Protein 8XHP (pdb70)

InterPro domains:
  IPR005123 Oxoglutarate/iron-dependent dioxygenase domain [PS51471] (146-248)
  IPR027443 Isopenicillin N synthase-like superfamily [G3DSA:2.60.120.330] (49-273)
  IPR044861 Isopenicillin N synthase-like, Fe(2+) 2OG dioxygenase domain [PF03171] (150-248)

Secondary structure (DSSP, 8-state):
-PPPEEEE-SSSEEESSTTHHHHHHHHTEEEEEPPTT---HHHHHHHHHTTS-TTSS-GGGGGGS-GGGSSSSEEE-TTBSEEEEEE-HHHHHHHS-HHHHHHHHHHHHHHHHHHHHHHHHTT--GGGHHHHTTTGGGT-SEEEEEEEEE-TTS-SBSEEEEE-SSSEEEEEE-SS-EEEEETTEEEE----TTEEEEEE-HHHHHHHTTSSSPPPPPEEEEPPPPP--GGG--EEEEEEEE--SSSEEEEEPTTS-EEEEEEHHHHHHHH-/-PPPEEEE-SSSEEE-STTHHHHHHHHTEEEEEPPTT---HHHHHHHHHTTS-TTSS-GGGGGGS-GGGSTTTEEE-TTBSEEEEEE-HHHHHHHS-HHHHHHHHHHHHHHHHHHHHHHHHTT--GGGHHHHTTTGGGT-SEEEEEEEEE-TTS-SBSEEEEE-SSSEEEEEE-SS-EEEE-SSSEEE----TTEEEEEE-HHHHHHHTTSSSPPPPPEEEEPPPPP--GGG--EEEEEEEE--SSSEEEEE-SSSS-EEEEEHHHHHHTT-/-PPPEEEE-SSSEEESSTTHHHHHHHHTEEEEEPPTT---HHHHHHHHHTTS-TTSS-GGGGGGS-GGGSSS-EEE-SSBSEEEEEE-HHHHHHHS-HHHHHHHHHHHHHHHHHHHHHHHHTT--GGGHHHHHTTGGGT-SEEEEEEEEE-TTS-SBSEEEEE-SSSEEEEEE-SS-EEEEETTEEEE----TTEEEEEE-HHHHHHHTTSSSPPPPPEEEEPPPPP--GGG--EEEEEEEE--SSSEEEEEPTTSSEEEEEEHHHHHHHH-

Sequence (816 aa):
LRLQKARATEEGLAFETPGGLTRALRDGCFLLAVPPGFDTTPGVTLCREFFRPVEQGGESTRAYRGFRDLDGVYFDREHFQTEHVLIDGPGRERHFPPELRRMAEHMHELARHVLRTVLTELGVARELWSEVTGGAVDGRGTEWFAANHYRSERDRLGCAPHKDTGFVTVLYIEEGGLEAATGGSWTPVDPVPGCFVVNFGGAFELLTSGLDRPVRALLHRVRQCAPRPESADRFSFAAFVNPPPTGDLYRVGADGTATVARSTEDFLRDFNLRLQKARATEEGLAFETPGGLTRALRDGCFLLAVPPGFDTTPGVTLCREFFRPVEQGGESTRAYRGFRDLDGVYFDREHFQTEHVLIDGPGRERHFPPELRRMAEHMHELARHVLRTVLTELGVARELWSEVTGGAVDGRGTEWFAANHYRSERDRRLGCAPHKDTGFVTVLYIEEGGLEAATGGSWTPVDPVPGCFVVNFGGAFELLTSGLDRPVRALLHRVRQCAPRPESADRFSFAAFVNPPPTGDLYRVGADGTATVARSTEDFLRDFNLRLQKARATEEGLAFETPGGLTRALRDGCFLLAVPPGFDTTPGVTLCREFFRPVEQGGESTRAYRGFRDLDGVYFDREHFQTEHVLIDGPGRERHFPPELRRMAEHMHELARHVLRTVLTELGVARELWSEVTGGAVDGRGTEWFAANHYRSERDRLGCAPHKDTGFVTVLYIEEGGLEAATGGSWTPVDPVPGCFVVNFGGAFELLTSGLDRPVRALLHRVRQCAPRPESADRFSFAAFVNPPPTGDLYRVGADGTATVARSTEDFLRDFN

Nearest PDB structures (foldseek):
  7v3e-assembly2_B  TM=8.634E-01  e=4.653E-27  Streptomyces ossamyceticus
  7v3n-assembly1_A  TM=8.737E-01  e=3.070E-26  Streptomyces ossamyceticus
  7v3o-assembly1_A  TM=8.719E-01  e=6.374E-26  Streptomyces ossamyceticus
  8hiv-assembly1_A  TM=8.933E-01  e=8.733E-25  Streptomyces ossamyceticus
  5c3p-assembly1_A  TM=7.057E-01  e=4.016E-12  Neurospora crassa

Radius of gyration: 29.22 Å; Cα contacts (8 Å, |Δi|>4): 1912; chains: 3; bounding box: 80×78×54 Å

Foldseek 3Di:
DAFWEWEQDPQATHTPDDCPVLVCLVQQKHKYFDDPPQDCVLLLLLLLADDAALVPDDPVCSLSYDVVVDPPFWADDPFAQKTKGKAWLVRCVVRPDPVNNVNLVVQLVVQLRNVVRVCVVLPADPVCSCQQQVNLNVVPATKMKMKIFGRLVDPHFHWDWAFAAFAKKWKDWDAWFKWWDDPNDTHTDGDDPRITMMGTGDSQQQQAVAEPRGGDGTGMGGGRDHDDDRSPTTMMMMIGRHGHQFDWHFHAHHNNDRDDTDTPVVSVVVRD/DAFWEWEADPQATHTPDDCPPLVCLLQQKHKYFDDPPQDCVLLVLLLLAADAALVPDDPVSSLSYDNVVVPPFWDDDDFAQKTKGKAWLVRCVVRPDPVNNVNLVVQLVVFLRNVVRVCVVLQADPVCSCVQQVNLNVVPATKMKMKIFGRLVDPHFHWDWAFAAFAKKWKDWDAWFKWWCDPNDTHTDGDDPRITMMGGGDSQQQQAVAGPRGRDGTTMGGGRDHDDPSSPTTMMMMIGRHGHPADWHWHAHHPRGDTHTDGVVVSVPVRD/DAFWEWEADPLATHTPDDCPVLVCQVVQKHKYFDDPPQDCVLLLLLLLAADACLVPDDPVSSLSYDNVVDPPFWDDDPLAQKTKGKAWLVRCVVRPDPVNNVNLVVQLVVQLRNVVRVCVVLQADPVCSCQQQVNLNVVPATKMKMKIFGRLVHPHFHWDWAFAAFAKKWKDWDAWFKWWDDDHDTHTDGDDPRITMMGTGDSQQQQAVAGPRGGDGTTMGGGRDHDDDSSPTTMMMMIGRHGHQADWHFRAHNVRYRDDTHGSVVSVVVRD

B-factor: mean 31.09, std 12.4, range [11.32, 86.66]

Structure (mmCIF, N/CA/C/O backbone):
data_8XHP
#
_entry.id   8XHP
#
_cell.length_a   128.966
_cell.length_b   74.233
_cell.length_c   98.046
_cell.angle_alpha   90.000
_cell.angle_beta   104.134
_cell.angle_gamma   90.000
#
_symmetry.space_group_name_H-M   'C 1 2 1'
#
loop_
_entity.id
_entity.type
_entity.pdbx_description
1 polymer 'Fe/2OG dependent dioxygenase'
2 non-polymer 'FE (II) ION'
3 non-polymer '2-OXOGLUTARIC ACID'
4 non-polymer GLYCEROL
5 water water
#
loop_
_atom_site.group_PDB
_atom_site.id
_atom_site.type_symbol
_atom_site.label_atom_id
_atom_site.label_alt_id
_atom_site.label_comp_id
_atom_site.label_asym_id
_atom_site.label_entity_id
_atom_site.label_seq_id
_atom_site.pdbx_PDB_ins_code
_atom_site.Cartn_x
_atom_site.Cartn_y
_atom_site.Cartn_z
_atom_site.occupancy
_atom_site.B_iso_or_equiv
_atom_site.auth_seq_id
_atom_site.auth_comp_id
_atom_site.auth_asym_id
_atom_site.auth_atom_id
_atom_site.pdbx_PDB_model_num
ATOM 1 N N . LEU A 1 6 ? -14.48108 23.12143 10.43807 1.000 57.50783 6 LEU A N 1
ATOM 2 C CA . LEU A 1 6 ? -14.85219 22.74630 11.79854 1.000 56.81208 6 LEU A CA 1
ATOM 3 C C . LEU A 1 6 ? -14.30900 21.37414 12.18699 1.000 49.16990 6 LEU A C 1
ATOM 4 O O . LEU A 1 6 ? -13.56546 21.24577 13.15967 1.000 55.77878 6 LEU A O 1
ATOM 9 N N . ARG A 1 7 ? -14.67899 20.35256 11.42069 1.000 49.79968 7 ARG A N 1
ATOM 10 C CA . ARG A 1 7 ? -14.47491 18.97581 11.84172 1.000 42.07397 7 ARG A CA 1
ATOM 11 C C . ARG A 1 7 ? -13.11719 18.44528 11.38873 1.000 36.88322 7 ARG A C 1
ATOM 12 O O . ARG A 1 7 ? -12.52213 18.91502 10.41476 1.000 30.33102 7 ARG A O 1
ATOM 20 N N . LEU A 1 8 ? -12.64210 17.43500 12.10968 1.000 31.03403 8 LEU A N 1
ATOM 21 C CA . LEU A 1 8 ? -11.29896 16.90746 11.93524 1.000 24.94336 8 LEU A CA 1
ATOM 22 C C . LEU A 1 8 ? -11.26944 15.78561 10.90788 1.000 24.41668 8 LEU A C 1
ATOM 23 O O . LEU A 1 8 ? -12.26145 15.08287 10.68695 1.000 25.87906 8 LEU A O 1
ATOM 28 N N . GLN A 1 9 ? -10.10547 15.61810 10.28666 1.000 21.33167 9 GLN A N 1
ATOM 29 C CA . GLN A 1 9 ? -9.85679 14.43127 9.48553 1.000 20.31635 9 GLN A CA 1
ATOM 30 C C . GLN A 1 9 ? -9.83006 13.19978 10.38617 1.000 22.13989 9 GLN A C 1
ATOM 31 O O . GLN A 1 9 ? -9.48454 13.27720 11.56725 1.000 21.64281 9 GLN A O 1
ATOM 37 N N . LYS A 1 10 ? -10.21019 12.05592 9.82469 1.000 20.96561 10 LYS A N 1
ATOM 38 C CA . LYS A 1 10 ? -10.20825 10.81058 10.57475 1.000 21.02320 10 LYS A CA 1
ATOM 39 C C . LYS A 1 10 ? -9.43436 9.74708 9.80615 1.000 20.73943 10 LYS A C 1
ATOM 40 O O . LYS A 1 10 ? -9.64590 9.56244 8.59905 1.000 19.75214 10 LYS A O 1
ATOM 46 N N . ALA A 1 11 ? -8.56563 9.02748 10.51509 1.000 23.71143 11 ALA A N 1
ATOM 47 C CA . ALA A 1 11 ? -7.75661 7.97173 9.92910 1.000 20.90363 11 ALA A CA 1
ATOM 48 C C . ALA A 1 11 ? -7.78917 6.74310 10.82442 1.000 27.46501 11 ALA A C 1
ATOM 49 O O . ALA A 1 11 ? -8.16764 6.80784 11.99689 1.000 23.16197 11 ALA A O 1
ATOM 51 N N . ARG A 1 12 ? -7.39539 5.61284 10.24285 1.000 24.49469 12 ARG A N 1
ATOM 52 C CA . ARG A 1 12 ? -7.11503 4.39324 10.98439 1.000 24.37028 12 ARG A CA 1
ATOM 53 C C . ARG A 1 12 ? -5.68758 3.95897 10.68613 1.000 24.27654 12 ARG A C 1
ATOM 54 O O . ARG A 1 12 ? -5.19310 4.13490 9.56637 1.000 26.06836 12 ARG A O 1
ATOM 62 N N . ALA A 1 13 ? -5.01869 3.42431 11.70144 1.000 20.96927 13 ALA A N 1
ATOM 63 C CA . ALA A 1 13 ? -3.63625 2.99241 11.56060 1.000 23.81879 13 ALA A CA 1
ATOM 64 C C . ALA A 1 13 ? -3.60592 1.64918 10.84811 1.000 33.24177 13 ALA A C 1
ATOM 65 O O . ALA A 1 13 ? -4.25541 0.69208 11.28544 1.000 32.53501 13 ALA A O 1
ATOM 67 N N . THR A 1 14 ? -2.87297 1.58727 9.74573 1.000 28.41048 14 THR A N 1
ATOM 68 C CA . THR A 1 14 ? -2.64268 0.35109 9.01922 1.000 33.66655 14 THR A CA 1
ATOM 69 C C . THR A 1 14 ? -1.18524 -0.05486 9.16942 1.000 35.11457 14 THR A C 1
ATOM 70 O O . THR A 1 14 ? -0.33951 0.72776 9.60441 1.000 31.47323 14 THR A O 1
ATOM 74 N N . GLU A 1 15 ? -0.89537 -1.30252 8.80007 1.000 38.96366 15 GLU A N 1
ATOM 75 C CA . GLU A 1 15 ? 0.48859 -1.76449 8.81342 1.000 40.58926 15 GLU A CA 1
ATOM 76 C C . GLU A 1 15 ? 1.38418 -0.87022 7.96267 1.000 36.63657 15 GLU A C 1
ATOM 77 O O . GLU A 1 15 ? 2.56575 -0.69534 8.27630 1.000 42.26417 15 GLU A O 1
ATOM 83 N N . GLU A 1 16 ? 0.83350 -0.27194 6.90783 1.000 35.56063 16 GLU A N 1
ATOM 84 C CA . GLU A 1 16 ? 1.60440 0.54765 5.98301 1.000 38.70531 16 GLU A CA 1
ATOM 85 C C . GLU A 1 16 ? 1.61722 2.03065 6.35023 1.000 41.44801 16 GLU A C 1
ATOM 86 O O . GLU A 1 16 ? 2.50646 2.76077 5.89511 1.000 37.10982 16 GLU A O 1
ATOM 92 N N . GLY A 1 17 ? 0.67172 2.49472 7.16378 1.000 28.67909 17 GLY A N 1
ATOM 93 C CA . GLY A 1 17 ? 0.63322 3.89967 7.52534 1.000 28.89678 17 GLY A CA 1
ATOM 94 C C . GLY A 1 17 ? -0.69998 4.33715 8.09752 1.000 26.74007 17 GLY A C 1
ATOM 95 O O . GLY A 1 17 ? -1.14683 3.80632 9.11705 1.000 24.84916 17 GLY A O 1
ATOM 96 N N . LEU A 1 18 ? -1.34418 5.30789 7.45573 1.000 26.01153 18 LEU A N 1
ATOM 97 C CA . LEU A 1 18 ? -2.62770 5.83003 7.91273 1.000 21.57630 18 LEU A CA 1
ATOM 98 C C . LEU A 1 18 ? -3.59776 5.84920 6.74597 1.000 26.69096 18 LEU A C 1
ATOM 99 O O . LEU A 1 18 ? -3.30956 6.45188 5.70616 1.000 27.18514 18 LEU A O 1
ATOM 104 N N . ALA A 1 19 ? -4.74196 5.19996 6.92055 1.000 27.92407 19 ALA A N 1
ATOM 105 C CA . ALA A 1 19 ? -5.81706 5.22230 5.93716 1.000 30.36732 19 ALA A CA 1
ATOM 106 C C . ALA A 1 19 ? -6.83726 6.24693 6.40484 1.000 24.95755 19 ALA A C 1
ATOM 107 O O . ALA A 1 19 ? -7.51122 6.04033 7.41807 1.000 23.20590 19 ALA A O 1
ATOM 109 N N . PHE A 1 20 ? -6.94247 7.35110 5.67466 1.000 26.76929 20 PHE A N 1
ATOM 110 C CA . PHE A 1 20 ? -7.86630 8.41665 6.02490 1.000 23.50020 20 PHE A CA 1
ATOM 111 C C . PHE A 1 20 ? -9.22797 8.14202 5.40081 1.000 28.03188 20 PHE A C 1
ATOM 112 O O . PHE A 1 20 ? -9.32426 7.83524 4.20807 1.000 25.24086 20 PHE A O 1
ATOM 120 N N . GLU A 1 21 ? -10.27170 8.22912 6.21844 1.000 26.74530 21 GLU A N 1
ATOM 121 C CA . GLU A 1 21 ? -11.64173 8.01752 5.77313 1.000 27.45727 21 GLU A CA 1
ATOM 122 C C . GLU A 1 21 ? -12.33054 9.31436 5.37719 1.000 29.19109 21 GLU A C 1
ATOM 123 O O . GLU A 1 21 ? -13.49638 9.28623 4.97072 1.000 28.92493 21 GLU A O 1
ATOM 129 N N . THR A 1 22 ? -11.63482 10.44194 5.48173 1.000 25.70848 22 THR A N 1
ATOM 130 C CA . THR A 1 22 ? -12.15565 11.76022 5.19345 1.000 24.76313 22 THR A CA 1
ATOM 131 C C . THR A 1 22 ? -11.36944 12.38944 4.04535 1.000 25.45270 22 THR A C 1
ATOM 132 O O . THR A 1 22 ? -10.19702 12.05459 3.83278 1.000 23.48903 22 THR A O 1
ATOM 136 N N . PRO A 1 23 ? -11.99273 13.28995 3.27858 1.000 27.72197 23 PRO A N 1
ATOM 137 C CA . PRO A 1 23 ? -11.37704 13.71763 2.00992 1.000 28.58616 23 PRO A CA 1
ATOM 138 C C . PRO A 1 23 ? -10.11671 14.54853 2.17418 1.000 25.95026 23 PRO A C 1
ATOM 139 O O . PRO A 1 23 ? -9.23593 14.48052 1.30822 1.000 26.75756 23 PRO A O 1
ATOM 143 N N . GLY A 1 24 ? -10.00209 15.34405 3.23904 1.000 22.49985 24 GLY A N 1
ATOM 144 C CA . GLY A 1 24 ? -8.82453 16.17976 3.39418 1.000 20.00190 24 GLY A CA 1
ATOM 145 C C . GLY A 1 24 ? -7.53874 15.39997 3.56852 1.000 21.91557 24 GLY A C 1
ATOM 146 O O . GLY A 1 24 ? -6.45882 15.92351 3.26638 1.000 20.03202 24 GLY A O 1
ATOM 147 N N . GLY A 1 25 ? -7.62798 14.16122 4.04900 1.000 21.10066 25 GLY A N 1
ATOM 148 C CA . GLY A 1 25 ? -6.49145 13.28534 4.22007 1.000 22.54753 25 GLY A CA 1
ATOM 149 C C . GLY A 1 25 ? -5.41865 13.88990 5.11423 1.000 21.50677 25 GLY A C 1
ATOM 150 O O . GLY A 1 25 ? -5.65013 14.82008 5.89489 1.000 18.92749 25 GLY A O 1
ATOM 151 N N . LEU A 1 26 ? -4.21268 13.33509 4.97929 1.000 21.97102 26 LEU A N 1
ATOM 152 C CA . LEU A 1 26 ? -3.09337 13.80081 5.79290 1.000 22.68998 26 LEU A CA 1
ATOM 153 C C . LEU A 1 26 ? -2.74632 15.25140 5.49504 1.000 21.93024 26 LEU A C 1
ATOM 154 O O . LEU A 1 26 ? -2.32573 15.98619 6.39609 1.000 19.94744 26 LEU A O 1
ATOM 159 N N . THR A 1 27 ? -2.91347 15.68643 4.24380 1.000 20.38882 27 THR A N 1
ATOM 160 C CA . THR A 1 27 ? -2.59188 17.06820 3.90203 1.000 20.30070 27 THR A CA 1
ATOM 161 C C . THR A 1 27 ? -3.37641 18.04491 4.76831 1.000 21.59733 27 THR A C 1
ATOM 162 O O . THR A 1 27 ? -2.81349 19.00005 5.31841 1.000 21.48617 27 THR A O 1
ATOM 166 N N . ARG A 1 28 ? -4.68126 17.81313 4.91818 1.000 18.21346 28 ARG A N 1
ATOM 167 C CA . ARG A 1 28 ? -5.47872 18.71221 5.74510 1.000 18.01788 28 ARG A CA 1
ATOM 168 C C . ARG A 1 28 ? -5.11970 18.57035 7.21986 1.000 20.30418 28 ARG A C 1
ATOM 169 O O . ARG A 1 28 ? -5.11978 19.56075 7.96207 1.000 20.63767 28 ARG A O 1
ATOM 177 N N . ALA A 1 29 ? -4.79248 17.35110 7.65750 1.000 19.87879 29 ALA A N 1
ATOM 178 C CA . ALA A 1 29 ? -4.46827 17.12731 9.06552 1.000 19.66311 29 ALA A CA 1
ATOM 179 C C . ALA A 1 29 ? -3.17981 17.83911 9.46452 1.000 22.28407 29 ALA A C 1
ATOM 180 O O . ALA A 1 29 ? -3.05899 18.33568 10.59157 1.000 20.56459 29 ALA A O 1
ATOM 182 N N . LEU A 1 30 ? -2.20659 17.90136 8.55554 1.000 19.29538 30 LEU A N 1
ATOM 183 C CA . LEU A 1 30 ? -0.96782 18.61865 8.84353 1.000 21.33474 30 LEU A CA 1
ATOM 184 C C . LEU A 1 30 ? -1.21730 20.11680 8.97929 1.000 23.00622 30 LEU A C 1
ATOM 185 O O . LEU A 1 30 ? -0.58743 20.78792 9.80658 1.000 21.58273 30 LEU A O 1
ATOM 190 N N . ARG A 1 31 ? -2.12159 20.65866 8.16306 1.000 21.08481 31 ARG A N 1
ATOM 191 C CA . ARG A 1 31 ? -2.49872 22.05873 8.30246 1.000 22.97405 31 ARG A CA 1
ATOM 192 C C . ARG A 1 31 ? -3.29713 22.29138 9.58020 1.000 28.50526 31 ARG A C 1
ATOM 193 O O . ARG A 1 31 ? -3.08545 23.29268 10.27683 1.000 24.60517 31 ARG A O 1
ATOM 201 N N . ASP A 1 32 ? -4.22687 21.38144 9.89449 1.000 20.09804 32 ASP A N 1
ATOM 202 C CA . ASP A 1 32 ? -5.03053 21.49684 11.10793 1.000 21.61724 32 ASP A CA 1
ATOM 203 C C . ASP A 1 32 ? -4.19867 21.34409 12.37112 1.000 25.92963 32 ASP A C 1
ATOM 204 O O . ASP A 1 32 ? -4.62082 21.81324 13.43456 1.000 26.25605 32 ASP A O 1
ATOM 209 N N . GLY A 1 33 ? -3.04382 20.68527 12.28486 1.000 19.77380 33 GLY A N 1
ATOM 210 C CA . GLY A 1 33 ? -2.28329 20.35323 13.47050 1.000 22.00541 33 GLY A CA 1
ATOM 211 C C . GLY A 1 33 ? -2.84533 19.20883 14.28354 1.000 22.36862 33 GLY A C 1
ATOM 212 O O . GLY A 1 33 ? -2.33187 18.92930 15.37088 1.000 17.63376 33 GLY A O 1
ATOM 213 N N . CYS A 1 34 ? -3.88359 18.53292 13.79515 1.000 23.10425 34 CYS A N 1
ATOM 214 C CA . CYS A 1 34 ? -4.49627 17.45654 14.56200 1.000 22.45708 34 CYS A CA 1
ATOM 215 C C . CYS A 1 34 ? -5.41067 16.64924 13.65237 1.000 20.16315 34 CYS A C 1
ATOM 216 O O . CYS A 1 34 ? -5.77111 17.09029 12.55623 1.000 20.87542 34 CYS A O 1
ATOM 219 N N . PHE A 1 35 ? -5.75777 15.44798 14.11348 1.000 20.14877 35 PHE A N 1
ATOM 220 C CA . PHE A 1 35 ? -6.75341 14.61426 13.44747 1.000 19.18997 35 PHE A CA 1
ATOM 221 C C . PHE A 1 35 ? -7.23870 13.55752 14.43002 1.000 18.57930 35 PHE A C 1
ATOM 222 O O . PHE A 1 35 ? -6.71479 13.42180 15.53869 1.000 20.39163 35 PHE A O 1
ATOM 230 N N . LEU A 1 36 ? -8.26113 12.81734 14.00625 1.000 20.05910 36 LEU A N 1
ATOM 231 C CA . LEU A 1 36 ? -8.85656 11.73685 14.78313 1.000 18.00708 36 LEU A CA 1
ATOM 232 C C . LEU A 1 36 ? -8.27453 10.40613 14.33128 1.000 17.01496 36 LEU A C 1
ATOM 233 O O . LEU A 1 36 ? -8.17259 10.15009 13.12887 1.000 16.29113 36 LEU A O 1
ATOM 238 N N . LEU A 1 37 ? -7.91305 9.55262 15.28983 1.000 16.42600 37 LEU A N 1
ATOM 239 C CA . LEU A 1 37 ? -7.31376 8.25612 14.98387 1.000 18.67782 37 LEU A CA 1
ATOM 240 C C . LEU A 1 37 ? -8.12118 7.16350 15.66280 1.000 21.25231 37 LEU A C 1
ATOM 241 O O . LEU A 1 37 ? -8.27176 7.17805 16.88600 1.000 18.37699 37 LEU A O 1
ATOM 246 N N . ALA A 1 38 ? -8.61328 6.20677 14.87591 1.000 18.45078 38 ALA A N 1
ATOM 247 C CA . ALA A 1 38 ? -9.37807 5.09930 15.43387 1.000 20.05010 38 ALA A CA 1
ATOM 248 C C . ALA A 1 38 ? -8.58389 4.37109 16.51213 1.000 18.35077 38 ALA A C 1
ATOM 249 O O . ALA A 1 38 ? -7.39735 4.06732 16.34083 1.000 17.86407 38 ALA A O 1
ATOM 251 N N . VAL A 1 39 ? -9.24310 4.09731 17.62818 1.000 19.47743 39 VAL A N 1
ATOM 252 C CA . VAL A 1 39 ? -8.62190 3.24684 18.64782 1.000 20.91714 39 VAL A CA 1
ATOM 253 C C . VAL A 1 39 ? -8.46967 1.83620 18.08682 1.000 22.74109 39 VAL A C 1
ATOM 254 O O . VAL A 1 39 ? -9.46255 1.24999 17.62276 1.000 20.35222 39 VAL A O 1
ATOM 258 N N . PRO A 1 40 ? -7.27020 1.24989 18.10508 1.000 19.65526 40 PRO A N 1
ATOM 259 C CA . PRO A 1 40 ? -7.06908 -0.01607 17.40631 1.000 22.32813 40 PRO A CA 1
ATOM 260 C C . PRO A 1 40 ? -7.83953 -1.14291 18.07187 1.000 21.40354 40 PRO A C 1
ATOM 261 O O . PRO A 1 40 ? -8.06451 -1.12448 19.29444 1.000 22.17615 40 PRO A O 1
ATOM 265 N N . PRO A 1 41 ? -8.24885 -2.15432 17.30853 1.000 25.29619 41 PRO A N 1
ATOM 266 C CA . PRO A 1 41 ? -8.97384 -3.28371 17.90484 1.000 23.84637 41 PRO A CA 1
ATOM 267 C C . PRO A 1 41 ? -8.17790 -3.91695 19.03703 1.000 24.57078 41 PRO A C 1
ATOM 268 O O . PRO A 1 41 ? -6.96736 -4.12342 18.93206 1.000 21.84241 41 PRO A O 1
ATOM 272 N N . GLY A 1 42 ? -8.87121 -4.21046 20.13549 1.000 24.83791 42 GLY A N 1
ATOM 273 C CA . GLY A 1 42 ? -8.26038 -4.85175 21.28052 1.000 24.89303 42 GLY A CA 1
ATOM 274 C C . GLY A 1 42 ? -7.58713 -3.91879 22.25956 1.000 26.36335 42 GLY A C 1
ATOM 275 O O . GLY A 1 42 ? -7.15727 -4.37484 23.32737 1.000 32.30898 42 GLY A O 1
ATOM 276 N N . PHE A 1 43 ? -7.46998 -2.63692 21.92951 1.000 24.16747 43 PHE A N 1
ATOM 277 C CA . PHE A 1 43 ? -6.86802 -1.67479 22.84000 1.000 22.25554 43 PHE A CA 1
ATOM 278 C C . PHE A 1 43 ? -7.76504 -1.48245 24.05499 1.000 22.33216 43 PHE A C 1
ATOM 279 O O . PHE A 1 43 ? -8.98227 -1.3329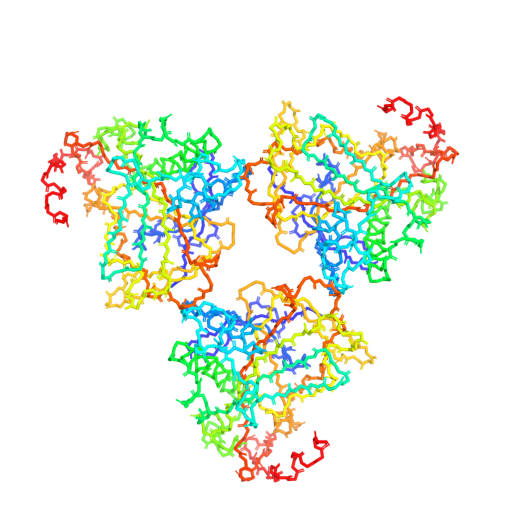5 23.92497 1.000 24.84609 43 PHE A O 1
ATOM 287 N N . ASP A 1 44 ? -7.15905 -1.48264 25.24597 1.000 22.56584 44 ASP A N 1
ATOM 288 C CA . ASP A 1 44 ? -7.89063 -1.36558 26.50489 1.000 23.31666 44 ASP A CA 1
ATOM 289 C C . ASP A 1 44 ? -7.61478 -0.00098 27.12745 1.000 25.63891 44 ASP A C 1
ATOM 290 O O . ASP A 1 44 ? -6.49884 0.26007 27.59034 1.000 25.37628 44 ASP A O 1
ATOM 295 N N . THR A 1 45 ? -8.63894 0.85463 27.16278 1.000 18.22514 45 THR A N 1
ATOM 296 C CA . THR A 1 45 ? -8.52088 2.16857 27.77903 1.000 21.17911 45 THR A CA 1
ATOM 297 C C . THR A 1 45 ? -8.75054 2.13736 29.28262 1.000 21.07075 45 THR A C 1
ATOM 298 O O . THR A 1 45 ? -8.52596 3.15667 29.94472 1.000 22.07374 45 THR A O 1
ATOM 302 N N . THR A 1 46 ? -9.20670 1.00981 29.82597 1.000 18.99232 46 THR A N 1
ATOM 303 C CA . THR A 1 46 ? -9.51234 0.92443 31.25432 1.000 23.26869 46 THR A CA 1
ATOM 304 C C . THR A 1 46 ? -8.37092 1.38720 32.15282 1.000 19.80657 46 THR A C 1
ATOM 305 O O . THR A 1 46 ? -8.63281 2.17131 33.07965 1.000 21.02019 46 THR A O 1
ATOM 309 N N . PRO A 1 47 ? -7.11325 0.95777 31.96351 1.000 21.26675 47 PRO A N 1
ATOM 310 C CA . PRO A 1 47 ? -6.06887 1.42045 32.89596 1.000 17.70180 47 PRO A CA 1
ATOM 311 C C . PRO A 1 47 ? -5.93089 2.93386 32.95153 1.000 16.55286 47 PRO A C 1
ATOM 312 O O . PRO A 1 47 ? -5.70269 3.49004 34.03180 1.000 15.96136 47 PRO A O 1
ATOM 316 N N . GLY A 1 48 ? -6.07676 3.62231 31.81824 1.000 17.33302 48 GLY A N 1
ATOM 317 C CA . GLY A 1 48 ? -5.96784 5.07224 31.83453 1.000 18.47616 48 GLY A CA 1
ATOM 318 C C . GLY A 1 48 ? -7.14183 5.74699 32.51428 1.000 17.96506 48 GLY A C 1
ATOM 319 O O . GLY A 1 48 ? -6.96730 6.72476 33.24711 1.000 15.17337 48 GLY A O 1
ATOM 320 N N . VAL A 1 49 ? -8.35460 5.25210 32.26487 1.000 15.60290 49 VAL A N 1
ATOM 321 C CA . VAL A 1 49 ? -9.52439 5.80355 32.94348 1.000 17.79555 49 VAL A CA 1
ATOM 322 C C . VAL A 1 49 ? -9.41987 5.57955 34.44795 1.000 18.69394 49 VAL A C 1
ATOM 323 O O . VAL A 1 49 ? -9.73323 6.47153 35.24785 1.000 20.30883 49 VAL A O 1
ATOM 327 N N . THR A 1 50 ? -8.97133 4.38972 34.85397 1.000 19.85488 50 THR A N 1
ATOM 328 C CA . THR A 1 50 ? -8.78857 4.10240 36.27653 1.000 20.40673 50 THR A CA 1
ATOM 329 C C . THR A 1 50 ? -7.74935 5.03277 36.89812 1.000 20.00172 50 THR A C 1
ATOM 330 O O . THR A 1 50 ? -7.97018 5.59888 37.97532 1.000 17.27443 50 THR A O 1
ATOM 334 N N . LEU A 1 51 ? -6.60865 5.21313 36.22420 1.000 17.65352 51 LEU A N 1
ATOM 335 C CA . LEU A 1 51 ? -5.57438 6.09971 36.75243 1.000 17.68079 51 LEU A CA 1
ATOM 336 C C . LEU A 1 51 ? -6.10107 7.52200 36.92722 1.000 18.33682 51 LEU A C 1
ATOM 337 O O . LEU A 1 51 ? -5.85826 8.16479 37.95996 1.000 15.85449 51 LEU A O 1
ATOM 342 N N . CYS A 1 52 ? -6.85581 8.01899 35.94101 1.000 17.41314 52 CYS A N 1
ATOM 343 C CA . CYS A 1 52 ? -7.35085 9.38808 36.00454 1.000 17.84640 52 CYS A CA 1
ATOM 344 C C . CYS A 1 52 ? -8.37152 9.58339 37.11942 1.000 19.86186 52 CYS A C 1
ATOM 345 O O . CYS A 1 52 ? -8.54172 10.70980 37.59564 1.000 21.10422 52 CYS A O 1
ATOM 348 N N . ARG A 1 53 ? -9.06642 8.52132 37.53945 1.000 18.79979 53 ARG A N 1
ATOM 349 C CA . ARG A 1 53 ? -9.99838 8.61581 38.65747 1.000 21.79509 53 ARG A CA 1
ATOM 350 C C . ARG A 1 53 ? -9.33160 8.42445 40.01714 1.000 22.96847 53 ARG A C 1
ATOM 351 O O . ARG A 1 53 ? -9.94431 8.75389 41.04225 1.000 25.38656 53 ARG A O 1
ATOM 359 N N . GLU A 1 54 ? -8.10245 7.91203 40.05242 1.000 22.11766 54 GLU A N 1
ATOM 360 C CA . GLU A 1 54 ? -7.47858 7.43567 41.28297 1.000 23.49741 54 GLU A CA 1
ATOM 361 C C . GLU A 1 54 ? -6.19568 8.15106 41.67414 1.000 22.21637 54 GLU A C 1
ATOM 362 O O . GLU A 1 54 ? -5.89342 8.21346 42.86918 1.000 20.20913 54 GLU A O 1
ATOM 368 N N . PHE A 1 55 ? -5.42609 8.67365 40.71401 1.000 20.03106 55 PHE A N 1
ATOM 369 C CA . PHE A 1 55 ? -4.02932 9.00598 40.99950 1.000 19.57272 55 PHE A CA 1
ATOM 370 C C . PHE A 1 55 ? -3.89639 10.06984 42.08377 1.000 21.77095 55 PHE A C 1
ATOM 371 O O . PHE A 1 55 ? -2.89512 10.08861 42.80776 1.000 21.98226 55 PHE A O 1
ATOM 379 N N . PHE A 1 56 ? -4.88764 10.94711 42.21707 1.000 20.41770 56 PHE A N 1
ATOM 380 C CA . PHE A 1 56 ? -4.82344 12.08031 43.13168 1.000 20.86626 56 PHE A CA 1
ATOM 381 C C . PHE A 1 56 ? -5.38350 11.76357 44.51072 1.000 26.25375 56 PHE A C 1
ATOM 382 O O . PHE A 1 56 ? -5.47124 12.66496 45.35452 1.000 24.15525 56 PHE A O 1
ATOM 390 N N . ARG A 1 57 ? -5.77463 10.52509 44.75732 1.000 23.27509 57 ARG A N 1
ATOM 391 C CA . ARG A 1 57 ? -6.30523 10.12977 46.04992 1.000 27.54929 57 ARG A CA 1
ATOM 392 C C . ARG A 1 57 ? -5.27568 9.32442 46.83168 1.000 26.88070 57 ARG A C 1
ATOM 393 O O . ARG A 1 57 ? -4.35903 8.73519 46.24942 1.000 30.72752 57 ARG A O 1
ATOM 401 N N . PRO A 1 58 ? -5.38295 9.28925 48.15819 1.000 34.20341 58 PRO A N 1
ATOM 402 C CA . PRO A 1 58 ? -4.41518 8.52659 48.95057 1.000 33.70866 58 PRO A CA 1
ATOM 403 C C . PRO A 1 58 ? -4.61081 7.02685 48.79093 1.000 30.43477 58 PRO A C 1
ATOM 404 O O . PRO A 1 58 ? -5.69805 6.53131 48.47978 1.000 32.21197 58 PRO A O 1
ATOM 408 N N . VAL A 1 59 ? -3.51473 6.30371 49.02531 1.000 30.12951 59 VAL A N 1
ATOM 409 C CA . VAL A 1 59 ? -3.49390 4.85746 48.83166 1.000 34.74418 59 VAL A CA 1
ATOM 410 C C . VAL A 1 59 ? -4.46182 4.15968 49.77761 1.000 40.32150 59 VAL A C 1
ATOM 411 O O . VAL A 1 59 ? -5.08899 3.15713 49.41074 1.000 42.26792 59 VAL A O 1
ATOM 415 N N . GLU A 1 60 ? -4.62052 4.68327 50.99521 1.000 39.39454 60 GLU A N 1
ATOM 416 C CA . GLU A 1 60 ? -5.52625 4.07020 51.95925 1.000 41.85186 60 GLU A CA 1
ATOM 417 C C . GLU A 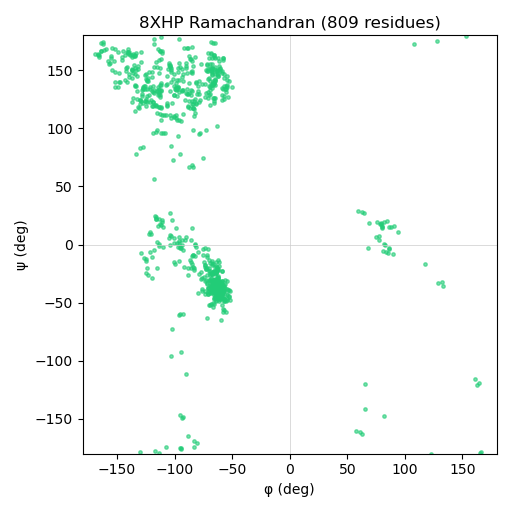1 60 ? -6.98912 4.26794 51.59012 1.000 47.02031 60 GLU A C 1
ATOM 418 O O . GLU A 1 60 ? -7.84421 3.51414 52.06704 1.000 45.31999 60 GLU A O 1
ATOM 424 N N . GLN A 1 61 ? -7.29113 5.24978 50.74668 1.000 42.29091 61 GLN A N 1
ATOM 425 C CA . GLN A 1 61 ? -8.65522 5.69691 50.48444 1.000 41.08253 61 GLN A CA 1
ATOM 426 C C . GLN A 1 61 ? -9.11866 5.14003 49.14077 1.000 43.37129 61 GLN A C 1
ATOM 427 O O . GLN A 1 61 ? -9.05965 5.80903 48.10891 1.000 45.14069 61 GLN A O 1
ATOM 433 N N . GLY A 1 62 ? -9.60915 3.91671 49.16731 1.000 41.68522 62 GLY A N 1
ATOM 434 C CA . GLY A 1 62 ? -10.05055 3.25023 47.95949 1.000 41.51323 62 GLY A CA 1
ATOM 435 C C . GLY A 1 62 ? -9.92735 1.75090 48.12326 1.000 41.74733 62 GLY A C 1
ATOM 436 O O . GLY A 1 62 ? -9.48833 1.24699 49.15378 1.000 40.88339 62 GLY A O 1
ATOM 437 N N . GLY A 1 63 ? -10.32572 1.04309 47.06948 1.000 37.36108 63 GLY A N 1
ATOM 438 C CA . GLY A 1 63 ? -10.28202 -0.40483 47.09743 1.000 33.25975 63 GLY A CA 1
ATOM 439 C C . GLY A 1 63 ? -8.87991 -0.95279 46.90820 1.000 36.85016 63 GLY A C 1
ATOM 440 O O . GLY A 1 63 ? -8.00699 -0.31994 46.31459 1.000 37.83317 63 GLY A O 1
ATOM 441 N N . GLU A 1 64 ? -8.67576 -2.16708 47.42435 1.000 34.68771 64 GLU A N 1
ATOM 442 C CA . GLU A 1 64 ? -7.37293 -2.81798 47.33168 1.000 36.96759 64 GLU A CA 1
ATOM 443 C C . GLU A 1 64 ? -7.00408 -3.16515 45.89180 1.000 40.42174 64 GLU A C 1
ATOM 444 O O . GLU A 1 64 ? -5.82060 -3.12918 45.53320 1.000 38.34320 64 GLU A O 1
ATOM 450 N N . SER A 1 65 ? -7.99115 -3.48587 45.05006 1.000 37.96695 65 SER A N 1
ATOM 451 C CA . SER A 1 65 ? -7.68542 -3.92764 43.69165 1.000 41.74309 65 SER A CA 1
ATOM 452 C C . SER A 1 65 ? -7.00133 -2.84513 42.86107 1.000 36.78120 65 SER A C 1
ATOM 453 O O . SER A 1 65 ? -6.30160 -3.16842 41.89326 1.000 35.48529 65 SER A O 1
ATOM 456 N N . THR A 1 66 ? -7.17581 -1.57265 43.21425 1.000 33.64613 66 THR A N 1
ATOM 457 C CA . THR A 1 66 ? -6.59707 -0.47642 42.44681 1.000 30.59633 66 THR A CA 1
ATOM 458 C C . THR A 1 66 ? -5.58146 0.31860 43.25931 1.000 28.49568 66 THR A C 1
ATOM 459 O O . THR A 1 66 ? -5.32776 1.48674 42.95682 1.000 21.51612 66 THR A O 1
ATOM 463 N N . ARG A 1 67 ? -4.99090 -0.30772 44.28086 1.000 28.45103 67 ARG A N 1
ATOM 464 C CA . ARG A 1 67 ? -4.02262 0.36598 45.14063 1.000 30.51746 67 ARG A CA 1
ATOM 465 C C . ARG A 1 67 ? -2.85575 0.94250 44.34625 1.000 26.93944 67 ARG A C 1
ATOM 466 O O . ARG A 1 67 ? -2.32038 1.99930 44.70455 1.000 24.42468 67 ARG A O 1
ATOM 474 N N . ALA A 1 68 ? -2.44662 0.26649 43.26957 1.000 23.77463 68 ALA A N 1
ATOM 475 C CA . ALA A 1 68 ? -1.31785 0.72163 42.46542 1.000 25.88791 68 ALA A CA 1
ATOM 476 C C . ALA A 1 68 ? -1.62523 1.98906 41.67624 1.000 22.56892 68 ALA A C 1
ATOM 477 O O . ALA A 1 68 ? -0.69175 2.61983 41.16934 1.000 23.79145 68 ALA A O 1
ATOM 479 N N . TYR A 1 69 ? -2.89417 2.38078 41.57568 1.000 19.58657 69 TYR A N 1
ATOM 480 C CA . TYR A 1 69 ? -3.30313 3.57385 40.84600 1.000 17.82251 69 TYR A CA 1
ATOM 481 C C . TYR A 1 69 ? -3.43776 4.80831 41.72751 1.000 22.56385 69 TYR A C 1
ATOM 482 O O . TYR A 1 69 ? -3.74376 5.88191 41.20686 1.000 19.90433 69 TYR A O 1
ATOM 491 N N . ARG A 1 70 ? -3.24107 4.69045 43.03740 1.000 20.64692 70 ARG A N 1
ATOM 492 C CA . ARG A 1 70 ? -3.42058 5.80922 43.95328 1.000 23.32246 70 ARG A CA 1
ATOM 493 C C . ARG A 1 70 ? -2.08820 6.23343 44.55678 1.000 21.95567 70 ARG A C 1
ATOM 494 O O . ARG A 1 70 ? -1.07759 5.53312 44.46153 1.000 24.75651 70 ARG A O 1
ATOM 502 N N . GLY A 1 71 ? -2.09803 7.41278 45.17450 1.000 26.02108 71 GLY A N 1
ATOM 503 C CA . GLY A 1 71 ? -0.94735 7.87109 45.92825 1.000 27.67781 71 GLY A CA 1
ATOM 504 C C . GLY A 1 71 ? 0.16700 8.50470 45.12657 1.000 31.75716 71 GLY A C 1
ATOM 505 O O . GLY A 1 71 ? 1.29215 8.60204 45.62442 1.000 26.64099 71 GLY A O 1
ATOM 506 N N . PHE A 1 72 ? -0.10205 8.95991 43.90203 1.000 21.72907 72 PHE A N 1
ATOM 507 C CA . PHE A 1 72 ? 0.96387 9.58465 43.13047 1.000 28.17198 72 PHE A CA 1
ATOM 508 C C . PHE A 1 72 ? 1.37613 10.93438 43.70354 1.000 26.09034 72 PHE A C 1
ATOM 509 O O . PHE A 1 72 ? 2.45753 11.42924 43.37185 1.000 26.10521 72 PHE A O 1
ATOM 517 N N . ARG A 1 73 ? 0.56143 11.52379 44.58035 1.000 24.21166 73 ARG A N 1
ATOM 518 C CA . ARG A 1 73 ? 0.98507 12.73146 45.27817 1.000 29.87709 73 ARG A CA 1
ATOM 519 C C . ARG A 1 73 ? 2.19971 12.48874 46.16549 1.000 32.66981 73 ARG A C 1
ATOM 520 O O . ARG A 1 73 ? 2.89500 13.44826 46.51556 1.000 34.82120 73 ARG A O 1
ATOM 528 N N . ASP A 1 74 ? 2.47280 11.23637 46.54113 1.000 31.14449 74 ASP A N 1
ATOM 529 C CA . ASP A 1 74 ? 3.59905 10.94396 47.42026 1.000 37.36509 74 ASP A CA 1
ATOM 530 C C . ASP A 1 74 ? 4.85564 10.51402 46.68034 1.000 40.00128 74 ASP A C 1
ATOM 531 O O . ASP A 1 74 ? 5.93113 10.49031 47.28912 1.000 40.41659 74 ASP A O 1
ATOM 536 N N . LEU A 1 75 ? 4.75231 10.16099 45.40267 1.000 37.78225 75 LEU A N 1
ATOM 537 C CA . LEU A 1 75 ? 5.95152 9.95053 44.61066 1.000 38.51060 75 LEU A CA 1
ATOM 538 C C . LEU A 1 75 ? 6.65684 11.28354 44.39537 1.000 42.50756 75 LEU A C 1
ATOM 539 O O . LEU A 1 75 ? 6.08608 12.35349 44.60933 1.000 46.61567 75 LEU A O 1
ATOM 544 N N . ASP A 1 76 ? 7.91267 11.21697 43.96960 1.000 43.05962 76 ASP A N 1
ATOM 545 C CA . ASP A 1 76 ? 8.73791 12.40904 43.82013 1.000 43.86383 76 ASP A CA 1
ATOM 546 C C . ASP A 1 76 ? 8.81963 12.80886 42.35075 1.000 36.30722 76 ASP A C 1
ATOM 547 O O . ASP A 1 76 ? 9.23820 12.00953 41.50638 1.000 39.21499 76 ASP A O 1
ATOM 552 N N . GLY A 1 77 ? 8.39509 14.03715 42.05326 1.000 31.39655 77 GLY A N 1
ATOM 553 C CA . GLY A 1 77 ? 8.59248 14.63603 40.74929 1.000 33.60548 77 GLY A CA 1
ATOM 554 C C . GLY A 1 77 ? 7.65352 14.20142 39.64629 1.000 34.66974 77 GLY A C 1
ATOM 555 O O . GLY A 1 77 ? 7.96693 14.42519 38.47232 1.000 29.14936 77 GLY A O 1
ATOM 556 N N . VAL A 1 78 ? 6.51005 13.59849 39.96928 1.000 28.84436 78 VAL A N 1
ATOM 557 C CA . VAL A 1 78 ? 5.57858 13.12985 38.94651 1.000 30.66937 78 VAL A CA 1
ATOM 558 C C . VAL A 1 78 ? 4.17017 13.68421 39.11040 1.000 28.78908 78 VAL A C 1
ATOM 559 O O . VAL A 1 78 ? 3.36850 13.57992 38.16660 1.000 24.07562 78 VAL A O 1
ATOM 563 N N . TYR A 1 79 ? 3.82714 14.26355 40.25462 1.000 22.83043 79 TYR A N 1
ATOM 564 C CA . TYR A 1 79 ? 2.51129 14.85141 40.45821 1.000 24.44363 79 TYR A CA 1
ATOM 565 C C . TYR A 1 79 ? 2.62539 16.36794 40.46402 1.000 26.10582 79 TYR A C 1
ATOM 566 O O . TYR A 1 79 ? 3.53476 16.92343 41.08690 1.000 27.39329 79 TYR A O 1
ATOM 575 N N . PHE A 1 80 ? 1.68018 17.03497 39.79867 1.000 24.49196 80 PHE A N 1
ATOM 576 C CA . PHE A 1 80 ? 1.69895 18.48862 39.67010 1.000 26.34033 80 PHE A CA 1
ATOM 577 C C . PHE A 1 80 ? 0.29919 19.04599 39.87803 1.000 28.25942 80 PHE A C 1
ATOM 578 O O . PHE A 1 80 ? -0.63551 18.66860 39.16563 1.000 25.50373 80 PHE A O 1
ATOM 586 N N . ASP A 1 81 ? 0.16507 19.94219 40.85590 1.000 27.29390 81 ASP A N 1
ATOM 587 C CA . ASP A 1 81 ? -1.06856 20.67772 41.11689 1.000 29.85185 81 ASP A CA 1
ATOM 588 C C . ASP A 1 81 ? -0.91041 22.07318 40.52058 1.000 40.03840 81 ASP A C 1
ATOM 589 O O . ASP A 1 81 ? -0.11888 22.88041 41.01839 1.000 38.69853 81 ASP A O 1
ATOM 594 N N . ARG A 1 82 ? -1.65824 22.35764 39.45688 1.000 33.80574 82 ARG A N 1
ATOM 595 C CA . ARG A 1 82 ? -1.60928 23.67363 38.83081 1.000 34.95681 82 ARG A CA 1
ATOM 596 C C . ARG A 1 82 ? -2.43740 24.65259 39.65672 1.000 36.52179 82 ARG A C 1
ATOM 597 O O . ARG A 1 82 ? -3.63438 24.43823 39.87373 1.000 37.73684 82 ARG A O 1
ATOM 605 N N . GLU A 1 83 ? -1.80052 25.72963 40.11437 1.000 41.00674 83 GLU A N 1
ATOM 606 C CA . GLU A 1 83 ? -2.43871 26.61449 41.08121 1.000 40.74356 83 GLU A CA 1
ATOM 607 C C . GLU A 1 83 ? -3.48849 27.52216 40.45144 1.000 39.57456 83 GLU A C 1
ATOM 608 O O . GLU A 1 83 ? -4.43731 27.92243 41.13294 1.000 43.34693 83 GLU A O 1
ATOM 614 N N . HIS A 1 84 ? -3.34598 27.87347 39.17493 1.000 33.42188 84 HIS A N 1
ATOM 615 C CA . HIS A 1 84 ? -4.25822 28.82351 38.55073 1.000 36.87190 84 HIS A CA 1
ATOM 616 C C . HIS A 1 84 ? -5.17942 28.16807 37.52505 1.000 35.67755 84 HIS A C 1
ATOM 617 O O . HIS A 1 84 ? -5.82153 28.86758 36.73552 1.000 30.95930 84 HIS A O 1
ATOM 624 N N . PHE A 1 85 ? -5.27259 26.84080 37.53298 1.000 30.54857 85 PHE A N 1
ATOM 625 C CA . PHE A 1 85 ? -6.10057 26.12085 36.57774 1.000 26.22320 85 PHE A CA 1
ATOM 626 C C . PHE A 1 85 ? -6.79028 24.96077 37.28451 1.000 28.19999 85 PHE A C 1
ATOM 627 O O . PHE A 1 85 ? -6.43556 24.59124 38.40603 1.000 28.58686 85 PHE A O 1
ATOM 635 N N . GLN A 1 86 ? -7.80586 24.40007 36.62267 1.000 23.33796 86 GLN A N 1
ATOM 636 C CA . GLN A 1 86 ? -8.53923 23.28029 37.20507 1.000 21.42822 86 GLN A CA 1
ATOM 637 C C . GLN A 1 86 ? -7.71538 21.99738 37.25266 1.000 23.49566 86 GLN A C 1
ATOM 638 O O . GLN A 1 86 ? -8.03527 21.09609 38.03671 1.000 21.24295 86 GLN A O 1
ATOM 644 N N . THR A 1 87 ? -6.66758 21.88809 36.44380 1.000 20.37346 87 THR A N 1
ATOM 645 C CA . THR A 1 87 ? -6.00192 20.60501 36.26427 1.000 21.49076 87 THR A CA 1
ATOM 646 C C . THR A 1 87 ? -5.01312 20.29428 37.38690 1.000 23.08584 87 THR A C 1
ATOM 647 O O . THR A 1 87 ? -4.30283 21.17268 37.88712 1.000 27.57477 87 THR A O 1
ATOM 651 N N . GLU A 1 88 ? -5.01108 19.03126 37.80415 1.000 20.88935 88 GLU A N 1
ATOM 652 C CA . GLU A 1 88 ? -3.89989 18.39267 38.49020 1.000 21.96080 88 GLU A CA 1
ATOM 653 C C . GLU A 1 88 ? -3.50739 17.18537 37.64988 1.000 24.91151 88 GLU A C 1
ATOM 654 O O . GLU A 1 88 ? -4.35303 16.60059 36.96562 1.000 23.31237 88 GLU A O 1
ATOM 660 N N . HIS A 1 89 ? -2.22861 16.81641 37.65529 1.000 21.39556 89 HIS A N 1
ATOM 661 C CA . HIS A 1 89 ? -1.88587 15.72511 36.75596 1.000 22.71687 89 HIS A CA 1
ATOM 662 C C . HIS A 1 89 ? -0.64785 14.96315 37.20663 1.000 24.46831 89 HIS A C 1
ATOM 663 O O . HIS A 1 89 ? 0.12191 15.41015 38.06169 1.000 27.40500 89 HIS A O 1
ATOM 670 N N . VAL A 1 90 ? -0.52106 13.76226 36.64775 1.000 19.16133 90 VAL A N 1
ATOM 671 C CA . VAL A 1 90 ? 0.70131 12.97061 36.67978 1.000 16.89998 90 VAL A CA 1
ATOM 672 C C . VAL A 1 90 ? 1.41358 13.17674 35.35266 1.000 21.34568 90 VAL A C 1
ATOM 673 O O . VAL A 1 90 ? 0.78389 13.10410 34.29076 1.000 18.76439 90 VAL A O 1
ATOM 677 N N . LEU A 1 91 ? 2.71739 13.43788 35.40869 1.000 16.81959 91 LEU A N 1
ATOM 678 C CA . LEU A 1 91 ? 3.55930 13.53283 34.22134 1.000 20.87712 91 LEU A CA 1
ATOM 679 C C . LEU A 1 91 ? 4.79543 12.68587 34.47157 1.000 22.39435 91 LEU A C 1
ATOM 680 O O . LEU A 1 91 ? 5.55118 12.95624 35.40819 1.000 23.50968 91 LEU A O 1
ATOM 685 N N . ILE A 1 92 ? 4.99990 11.66184 33.65101 1.000 19.43576 92 ILE A N 1
ATOM 686 C CA . ILE A 1 92 ? 5.93779 10.60393 34.01076 1.000 19.46455 92 ILE A CA 1
ATOM 687 C C . ILE A 1 92 ? 6.57714 10.05991 32.74191 1.000 22.80912 92 ILE A C 1
ATOM 688 O O . ILE A 1 92 ? 5.91477 9.91656 31.70812 1.000 18.93690 92 ILE A O 1
ATOM 693 N N . ASP A 1 93 ? 7.88359 9.78863 32.81614 1.000 21.36667 93 ASP A N 1
ATOM 694 C CA . ASP A 1 93 ? 8.62710 9.29804 31.66955 1.000 21.69687 93 ASP A CA 1
ATOM 695 C C . ASP A 1 93 ? 8.69826 7.77089 31.69036 1.000 20.96261 93 ASP A C 1
ATOM 696 O O . ASP A 1 93 ? 8.09861 7.10432 32.53521 1.000 20.28572 93 ASP A O 1
ATOM 701 N N . GLY A 1 94 ? 9.43745 7.20893 30.73572 1.000 17.58298 94 GLY A N 1
ATOM 702 C CA . GLY A 1 94 ? 9.54371 5.77769 30.58943 1.000 17.84506 94 GLY A CA 1
ATOM 703 C C . GLY A 1 94 ? 10.05657 5.07778 31.83256 1.000 23.91686 94 GLY A C 1
ATOM 704 O O . GLY A 1 94 ? 9.41349 4.16601 32.35955 1.000 21.42419 94 GLY A O 1
ATOM 705 N N . PRO A 1 95 ? 11.23854 5.47517 32.31605 1.000 25.51662 95 PRO A N 1
ATOM 706 C CA . PRO A 1 95 ? 11.75578 4.86046 33.55511 1.000 26.63279 95 PRO A CA 1
ATOM 707 C C . PRO A 1 95 ? 10.82746 5.01905 34.74912 1.000 27.31378 95 PRO A C 1
ATOM 708 O O . PRO A 1 95 ? 10.74575 4.11013 35.58442 1.000 29.70891 95 PRO A O 1
ATOM 712 N N . GLY A 1 96 ? 10.12806 6.15107 34.85940 1.000 25.51037 96 GLY A N 1
ATOM 713 C CA . GLY A 1 96 ? 9.15849 6.30307 35.93205 1.000 24.32155 96 GLY A CA 1
ATOM 714 C C . GLY A 1 96 ? 8.01952 5.30431 35.83662 1.000 23.91134 96 GLY A C 1
ATOM 715 O O . GLY A 1 96 ? 7.57295 4.75711 36.84913 1.000 21.04987 96 GLY A O 1
ATOM 716 N N . ARG A 1 97 ? 7.53454 5.04944 34.61753 1.000 20.56137 97 ARG A N 1
ATOM 717 C CA . ARG A 1 97 ? 6.46515 4.07130 34.44420 1.000 22.97356 97 ARG A CA 1
ATOM 718 C C . ARG A 1 97 ? 6.94389 2.66108 34.76518 1.000 24.73166 97 ARG A C 1
ATOM 719 O O . ARG A 1 97 ? 6.18105 1.85095 35.30148 1.000 24.83646 97 ARG A O 1
ATOM 727 N N . GLU A 1 98 ? 8.20167 2.34730 34.44328 1.000 25.11449 98 GLU A N 1
ATOM 728 C CA . GLU A 1 98 ? 8.74930 1.04338 34.80629 1.000 27.40219 98 GLU A CA 1
ATOM 729 C C . GLU A 1 98 ? 8.74292 0.84214 36.31747 1.000 26.60247 98 GLU A C 1
ATOM 730 O O . GLU A 1 98 ? 8.49531 -0.26854 36.80170 1.000 27.44711 98 GLU A O 1
ATOM 736 N N . ARG A 1 99 ? 8.99813 1.90576 37.07864 1.000 26.35422 99 ARG A N 1
ATOM 737 C CA . ARG A 1 99 ? 9.07826 1.80004 38.53051 1.000 26.46137 99 ARG A CA 1
ATOM 738 C C . ARG A 1 99 ? 7.73655 1.96737 39.22953 1.000 32.07980 99 ARG A C 1
ATOM 739 O O . ARG A 1 99 ? 7.56457 1.45760 40.34214 1.000 29.30136 99 ARG A O 1
ATOM 747 N N . HIS A 1 100 ? 6.78116 2.67597 38.62549 1.000 25.62203 100 HIS A N 1
ATOM 748 C CA . HIS A 1 100 ? 5.59725 3.10674 39.36172 1.000 25.11371 100 HIS A CA 1
ATOM 749 C C . HIS A 1 100 ? 4.26357 2.77525 38.70788 1.000 25.06459 100 HIS A C 1
ATOM 750 O O . HIS A 1 100 ? 3.22555 3.00547 39.33965 1.000 23.98270 100 HIS A O 1
ATOM 757 N N . PHE A 1 101 ? 4.24689 2.27369 37.47330 1.000 21.07683 101 PHE A N 1
ATOM 758 C CA . PHE A 1 101 ? 2.98840 1.86288 36.86243 1.000 21.83200 101 PHE A CA 1
ATOM 759 C C . PHE A 1 101 ? 2.80164 0.36025 36.99118 1.000 19.82730 101 PHE A C 1
ATOM 760 O O . PHE A 1 101 ? 3.75691 -0.40089 36.79992 1.000 23.65753 101 PHE A O 1
ATOM 768 N N . PRO A 1 102 ? 1.58509 -0.08517 37.29216 1.000 18.24867 102 PRO A N 1
ATOM 769 C CA . PRO A 1 102 ? 1.28460 -1.51949 37.25759 1.000 21.78919 102 PRO A CA 1
ATOM 770 C C . PRO A 1 102 ? 1.38750 -2.04580 35.83793 1.000 20.81658 102 PRO A C 1
ATOM 771 O O . PRO A 1 102 ? 1.32372 -1.26176 34.87686 1.000 23.52983 102 PRO A O 1
ATOM 775 N N . PRO A 1 103 ? 1.52954 -3.36497 35.66310 1.000 23.42365 103 PRO A N 1
ATOM 776 C CA . PRO A 1 103 ? 1.85190 -3.89297 34.32345 1.000 24.05129 103 PRO A CA 1
ATOM 777 C C . PRO A 1 103 ? 0.81965 -3.56518 33.25924 1.000 22.10349 103 PRO A C 1
ATOM 778 O O . PRO A 1 103 ? 1.19982 -3.22303 32.13190 1.000 24.50450 103 PRO A O 1
ATOM 782 N N . GLU A 1 104 ? -0.47679 -3.66047 33.57571 1.000 23.57796 104 GLU A N 1
ATOM 783 C CA . GLU A 1 104 ? -1.48974 -3.39900 32.55807 1.000 25.21526 104 GLU A CA 1
ATOM 784 C C . GLU A 1 104 ? -1.49439 -1.93310 32.13330 1.000 21.71417 104 GLU A C 1
ATOM 785 O O . GLU A 1 104 ? -1.77269 -1.62773 30.96697 1.000 24.04022 104 GLU A O 1
ATOM 791 N N . LEU A 1 105 ? -1.18002 -1.01942 33.05474 1.000 17.81851 105 LEU A N 1
ATOM 792 C CA . LEU A 1 105 ? -1.09542 0.39514 32.70539 1.000 22.30501 105 LEU A CA 1
ATOM 793 C C . LEU A 1 105 ? 0.16226 0.67450 31.89764 1.000 24.13574 105 LEU A C 1
ATOM 794 O O . LEU A 1 105 ? 0.12293 1.41370 30.90707 1.000 22.75427 105 LEU A O 1
ATOM 799 N N . ARG A 1 106 ? 1.28565 0.08360 32.30529 1.000 18.91663 106 ARG A N 1
ATOM 800 C CA . ARG A 1 106 ? 2.50355 0.16418 31.50835 1.000 22.76829 106 ARG A CA 1
ATOM 801 C C . ARG A 1 106 ? 2.23325 -0.27197 30.07351 1.000 23.97968 106 ARG A C 1
ATOM 802 O O . ARG A 1 106 ? 2.62688 0.40962 29.12130 1.000 22.29421 106 ARG A O 1
ATOM 810 N N . ARG A 1 107 ? 1.50517 -1.38380 29.90284 1.000 23.77107 107 ARG A N 1
ATOM 811 C CA . ARG A 1 107 ? 1.26318 -1.92131 28.56331 1.000 26.63959 107 ARG A CA 1
ATOM 812 C C . ARG A 1 107 ? 0.42967 -0.97170 27.71730 1.000 24.95152 107 ARG A C 1
ATOM 813 O O . ARG A 1 107 ? 0.70903 -0.77703 26.52497 1.000 25.69923 107 ARG A O 1
ATOM 821 N N . MET A 1 108 ? -0.59920 -0.37396 28.31161 1.000 20.92693 108 MET A N 1
ATOM 822 C CA . MET A 1 108 ? -1.42146 0.57674 27.57778 1.000 27.06023 108 MET A CA 1
ATOM 823 C C . MET A 1 108 ? -0.62861 1.82217 27.18445 1.000 21.01286 108 MET A C 1
ATOM 824 O O . MET A 1 108 ? -0.71111 2.27382 26.03630 1.000 19.22969 108 MET A O 1
ATOM 829 N N . ALA A 1 109 ? 0.17078 2.37848 28.10994 1.000 16.15430 109 ALA A N 1
ATOM 830 C CA . ALA A 1 109 ? 1.02408 3.51794 27.74353 1.000 22.85401 109 ALA A CA 1
ATOM 831 C C . ALA A 1 109 ? 1.98972 3.16101 26.62301 1.000 20.96872 109 ALA A C 1
ATOM 832 O O . ALA A 1 109 ? 2.15186 3.94059 25.67993 1.000 21.41608 109 ALA A O 1
ATOM 834 N N . GLU A 1 110 ? 2.58928 1.96117 26.67619 1.000 19.37325 110 GLU A N 1
ATOM 835 C CA . GLU A 1 110 ? 3.47988 1.50330 25.60689 1.000 24.61652 110 GLU A CA 1
ATOM 836 C C . GLU A 1 110 ? 2.74692 1.40448 24.26913 1.000 23.89745 110 GLU A C 1
ATOM 837 O O . GLU A 1 110 ? 3.29460 1.76804 23.21931 1.000 22.77978 110 GLU A O 1
ATOM 843 N N . HIS A 1 111 ? 1.50495 0.91651 24.29108 1.000 23.86672 111 HIS A N 1
ATOM 844 C CA . HIS A 1 111 ? 0.71698 0.82981 23.06671 1.000 21.48704 111 HIS A CA 1
ATOM 845 C C . HIS A 1 111 ? 0.42049 2.21652 22.49741 1.000 21.36010 111 HIS A C 1
ATOM 846 O O . HIS A 1 111 ? 0.41945 2.40330 21.27576 1.000 19.70865 111 HIS A O 1
ATOM 853 N N . MET A 1 112 ? 0.15699 3.20200 23.36434 1.000 18.26139 112 MET A N 1
ATOM 854 C CA . MET A 1 112 ? -0.09932 4.55860 22.88479 1.000 22.02057 112 MET A CA 1
ATOM 855 C C . MET A 1 112 ? 1.16117 5.19477 22.30295 1.000 20.79370 112 MET A C 1
ATOM 856 O O . MET A 1 112 ? 1.08922 5.89579 21.28353 1.000 20.08325 112 MET A O 1
ATOM 861 N N . HIS A 1 113 ? 2.32627 4.96799 22.92839 1.000 19.15223 113 HIS A N 1
ATOM 862 C CA . HIS A 1 113 ? 3.56826 5.47965 22.34970 1.000 20.51818 113 HIS A CA 1
ATOM 863 C C . HIS A 1 113 ? 3.88565 4.78171 21.03114 1.000 18.49840 113 HIS A C 1
ATOM 864 O O . HIS A 1 113 ? 4.38284 5.41591 20.09320 1.000 16.98065 113 HIS A O 1
ATOM 871 N N . GLU A 1 114 ? 3.61502 3.47419 20.94397 1.000 17.15072 114 GLU A N 1
ATOM 872 C CA . GLU A 1 114 ? 3.75211 2.77238 19.66927 1.000 22.42218 114 GLU A CA 1
ATOM 873 C C . GLU A 1 114 ? 2.92963 3.45000 18.58153 1.000 21.04122 114 GLU A C 1
ATOM 874 O O . GLU A 1 114 ? 3.42303 3.69549 17.47158 1.000 21.53233 114 GLU A O 1
ATOM 880 N N . LEU A 1 115 ? 1.65964 3.74716 18.87949 1.000 16.21591 115 LEU A N 1
ATOM 881 C CA . LEU A 1 115 ? 0.81021 4.42342 17.90106 1.000 20.67642 115 LEU A CA 1
ATOM 882 C C . LEU A 1 115 ? 1.37894 5.78255 17.52361 1.000 19.34697 115 LEU A C 1
ATOM 883 O O . LEU A 1 115 ? 1.38420 6.16052 16.34655 1.000 19.67355 115 LEU A O 1
ATOM 888 N N . ALA A 1 116 ? 1.86674 6.53003 18.51137 1.000 19.86925 116 ALA A N 1
ATOM 889 C CA . ALA A 1 116 ? 2.41943 7.84881 18.22982 1.000 16.74228 116 ALA A CA 1
ATOM 890 C C . ALA A 1 116 ? 3.67048 7.74614 17.36482 1.000 22.32617 116 ALA A C 1
ATOM 891 O O . ALA A 1 116 ? 3.86640 8.55254 16.44736 1.000 18.96438 116 ALA A O 1
ATOM 893 N N . ARG A 1 117 ? 4.52023 6.74629 17.62051 1.000 20.02865 117 ARG A N 1
ATOM 894 C CA . ARG A 1 117 ? 5.68061 6.55634 16.75296 1.000 21.29556 117 ARG A CA 1
ATOM 895 C C . ARG A 1 117 ? 5.26968 6.14100 15.34662 1.000 19.27501 117 ARG A C 1
ATOM 896 O O . ARG A 1 117 ? 5.91991 6.53450 14.37171 1.000 19.58655 117 ARG A O 1
ATOM 904 N N . HIS A 1 118 ? 4.19823 5.35353 15.22596 1.000 18.41670 118 HIS A N 1
ATOM 905 C CA . HIS A 1 118 ? 3.71085 4.95644 13.91058 1.000 21.40135 118 HIS A CA 1
ATOM 906 C C . HIS A 1 118 ? 3.20904 6.16538 13.12969 1.000 19.58464 118 HIS A C 1
ATOM 907 O O . HIS A 1 118 ? 3.42593 6.26893 11.91404 1.000 19.27002 118 HIS A O 1
ATOM 914 N N . VAL A 1 119 ? 2.53319 7.09085 13.81481 1.000 20.16923 119 VAL A N 1
ATOM 915 C CA . VAL A 1 119 ? 2.10951 8.33767 13.18151 1.000 21.45525 119 VAL A CA 1
ATOM 916 C C . VAL A 1 119 ? 3.32392 9.13796 12.73171 1.000 17.57928 119 VAL A C 1
ATOM 917 O O . VAL A 1 119 ? 3.37568 9.64521 11.60465 1.000 20.13980 119 VAL A O 1
ATOM 921 N N . LEU A 1 120 ? 4.32108 9.26214 13.61132 1.000 16.47769 120 LEU A N 1
ATOM 922 C CA . LEU A 1 120 ? 5.53539 9.99779 13.27120 1.000 18.85392 120 LEU A CA 1
ATOM 923 C C . LEU A 1 120 ? 6.20471 9.41551 12.02597 1.000 20.53987 120 LEU A C 1
ATOM 924 O O . LEU A 1 120 ? 6.56714 10.15256 11.09945 1.000 19.25850 120 LEU A O 1
ATOM 929 N N . ARG A 1 121 ? 6.34584 8.08822 11.96952 1.000 19.19180 121 ARG A N 1
ATOM 930 C CA . ARG A 1 121 ? 6.95178 7.46382 10.79503 1.000 21.88519 121 ARG A CA 1
ATOM 931 C C . ARG A 1 121 ? 6.10962 7.69136 9.54384 1.000 21.45144 121 ARG A C 1
ATOM 932 O O . ARG A 1 121 ? 6.65227 7.89248 8.44884 1.000 21.98430 121 ARG A O 1
ATOM 940 N N . THR A 1 122 ? 4.78218 7.64562 9.68389 1.000 18.85405 122 THR A N 1
ATOM 941 C CA . THR A 1 122 ? 3.89919 7.83221 8.53472 1.000 22.19469 122 THR A CA 1
ATOM 942 C C . THR A 1 122 ? 4.01514 9.24088 7.96814 1.000 20.95819 122 THR A C 1
ATOM 943 O O . THR A 1 122 ? 4.01091 9.42984 6.74596 1.000 20.60822 122 THR A O 1
ATOM 947 N N . VAL A 1 123 ? 4.11989 10.24234 8.84019 1.000 18.43441 123 VAL A N 1
ATOM 948 C CA . VAL A 1 123 ? 4.22471 11.61790 8.37247 1.000 15.02610 123 VAL A CA 1
ATOM 949 C C . VAL A 1 123 ? 5.58733 11.86628 7.73708 1.000 20.18835 123 VAL A C 1
ATOM 950 O O . VAL A 1 123 ? 5.68654 12.51101 6.68444 1.000 21.09264 123 VAL A O 1
ATOM 954 N N . LEU A 1 124 ? 6.65799 11.35565 8.35548 1.000 18.40409 124 LEU A N 1
ATOM 955 C CA . LEU A 1 124 ? 7.97865 11.46627 7.74237 1.000 23.21758 124 LEU A CA 1
ATOM 956 C C . LEU A 1 124 ? 7.99672 10.81487 6.36644 1.000 19.87882 124 LEU A C 1
ATOM 957 O O . LEU A 1 124 ? 8.58304 11.35844 5.42291 1.000 24.42837 124 LEU A O 1
ATOM 962 N N . THR A 1 125 ? 7.35086 9.65570 6.22925 1.000 22.71993 125 THR A N 1
ATOM 963 C CA . THR A 1 125 ? 7.27486 9.00768 4.92220 1.000 22.22550 125 THR A CA 1
ATOM 964 C C . THR A 1 125 ? 6.55904 9.90091 3.91733 1.000 26.20353 125 THR A C 1
ATOM 965 O O . THR A 1 125 ? 7.03530 10.10606 2.79513 1.000 23.71087 125 THR A O 1
ATOM 969 N N . GLU A 1 126 ? 5.41877 10.46347 4.31668 1.000 26.16800 126 GLU A N 1
ATOM 970 C CA . GLU A 1 126 ? 4.60396 11.22652 3.38034 1.000 26.38167 126 GLU A CA 1
ATOM 971 C C . GLU A 1 126 ? 5.25575 12.54359 2.98604 1.000 26.66848 126 GLU A C 1
ATOM 972 O O . GLU A 1 126 ? 5.04757 13.01821 1.86378 1.000 24.10452 126 GLU A O 1
ATOM 978 N N . LEU A 1 127 ? 6.04359 13.14259 3.87708 1.000 19.65981 127 LEU A N 1
ATOM 979 C CA . LEU A 1 127 ? 6.75079 14.37742 3.56935 1.000 21.16820 127 LEU A CA 1
ATOM 980 C C . LEU A 1 127 ? 8.04897 14.15222 2.80296 1.000 23.15809 127 LEU A C 1
ATOM 981 O O . LEU A 1 127 ? 8.73427 15.12831 2.48588 1.000 23.69761 127 LEU A O 1
ATOM 986 N N . GLY A 1 128 ? 8.40971 12.90698 2.50933 1.000 23.30590 128 GLY A N 1
ATOM 987 C CA . GLY A 1 128 ? 9.58843 12.65730 1.70336 1.000 24.71086 128 GLY A CA 1
ATOM 988 C C . GLY A 1 128 ? 10.90857 12.76023 2.42880 1.000 28.00142 128 GLY A C 1
ATOM 989 O O . GLY A 1 128 ? 11.94699 12.91124 1.77673 1.000 25.64298 128 GLY A O 1
ATOM 990 N N . VAL A 1 129 ? 10.90733 12.69892 3.76100 1.000 24.61769 129 VAL A N 1
ATOM 991 C CA . VAL A 1 129 ? 12.16075 12.66388 4.50151 1.000 22.28077 129 VAL A CA 1
ATOM 992 C C . VAL A 1 129 ? 12.83113 11.32021 4.26393 1.000 23.44079 129 VAL A C 1
ATOM 993 O O . VAL A 1 129 ? 12.20499 10.26379 4.42112 1.000 20.92512 129 VAL A O 1
ATOM 997 N N . ALA A 1 130 ? 14.10639 11.35645 3.87894 1.000 22.41707 130 ALA A N 1
ATOM 998 C CA . ALA A 1 130 ? 14.84048 10.13513 3.57636 1.000 24.92829 130 ALA A CA 1
ATOM 999 C C . ALA A 1 130 ? 14.79863 9.17580 4.75805 1.000 27.09531 130 ALA A C 1
ATOM 1000 O O . ALA A 1 130 ? 15.05641 9.56699 5.90017 1.000 21.31542 130 ALA A O 1
ATOM 1002 N N . ARG A 1 131 ? 14.46008 7.91519 4.47136 1.000 25.79017 131 ARG A N 1
ATOM 1003 C CA . ARG A 1 131 ? 14.33677 6.90162 5.51494 1.000 23.39367 131 ARG A CA 1
ATOM 1004 C C . ARG A 1 131 ? 15.59628 6.81099 6.37015 1.000 27.70567 131 ARG A C 1
ATOM 1005 O O . ARG A 1 131 ? 15.51934 6.63658 7.59289 1.000 23.64169 131 ARG A O 1
ATOM 1013 N N . GLU A 1 132 ? 16.76712 6.93214 5.74698 1.000 27.77485 132 GLU A N 1
ATOM 1014 C CA . GLU A 1 132 ? 18.01747 6.75370 6.47426 1.000 31.60080 132 GLU A CA 1
ATOM 1015 C C . GLU A 1 132 ? 18.35655 7.92673 7.38995 1.000 32.78645 132 GLU A C 1
ATOM 1016 O O . GLU A 1 132 ? 19.36083 7.84955 8.10780 1.000 25.13543 132 GLU A O 1
ATOM 1022 N N . LEU A 1 133 ? 17.55614 8.99343 7.40300 1.000 24.66799 133 LEU A N 1
ATOM 1023 C CA . LEU A 1 133 ? 17.80882 10.13960 8.26668 1.000 23.30789 133 LEU A CA 1
ATOM 1024 C C . LEU A 1 133 ? 16.75761 10.32992 9.35469 1.000 23.91393 133 LEU A C 1
ATOM 1025 O O . LEU A 1 133 ? 16.87473 11.27842 10.13798 1.000 21.78715 133 LEU A O 1
ATOM 1030 N N . TRP A 1 134 ? 15.73841 9.46451 9.42705 1.000 20.48698 134 TRP A N 1
ATOM 1031 C CA . TRP A 1 134 ? 14.69404 9.62520 10.43998 1.000 21.31925 134 TRP A CA 1
ATOM 1032 C C . TRP A 1 134 ? 15.27744 9.64918 11.84425 1.000 23.21931 134 TRP A C 1
ATOM 1033 O O . TRP A 1 134 ? 14.91051 10.49832 12.66403 1.000 24.40544 134 TRP A O 1
ATOM 1044 N N . SER A 1 135 ? 16.14863 8.68481 12.15674 1.000 23.25263 135 SER A N 1
ATOM 1045 C CA . SER A 1 135 ? 16.71936 8.60750 13.49999 1.000 24.67490 135 SER A CA 1
ATOM 1046 C C . SER A 1 135 ? 17.49171 9.87674 13.83785 1.000 25.64678 135 SER A C 1
ATOM 1047 O O . SER A 1 135 ? 17.32168 10.45460 14.91783 1.000 23.94636 135 SER A O 1
ATOM 1050 N N . GLU A 1 136 ? 18.34338 10.33020 12.91603 1.000 25.40538 136 GLU A N 1
ATOM 1051 C CA . GLU A 1 136 ? 19.12148 11.54390 13.14892 1.000 26.81755 136 GLU A CA 1
ATOM 1052 C C . GLU A 1 136 ? 18.21655 12.75855 13.33169 1.000 24.96249 136 GLU A C 1
ATOM 1053 O O . GLU A 1 136 ? 18.38113 13.53995 14.27831 1.000 23.32595 136 GLU A O 1
ATOM 1059 N N . VAL A 1 137 ? 17.25772 12.93387 12.42219 1.000 27.12500 137 VAL A N 1
ATOM 1060 C CA . VAL A 1 137 ? 16.41363 14.12712 12.41426 1.000 27.07350 137 VAL A CA 1
ATOM 1061 C C . VAL A 1 137 ? 15.58389 14.23445 13.68908 1.000 24.32857 137 VAL A C 1
ATOM 1062 O O . VAL A 1 137 ? 15.31977 15.34116 14.17870 1.000 26.70153 137 VAL A O 1
ATOM 1066 N N . THR A 1 138 ? 15.17910 13.10589 14.26057 1.000 21.05770 138 THR A N 1
ATOM 1067 C CA . THR A 1 138 ? 14.31046 13.10917 15.43151 1.000 21.95206 138 THR A CA 1
ATOM 1068 C C . THR A 1 138 ? 15.04779 12.78072 16.72238 1.000 22.18642 138 THR A C 1
ATOM 1069 O O . THR A 1 138 ? 14.40414 12.59589 17.76092 1.000 19.49565 138 THR A O 1
ATOM 1073 N N . GLY A 1 139 ? 16.37465 12.70207 16.68583 1.000 21.64546 139 GLY A N 1
ATOM 1074 C CA . GLY A 1 139 ? 17.11537 12.33123 17.87631 1.000 23.18766 139 GLY A CA 1
ATOM 1075 C C . GLY A 1 139 ? 16.79775 10.94178 18.37936 1.000 22.21107 139 GLY A C 1
ATOM 1076 O O . GLY A 1 139 ? 16.90978 10.68279 19.58237 1.000 25.93999 139 GLY A O 1
ATOM 1077 N N . GLY A 1 140 ? 16.40315 10.03424 17.48917 1.000 21.60936 140 GLY A N 1
ATOM 1078 C CA . GLY A 1 140 ? 16.02320 8.69768 17.89383 1.000 21.03935 140 GLY A CA 1
ATOM 1079 C C . GLY A 1 140 ? 14.60608 8.56301 18.41057 1.000 20.99376 140 GLY A C 1
ATOM 1080 O O . GLY A 1 140 ? 14.20254 7.45082 18.77972 1.000 22.38551 140 GLY A O 1
ATOM 1081 N N . ALA A 1 141 ? 13.83763 9.65522 18.44990 1.000 22.42460 141 ALA A N 1
ATOM 1082 C CA . ALA A 1 141 ? 12.46238 9.58037 18.93402 1.000 21.33586 141 ALA A CA 1
ATOM 1083 C C . ALA A 1 141 ? 11.60761 8.69321 18.04321 1.000 22.45133 141 ALA A C 1
ATOM 1084 O O . ALA A 1 141 ? 10.66760 8.04571 18.52082 1.000 23.27462 141 ALA A O 1
ATOM 1086 N N . VAL A 1 142 ? 11.92876 8.63887 16.75074 1.000 17.89035 142 VAL A N 1
ATOM 1087 C CA . VAL A 1 142 ? 11.19434 7.80583 15.81476 1.000 18.69156 142 VAL A CA 1
ATOM 1088 C C . VAL A 1 142 ? 11.33618 6.32205 16.15110 1.000 24.86112 142 VAL A C 1
ATOM 1089 O O . VAL A 1 142 ? 10.45002 5.52751 15.82072 1.000 22.69913 142 VAL A O 1
ATOM 1093 N N . ASP A 1 143 ? 12.41528 5.93466 16.83186 1.000 23.92746 143 ASP A N 1
ATOM 1094 C CA . ASP A 1 143 ? 12.68702 4.54844 17.18488 1.000 24.99822 143 ASP A CA 1
ATOM 1095 C C . ASP A 1 143 ? 12.33033 4.22458 18.63011 1.000 28.28521 143 ASP A C 1
ATOM 1096 O O . ASP A 1 143 ? 12.62344 3.11952 19.09573 1.000 30.80304 143 ASP A O 1
ATOM 1101 N N . GLY A 1 144 ? 11.71859 5.15738 19.35223 1.000 24.90001 144 GLY A N 1
ATOM 1102 C CA . GLY A 1 144 ? 11.37659 4.92048 20.73995 1.000 29.47422 144 GLY A CA 1
ATOM 1103 C C . GLY A 1 144 ? 12.45247 5.26033 21.74189 1.000 31.59317 144 GLY A C 1
ATOM 1104 O O . GLY A 1 144 ? 12.35639 4.83319 22.89965 1.000 29.94338 144 GLY A O 1
ATOM 1105 N N . ARG A 1 145 ? 13.47711 6.01650 21.34527 1.000 25.62763 145 ARG A N 1
ATOM 1106 C CA . ARG A 1 145 ? 14.54290 6.39570 22.26637 1.000 29.59398 145 ARG A CA 1
ATOM 1107 C C . ARG A 1 145 ? 14.59463 7.90046 22.49640 1.000 27.67194 145 ARG A C 1
ATOM 1108 O O . ARG A 1 145 ? 15.63069 8.42997 22.91382 1.000 27.69944 145 ARG A O 1
ATOM 1116 N N . GLY A 1 146 ? 13.49111 8.59789 22.24187 1.000 21.81760 146 GLY A N 1
ATOM 1117 C CA . GLY A 1 146 ? 13.30934 9.93785 22.75249 1.000 25.28451 146 GLY A CA 1
ATOM 1118 C C . GLY A 1 146 ? 12.79200 9.87515 24.17731 1.000 23.98862 146 GLY A C 1
ATOM 1119 O O . GLY A 1 146 ? 12.77528 8.82445 24.81837 1.000 24.92803 146 GLY A O 1
ATOM 1120 N N . THR A 1 147 ? 12.37324 11.03025 24.68496 1.000 22.12555 147 THR A N 1
ATOM 1121 C CA . THR A 1 147 ? 11.67290 11.06007 25.96151 1.000 21.42164 147 THR A CA 1
ATOM 1122 C C . THR A 1 147 ? 10.20005 10.78323 25.69232 1.000 23.34235 147 THR A C 1
ATOM 1123 O O . THR A 1 147 ? 9.56207 11.49920 24.91259 1.000 19.87702 147 THR A O 1
ATOM 1127 N N . GLU A 1 148 ? 9.66845 9.73255 26.29863 1.000 19.28798 148 GLU A N 1
ATOM 1128 C CA . GLU A 1 148 ? 8.29225 9.31480 26.04334 1.000 18.39769 148 GLU A CA 1
ATOM 1129 C C . GLU A 1 148 ? 7.47470 9.60542 27.29714 1.000 17.89061 148 GLU A C 1
ATOM 1130 O O . GLU A 1 148 ? 7.45761 8.81043 28.24022 1.000 19.58727 148 GLU A O 1
ATOM 1136 N N . TRP A 1 149 ? 6.81609 10.76155 27.30004 1.000 19.07132 149 TRP A N 1
ATOM 1137 C CA . TRP A 1 149 ? 6.02746 11.20819 28.43636 1.000 19.29436 149 TRP A CA 1
ATOM 1138 C C . TRP A 1 149 ? 4.62766 10.61608 28.38823 1.000 18.51698 149 TRP A C 1
ATOM 1139 O O . TRP A 1 149 ? 4.04767 10.41714 27.31757 1.000 16.53740 149 TRP A O 1
ATOM 1150 N N . PHE A 1 150 ? 4.07238 10.37028 29.56760 1.000 17.00899 150 PHE A N 1
ATOM 1151 C CA . PHE A 1 150 ? 2.67091 10.00914 29.71035 1.000 15.99536 150 PHE A CA 1
ATOM 1152 C C . PHE A 1 150 ? 2.04826 10.95013 30.72847 1.000 19.88717 150 PHE A C 1
ATOM 1153 O O . PHE A 1 150 ? 2.65055 11.23263 31.76887 1.000 19.34521 150 PHE A O 1
ATOM 1161 N N . ALA A 1 151 ? 0.85496 11.45620 30.41961 1.000 17.80886 151 ALA A N 1
ATOM 1162 C CA . ALA A 1 151 ? 0.17862 12.39932 31.29934 1.000 17.60184 151 ALA A CA 1
ATOM 1163 C C . ALA A 1 151 ? -1.21931 11.89675 31.60553 1.000 17.82175 151 ALA A C 1
ATOM 1164 O O . ALA A 1 151 ? -1.92155 11.41806 30.71289 1.000 15.36815 151 ALA A O 1
ATOM 1166 N N . ALA A 1 152 ? -1.61183 11.99775 32.87260 1.000 14.80294 152 ALA A N 1
ATOM 1167 C CA . ALA A 1 152 ? -2.98920 11.76230 33.30253 1.000 17.38650 152 ALA A CA 1
ATOM 1168 C C . ALA A 1 152 ? -3.50072 13.05381 33.91469 1.000 22.52130 152 ALA A C 1
ATOM 1169 O O . ALA A 1 152 ? -2.90641 13.56038 34.86996 1.000 21.64487 152 ALA A O 1
ATOM 1171 N N . ASN A 1 153 ? -4.59418 13.58272 33.37140 1.000 19.98294 153 ASN A N 1
ATOM 1172 C CA . ASN A 1 153 ? -5.11624 14.88262 33.76185 1.000 19.32273 153 ASN A CA 1
ATOM 1173 C C . ASN A 1 153 ? -6.46494 14.71273 34.45086 1.000 20.43360 153 ASN A C 1
ATOM 1174 O O . ASN A 1 153 ? -7.33509 13.99011 33.95517 1.000 21.10688 153 ASN A O 1
ATOM 1179 N N . HIS A 1 154 ? -6.62716 15.35981 35.60037 1.000 18.97993 154 HIS A N 1
ATOM 1180 C CA . HIS A 1 154 ? -7.91009 15.42928 36.29052 1.000 18.13677 154 HIS A CA 1
ATOM 1181 C C . HIS A 1 154 ? -8.31600 16.88827 36.39563 1.000 20.84250 154 HIS A C 1
ATOM 1182 O O . HIS A 1 154 ? -7.60859 17.68842 37.01822 1.000 20.37658 154 HIS A O 1
ATOM 1189 N N . TYR A 1 155 ? -9.45365 17.22835 35.79855 1.000 20.07379 155 TYR A N 1
ATOM 1190 C CA . TYR A 1 155 ? -9.96228 18.59466 35.81223 1.000 19.43910 155 TYR A CA 1
ATOM 1191 C C . TYR A 1 155 ? -10.89988 18.74566 36.99997 1.000 18.49215 155 TYR A C 1
ATOM 1192 O O . TYR A 1 155 ? -11.97050 18.13074 37.04095 1.000 19.67345 155 TYR A O 1
ATOM 1201 N N . ARG A 1 156 ? -10.48600 19.54305 37.97774 1.000 21.61866 156 ARG A N 1
ATOM 1202 C CA . ARG A 1 156 ? -11.27070 19.73968 39.19182 1.000 24.56952 156 ARG A CA 1
ATOM 1203 C C . ARG A 1 156 ? -12.30921 20.82055 38.91296 1.000 22.11432 156 ARG A C 1
ATOM 1204 O O . ARG A 1 156 ? -12.01184 22.01874 38.95577 1.000 20.53932 156 ARG A O 1
ATOM 1212 N N . SER A 1 157 ? -13.53943 20.39604 38.61223 1.000 21.27011 157 SER A N 1
ATOM 1213 C CA . SER A 1 157 ? -14.57669 21.34264 38.21640 1.000 25.32729 157 SER A CA 1
ATOM 1214 C C . SER A 1 157 ? -15.00734 22.26102 39.35424 1.000 27.65092 157 SER A C 1
ATOM 1215 O O . SER A 1 157 ? -15.65887 23.27709 39.09151 1.000 23.74128 157 SER A O 1
ATOM 1218 N N . GLU A 1 158 ? -14.65385 21.94396 40.60085 1.000 24.00117 158 GLU A N 1
ATOM 1219 C CA . GLU A 1 158 ? -14.98892 22.83832 41.70189 1.000 26.32991 158 GLU A CA 1
ATOM 1220 C C . GLU A 1 158 ? -14.12518 24.09357 41.70821 1.000 28.19439 158 GLU A C 1
ATOM 1221 O O . GLU A 1 158 ? -14.49338 25.07935 42.35782 1.000 26.67706 158 GLU A O 1
ATOM 1227 N N . ARG A 1 159 ? -12.99370 24.08396 41.00168 1.000 23.15755 159 ARG A N 1
ATOM 1228 C CA . ARG A 1 159 ? -12.14891 25.26643 40.88830 1.000 27.56476 159 ARG A CA 1
ATOM 1229 C C . ARG A 1 159 ? -12.71540 26.21584 39.83730 1.000 29.92627 159 ARG A C 1
ATOM 1230 O O . ARG A 1 159 ? -12.99595 25.80853 38.70669 1.000 25.40020 159 ARG A O 1
ATOM 1238 N N . ASP A 1 160 ? -12.86823 27.48856 40.20404 1.000 27.84359 160 ASP A N 1
ATOM 1239 C CA . ASP A 1 160 ? -13.40575 28.49371 39.28257 1.000 31.76195 160 ASP A CA 1
ATOM 1240 C C . ASP A 1 160 ? -12.26663 29.10328 38.45869 1.000 30.69612 160 ASP A C 1
ATOM 1241 O O . ASP A 1 160 ? -11.92271 30.28178 38.56664 1.000 30.54458 160 ASP A O 1
ATOM 1246 N N . ARG A 1 161 ? -11.67991 28.25878 37.60673 1.000 27.19431 161 ARG A N 1
ATOM 1247 C CA . ARG A 1 161 ? -10.50633 28.61713 36.81752 1.000 24.26697 161 ARG A CA 1
ATOM 1248 C C . ARG A 1 161 ? -10.63916 28.02630 35.41924 1.000 25.50139 161 ARG A C 1
ATOM 1249 O O . ARG A 1 161 ? -11.49711 27.18013 35.16152 1.000 21.56045 161 ARG A O 1
ATOM 1257 N N . LEU A 1 162 ? -9.76404 28.46364 34.51446 1.000 24.03789 162 LEU A N 1
ATOM 1258 C CA . LEU A 1 162 ? -9.67924 27.82568 33.20624 1.000 25.13557 162 LEU A CA 1
ATOM 1259 C C . LEU A 1 162 ? -9.23144 26.37631 33.37310 1.000 21.19301 162 LEU A C 1
ATOM 1260 O O . LEU A 1 162 ? -8.53916 26.02304 34.33089 1.000 23.24235 162 LEU A O 1
ATOM 1265 N N . GLY A 1 163 ? -9.66574 25.51887 32.44908 1.000 23.82853 163 GLY A N 1
ATOM 1266 C CA . GLY A 1 163 ? -9.33878 24.10708 32.56830 1.000 21.11361 163 GLY A CA 1
ATOM 1267 C C . GLY A 1 163 ? -7.85101 23.84693 32.42813 1.000 26.55096 163 GLY A C 1
ATOM 1268 O O . GLY A 1 163 ? -7.23843 23.18586 33.26898 1.000 22.78985 163 GLY A O 1
ATOM 1269 N N . CYS A 1 164 ? -7.25089 24.37797 31.37151 1.000 24.08128 164 CYS A N 1
ATOM 1270 C CA . CYS A 1 164 ? -5.85647 24.12241 31.05756 1.000 27.63588 164 CYS A CA 1
ATOM 1271 C C . CYS A 1 164 ? -5.32034 25.32760 30.30635 1.000 26.71183 164 CYS A C 1
ATOM 1272 O O . CYS A 1 164 ? -5.98937 25.85075 29.41184 1.000 27.33315 164 CYS A O 1
ATOM 1275 N N . ALA A 1 165 ? -4.11870 25.76395 30.67747 1.000 33.87452 165 ALA A N 1
ATOM 1276 C CA . ALA A 1 165 ? -3.50198 26.90277 30.01879 1.000 30.32628 165 ALA A CA 1
ATOM 1277 C C . ALA A 1 165 ? -3.34436 26.63595 28.52234 1.000 26.25980 165 ALA A C 1
ATOM 1278 O O . ALA A 1 165 ? -3.14383 25.49103 28.10537 1.000 27.81280 165 ALA A O 1
ATOM 1280 N N . PRO A 1 166 ? -3.43371 27.67527 27.69300 1.000 27.09911 166 PRO A N 1
ATOM 1281 C CA . PRO A 1 166 ? -3.11864 27.50741 26.26929 1.000 28.39739 166 PRO A CA 1
ATOM 1282 C C . PRO A 1 166 ? -1.64662 27.18257 26.08304 1.000 29.40074 166 PRO A C 1
ATOM 1283 O O . PRO A 1 166 ? -0.77894 27.76019 26.74212 1.000 27.44989 166 PRO A O 1
ATOM 1287 N N . HIS A 1 167 ? -1.36656 26.25582 25.17136 1.000 21.10832 167 HIS A N 1
ATOM 1288 C CA . HIS A 1 167 ? 0.00892 25.82650 24.96239 1.000 25.22663 167 HIS A CA 1
ATOM 1289 C C . HIS A 1 167 ? 0.10480 25.04931 23.66261 1.000 22.05574 167 HIS A C 1
ATOM 1290 O O . HIS A 1 167 ? -0.89847 24.57493 23.11962 1.000 21.52647 167 HIS A O 1
ATOM 1297 N N . LYS A 1 168 ? 1.33528 24.91035 23.18729 1.000 22.87028 168 LYS A N 1
ATOM 1298 C CA . LYS A 1 168 ? 1.69004 23.88804 22.21807 1.000 22.72143 168 LYS A CA 1
ATOM 1299 C C . LYS A 1 168 ? 2.42837 22.77940 22.95204 1.000 20.43361 168 LYS A C 1
ATOM 1300 O O . LYS A 1 168 ? 3.23551 23.05145 23.84649 1.000 20.39502 168 LYS A O 1
ATOM 1306 N N . ASP A 1 169 ? 2.13696 21.53000 22.59584 1.000 22.68355 169 ASP A N 1
ATOM 1307 C CA . ASP A 1 169 ? 2.97683 20.43937 23.06983 1.000 21.22234 169 ASP A CA 1
ATOM 1308 C C . ASP A 1 169 ? 4.37883 20.61861 22.50243 1.000 20.86536 169 ASP A C 1
ATOM 1309 O O . ASP A 1 169 ? 4.56052 21.17793 21.41849 1.000 20.99914 169 ASP A O 1
ATOM 1314 N N . THR A 1 170 ? 5.38045 20.16194 23.25167 1.000 19.43302 170 THR A N 1
ATOM 1315 C CA . THR A 1 170 ? 6.76266 20.46058 22.88625 1.000 23.67567 170 THR A CA 1
ATOM 1316 C C . THR A 1 170 ? 7.37823 19.45263 21.92378 1.000 23.46728 170 THR A C 1
ATOM 1317 O O . THR A 1 170 ? 8.36266 19.79123 21.25275 1.000 21.08188 170 THR A O 1
ATOM 1321 N N . GLY A 1 171 ? 6.82440 18.24504 21.82518 1.000 18.85897 171 GLY A N 1
ATOM 1322 C CA . GLY A 1 171 ? 7.45442 17.14176 21.11644 1.000 19.57752 171 GLY A CA 1
ATOM 1323 C C . GLY A 1 171 ? 7.02688 16.99366 19.67210 1.000 17.73030 171 GLY A C 1
ATOM 1324 O O . GLY A 1 171 ? 6.71100 17.96972 18.98698 1.000 19.11634 171 GLY A O 1
ATOM 1325 N N . PHE A 1 172 ? 7.03002 15.74710 19.19644 1.000 16.32234 172 PHE A N 1
ATOM 1326 C CA . PHE A 1 172 ? 6.64635 15.44078 17.81881 1.000 17.41125 172 PHE A CA 1
ATOM 1327 C C . PHE A 1 172 ? 5.16454 15.08826 17.68913 1.000 12.79539 172 PHE A C 1
ATOM 1328 O O . PHE A 1 172 ? 4.43061 15.74862 16.94745 1.000 16.12692 172 PHE A O 1
ATOM 1336 N N . VAL A 1 173 ? 4.71761 14.03794 18.38071 1.000 14.61917 173 VAL A N 1
ATOM 1337 C CA . VAL A 1 173 ? 3.36091 13.52222 18.23380 1.000 14.45922 173 VAL A CA 1
ATOM 1338 C C . VAL A 1 173 ? 2.76480 13.25183 19.60692 1.000 16.74992 173 VAL A C 1
ATOM 1339 O O . VAL A 1 173 ? 3.42134 12.67043 20.47972 1.000 13.68274 173 VAL A O 1
ATOM 1343 N N . THR A 1 174 ? 1.50599 13.65178 19.78259 1.000 13.85812 174 THR A N 1
ATOM 1344 C CA . THR A 1 174 ? 0.73749 13.37292 20.98810 1.000 16.49392 174 THR A CA 1
ATOM 1345 C C . THR A 1 174 ? -0.47207 12.52687 20.62552 1.000 15.06576 174 THR A C 1
ATOM 1346 O O . THR A 1 174 ? -1.18253 12.84444 19.66959 1.000 15.94516 174 THR A O 1
ATOM 1350 N N . VAL A 1 175 ? -0.71279 11.46119 21.38444 1.000 14.50754 175 VAL A N 1
ATOM 1351 C CA . VAL A 1 175 ? -1.92363 10.65666 21.23830 1.000 16.59417 175 VAL A CA 1
ATOM 1352 C C . VAL A 1 175 ? -2.73907 10.83620 22.50958 1.000 17.20186 175 VAL A C 1
ATOM 1353 O O . VAL A 1 175 ? -2.28455 10.47430 23.60181 1.000 17.06849 175 VAL A O 1
ATOM 1357 N N . LEU A 1 176 ? -3.94647 11.37739 22.36383 1.000 16.71125 176 LEU A N 1
ATOM 1358 C CA . LEU A 1 176 ? -4.74442 11.85017 23.48541 1.000 15.02839 176 LEU A CA 1
ATOM 1359 C C . LEU A 1 176 ? -6.08273 11.12894 23.52541 1.000 17.11147 176 LEU A C 1
ATOM 1360 O O . LEU A 1 176 ? -6.74743 10.97052 22.49498 1.000 17.53490 176 LEU A O 1
ATOM 1365 N N . TYR A 1 177 ? -6.47579 10.70600 24.72257 1.000 16.51685 177 TYR A N 1
ATOM 1366 C CA . TYR A 1 177 ? -7.78468 10.11131 24.95636 1.000 16.43422 177 TYR A CA 1
ATOM 1367 C C . TYR A 1 177 ? -8.65100 11.10819 25.71372 1.000 16.19881 177 TYR A C 1
ATOM 1368 O O . TYR A 1 177 ? -8.28217 11.55565 26.80923 1.000 15.73876 177 TYR A O 1
ATOM 1377 N N . ILE A 1 178 ? -9.79508 11.46212 25.12483 1.000 17.08883 178 ILE A N 1
ATOM 1378 C CA . ILE A 1 178 ? -10.78007 12.32399 25.76474 1.000 19.70557 178 ILE A CA 1
ATOM 1379 C C . ILE A 1 178 ? -12.15955 11.71553 25.56527 1.000 20.57672 178 ILE A C 1
ATOM 1380 O O . ILE A 1 178 ? -12.41042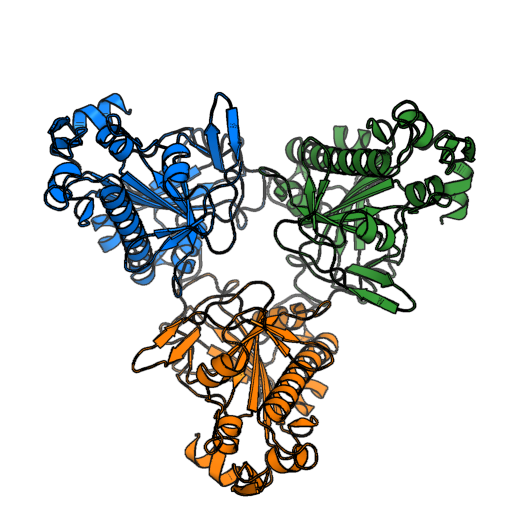 11.00798 24.58454 1.000 21.28974 178 ILE A O 1
ATOM 1385 N N . GLU A 1 179 ? -13.05899 12.00306 26.50812 1.000 19.23605 179 GLU A N 1
ATOM 1386 C CA . GLU A 1 179 ? -14.44825 11.56983 26.43727 1.000 20.92954 179 GLU A CA 1
ATOM 1387 C C . GLU A 1 179 ? -15.43929 12.72115 26.47608 1.000 23.01145 179 GLU A C 1
ATOM 1388 O O . GLU A 1 179 ? -16.63890 12.48905 26.28675 1.000 24.54948 179 GLU A O 1
ATOM 1394 N N . GLU A 1 180 ? -14.97542 13.94439 26.70511 1.000 20.82737 180 GLU A N 1
ATOM 1395 C CA . GLU A 1 180 ? -15.82651 15.08502 26.98671 1.000 23.26638 180 GLU A CA 1
ATOM 1396 C C . GLU A 1 180 ? -15.34121 16.27195 26.16844 1.000 27.56327 180 GLU A C 1
ATOM 1397 O O . GLU A 1 180 ? -14.17041 16.33544 25.77618 1.000 22.54337 180 GLU A O 1
ATOM 1403 N N . GLY A 1 181 ? -16.25618 17.19906 25.89162 1.000 24.10628 181 GLY A N 1
ATOM 1404 C CA . GLY A 1 181 ? -15.88209 18.44363 25.25066 1.000 24.44647 181 GLY A CA 1
ATOM 1405 C C . GLY A 1 181 ? -15.05270 19.32406 26.16861 1.000 24.27440 181 GLY A C 1
ATOM 1406 O O . GLY A 1 181 ? -14.84324 19.02943 27.34588 1.000 22.40537 181 GLY A O 1
ATOM 1407 N N . GLY A 1 182 ? -14.56172 20.43090 25.60745 1.000 20.92971 182 GLY A N 1
ATOM 1408 C CA . GLY A 1 182 ? -13.76225 21.37120 26.37159 1.000 24.30324 182 GLY A CA 1
ATOM 1409 C C . GLY A 1 182 ? -12.43700 21.73651 25.72795 1.000 19.97647 182 GLY A C 1
ATOM 1410 O O . GLY A 1 182 ? -11.95550 22.86130 25.88289 1.000 17.36417 182 GLY A O 1
ATOM 1411 N N . LEU A 1 183 ? -11.82760 20.79049 25.02032 1.000 18.98596 183 LEU A N 1
ATOM 1412 C CA . LEU A 1 183 ? -10.61793 21.08727 24.26544 1.000 18.80646 183 LEU A CA 1
ATOM 1413 C C . LEU A 1 183 ? -10.93560 22.04069 23.12050 1.000 21.47655 183 LEU A C 1
ATOM 1414 O O . LEU A 1 183 ? -11.95332 21.89896 22.43455 1.000 20.79876 183 LEU A O 1
ATOM 1419 N N . GLU A 1 184 ? -10.06365 23.02826 22.92772 1.000 17.82143 184 GLU A N 1
ATOM 1420 C CA . GLU A 1 184 ? -10.23884 24.01959 21.87559 1.000 21.00329 184 GLU A CA 1
ATOM 1421 C C . GLU A 1 184 ? -8.89988 24.26059 21.19898 1.000 19.10254 184 GLU A C 1
ATOM 1422 O O . GLU A 1 184 ? -7.84547 24.14871 21.82529 1.000 20.11442 184 GLU A O 1
ATOM 1428 N N . ALA A 1 185 ? -8.95175 24.60844 19.91689 1.000 22.14867 185 ALA A N 1
ATOM 1429 C CA . ALA A 1 185 ? -7.75586 24.85529 19.12809 1.000 26.72061 185 ALA A CA 1
ATOM 1430 C C . ALA A 1 185 ? -7.81283 26.25349 18.52781 1.000 28.85534 185 ALA A C 1
ATOM 1431 O O . ALA A 1 185 ? -8.87412 26.71001 18.09489 1.000 27.36686 185 ALA A O 1
ATOM 1433 N N . ALA A 1 186 ? -6.66911 26.93306 18.50954 1.000 27.25458 186 ALA A N 1
ATOM 1434 C CA . ALA A 1 186 ? -6.58712 28.26883 17.92961 1.000 32.95454 186 ALA A CA 1
ATOM 1435 C C . ALA A 1 186 ? -6.41676 28.14366 16.42012 1.000 35.32323 186 ALA A C 1
ATOM 1436 O O . ALA A 1 186 ? -5.37177 27.69209 15.94166 1.000 40.09151 186 ALA A O 1
ATOM 1438 N N . THR A 1 187 ? -7.44956 28.52376 15.66932 1.000 44.03167 187 THR A N 1
ATOM 1439 C CA . THR A 1 187 ? -7.38569 28.61591 14.21544 1.000 48.79999 187 THR A CA 1
ATOM 1440 C C . THR A 1 187 ? -7.89317 29.99001 13.80969 1.000 54.61500 187 THR A C 1
ATOM 1441 O O . THR A 1 187 ? -8.97060 30.41127 14.24509 1.000 52.22546 187 THR A O 1
ATOM 1445 N N . GLY A 1 188 ? -7.12052 30.68384 12.97809 1.000 52.66523 188 GLY A N 1
ATOM 1446 C CA . GLY A 1 188 ? -7.37279 32.10119 12.79819 1.000 55.79618 188 GLY A CA 1
ATOM 1447 C C . GLY A 1 188 ? -7.09758 32.82764 14.10106 1.000 58.91579 188 GLY A C 1
ATOM 1448 O O . GLY A 1 188 ? -6.15991 32.49777 14.83671 1.000 59.64406 188 GLY A O 1
ATOM 1449 N N . GLY A 1 189 ? -7.93357 33.81626 14.40699 1.000 54.63863 189 GLY A N 1
ATOM 1450 C CA . GLY A 1 189 ? -7.81311 34.53347 15.66114 1.000 53.95379 189 GLY A CA 1
ATOM 1451 C C . GLY A 1 189 ? -8.86188 34.11737 16.67101 1.000 53.47912 189 GLY A C 1
ATOM 1452 O O . GLY A 1 189 ? -9.23267 34.89732 17.55292 1.000 52.93678 189 GLY A O 1
ATOM 1453 N N . SER A 1 190 ? -9.34680 32.88400 16.55329 1.000 45.39507 190 SER A N 1
ATOM 1454 C CA . SER A 1 190 ? -10.42989 32.40008 17.39386 1.000 46.09430 190 SER A CA 1
ATOM 1455 C C . SER A 1 190 ? -10.12696 30.98352 17.86071 1.000 40.42561 190 SER A C 1
ATOM 1456 O O . SER A 1 190 ? -9.29102 30.28071 17.28707 1.000 41.15852 190 SER A O 1
ATOM 1459 N N . TRP A 1 191 ? -10.82081 30.57388 18.92004 1.000 34.55769 191 TRP A N 1
ATOM 1460 C CA . TRP A 1 191 ? -10.74050 29.20875 19.41909 1.000 32.68156 191 TRP A CA 1
ATOM 1461 C C . TRP A 1 191 ? -11.86241 28.37783 18.80805 1.000 34.35242 191 TRP A C 1
ATOM 1462 O O . TRP A 1 191 ? -13.02297 28.80186 18.79448 1.000 36.70495 191 TRP A O 1
ATOM 1473 N N . THR A 1 192 ? -11.51038 27.19911 18.29916 1.000 28.03598 192 THR A N 1
ATOM 1474 C CA . THR A 1 192 ? -12.44894 26.26147 17.70708 1.000 27.09980 192 THR A CA 1
ATOM 1475 C C . THR A 1 192 ? -12.51232 24.99274 18.54708 1.000 28.37876 192 THR A C 1
ATOM 1476 O O . THR A 1 192 ? -11.47008 24.49996 18.99053 1.000 23.60593 192 THR A O 1
ATOM 1480 N N . PRO A 1 193 ? -13.70723 24.46110 18.81222 1.000 23.20246 193 PRO A N 1
ATOM 1481 C CA . PRO A 1 193 ? -13.80619 23.28123 19.68121 1.000 23.09128 193 PRO A CA 1
ATOM 1482 C C . PRO A 1 193 ? -13.24691 22.03785 19.01023 1.000 23.21379 193 PRO A C 1
ATOM 1483 O O . PRO A 1 193 ? -13.39804 21.83923 17.80355 1.000 24.73436 193 PRO A O 1
ATOM 1487 N N . VAL A 1 194 ? -12.59084 21.20004 19.81036 1.000 18.96404 194 VAL A N 1
ATOM 1488 C CA . VAL A 1 194 ? -12.14725 19.87312 19.39429 1.000 20.06946 194 VAL A CA 1
ATOM 1489 C C . VAL A 1 194 ? -12.92379 18.88590 20.25752 1.000 27.13233 194 VAL A C 1
ATOM 1490 O O . VAL A 1 194 ? -12.57247 18.64750 21.41983 1.000 23.31863 194 VAL A O 1
ATOM 1494 N N . ASP A 1 195 ? -13.98869 18.33394 19.71036 1.000 21.47494 195 ASP A N 1
ATOM 1495 C CA . ASP A 1 195 ? -14.87944 17.49393 20.49604 1.000 26.23760 195 ASP A CA 1
ATOM 1496 C C . ASP A 1 195 ? -14.51915 16.02081 20.34281 1.000 28.22393 195 ASP A C 1
ATOM 1497 O O . ASP A 1 195 ? -13.97717 15.61229 19.31255 1.000 26.47877 195 ASP A O 1
ATOM 1502 N N . PRO A 1 196 ? -14.81720 15.20027 21.35013 1.000 27.83764 196 PRO A N 1
ATOM 1503 C CA . PRO A 1 196 ? -14.50077 13.77234 21.25115 1.000 30.68509 196 PRO A CA 1
ATOM 1504 C C . PRO A 1 196 ? -15.42514 13.05411 20.27936 1.000 27.34444 196 PRO A C 1
ATOM 1505 O O . PRO A 1 196 ? -16.58566 13.42671 20.09229 1.000 27.96633 196 PRO A O 1
ATOM 1509 N N . VAL A 1 197 ? -14.89538 11.99994 19.66866 1.000 23.01183 197 VAL A N 1
ATOM 1510 C CA . VAL A 1 197 ? -15.63878 11.15079 18.74686 1.000 26.10371 197 VAL A CA 1
ATOM 1511 C C . VAL A 1 197 ? -15.52981 9.71741 19.24392 1.000 23.36359 197 VAL A C 1
ATOM 1512 O O . VAL A 1 197 ? -14.41668 9.22516 19.43698 1.000 22.53603 197 VAL A O 1
ATOM 1516 N N . PRO A 1 198 ? -16.64278 9.01380 19.45980 1.000 25.65671 198 PRO A N 1
ATOM 1517 C CA . PRO A 1 198 ? -16.56801 7.64626 19.98941 1.000 27.24353 198 PRO A CA 1
ATOM 1518 C C . PRO A 1 198 ? -15.66519 6.75238 19.14896 1.000 25.53324 198 PRO A C 1
ATOM 1519 O O . PRO A 1 198 ? -15.71197 6.76698 17.91645 1.000 22.04261 198 PRO A O 1
ATOM 1523 N N . GLY A 1 199 ? -14.82399 5.98011 19.83367 1.000 24.77400 199 GLY A N 1
ATOM 1524 C CA . GLY A 1 199 ? -13.93100 5.04662 19.17380 1.000 24.22876 199 GLY A CA 1
ATOM 1525 C C . GLY A 1 199 ? -12.66544 5.64344 18.59702 1.000 21.22916 199 GLY A C 1
ATOM 1526 O O . GLY A 1 199 ? -11.99739 4.97005 17.80318 1.000 20.26260 199 GLY A O 1
ATOM 1527 N N . CYS A 1 200 ? -12.31305 6.87686 18.97440 1.000 21.86640 200 CYS A N 1
ATOM 1528 C CA . CYS A 1 200 ? -11.17025 7.59275 18.42331 1.000 21.27139 200 CYS A CA 1
ATOM 1529 C C . CYS A 1 200 ? -10.32510 8.22036 19.52262 1.000 17.64607 200 CYS A C 1
ATOM 1530 O O . CYS A 1 200 ? -10.84779 8.69286 20.53546 1.000 18.01836 200 CYS A O 1
ATOM 1533 N N . PHE A 1 201 ? -9.01275 8.23862 19.28645 1.000 15.83993 201 PHE A N 1
ATOM 1534 C CA . PHE A 1 201 ? -8.08379 9.16208 19.92086 1.000 14.46268 201 PHE A CA 1
ATOM 1535 C C . PHE A 1 201 ? -8.05596 10.48078 19.15359 1.000 16.18889 201 PHE A C 1
ATOM 1536 O O . PHE A 1 201 ? -8.36388 10.53559 17.96064 1.000 19.12645 201 PHE A O 1
ATOM 1544 N N . VAL A 1 202 ? -7.63874 11.54279 19.84105 1.000 16.31810 202 VAL A N 1
ATOM 1545 C CA . VAL A 1 202 ? -7.19977 12.77532 19.19551 1.000 16.04145 202 VAL A CA 1
ATOM 1546 C C . VAL A 1 202 ? -5.68234 12.73295 19.09110 1.000 15.79340 202 VAL A C 1
ATOM 1547 O O . VAL A 1 202 ? -4.99520 12.43071 20.07242 1.000 15.70501 202 VAL A O 1
ATOM 1551 N N . VAL A 1 203 ? -5.15879 13.02829 17.90527 1.000 12.23058 203 VAL A N 1
ATOM 1552 C CA . VAL A 1 203 ? -3.72031 13.10365 17.66985 1.000 11.32117 203 VAL A CA 1
ATOM 1553 C C . VAL A 1 203 ? -3.38197 14.54393 17.32099 1.000 18.06901 203 VAL A C 1
ATOM 1554 O O . VAL A 1 203 ? -4.05089 15.15111 16.47976 1.000 21.01028 203 VAL A O 1
ATOM 1558 N N . ASN A 1 204 ? -2.34945 15.09221 17.95186 1.000 18.89082 204 ASN A N 1
ATOM 1559 C CA . ASN A 1 204 ? -1.86399 16.40279 17.55266 1.000 18.14117 204 ASN A CA 1
ATOM 1560 C C . ASN A 1 204 ? -0.34306 16.38658 17.45786 1.000 18.28336 204 ASN A C 1
ATOM 1561 O O . ASN A 1 204 ? 0.33445 15.49075 17.97211 1.000 18.13628 204 ASN A O 1
ATOM 1566 N N . PHE A 1 205 ? 0.18323 17.37926 16.76005 1.000 15.81564 205 PHE A N 1
ATOM 1567 C CA . PHE A 1 205 ? 1.61533 17.51825 16.55493 1.000 17.64973 205 PHE A CA 1
ATOM 1568 C C . PHE A 1 205 ? 2.14791 18.63502 17.44152 1.000 18.81536 205 PHE A C 1
ATOM 1569 O O . PHE A 1 205 ? 1.41777 19.56300 17.79668 1.000 18.47696 205 PHE A O 1
ATOM 1577 N N . GLY A 1 206 ? 3.43512 18.55073 17.78415 1.000 18.06575 206 GLY A N 1
ATOM 1578 C CA . GLY A 1 206 ? 4.04636 19.46848 18.71917 1.000 20.05460 206 GLY A CA 1
ATOM 1579 C C . GLY A 1 206 ? 5.15424 20.30852 18.09982 1.000 23.34773 206 GLY A C 1
ATOM 1580 O O . GLY A 1 206 ? 5.45561 20.21469 16.90642 1.000 18.17081 206 GLY A O 1
ATOM 1581 N N . GLY A 1 207 ? 5.77122 21.13008 18.95991 1.000 20.44707 207 GLY A N 1
ATOM 1582 C CA . GLY A 1 207 ? 6.69908 22.14625 18.48406 1.000 22.79153 207 GLY A CA 1
ATOM 1583 C C . GLY A 1 207 ? 7.91596 21.59097 17.76926 1.000 22.00421 207 GLY A C 1
ATOM 1584 O O . GLY A 1 207 ? 8.43322 22.21853 16.83891 1.000 19.53317 207 GLY A O 1
ATOM 1585 N N . ALA A 1 208 ? 8.39417 20.41510 18.18725 1.000 20.37785 208 ALA A N 1
ATOM 1586 C CA . ALA A 1 208 ? 9.57366 19.83871 17.54904 1.000 20.33509 208 ALA A CA 1
ATOM 1587 C C . ALA A 1 208 ? 9.28534 19.40544 16.11447 1.000 19.67458 208 ALA A C 1
ATOM 1588 O O . ALA A 1 208 ? 10.16005 19.51568 15.25165 1.000 20.49878 208 ALA A O 1
ATOM 1590 N N . PHE A 1 209 ? 8.07244 18.91284 15.83977 1.000 17.96792 209 PHE A N 1
ATOM 1591 C CA . PHE A 1 209 ? 7.70755 18.56193 14.46806 1.000 18.10494 209 PHE A CA 1
ATOM 1592 C C . PHE A 1 209 ? 7.53405 19.81326 13.61549 1.000 20.03020 209 PHE A C 1
ATOM 1593 O O . PHE A 1 209 ? 7.89118 19.82658 12.42965 1.000 20.72842 209 PHE A O 1
ATOM 1601 N N . GLU A 1 210 ? 6.97787 20.87150 14.20389 1.000 19.27897 210 GLU A N 1
ATOM 1602 C CA . GLU A 1 210 ? 6.83682 22.13925 13.49612 1.000 21.00345 210 GLU A CA 1
ATOM 1603 C C . GLU A 1 210 ? 8.19858 22.72937 13.14817 1.000 23.38982 210 GLU A C 1
ATOM 1604 O O . GLU A 1 210 ? 8.41372 23.20312 12.02638 1.000 22.01801 210 GLU A O 1
ATOM 1610 N N . LEU A 1 211 ? 9.12737 22.70960 14.10367 1.000 19.75896 211 LEU A N 1
ATOM 1611 C CA . LEU A 1 211 ? 10.48100 23.20026 13.85559 1.000 26.64787 211 LEU A CA 1
ATOM 1612 C C . LEU A 1 211 ? 11.16511 22.41044 12.74657 1.000 25.05294 211 LEU A C 1
ATOM 1613 O O . LEU A 1 211 ? 11.84689 22.98372 11.88910 1.000 31.12773 211 LEU A O 1
ATOM 1618 N N . LEU A 1 212 ? 10.98531 21.09058 12.75395 1.000 23.34084 212 LEU A N 1
ATOM 1619 C CA . LEU A 1 212 ? 11.63838 20.19925 11.80171 1.000 28.15247 212 LEU A CA 1
ATOM 1620 C C . LEU A 1 212 ? 11.20847 20.46837 10.36390 1.000 28.75755 212 LEU A C 1
ATOM 1621 O O . LEU A 1 212 ? 11.99237 20.25466 9.43148 1.000 26.17161 212 LEU A O 1
ATOM 1626 N N . THR A 1 213 ? 9.97440 20.92264 10.15868 1.000 22.17373 213 THR A N 1
ATOM 1627 C CA . THR A 1 213 ? 9.34008 20.85141 8.84812 1.000 23.14900 213 THR A CA 1
ATOM 1628 C C . THR A 1 213 ? 8.90732 22.20289 8.29158 1.000 19.99994 213 THR A C 1
ATOM 1629 O O . THR A 1 213 ? 8.19235 22.23559 7.28448 1.000 23.38866 213 THR A O 1
ATOM 1633 N N . SER A 1 214 ? 9.31837 23.31507 8.90229 1.000 19.48156 214 SER A N 1
ATOM 1634 C CA . SER A 1 214 ? 8.78397 24.61423 8.50352 1.000 24.38219 214 SER A CA 1
ATOM 1635 C C . SER A 1 214 ? 9.13897 24.98644 7.06565 1.000 26.50600 214 SER A C 1
ATOM 1636 O O . SER A 1 214 ? 8.42310 25.78615 6.45265 1.000 29.48521 214 SER A O 1
ATOM 1639 N N . GLY A 1 215 ? 10.20301 24.41724 6.50661 1.000 27.28470 215 GLY A N 1
ATOM 1640 C CA . GLY A 1 215 ? 10.58487 24.70718 5.14035 1.000 29.10952 215 GLY A CA 1
ATOM 1641 C C . GLY A 1 215 ? 10.04887 23.76238 4.08579 1.000 30.65295 215 GLY A C 1
ATOM 1642 O O . GLY A 1 215 ? 10.38041 23.91244 2.90601 1.000 31.00436 215 GLY A O 1
ATOM 1643 N N . LEU A 1 216 ? 9.21729 22.79633 4.46025 1.000 29.73494 216 LEU A N 1
ATOM 1644 C CA . LEU A 1 216 ? 8.73946 21.80143 3.51283 1.000 29.32916 216 LEU A CA 1
ATOM 1645 C C . LEU A 1 216 ? 7.46220 22.27619 2.82292 1.000 25.42246 216 LEU A C 1
ATOM 1646 O O . LEU A 1 216 ? 6.84134 23.26669 3.21377 1.000 22.15620 216 LEU A O 1
ATOM 1651 N N . ASP A 1 217 ? 7.07361 21.54489 1.77299 1.000 25.30369 217 ASP A N 1
ATOM 1652 C CA . ASP A 1 217 ? 5.87313 21.89701 1.02116 1.000 27.45386 217 ASP A CA 1
ATOM 1653 C C . ASP A 1 217 ? 4.62409 21.83993 1.88902 1.000 24.57492 217 ASP A C 1
ATOM 1654 O O . ASP A 1 217 ? 3.68998 22.62407 1.68505 1.000 26.01933 217 ASP A O 1
ATOM 1659 N N . ARG A 1 218 ? 4.57997 20.91678 2.84652 1.000 22.58538 218 ARG A N 1
ATOM 1660 C CA . ARG A 1 218 ? 3.46460 20.78945 3.78326 1.000 21.03036 218 ARG A CA 1
ATOM 1661 C C . ARG A 1 218 ? 4.04600 20.79987 5.18922 1.000 19.70612 218 ARG A C 1
ATOM 1662 O O . ARG A 1 218 ? 4.28341 19.74002 5.78467 1.000 21.99521 218 ARG A O 1
ATOM 1670 N N . PRO A 1 219 ? 4.29875 21.98171 5.74616 1.000 19.99966 219 PRO A N 1
ATOM 1671 C CA . PRO A 1 219 ? 4.82286 22.05085 7.11435 1.000 20.14636 219 PRO A CA 1
ATOM 1672 C C . PRO A 1 219 ? 3.84204 21.45455 8.11034 1.000 22.99442 219 PRO A C 1
ATOM 1673 O O . PRO A 1 219 ? 2.62143 21.53994 7.94886 1.000 24.12732 219 PRO A O 1
ATOM 1677 N N . VAL A 1 220 ? 4.38953 20.83988 9.15171 1.000 23.48816 220 VAL A N 1
ATOM 1678 C CA . VAL A 1 220 ? 3.56586 20.32157 10.23714 1.000 23.52766 220 VAL A CA 1
ATOM 1679 C C . VAL A 1 220 ? 3.29714 21.45939 11.21390 1.000 21.65759 220 VAL A C 1
ATOM 1680 O O . VAL A 1 220 ? 4.23215 22.08769 11.71896 1.000 25.88656 220 VAL A O 1
ATOM 1684 N N . ARG A 1 221 ? 2.02215 21.74103 11.47637 1.000 22.32508 221 ARG A N 1
ATOM 1685 C CA . ARG A 1 221 ? 1.67838 22.77401 12.44432 1.000 22.59944 221 ARG A CA 1
ATOM 1686 C C . ARG A 1 221 ? 1.56594 22.16578 13.83214 1.000 20.21383 221 ARG A C 1
ATOM 1687 O O . ARG A 1 221 ? 0.93699 21.11962 14.00648 1.000 19.96401 221 ARG A O 1
ATOM 1695 N N . ALA A 1 222 ? 2.17415 22.82473 14.81197 1.000 20.40354 222 ALA A N 1
ATOM 1696 C CA . ALA A 1 222 ? 2.00016 22.44826 16.20693 1.000 20.65565 222 ALA A CA 1
ATOM 1697 C C . ALA A 1 222 ? 0.72485 23.09279 16.73503 1.000 22.19721 222 ALA A C 1
ATOM 1698 O O . ALA A 1 222 ? 0.60269 24.32287 16.73764 1.000 23.09727 222 ALA A O 1
ATOM 1700 N N . LEU A 1 223 ? -0.20521 22.26542 17.20397 1.000 19.44901 223 LEU A N 1
ATOM 1701 C CA . LEU A 1 223 ? -1.52418 22.73805 17.61180 1.000 21.11914 223 LEU A CA 1
ATOM 1702 C C . LEU A 1 223 ? -1.43169 23.58138 18.87728 1.000 21.04799 223 LEU A C 1
ATOM 1703 O O . LEU A 1 223 ? -0.99867 23.09278 19.92522 1.000 19.97755 223 LEU A O 1
ATOM 1708 N N . LEU A 1 224 ? -1.85331 24.83973 18.78136 1.000 22.89824 224 LEU A N 1
ATOM 1709 C CA . LEU A 1 224 ? -2.04393 25.68300 19.95381 1.000 20.78014 224 LEU A CA 1
ATOM 1710 C C . LEU A 1 224 ? -3.42608 25.39787 20.53179 1.000 19.26209 224 LEU A C 1
ATOM 1711 O O . LEU A 1 224 ? -4.43820 25.61118 19.85913 1.000 19.07121 224 LEU A O 1
ATOM 1716 N N . HIS A 1 225 ? -3.47744 24.89307 21.75994 1.000 17.80200 225 HIS A N 1
ATOM 1717 C CA . HIS A 1 225 ? -4.74237 24.42374 22.29827 1.000 23.01932 225 HIS A CA 1
ATOM 1718 C C . HIS A 1 225 ? -4.84955 24.74425 23.78227 1.000 21.43717 225 HIS A C 1
ATOM 1719 O O . HIS A 1 225 ? -3.86142 25.03677 24.45802 1.000 20.75823 225 HIS A O 1
ATOM 1726 N N . ARG A 1 226 ? -6.08358 24.67853 24.27415 1.000 19.70586 226 ARG A N 1
ATOM 1727 C CA . ARG A 1 226 ? -6.41282 24.95598 25.66473 1.000 23.07441 226 ARG A CA 1
ATOM 1728 C C . ARG A 1 226 ? -7.65424 24.14559 26.00558 1.000 21.72107 226 ARG A C 1
ATOM 1729 O O . ARG A 1 226 ? -8.31454 23.60282 25.12119 1.000 20.59972 226 ARG A O 1
ATOM 1737 N N . VAL A 1 227 ? -7.97623 24.06406 27.29660 1.000 19.30751 227 VAL A N 1
ATOM 1738 C CA . VAL A 1 227 ? -9.21345 23.42935 27.74946 1.000 19.82165 227 VAL A CA 1
ATOM 1739 C C . VAL A 1 227 ? -10.02625 24.46924 28.50907 1.000 21.53343 227 VAL A C 1
ATOM 1740 O O . VAL A 1 227 ? -9.53675 25.06435 29.47762 1.000 21.04422 227 VAL A O 1
ATOM 1744 N N . ARG A 1 228 ? -11.26259 24.68815 28.07311 1.000 20.67000 228 ARG A N 1
ATOM 1745 C CA . ARG A 1 228 ? -12.08103 25.70695 28.70758 1.000 23.04034 228 ARG A CA 1
ATOM 1746 C C . ARG A 1 228 ? -12.50214 25.25250 30.10200 1.000 21.04381 228 ARG A C 1
ATOM 1747 O O . ARG A 1 228 ? -12.38605 24.08103 30.46911 1.000 19.97722 228 ARG A O 1
ATOM 1755 N N . GLN A 1 229 ? -12.97283 26.21100 30.89886 1.000 24.25183 229 GLN A N 1
ATOM 1756 C CA . GLN A 1 229 ? -13.39832 25.90263 32.25734 1.000 22.68034 229 GLN A CA 1
ATOM 1757 C C . GLN A 1 229 ? -14.51323 24.86823 32.23882 1.000 24.46097 229 GLN A C 1
ATOM 1758 O O . GLN A 1 229 ? -15.54340 25.06132 31.58398 1.000 24.12914 229 GLN A O 1
ATOM 1764 N N . CYS A 1 230 ? -14.29470 23.76314 32.94449 1.000 20.49456 230 CYS A N 1
ATOM 1765 C CA . CYS A 1 230 ? -15.31118 22.72826 33.04470 1.000 20.49348 230 CYS A CA 1
ATOM 1766 C C . CYS A 1 230 ? -16.43872 23.18963 33.95706 1.000 20.93715 230 CYS A C 1
ATOM 1767 O O . CYS A 1 230 ? -16.20105 23.78564 35.01290 1.000 20.70794 230 CYS A O 1
ATOM 1770 N N . ALA A 1 231 ? -17.66960 22.90750 33.54382 1.000 23.81137 231 ALA A N 1
ATOM 1771 C CA . ALA A 1 231 ? -18.82886 23.22400 34.36373 1.000 24.48708 231 ALA A CA 1
ATOM 1772 C C . ALA A 1 231 ? -18.84707 22.35021 35.62079 1.000 23.57287 231 ALA A C 1
ATOM 1773 O O . ALA A 1 231 ? -18.44623 21.18274 35.58013 1.000 20.58141 231 ALA A O 1
ATOM 1775 N N . PRO A 1 232 ? -19.33000 22.88239 36.74671 1.000 25.91614 232 PRO A N 1
ATOM 1776 C CA . PRO A 1 232 ? -19.25363 22.12376 38.00364 1.000 27.97551 232 PRO A CA 1
ATOM 1777 C C . PRO A 1 232 ? -20.13528 20.88951 37.94495 1.000 26.58176 232 PRO A C 1
ATOM 1778 O O . PRO A 1 232 ? -21.24290 20.92643 37.40927 1.000 27.23929 232 PRO A O 1
ATOM 1782 N N . ARG A 1 233 ? -19.63310 19.79069 38.50095 1.000 24.67696 233 ARG A N 1
ATOM 1783 C CA . ARG A 1 233 ? -20.36698 18.53097 38.52365 1.000 25.20934 233 ARG A CA 1
ATOM 1784 C C . ARG A 1 233 ? -19.70890 17.61947 39.55574 1.000 26.38070 233 ARG A C 1
ATOM 1785 O O . ARG A 1 233 ? -18.61286 17.94098 40.02987 1.000 28.04840 233 ARG A O 1
ATOM 1793 N N . PRO A 1 234 ? -20.33992 16.51288 39.96131 1.000 29.77877 234 PRO A N 1
ATOM 1794 C CA . PRO A 1 234 ? -19.72389 15.64566 40.97703 1.000 30.57287 234 PRO A CA 1
ATOM 1795 C C . PRO A 1 234 ? -18.34218 15.15849 40.55986 1.000 33.43559 234 PRO A C 1
ATOM 1796 O O . PRO A 1 234 ? -18.07123 14.92152 39.37965 1.000 27.28583 234 PRO A O 1
ATOM 1800 N N . GLU A 1 235 ? -17.46681 14.99750 41.56003 1.000 28.10147 235 GLU A N 1
ATOM 1801 C CA . GLU A 1 235 ? -16.06596 14.68597 41.28416 1.000 30.04116 235 GLU A CA 1
ATOM 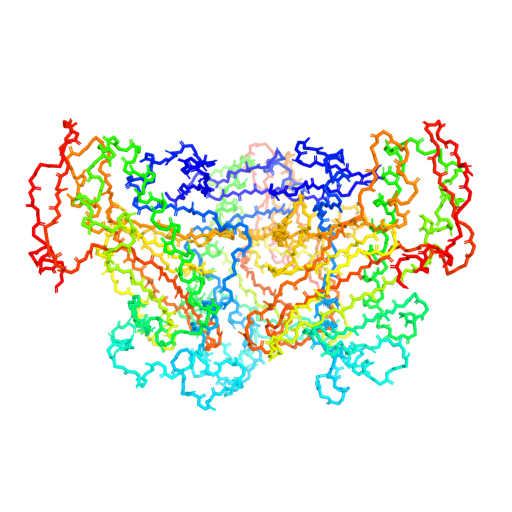1802 C C . GLU A 1 235 ? -15.92228 13.40399 40.47650 1.000 30.84039 235 GLU A C 1
ATOM 1803 O O . GLU A 1 235 ? -15.08778 13.32889 39.56776 1.000 28.86022 235 GLU A O 1
ATOM 1809 N N . SER A 1 236 ? -16.72850 12.38504 40.78299 1.000 28.27331 236 SER A N 1
ATOM 1810 C CA . SER A 1 236 ? -16.63740 11.13629 40.03477 1.000 32.81910 236 SER A CA 1
ATOM 1811 C C . SER A 1 236 ? -16.96510 11.31575 38.55943 1.000 28.83137 236 SER A C 1
ATOM 1812 O O . SER A 1 236 ? -16.68185 10.41134 37.76514 1.000 34.49952 236 SER A O 1
ATOM 1815 N N . ALA A 1 237 ? -17.54781 12.45293 38.17582 1.000 29.02635 237 ALA A N 1
ATOM 1816 C CA . ALA A 1 237 ? -17.85791 12.75434 36.78471 1.000 29.88974 237 ALA A CA 1
ATOM 1817 C C . ALA A 1 237 ? -17.01027 13.90065 36.23829 1.000 27.27143 237 ALA A C 1
ATOM 1818 O O . ALA A 1 237 ? -17.35445 14.48160 35.20288 1.000 24.31570 237 ALA A O 1
ATOM 1820 N N . ASP A 1 238 ? -15.91071 14.23507 36.91303 1.000 22.16580 238 ASP A N 1
ATOM 1821 C CA . ASP A 1 238 ? -15.00876 15.26776 36.41947 1.000 24.79744 238 ASP A CA 1
ATOM 1822 C C . ASP A 1 238 ? -14.44056 14.88474 35.05846 1.000 22.10106 238 ASP A C 1
ATOM 1823 O O . ASP A 1 238 ? -14.27666 13.70447 34.73472 1.000 20.40082 238 ASP A O 1
ATOM 1828 N N . ARG A 1 239 ? -14.13544 15.90421 34.25937 1.000 20.60606 239 ARG A N 1
ATOM 1829 C CA . ARG A 1 239 ? -13.44916 15.68316 32.99617 1.000 21.22411 239 ARG A CA 1
ATOM 1830 C C . ARG A 1 239 ? -12.03758 15.17149 33.25810 1.000 21.74521 239 ARG A C 1
ATOM 1831 O O . ARG A 1 239 ? -11.35415 15.62778 34.17864 1.000 16.36478 239 ARG A O 1
ATOM 1839 N N . PHE A 1 240 ? -11.61384 14.18938 32.46720 1.000 15.66323 240 PHE A N 1
ATOM 1840 C CA . PHE A 1 240 ? -10.25868 13.66691 32.54265 1.000 16.70110 240 PHE A CA 1
ATOM 1841 C C . PHE A 1 240 ? -9.69917 13.54226 31.13408 1.000 17.34164 240 PHE A C 1
ATOM 1842 O O . PHE A 1 240 ? -10.43516 13.60799 30.14837 1.000 15.74370 240 PHE A O 1
ATOM 1850 N N . SER A 1 241 ? -8.38044 13.37340 31.05009 1.000 17.68252 241 SER A N 1
ATOM 1851 C CA . SER A 1 241 ? -7.74779 12.98188 29.79923 1.000 15.20857 241 SER A CA 1
ATOM 1852 C C . SER A 1 241 ? -6.41793 12.32367 30.13024 1.000 17.10400 241 SER A C 1
ATOM 1853 O O . SER A 1 241 ? -5.84057 12.56338 31.19673 1.000 18.38069 241 SER A O 1
ATOM 1856 N N . PHE A 1 242 ? -5.94665 11.46909 29.22390 1.000 14.04968 242 PHE A N 1
ATOM 1857 C CA . PHE A 1 242 ? -4.59207 10.95016 29.34891 1.000 14.07713 242 PHE A CA 1
ATOM 1858 C C . PHE A 1 242 ? -3.96980 10.87204 27.96396 1.000 18.54104 242 PHE A C 1
ATOM 1859 O O . PHE A 1 242 ? -4.67034 10.75890 26.95472 1.000 17.38158 242 PHE A O 1
ATOM 1867 N N . ALA A 1 243 ? -2.64431 10.97115 27.91846 1.000 16.70282 243 ALA A N 1
ATOM 1868 C CA . ALA A 1 243 ? -1.98534 11.17321 26.63930 1.000 16.19161 243 ALA A CA 1
ATOM 1869 C C . ALA A 1 243 ? -0.56517 10.64425 26.70638 1.000 17.86874 243 ALA A C 1
ATOM 1870 O O . ALA A 1 243 ? 0.06411 10.63987 27.76736 1.000 14.23984 243 ALA A O 1
ATOM 1872 N N . ALA A 1 244 ? -0.07807 10.19226 25.55628 1.000 15.26760 244 ALA A N 1
ATOM 1873 C CA . ALA A 1 244 ? 1.30749 9.78929 25.37391 1.000 18.26855 244 ALA A CA 1
ATOM 1874 C C . ALA A 1 244 ? 1.96809 10.75405 24.40100 1.000 17.47553 244 ALA A C 1
ATOM 1875 O O . ALA A 1 244 ? 1.41443 11.03210 23.33180 1.000 16.94450 244 ALA A O 1
ATOM 1877 N N . PHE A 1 245 ? 3.14388 11.25803 24.77344 1.000 17.06835 245 PHE A N 1
ATOM 1878 C CA . PHE A 1 245 ? 3.89749 12.22111 23.97937 1.000 19.58499 245 PHE A CA 1
ATOM 1879 C C . PHE A 1 245 ? 5.23106 11.60302 23.57863 1.000 17.51357 245 PHE A C 1
ATOM 1880 O O . PHE A 1 245 ? 5.95225 11.08252 24.43640 1.000 18.34919 245 PHE A O 1
ATOM 1888 N N . VAL A 1 246 ? 5.56168 11.67923 22.29191 1.000 17.36811 246 VAL A N 1
ATOM 1889 C CA . VAL A 1 246 ? 6.87195 11.28787 21.78007 1.000 18.07550 246 VAL A CA 1
ATOM 1890 C C . VAL A 1 246 ? 7.67226 12.56851 21.57147 1.000 19.91523 246 VAL A C 1
ATOM 1891 O O . VAL A 1 246 ? 7.37165 13.36343 20.67306 1.000 17.56016 246 VAL A O 1
ATOM 1895 N N . ASN A 1 247 ? 8.67945 12.78040 22.41342 1.000 18.12046 247 ASN A N 1
ATOM 1896 C CA . ASN A 1 247 ? 9.51345 13.97090 22.39965 1.000 20.55192 247 ASN A CA 1
ATOM 1897 C C . ASN A 1 247 ? 10.93793 13.62619 21.99780 1.000 17.52517 247 ASN A C 1
ATOM 1898 O O . ASN A 1 247 ? 11.36637 12.47382 22.11930 1.000 19.47600 247 ASN A O 1
ATOM 1903 N N . PRO A 1 248 ? 11.70545 14.60291 21.52151 1.000 20.64860 248 PRO A N 1
ATOM 1904 C CA . PRO A 1 248 ? 13.14808 14.40061 21.36756 1.000 22.32792 248 PRO A CA 1
ATOM 1905 C C . PRO A 1 248 ? 13.78206 14.03200 22.69672 1.000 26.60122 248 PRO A C 1
ATOM 1906 O O . PRO A 1 248 ? 13.19933 14.27898 23.76358 1.000 26.37826 248 PRO A O 1
ATOM 1910 N N . PRO A 1 249 ? 14.97023 13.43563 22.67742 1.000 25.18492 249 PRO A N 1
ATOM 1911 C CA . PRO A 1 249 ? 15.67775 13.13844 23.92609 1.000 27.03345 249 PRO A CA 1
ATOM 1912 C C . PRO A 1 249 ? 16.07132 14.41860 24.63879 1.000 28.27060 249 PRO A C 1
ATOM 1913 O O . PRO A 1 249 ? 16.08144 15.49659 24.02731 1.000 29.55961 249 PRO A O 1
ATOM 1917 N N . PRO A 1 250 ? 16.40513 14.34465 25.93096 1.000 33.52864 250 PRO A N 1
ATOM 1918 C CA . PRO A 1 250 ? 16.67313 15.58105 26.68456 1.000 33.97341 250 PRO A CA 1
ATOM 1919 C C . PRO A 1 250 ? 17.85960 16.37643 26.16780 1.000 40.22582 250 PRO A C 1
ATOM 1920 O O . PRO A 1 250 ? 17.89155 17.59948 26.34985 1.000 45.80753 250 PRO A O 1
ATOM 1924 N N . THR A 1 251 ? 18.83682 15.73641 25.52943 1.000 39.68537 251 THR A N 1
ATOM 1925 C CA . THR A 1 251 ? 19.99923 16.46481 25.04492 1.000 43.26440 251 THR A CA 1
ATOM 1926 C C . THR A 1 251 ? 20.36511 16.00401 23.64188 1.000 41.57121 251 THR A C 1
ATOM 1927 O O . THR A 1 251 ? 19.94518 14.94133 23.17446 1.000 34.90611 251 THR A O 1
ATOM 1931 N N . GLY A 1 252 ? 21.16715 16.82341 22.98232 1.000 36.44493 252 GLY A N 1
ATOM 1932 C CA . GLY A 1 252 ? 21.58830 16.58160 21.61980 1.000 38.88575 252 GLY A CA 1
ATOM 1933 C C . GLY A 1 252 ? 20.92616 17.54140 20.64691 1.000 39.12299 252 GLY A C 1
ATOM 1934 O O . GLY A 1 252 ? 20.04052 18.32577 20.99100 1.000 40.32194 252 GLY A O 1
ATOM 1935 N N . ASP A 1 253 ? 21.39010 17.46680 19.40602 1.000 29.66867 253 ASP A N 1
ATOM 1936 C CA . ASP A 1 253 ? 20.82613 18.26459 18.33316 1.000 31.54774 253 ASP A CA 1
ATOM 1937 C C . ASP A 1 253 ? 19.75929 17.46757 17.60033 1.000 30.47775 253 ASP A C 1
ATOM 1938 O O . ASP A 1 253 ? 19.87665 16.24953 17.43586 1.000 34.49782 253 ASP A O 1
ATOM 1943 N N . LEU A 1 254 ? 18.71677 18.16394 17.17839 1.000 25.39780 254 LEU A N 1
ATOM 1944 C CA . LEU A 1 254 ? 17.83844 17.70252 16.11790 1.000 35.09923 254 LEU A CA 1
ATOM 1945 C C . LEU A 1 254 ? 18.30264 18.34248 14.80972 1.000 34.54169 254 LEU A C 1
ATOM 1946 O O . LEU A 1 254 ? 19.23502 19.14931 14.78923 1.000 35.56237 254 LEU A O 1
ATOM 1951 N N . TYR A 1 255 ? 17.65533 17.98457 13.70082 1.000 35.26240 255 TYR A N 1
ATOM 1952 C CA . TYR A 1 255 ? 18.03429 18.54105 12.40615 1.000 34.06609 255 TYR A CA 1
ATOM 1953 C C . TYR A 1 255 ? 16.79774 18.94197 11.61708 1.000 35.69918 255 TYR A C 1
ATOM 1954 O O . TYR A 1 255 ? 15.89585 18.12449 11.41313 1.000 34.40453 255 TYR A O 1
ATOM 1963 N N . ARG A 1 256 ? 16.76597 20.19778 11.17458 1.000 36.60039 256 ARG A N 1
ATOM 1964 C CA . ARG A 1 256 ? 15.72437 20.66358 10.26984 1.000 34.51450 256 ARG A CA 1
ATOM 1965 C C . ARG A 1 256 ? 15.87490 19.98645 8.91070 1.000 37.99019 256 ARG A C 1
ATOM 1966 O O . ARG A 1 256 ? 16.98421 19.68134 8.46530 1.000 34.90429 256 ARG A O 1
ATOM 1974 N N . VAL A 1 257 ? 14.74634 19.73663 8.25035 1.000 29.96876 257 VAL A N 1
ATOM 1975 C CA . VAL A 1 257 ? 14.73929 19.02651 6.97547 1.000 33.52452 257 VAL A CA 1
ATOM 1976 C C . VAL A 1 257 ? 14.60781 20.03756 5.84669 1.000 32.57774 257 VAL A C 1
ATOM 1977 O O . VAL A 1 257 ? 13.71761 20.89630 5.86914 1.000 33.08279 257 VAL A O 1
ATOM 1981 N N . GLY A 1 258 ? 15.50627 19.94374 4.86546 1.000 37.09973 258 GLY A N 1
ATOM 1982 C CA . GLY A 1 258 ? 15.47635 20.83841 3.73150 1.000 42.85320 258 GLY A CA 1
ATOM 1983 C C . GLY A 1 258 ? 14.53378 20.36553 2.64432 1.000 42.47079 258 GLY A C 1
ATOM 1984 O O . GLY A 1 258 ? 14.03128 19.24276 2.65979 1.000 41.92419 258 GLY A O 1
ATOM 1985 N N . ALA A 1 259 ? 14.30474 21.25615 1.67539 1.000 49.74270 259 ALA A N 1
ATOM 1986 C CA . ALA A 1 259 ? 13.33842 20.99145 0.61361 1.000 51.11730 259 ALA A CA 1
ATOM 1987 C C . ALA A 1 259 ? 13.67148 19.74227 -0.19240 1.000 52.30584 259 ALA A C 1
ATOM 1988 O O . ALA A 1 259 ? 12.77178 19.15650 -0.80419 1.000 51.05044 259 ALA A O 1
ATOM 1990 N N . ASP A 1 260 ? 14.93368 19.31675 -0.20931 1.000 51.25819 260 ASP A N 1
ATOM 1991 C CA . ASP A 1 260 ? 15.34240 18.14368 -0.96854 1.000 50.82047 260 ASP A CA 1
ATOM 1992 C C . ASP A 1 260 ? 15.54186 16.91429 -0.08869 1.000 51.13271 260 ASP A C 1
ATOM 1993 O O . ASP A 1 260 ? 16.24275 15.97943 -0.49042 1.000 56.25713 260 ASP A O 1
ATOM 1998 N N . GLY A 1 261 ? 14.94409 16.89435 1.10113 1.000 52.10058 261 GLY A N 1
ATOM 1999 C CA . GLY A 1 261 ? 15.04431 15.75393 1.98541 1.000 53.53482 261 GLY A CA 1
ATOM 2000 C C . GLY A 1 261 ? 16.31090 15.67668 2.80611 1.000 52.55039 261 GLY A C 1
ATOM 2001 O O . GLY A 1 261 ? 16.41800 14.78805 3.66086 1.000 54.24678 261 GLY A O 1
ATOM 2002 N N . THR A 1 262 ? 17.27328 16.56644 2.57746 1.000 54.43154 262 THR A N 1
ATOM 2003 C CA . THR A 1 262 ? 18.49283 16.57569 3.37217 1.000 55.77393 262 THR A CA 1
ATOM 2004 C C . THR A 1 262 ? 18.20596 17.02014 4.80053 1.000 53.42745 262 THR A C 1
ATOM 2005 O O . THR A 1 262 ? 17.47395 17.98637 5.03372 1.000 48.78249 262 THR A O 1
ATOM 2009 N N . ALA A 1 263 ? 18.78735 16.30400 5.75966 1.000 51.91503 263 ALA A N 1
ATOM 2010 C CA . ALA A 1 263 ? 18.85922 16.78362 7.13683 1.000 47.43951 263 ALA A CA 1
ATOM 2011 C C . ALA A 1 263 ? 19.87913 17.91112 7.17368 1.000 48.96796 263 ALA A C 1
ATOM 2012 O O . ALA A 1 263 ? 21.08833 17.67128 7.20699 1.000 50.20308 263 ALA A O 1
ATOM 2014 N N . THR A 1 264 ? 19.39696 19.15148 7.14329 1.000 44.36413 264 THR A N 1
ATOM 2015 C CA . THR A 1 264 ? 20.28613 20.29117 6.96165 1.000 49.11345 264 THR A CA 1
ATOM 2016 C C . THR A 1 264 ? 20.78279 20.83425 8.29517 1.000 45.98858 264 THR A C 1
ATOM 2017 O O . THR A 1 264 ? 21.56087 20.17024 8.98765 1.000 48.54590 264 THR A O 1
ATOM 2021 N N . VAL A 1 265 ? 20.34470 22.03844 8.66415 1.000 43.42304 265 VAL A N 1
ATOM 2022 C CA . VAL A 1 265 ? 20.93333 22.71151 9.81320 1.000 44.60478 265 VAL A CA 1
ATOM 2023 C C . VAL A 1 265 ? 20.49197 22.02808 11.10350 1.000 42.09669 265 VAL A C 1
ATOM 2024 O O . VAL A 1 265 ? 19.39778 21.45161 11.19714 1.000 41.26582 265 VAL A O 1
ATOM 2028 N N . ALA A 1 266 ? 21.36388 22.07399 12.10281 1.000 39.36830 266 ALA A N 1
ATOM 2029 C CA . ALA A 1 266 ? 21.08998 21.48318 13.40203 1.000 39.26387 266 ALA A CA 1
ATOM 2030 C C . ALA A 1 266 ? 20.40703 22.49689 14.30706 1.000 46.17445 266 ALA A C 1
ATOM 2031 O O . ALA A 1 266 ? 20.65981 23.70229 14.22348 1.000 47.41472 266 ALA A O 1
ATOM 2033 N N . ARG A 1 267 ? 19.53359 21.99850 15.17906 1.000 39.17364 267 ARG A N 1
ATOM 2034 C CA . ARG A 1 267 ? 18.85701 22.84851 16.14753 1.000 47.49289 267 ARG A CA 1
ATOM 2035 C C . ARG A 1 267 ? 19.01588 22.26758 17.54357 1.000 45.41847 267 ARG A C 1
ATOM 2036 O O . ARG A 1 267 ? 18.72465 21.08724 17.77056 1.000 39.30325 267 ARG A O 1
ATOM 2044 N N . SER A 1 268 ? 19.47561 23.10707 18.46969 1.000 46.16878 268 SER A N 1
ATOM 2045 C CA . SER A 1 268 ? 19.76978 22.66699 19.82591 1.000 52.76311 268 SER A CA 1
ATOM 2046 C C . SER A 1 268 ? 18.48067 22.43091 20.60027 1.000 54.39816 268 SER A C 1
ATOM 2047 O O . SER A 1 268 ? 17.61494 23.30864 20.66926 1.000 57.64093 268 SER A O 1
ATOM 2050 N N . THR A 1 269 ? 18.36017 21.23861 21.18899 1.000 51.77935 269 THR A N 1
ATOM 2051 C CA . THR A 1 269 ? 17.15860 20.89839 21.94353 1.000 54.51111 269 THR A CA 1
ATOM 2052 C C . THR A 1 269 ? 16.98475 21.79881 23.16138 1.000 58.98767 269 THR A C 1
ATOM 2053 O O . THR A 1 269 ? 15.85251 22.13221 23.53057 1.000 59.57248 269 THR A O 1
ATOM 2057 N N . GLU A 1 270 ? 18.08622 22.21898 23.78600 1.000 60.04648 270 GLU A N 1
ATOM 2058 C CA . GLU A 1 270 ? 17.97981 23.07057 24.96569 1.000 60.69227 270 GLU A CA 1
ATOM 2059 C C . GLU A 1 270 ? 17.64280 24.50983 24.59695 1.000 64.06705 270 GLU A C 1
ATOM 2060 O O . GLU A 1 270 ? 16.87402 25.16806 25.30633 1.000 66.64689 270 GLU A O 1
ATOM 2066 N N . ASP A 1 271 ? 18.21561 25.02239 23.50479 1.000 63.42725 271 ASP A N 1
ATOM 2067 C CA . ASP A 1 271 ? 17.81340 26.34044 23.02590 1.000 62.92184 271 ASP A CA 1
ATOM 2068 C C . ASP A 1 271 ? 16.36882 26.33489 22.54207 1.000 63.37207 271 ASP A C 1
ATOM 2069 O O . ASP A 1 271 ? 15.67894 27.35652 22.63826 1.000 64.57884 271 ASP A O 1
ATOM 2074 N N . PHE A 1 272 ? 15.89455 25.19660 22.03076 1.000 59.79302 272 PHE A N 1
ATOM 2075 C CA . PHE A 1 272 ? 14.50152 25.09133 21.60868 1.000 60.96353 272 PHE A CA 1
ATOM 2076 C C . PHE A 1 272 ? 13.56220 25.12358 22.80796 1.000 59.68145 272 PHE A C 1
ATOM 2077 O O . PHE A 1 272 ? 12.61649 25.91983 22.84650 1.000 60.46162 272 PHE A O 1
ATOM 2085 N N . LEU A 1 273 ? 13.80883 24.26045 23.79853 1.000 61.07310 273 LEU A N 1
ATOM 2086 C CA . LEU A 1 273 ? 12.98911 24.25955 25.00710 1.000 63.67315 273 LEU A CA 1
ATOM 2087 C C . LEU A 1 273 ? 13.04415 25.60872 25.71232 1.000 67.46175 273 LEU A C 1
ATOM 2088 O O . LEU A 1 273 ? 12.04816 26.05508 26.29412 1.000 68.74583 273 LEU A O 1
ATOM 2093 N N . ARG A 1 274 ? 14.20207 26.26855 25.67474 1.000 66.12059 274 ARG A N 1
ATOM 2094 C CA . ARG A 1 274 ? 14.35530 27.60584 26.23320 1.000 70.07547 274 ARG A CA 1
ATOM 2095 C C . ARG A 1 274 ? 13.39925 28.57583 25.55241 1.000 70.26112 274 ARG A C 1
ATOM 2096 O O . ARG A 1 274 ? 12.48099 29.10516 26.18804 1.000 70.02513 274 ARG A O 1
ATOM 2104 N N . ASP A 1 275 ? 13.60386 28.79862 24.25024 1.000 70.63978 275 ASP A N 1
ATOM 2105 C CA . ASP A 1 275 ? 12.75783 29.71912 23.49845 1.000 71.99197 275 ASP A CA 1
ATOM 2106 C C . ASP A 1 275 ? 11.29971 29.28177 23.47552 1.000 72.31513 275 ASP A C 1
ATOM 2107 O O . ASP A 1 275 ? 10.42965 30.08474 23.12035 1.000 71.90109 275 ASP A O 1
ATOM 2112 N N . PHE A 1 276 ? 11.01281 28.02929 23.83511 1.000 71.06973 276 PHE A N 1
ATOM 2113 C CA . PHE A 1 276 ? 9.62778 27.61207 24.02437 1.000 70.45685 276 PHE A CA 1
ATOM 2114 C C . PHE A 1 276 ? 9.06079 28.22359 25.30015 1.000 73.87391 276 PHE A C 1
ATOM 2115 O O . PHE A 1 276 ? 8.12104 29.02697 25.25719 1.000 74.74275 276 PHE A O 1
ATOM 2123 N N . ASN A 1 277 ? 9.63500 27.86351 26.44595 1.000 73.84925 277 ASN A N 1
ATOM 2124 C CA . ASN A 1 277 ? 9.30609 28.49640 27.71922 1.000 75.57227 277 ASN A CA 1
ATOM 2125 C C . ASN A 1 277 ? 10.37876 28.19602 28.76251 1.000 75.80217 277 ASN A C 1
ATOM 2126 O O . ASN A 1 277 ? 10.77961 27.04558 28.94311 1.000 75.37391 277 ASN A O 1
ATOM 2131 N N . LEU B 1 6 ? -9.91217 -9.36142 12.35331 1.000 54.97905 6 LEU B N 1
ATOM 2132 C CA . LEU B 1 6 ? -11.03090 -9.05137 11.47041 1.000 55.48078 6 LEU B CA 1
ATOM 2133 C C . LEU B 1 6 ? -11.95059 -8.01063 12.10022 1.000 49.79160 6 LEU B C 1
ATOM 2134 O O . LEU B 1 6 ? -12.03741 -7.90766 13.32402 1.000 54.15082 6 LEU B O 1
ATOM 2139 N N . ARG B 1 7 ? -12.61991 -7.22366 11.26432 1.000 48.37558 7 ARG B N 1
ATOM 2140 C CA . ARG B 1 7 ? -13.77909 -6.46760 11.70639 1.000 45.75853 7 ARG B CA 1
ATOM 2141 C C . ARG B 1 7 ? -15.03220 -7.20964 11.26917 1.000 37.03603 7 ARG B C 1
ATOM 2142 O O . ARG B 1 7 ? -15.05646 -7.86384 10.22299 1.000 33.32240 7 ARG B O 1
ATOM 2150 N N . LEU B 1 8 ? -16.07202 -7.11000 12.08732 1.000 34.37741 8 LEU B N 1
ATOM 2151 C CA . LEU B 1 8 ? -17.23805 -7.96068 11.92058 1.000 26.52935 8 LEU B CA 1
ATOM 2152 C C . LEU B 1 8 ? -18.19940 -7.39682 10.88493 1.000 29.39346 8 LEU B C 1
ATOM 2153 O O . LEU B 1 8 ? -18.25296 -6.18722 10.63864 1.000 24.16624 8 LEU B O 1
ATOM 2158 N N . GLN B 1 9 ? -18.96026 -8.29883 10.27116 1.000 26.20734 9 GLN B N 1
ATOM 2159 C CA . GLN B 1 9 ? -20.11782 -7.88816 9.49640 1.000 23.07258 9 GLN B CA 1
ATOM 2160 C C . GLN B 1 9 ? -21.17729 -7.30744 10.42808 1.000 23.00322 9 GLN B C 1
ATOM 2161 O O . GLN B 1 9 ? -21.21961 -7.60561 11.62358 1.000 23.05205 9 GLN B O 1
ATOM 2167 N N . LYS B 1 10 ? -22.03362 -6.45733 9.87092 1.000 23.44221 10 LYS B N 1
ATOM 2168 C CA . LYS B 1 10 ? -23.09898 -5.84583 10.64620 1.000 23.94303 10 LYS B CA 1
ATOM 2169 C C . LYS B 1 10 ? -24.41102 -5.96499 9.88717 1.000 26.72111 10 LYS B C 1
ATOM 2170 O O . LYS B 1 10 ? -24.48030 -5.63956 8.69137 1.000 22.01353 10 LYS B O 1
ATOM 2176 N N . ALA B 1 11 ? -25.45352 -6.40941 10.58925 1.000 24.39277 11 ALA B N 1
ATOM 2177 C CA . ALA B 1 11 ? -26.78223 -6.52817 10.01525 1.000 23.71117 11 ALA B CA 1
ATOM 2178 C C . ALA B 1 11 ? -27.78860 -5.84204 10.92412 1.000 25.82498 11 ALA B C 1
ATOM 2179 O O . ALA B 1 11 ? -27.50125 -5.50864 12.07797 1.000 24.29404 11 ALA B O 1
ATOM 2181 N N . ARG B 1 12 ? -28.97772 -5.61919 10.37332 1.000 24.09663 12 ARG B N 1
ATOM 2182 C CA . ARG B 1 12 ? -30.15188 -5.26734 11.15317 1.000 25.68233 12 ARG B CA 1
ATOM 2183 C C . ARG B 1 12 ? -31.26732 -6.24658 10.81684 1.000 23.86812 12 ARG B C 1
ATOM 2184 O O . ARG B 1 12 ? -31.38124 -6.72443 9.68142 1.000 27.28956 12 ARG B O 1
ATOM 2192 N N . ALA B 1 13 ? -32.07880 -6.55817 11.82059 1.000 24.24141 13 ALA B N 1
ATOM 2193 C CA . ALA B 1 13 ? -33.15813 -7.51725 11.64360 1.000 27.83271 13 ALA B CA 1
ATOM 2194 C C . ALA B 1 13 ? -34.32960 -6.85056 10.93537 1.000 33.21933 13 ALA B C 1
ATOM 2195 O O . ALA B 1 13 ? -34.76943 -5.76613 11.32936 1.000 33.10576 13 ALA B O 1
ATOM 2197 N N . THR B 1 14 ? -34.81952 -7.49123 9.88181 1.000 30.37841 14 THR B N 1
ATOM 2198 C CA . THR B 1 14 ? -36.01607 -7.05111 9.18458 1.000 34.50065 14 THR B CA 1
ATOM 2199 C C . THR B 1 14 ? -37.07834 -8.13410 9.28911 1.000 36.11781 14 THR B C 1
ATOM 2200 O O . THR B 1 14 ? -36.82649 -9.23926 9.77504 1.000 30.60056 14 THR B O 1
ATOM 2204 N N . GLU B 1 15 ? -38.28422 -7.79834 8.82649 1.000 39.98560 15 GLU B N 1
ATOM 2205 C CA . GLU B 1 15 ? -39.35966 -8.78144 8.78801 1.000 39.69723 15 GLU B CA 1
ATOM 2206 C C . GLU B 1 15 ? -38.93956 -10.02702 8.01714 1.000 38.75114 15 GLU B C 1
ATOM 2207 O O . GLU B 1 15 ? -39.20556 -11.15512 8.44528 1.000 42.03103 15 GLU B O 1
ATOM 2213 N N . GLU B 1 16 ? -38.25632 -9.83914 6.88859 1.000 38.09877 16 GLU B N 1
ATOM 2214 C CA . GLU B 1 16 ? -37.89844 -10.94582 6.01208 1.000 39.94172 16 GLU B CA 1
ATOM 2215 C C . GLU B 1 16 ? -36.63053 -11.67115 6.44908 1.000 37.54925 16 GLU B C 1
ATOM 2216 O O . GLU B 1 16 ? -36.43176 -12.82750 6.06084 1.000 36.47951 16 GLU B O 1
ATOM 2222 N N . GLY B 1 17 ? -35.76774 -11.02865 7.23073 1.000 30.61817 17 GLY B N 1
ATOM 2223 C CA . GLY B 1 17 ? -34.54132 -11.67615 7.65801 1.000 30.22408 17 GLY B CA 1
ATOM 2224 C C . GLY B 1 17 ? -33.49484 -10.72987 8.20729 1.000 26.76136 17 GLY B C 1
ATOM 2225 O O . GLY B 1 17 ? -33.73138 -10.05030 9.20891 1.000 28.70132 17 GLY B O 1
ATOM 2226 N N . LEU B 1 18 ? -32.32941 -10.67823 7.56424 1.000 24.43339 18 LEU B N 1
ATOM 2227 C CA . LEU B 1 18 ? -31.22038 -9.84592 8.01927 1.000 23.80305 18 LEU B CA 1
ATOM 2228 C C . LEU B 1 18 ? -30.71369 -9.00544 6.86049 1.000 24.41844 18 LEU B C 1
ATOM 2229 O O . LEU B 1 18 ? -30.33706 -9.54763 5.81484 1.000 24.49673 18 LEU B O 1
ATOM 2234 N N . ALA B 1 19 ? -30.70910 -7.68592 7.04677 1.000 24.69081 19 ALA B N 1
ATOM 2235 C CA . ALA B 1 19 ? -30.17062 -6.74664 6.06763 1.000 29.79608 19 ALA B CA 1
ATOM 2236 C C . ALA B 1 19 ? -28.75411 -6.37472 6.48775 1.000 26.64367 19 ALA B C 1
ATOM 2237 O O . ALA B 1 19 ? -28.56012 -5.63258 7.45655 1.000 25.77818 19 ALA B O 1
ATOM 2239 N N . PHE B 1 20 ? -27.76747 -6.88716 5.75899 1.000 24.92140 20 PHE B N 1
ATOM 2240 C CA . PHE B 1 20 ? -26.36879 -6.63634 6.07040 1.000 27.51661 20 PHE B CA 1
ATOM 2241 C C . PHE B 1 20 ? -25.91274 -5.33132 5.42927 1.000 30.65122 20 PHE B C 1
ATOM 2242 O O . PHE B 1 20 ? -26.11655 -5.11232 4.23004 1.000 32.94331 20 PHE B O 1
ATOM 2250 N N . GLU B 1 21 ? -25.30810 -4.46677 6.24024 1.000 28.63832 21 GLU B N 1
ATOM 2251 C CA . GLU B 1 21 ? -24.80752 -3.16775 5.81122 1.000 30.84753 21 GLU B CA 1
ATOM 2252 C C . GLU B 1 21 ? -23.34692 -3.20881 5.39340 1.000 29.00229 21 GLU B C 1
ATOM 2253 O O . GLU B 1 21 ? -22.82152 -2.19222 4.93119 1.000 33.89521 21 GLU B O 1
ATOM 2259 N N . THR B 1 22 ? -22.68537 -4.34646 5.55666 1.000 24.71890 22 THR B N 1
ATOM 2260 C CA . THR B 1 22 ? -21.28413 -4.57714 5.25428 1.000 23.01758 22 THR B CA 1
ATOM 2261 C C . THR B 1 22 ? -21.14742 -5.55053 4.08394 1.000 26.52678 22 THR B C 1
ATOM 2262 O O . THR B 1 22 ? -22.01844 -6.40222 3.87858 1.000 24.71438 22 THR B O 1
ATOM 2266 N N . PRO B 1 23 ? -20.06178 -5.45681 3.30520 1.000 29.88476 23 PRO B N 1
ATOM 2267 C CA . PRO B 1 23 ? -20.00569 -6.20571 2.03622 1.000 28.00948 23 PRO B CA 1
ATOM 2268 C C . PRO B 1 23 ? -19.93916 -7.71455 2.19737 1.000 26.50009 23 PRO B C 1
ATOM 2269 O O . PRO B 1 23 ? -20.43566 -8.43224 1.32166 1.000 25.44134 23 PRO B O 1
ATOM 2273 N N . GLY B 1 24 ? -19.31934 -8.22519 3.26344 1.000 23.73472 24 GLY B N 1
ATOM 2274 C CA . GLY B 1 24 ? -19.18017 -9.66466 3.39534 1.000 21.65865 24 GLY B CA 1
ATOM 2275 C C . GLY B 1 24 ? -20.50603 -10.37895 3.55364 1.000 20.88221 24 GLY B C 1
ATOM 2276 O O . GLY B 1 24 ? -20.62125 -11.56214 3.21944 1.000 21.86579 24 GLY B O 1
ATOM 2277 N N . GLY B 1 25 ? -21.51879 -9.67907 4.06433 1.000 23.14771 25 GLY B N 1
ATOM 2278 C CA . GLY B 1 25 ? -22.84905 -10.21866 4.20273 1.000 22.51127 25 GLY B CA 1
ATOM 2279 C C . GLY B 1 25 ? -22.89675 -11.43971 5.10675 1.000 23.44761 25 GLY B C 1
ATOM 2280 O O . GLY B 1 25 ? -21.99190 -11.71253 5.90163 1.000 22.87545 25 GLY B O 1
ATOM 2281 N N . LEU B 1 26 ? -23.99428 -12.18771 4.96376 1.000 22.59773 26 LEU B N 1
ATOM 2282 C CA . LEU B 1 26 ? -24.18024 -13.38837 5.77207 1.000 25.72285 26 LEU B CA 1
ATOM 2283 C C . LEU B 1 26 ? -23.12296 -14.43945 5.47008 1.000 24.11480 26 LEU B C 1
ATOM 2284 O O . LEU B 1 26 ? -22.71185 -15.17915 6.37100 1.000 23.13172 26 LEU B O 1
ATOM 2289 N N . THR B 1 27 ? -22.66303 -14.52131 4.21811 1.000 23.18107 27 THR B N 1
ATOM 2290 C CA . THR B 1 27 ? -21.65358 -15.52126 3.87670 1.000 19.72038 27 THR B CA 1
ATOM 2291 C C . THR B 1 27 ? -20.39768 -15.35620 4.72490 1.000 23.17642 27 THR B C 1
ATOM 2292 O O . THR B 1 27 ? -19.85204 -16.34177 5.23806 1.000 23.73316 27 THR B O 1
ATOM 2296 N N . ARG B 1 28 ? -19.92864 -14.11747 4.89120 1.000 19.84318 28 ARG B N 1
ATOM 2297 C CA . ARG B 1 28 ? -18.73185 -13.87738 5.69436 1.000 20.97101 28 ARG B CA 1
ATOM 2298 C C . ARG B 1 28 ? -19.00205 -14.07187 7.18073 1.000 24.17644 28 ARG B C 1
ATOM 2299 O O . ARG B 1 28 ? -18.11441 -14.51263 7.92227 1.000 20.23416 28 ARG B O 1
ATOM 2307 N N . ALA B 1 29 ? -20.21447 -13.74887 7.63258 1.000 19.41541 29 ALA B N 1
ATOM 2308 C CA . ALA B 1 29 ? -20.54178 -13.91455 9.04570 1.000 21.73168 29 ALA B CA 1
ATOM 2309 C C . ALA B 1 29 ? -20.51100 -15.38308 9.44603 1.000 21.91728 29 ALA B C 1
ATOM 2310 O O . ALA B 1 29 ? -20.08100 -15.72371 10.55338 1.000 22.87967 29 ALA B O 1
ATOM 2312 N N . LEU B 1 30 ? -20.96465 -16.26748 8.55434 1.000 21.13718 30 LEU B N 1
ATOM 2313 C CA . LEU B 1 30 ? -20.94047 -17.69940 8.83715 1.000 22.91165 30 LEU B CA 1
ATOM 2314 C C . LEU B 1 30 ? -19.51052 -18.21729 8.93639 1.000 22.94535 30 LEU B C 1
ATOM 2315 O O . LEU B 1 30 ? -19.21340 -19.08884 9.76146 1.000 20.87638 30 LEU B O 1
ATOM 2320 N N . ARG B 1 31 ? -18.61757 -17.70032 8.09338 1.000 20.69842 31 ARG B N 1
ATOM 2321 C CA . ARG B 1 31 ? -17.20524 -18.05617 8.19230 1.000 25.32806 31 ARG B CA 1
ATOM 2322 C C . ARG B 1 31 ? -16.58446 -17.50419 9.47384 1.000 26.93263 31 ARG B C 1
ATOM 2323 O O . ARG B 1 31 ? -15.81205 -18.20168 10.14542 1.000 27.45980 31 ARG B O 1
ATOM 2331 N N . ASP B 1 32 ? -16.91781 -16.25595 9.83387 1.000 22.00842 32 ASP B N 1
ATOM 2332 C CA . ASP B 1 32 ? -16.39020 -15.64778 11.05344 1.000 22.53520 32 ASP B CA 1
ATOM 2333 C C . ASP B 1 32 ? -16.94213 -16.29510 12.31553 1.000 23.45089 32 ASP B C 1
ATOM 2334 O O . ASP B 1 32 ? -16.31851 -16.18556 13.37761 1.000 22.90593 32 ASP B O 1
ATOM 2339 N N . GLY B 1 33 ? -18.10073 -16.94422 12.23291 1.000 20.44125 33 GLY B N 1
ATOM 2340 C CA . GLY B 1 33 ? -18.76119 -17.45421 13.41381 1.000 20.84572 33 GLY B CA 1
ATOM 2341 C C . GLY B 1 33 ? -19.49320 -16.41345 14.23566 1.000 21.85400 33 GLY B C 1
ATOM 2342 O O . GLY B 1 33 ? -20.03032 -16.75433 15.29753 1.000 19.72405 33 GLY B O 1
ATOM 2343 N N . CYS B 1 34 ? -19.54624 -15.16219 13.78348 1.000 19.09987 34 CYS B N 1
ATOM 2344 C CA . CYS B 1 34 ? -20.19865 -14.11516 14.56111 1.000 22.51136 34 CYS B CA 1
ATOM 2345 C C . CYS B 1 34 ? -20.45624 -12.91071 13.66794 1.000 20.10345 34 CYS B C 1
ATOM 2346 O O . CYS B 1 34 ? -19.92374 -12.81075 12.55956 1.000 22.05613 34 CYS B O 1
ATOM 2349 N N . PHE B 1 35 ? -21.29251 -11.99635 14.16496 1.000 19.18276 35 PHE B N 1
ATOM 2350 C CA . PHE B 1 35 ? -21.51542 -10.71875 13.49624 1.000 19.62487 35 PHE B CA 1
ATOM 2351 C C . PHE B 1 35 ? -22.17818 -9.75236 14.47072 1.000 18.16156 35 PHE B C 1
ATOM 2352 O O . PHE B 1 35 ? -22.53530 -10.11186 15.59535 1.000 18.68866 35 PHE B O 1
ATOM 2360 N N . LEU B 1 36 ? -22.31719 -8.50759 14.02399 1.000 18.22548 36 LEU B N 1
ATOM 2361 C CA . LEU B 1 36 ? -22.95334 -7.45034 14.79751 1.000 19.91235 36 LEU B CA 1
ATOM 2362 C C . LEU B 1 36 ? -24.40028 -7.29936 14.35489 1.000 21.01337 36 LEU B C 1
ATOM 2363 O O . LEU B 1 36 ? -24.69163 -7.28351 13.15451 1.000 19.71273 36 LEU B O 1
ATOM 2368 N N . LEU B 1 37 ? -25.30277 -7.18784 15.32239 1.000 17.62654 37 LEU B N 1
ATOM 2369 C CA . LEU B 1 37 ? -26.72748 -7.06359 15.04592 1.000 21.74476 37 LEU B CA 1
ATOM 2370 C C . LEU B 1 37 ? -27.23644 -5.80347 15.72663 1.000 19.37117 37 LEU B C 1
ATOM 2371 O O . LEU B 1 37 ? -27.08098 -5.65136 16.94111 1.000 19.46462 37 LEU B O 1
ATOM 2376 N N . ALA B 1 38 ? -27.83346 -4.90392 14.94579 1.000 19.86641 38 ALA B N 1
ATOM 2377 C CA . ALA B 1 38 ? -28.35965 -3.66509 15.50580 1.000 22.17723 38 ALA B CA 1
ATOM 2378 C C . ALA B 1 38 ? -29.39249 -3.96126 16.58447 1.000 21.93832 38 ALA B C 1
ATOM 2379 O O . ALA B 1 38 ? -30.27252 -4.80952 16.40661 1.000 20.67500 38 ALA B O 1
ATOM 2381 N N . VAL B 1 39 ? -29.27538 -3.26556 17.70963 1.000 22.01362 39 VAL B N 1
ATOM 2382 C CA . VAL B 1 39 ? -30.31686 -3.37612 18.73355 1.000 19.62579 39 VAL B CA 1
ATOM 2383 C C . VAL B 1 39 ? -31.61516 -2.80874 18.17296 1.000 21.74933 39 VAL B C 1
ATOM 2384 O O . VAL B 1 39 ? -31.62981 -1.65500 17.70228 1.000 22.55691 39 VAL B O 1
ATOM 2388 N N . PRO B 1 40 ? -32.72391 -3.55386 18.19545 1.000 21.07054 40 PRO B N 1
ATOM 2389 C CA . PRO B 1 40 ? -33.92937 -3.08504 17.51129 1.000 23.70845 40 PRO B CA 1
ATOM 2390 C C . PRO B 1 40 ? -34.50828 -1.86251 18.19701 1.000 21.30634 40 PRO B C 1
ATOM 2391 O O . PRO B 1 40 ? -34.35157 -1.68264 19.41747 1.000 22.76133 40 PRO B O 1
ATOM 2395 N N . PRO B 1 41 ? -35.19781 -0.99734 17.45554 1.000 25.90787 41 PRO B N 1
ATOM 2396 C CA . PRO B 1 41 ? -35.82085 0.17999 18.07555 1.000 24.59955 41 PRO B CA 1
ATOM 2397 C C . PRO B 1 41 ? -36.73947 -0.21187 19.22726 1.000 26.16640 41 PRO B C 1
ATOM 2398 O O . PRO B 1 41 ? -37.49060 -1.18620 19.14522 1.000 24.51924 41 PRO B O 1
ATOM 2402 N N . GLY B 1 42 ? -36.65635 0.54535 20.32307 1.000 24.46226 42 GLY B N 1
ATOM 2403 C CA . GLY B 1 42 ? -37.50980 0.32386 21.47350 1.000 24.73868 42 GLY B CA 1
ATOM 2404 C C . GLY B 1 42 ? -37.04996 -0.74214 22.44219 1.000 31.91475 42 GLY B C 1
ATOM 2405 O O . GLY B 1 42 ? -37.68017 -0.90852 23.49673 1.000 34.12452 42 GLY B O 1
ATOM 2406 N N . PHE B 1 43 ? -35.98815 -1.47654 22.12644 1.000 24.05892 43 PHE B N 1
ATOM 2407 C CA . PHE B 1 43 ? -35.45451 -2.46091 23.05688 1.000 24.90320 43 PHE B CA 1
ATOM 2408 C C . PHE B 1 43 ? -34.84625 -1.75451 24.26286 1.000 25.08139 43 PHE B C 1
ATOM 2409 O O . PHE B 1 43 ? -34.14450 -0.74928 24.12484 1.000 29.39507 43 PHE B O 1
ATOM 2417 N N . ASP B 1 44 ? -35.11136 -2.28802 25.45311 1.000 21.51177 44 ASP B N 1
ATOM 2418 C CA . ASP B 1 44 ? -34.64349 -1.70021 26.70377 1.000 23.84255 44 ASP B CA 1
ATOM 2419 C C . ASP B 1 44 ? -33.61743 -2.63874 27.32659 1.000 26.26202 44 ASP B C 1
ATOM 2420 O O . ASP B 1 44 ? -33.96569 -3.73827 27.76668 1.000 25.67214 44 ASP B O 1
ATOM 2425 N N . THR B 1 45 ? -32.35636 -2.20187 27.36749 1.000 21.55684 45 THR B N 1
ATOM 2426 C CA . THR B 1 45 ? -31.28867 -2.99470 27.96673 1.000 25.03581 45 THR B CA 1
ATOM 2427 C C . THR B 1 45 ? -31.18431 -2.80659 29.47309 1.000 23.46449 45 THR B C 1
ATOM 2428 O O . THR B 1 45 ? -30.44055 -3.55204 30.12234 1.000 23.13588 45 THR B O 1
ATOM 2432 N N . THR B 1 46 ? -31.90175 -1.83664 30.03491 1.000 21.74990 46 THR B N 1
ATOM 2433 C CA . THR B 1 46 ? -31.76545 -1.52339 31.45521 1.000 24.79840 46 THR B CA 1
ATOM 2434 C C . THR B 1 46 ? -31.97376 -2.71616 32.38125 1.000 22.67616 46 THR B C 1
ATOM 2435 O O . THR B 1 46 ? -31.18870 -2.85578 33.33461 1.000 23.48733 46 THR B O 1
ATOM 2439 N N . PRO B 1 47 ? -32.97349 -3.58736 32.19553 1.000 23.64412 47 PRO B N 1
ATOM 2440 C CA . PRO B 1 47 ? -33.10146 -4.71487 33.13173 1.000 18.59311 47 PRO B CA 1
ATOM 2441 C C . PRO B 1 47 ? -31.88165 -5.62013 33.14628 1.000 21.57597 47 PRO B C 1
ATOM 2442 O O . PRO B 1 47 ? -31.53092 -6.15024 34.20681 1.000 20.20682 47 PRO B O 1
ATOM 2446 N N . GLY B 1 48 ? -31.21175 -5.79933 32.00510 1.000 22.25505 48 GLY B N 1
ATOM 2447 C CA . GLY B 1 48 ? -30.02681 -6.64411 31.98279 1.000 19.00314 48 GLY B CA 1
ATOM 2448 C C . GLY B 1 48 ? -28.82442 -5.98824 32.63277 1.000 20.67244 48 GLY B C 1
ATOM 2449 O O . GLY B 1 48 ? -28.04110 -6.64882 33.32447 1.000 17.85890 48 GLY B O 1
ATOM 2450 N N . VAL B 1 49 ? -28.64756 -4.68598 32.40505 1.000 17.92855 49 VAL B N 1
ATOM 2451 C CA . VAL B 1 49 ? -27.57851 -3.95672 33.08033 1.000 20.75035 49 VAL B CA 1
ATOM 2452 C C . VAL B 1 49 ? -27.81174 -3.95524 34.58534 1.000 22.02095 49 VAL B C 1
ATOM 2453 O O . VAL B 1 49 ? -26.88659 -4.19400 35.37004 1.000 20.07063 49 VAL B O 1
ATOM 2457 N N . THR B 1 50 ? -29.05512 -3.70634 35.01072 1.000 21.41941 50 THR B N 1
ATOM 2458 C CA . THR B 1 50 ? -29.36202 -3.71006 36.44070 1.000 22.69157 50 THR B CA 1
ATOM 2459 C C . THR B 1 50 ? -29.09947 -5.07914 37.05781 1.000 21.87974 50 THR B C 1
ATOM 2460 O O . THR B 1 50 ? -28.52960 -5.17906 38.15286 1.000 20.80996 50 THR B O 1
ATOM 2464 N N . LEU B 1 51 ? -29.50930 -6.14850 36.37016 1.000 19.07931 51 LEU B N 1
ATOM 2465 C CA . LEU B 1 51 ? -29.26153 -7.49433 36.87962 1.000 19.27095 51 LEU B CA 1
ATOM 2466 C C . LEU B 1 51 ? -27.76837 -7.74591 37.05134 1.000 22.14667 51 LEU B C 1
ATOM 2467 O O . LEU B 1 51 ? -27.32499 -8.25857 38.08731 1.000 21.64335 51 LEU B O 1
ATOM 2472 N N . CYS B 1 52 ? -26.97323 -7.36801 36.04889 1.000 19.15516 52 CYS B N 1
ATOM 2473 C CA . CYS B 1 52 ? -25.53535 -7.60444 36.10371 1.000 18.03553 52 CYS B CA 1
ATOM 2474 C C . CYS B 1 52 ? -24.84441 -6.79291 37.19151 1.000 20.46556 52 CYS B C 1
ATOM 2475 O O . CYS B 1 52 ? -23.75761 -7.18110 37.63127 1.000 26.45892 52 CYS B O 1
ATOM 2478 N N . ARG B 1 53 ? -25.43301 -5.67666 37.62204 1.000 21.37946 53 ARG B N 1
ATOM 2479 C CA . ARG B 1 53 ? -24.88548 -4.89707 38.72501 1.000 21.28503 53 ARG B CA 1
ATOM 2480 C C . ARG B 1 53 ? -25.36200 -5.36904 40.09608 1.000 24.22576 53 ARG B C 1
ATOM 2481 O O . ARG B 1 53 ? -24.77610 -4.96554 41.10570 1.000 25.36980 53 ARG B O 1
ATOM 2489 N N . GLU B 1 54 ? -26.39455 -6.20881 40.16296 1.000 23.50731 54 GLU B N 1
ATOM 2490 C CA . GLU B 1 54 ? -27.08158 -6.49047 41.42039 1.000 23.17731 54 GLU B CA 1
ATOM 2491 C C . GLU B 1 54 ? -27.13205 -7.95944 41.81975 1.000 28.62041 54 GLU B C 1
ATOM 2492 O O . GLU B 1 54 ? -27.24529 -8.24278 43.01575 1.000 27.90866 54 GLU B O 1
ATOM 2498 N N . PHE B 1 55 ? -27.06520 -8.89935 40.86984 1.000 25.10479 55 PHE B N 1
ATOM 2499 C CA . PHE B 1 55 ? -27.50826 -10.26272 41.16489 1.000 25.34294 55 PHE B CA 1
ATOM 2500 C C . PHE B 1 55 ? -26.67706 -10.92246 42.25625 1.000 29.33767 55 PHE B C 1
ATOM 2501 O O . PHE B 1 55 ? -27.18769 -11.78127 42.98375 1.000 26.63596 55 PHE B O 1
ATOM 2509 N N . PHE B 1 56 ? -25.40976 -10.53972 42.38466 1.000 26.60028 56 PHE B N 1
ATOM 2510 C CA . PHE B 1 56 ? -24.48427 -11.14746 43.32823 1.000 28.65822 56 PHE B CA 1
ATOM 2511 C C . PHE B 1 56 ? -24.49125 -10.45980 44.69105 1.000 32.67190 56 PHE B C 1
ATOM 2512 O O . PHE B 1 56 ? -23.66765 -10.79804 45.54700 1.000 34.98941 56 PHE B O 1
ATOM 2520 N N . ARG B 1 57 ? -25.38724 -9.51126 44.90821 1.000 32.94773 57 ARG B N 1
ATOM 2521 C CA . ARG B 1 57 ? -25.45449 -8.79092 46.17150 1.000 36.18157 57 ARG B CA 1
ATOM 2522 C C . ARG B 1 57 ? -26.61141 -9.30055 47.02512 1.000 36.07736 57 ARG B C 1
ATOM 2523 O O . ARG B 1 57 ? -27.61235 -9.79246 46.49735 1.000 31.14119 57 ARG B O 1
ATOM 2531 N N . PRO B 1 58 ? -26.51423 -9.20564 48.35026 1.000 41.32120 58 PRO B N 1
ATOM 2532 C CA . PRO B 1 58 ? -27.62569 -9.65319 49.19313 1.000 39.53190 58 PRO B CA 1
ATOM 2533 C C . PRO B 1 58 ? -28.84389 -8.76304 49.01531 1.000 41.05571 58 PRO B C 1
ATOM 2534 O O . PRO B 1 58 ? -28.73793 -7.57614 48.69421 1.000 39.66311 58 PRO B O 1
ATOM 2538 N N . VAL B 1 59 ? -30.01574 -9.36479 49.23098 1.000 37.85479 59 VAL B N 1
ATOM 2539 C CA . VAL B 1 59 ? -31.29098 -8.68013 49.02735 1.000 41.53588 59 VAL B CA 1
ATOM 2540 C C . VAL B 1 59 ? -31.36928 -7.38173 49.82047 1.000 46.34030 59 VAL B C 1
ATOM 2541 O O . VAL B 1 59 ? -31.99444 -6.40867 49.37692 1.000 43.70811 59 VAL B O 1
ATOM 2545 N N . GLU B 1 60 ? -30.71833 -7.32797 50.98372 1.000 44.61179 60 GLU B N 1
ATOM 2546 C CA . GLU B 1 60 ? -30.84513 -6.16634 51.85495 1.000 50.32948 60 GLU B CA 1
ATOM 2547 C C . GLU B 1 60 ? -29.90542 -5.02667 51.48135 1.000 52.29813 60 GLU B C 1
ATOM 2548 O O . GLU B 1 60 ? -30.15611 -3.88546 51.88276 1.000 51.17637 60 GLU B O 1
ATOM 2554 N N . GLN B 1 61 ? -28.83952 -5.29790 50.72568 1.000 49.19274 61 GLN B N 1
ATOM 2555 C CA . GLN B 1 61 ? -27.80709 -4.29625 50.45452 1.000 50.31430 61 GLN B CA 1
ATOM 2556 C C . GLN B 1 61 ? -28.09508 -3.61798 49.11747 1.000 47.79430 61 GLN B C 1
ATOM 2557 O O . GLN B 1 61 ? -27.47124 -3.89903 48.09397 1.000 50.87356 61 GLN B O 1
ATOM 2563 N N . GLY B 1 62 ? -29.04415 -2.69278 49.14040 1.000 48.06793 62 GLY B N 1
ATOM 2564 C CA . GLY B 1 62 ? -29.37702 -1.94761 47.94461 1.000 44.50436 62 GLY B CA 1
ATOM 2565 C C . GLY B 1 62 ? -30.70114 -1.23651 48.10752 1.000 46.18312 62 GLY B C 1
ATOM 2566 O O . GLY B 1 62 ? -31.35688 -1.31551 49.15073 1.000 43.45021 62 GLY B O 1
ATOM 2567 N N . GLY B 1 63 ? -31.08210 -0.53339 47.04393 1.000 44.98118 63 GLY B N 1
ATOM 2568 C CA . GLY B 1 63 ? -32.32960 0.20346 47.06148 1.000 42.93748 63 GLY B CA 1
ATOM 2569 C C . GLY B 1 63 ? -33.53696 -0.71347 47.00471 1.000 43.66047 63 GLY B C 1
ATOM 2570 O O . GLY B 1 63 ? -33.48272 -1.83270 46.49450 1.000 41.71995 63 GLY B O 1
ATOM 2571 N N . GLU B 1 64 ? -34.65336 -0.21658 47.53928 1.000 40.31104 64 GLU B N 1
ATOM 2572 C CA . GLU B 1 64 ? -35.87052 -1.01728 47.59158 1.000 40.28685 64 GLU B CA 1
ATOM 2573 C C . GLU B 1 64 ? -36.41515 -1.31516 46.19951 1.000 39.87054 64 GLU B C 1
ATOM 2574 O O . GLU B 1 64 ? -37.03522 -2.36402 45.98915 1.000 42.98951 64 GLU B O 1
ATOM 2580 N N . SER B 1 65 ? -36.19073 -0.41718 45.23887 1.000 38.31452 65 SER B N 1
ATOM 2581 C CA . SER B 1 65 ? -36.79295 -0.57657 43.92122 1.000 39.30027 65 SER B CA 1
ATOM 2582 C C . SER B 1 65 ? -36.13036 -1.67545 43.09908 1.000 32.90209 65 SER B C 1
ATOM 2583 O O . SER B 1 65 ? -36.74001 -2.16480 42.14320 1.000 37.37701 65 SER B O 1
ATOM 2586 N N . THR B 1 66 ? -34.90975 -2.07970 43.44734 1.000 35.94331 66 THR B N 1
ATOM 2587 C CA . THR B 1 66 ? -34.17768 -3.09946 42.70402 1.000 33.54441 66 THR B CA 1
ATOM 2588 C C . THR B 1 66 ? -34.02979 -4.40016 43.48953 1.000 31.46609 66 THR B C 1
ATOM 2589 O O . THR B 1 66 ? -33.17065 -5.22684 43.16230 1.000 28.47870 66 THR B O 1
ATOM 2593 N N . ARG B 1 67 ? -34.86638 -4.59908 44.51137 1.000 31.14617 67 ARG B N 1
ATOM 2594 C CA . ARG B 1 67 ? -34.74980 -5.76805 45.37764 1.000 35.61557 67 ARG B CA 1
ATOM 2595 C C . ARG B 1 67 ? -34.94540 -7.07588 44.61513 1.000 32.47579 67 ARG B C 1
ATOM 2596 O O . ARG B 1 67 ? -34.33944 -8.09435 44.96930 1.000 28.90307 67 ARG B O 1
ATOM 2604 N N . ALA B 1 68 ? -35.77192 -7.07390 43.56657 1.000 28.24522 68 ALA B N 1
ATOM 2605 C CA . ALA B 1 68 ? -35.99312 -8.29832 42.80238 1.000 31.92216 68 ALA B CA 1
ATOM 2606 C C . ALA B 1 68 ? -34.78714 -8.69154 41.96167 1.000 30.68656 68 ALA B C 1
ATOM 2607 O O . ALA B 1 68 ? -34.76343 -9.80724 41.42761 1.000 28.17725 68 ALA B O 1
ATOM 2609 N N . TYR B 1 69 ? -33.79446 -7.81136 41.84220 1.000 27.29471 69 TYR B N 1
ATOM 2610 C CA . TYR B 1 69 ? -32.58719 -8.05797 41.06608 1.000 23.98703 69 TYR B CA 1
ATOM 2611 C C . TYR B 1 69 ? -31.43427 -8.58901 41.90614 1.000 27.93357 69 TYR B C 1
ATOM 2612 O O . TYR B 1 69 ? -30.36617 -8.86904 41.35439 1.000 25.32153 69 TYR B O 1
ATOM 2621 N N . ARG B 1 70 ? -31.61773 -8.72999 43.21643 1.000 28.64843 70 ARG B N 1
ATOM 2622 C CA . ARG B 1 70 ? -30.56026 -9.15488 44.12249 1.000 30.45606 70 ARG B CA 1
ATOM 2623 C C . ARG B 1 70 ? -30.86895 -10.52772 44.70612 1.000 27.73536 70 ARG B C 1
ATOM 2624 O O . ARG B 1 70 ? -31.98362 -11.04369 44.60103 1.000 26.42312 70 ARG B O 1
ATOM 2632 N N . GLY B 1 71 ? -29.84721 -11.11958 45.32230 1.000 30.96938 71 GLY B N 1
ATOM 2633 C CA . GLY B 1 71 ? -30.02493 -12.33472 46.09087 1.000 34.67338 71 GLY B CA 1
ATOM 2634 C C . GLY B 1 71 ? -29.99814 -13.62365 45.30541 1.000 37.06768 71 GLY B C 1
ATOM 2635 O O . GLY B 1 71 ? -30.49170 -14.64271 45.79663 1.000 33.32213 71 GLY B O 1
ATOM 2636 N N . PHE B 1 72 ? -29.42521 -13.62515 44.10363 1.000 30.76001 72 PHE B N 1
ATOM 2637 C CA . PHE B 1 72 ? -29.42961 -14.83524 43.29445 1.000 31.64366 72 PHE B CA 1
ATOM 2638 C C . PHE B 1 72 ? -28.43935 -15.88736 43.78209 1.000 35.17794 72 PHE B C 1
ATOM 2639 O O . PHE B 1 72 ? -28.47602 -17.02167 43.29307 1.000 34.46096 72 PHE B O 1
ATOM 2647 N N . ARG B 1 73 ? -27.57368 -15.55221 44.74118 1.000 37.37279 73 ARG B N 1
ATOM 2648 C CA . ARG B 1 73 ? -26.71956 -16.56366 45.35155 1.000 40.27385 73 ARG B CA 1
ATOM 2649 C C . ARG B 1 73 ? -27.50394 -17.53526 46.22376 1.000 44.52323 73 ARG B C 1
ATOM 2650 O O . ARG B 1 73 ? -27.03207 -18.65188 46.46141 1.000 50.34676 73 ARG B O 1
ATOM 2658 N N . ASP B 1 74 ? -28.68017 -17.13780 46.70870 1.000 42.23391 74 ASP B N 1
ATOM 2659 C CA . ASP B 1 74 ? -29.50377 -18.00155 47.54343 1.000 49.04789 74 ASP B CA 1
ATOM 2660 C C . ASP B 1 74 ? -30.38235 -18.94468 46.73669 1.000 52.36580 74 ASP B C 1
ATOM 2661 O O . ASP B 1 74 ? -31.01377 -19.83218 47.32037 1.000 54.31309 74 ASP B O 1
ATOM 2666 N N . LEU B 1 75 ? -30.44495 -18.77037 45.42097 1.000 52.47753 75 LEU B N 1
ATOM 2667 C CA . LEU B 1 75 ? -31.13433 -19.70055 44.53279 1.000 50.99981 75 LEU B CA 1
ATOM 2668 C C . LEU B 1 75 ? -30.06467 -20.62411 43.96280 1.000 50.30497 75 LEU B C 1
ATOM 2669 O O . LEU B 1 75 ? -29.41606 -20.31146 42.96521 1.000 48.13946 75 LEU B O 1
ATOM 2674 N N . ASP B 1 76 ? -29.86163 -21.76404 44.61417 1.000 54.94715 76 ASP B N 1
ATOM 2675 C CA . ASP B 1 76 ? -28.88604 -22.71624 44.10892 1.000 54.04267 76 ASP B CA 1
ATOM 2676 C C . ASP B 1 76 ? -29.37548 -23.33142 42.80399 1.000 46.02518 76 ASP B C 1
ATOM 2677 O O . ASP B 1 76 ? -30.57850 -23.44062 42.55025 1.000 47.45216 76 ASP B O 1
ATOM 2682 N N . GLY B 1 77 ? -28.42265 -23.72104 41.96463 1.000 39.93703 77 GLY B N 1
ATOM 2683 C CA . GLY B 1 77 ? -28.72760 -24.19359 40.63685 1.000 43.35859 77 GLY B CA 1
ATOM 2684 C C . GLY B 1 77 ? -28.77157 -23.11835 39.57322 1.000 34.80689 77 GLY B C 1
ATOM 2685 O O . GLY B 1 77 ? -28.88418 -23.45221 38.38687 1.000 35.79001 77 GLY B O 1
ATOM 2686 N N . VAL B 1 78 ? -28.70158 -21.84336 39.95280 1.000 34.04000 78 VAL B N 1
ATOM 2687 C CA . VAL B 1 78 ? -28.66725 -20.75869 38.97999 1.000 36.80468 78 VAL B CA 1
ATOM 2688 C C . VAL B 1 78 ? -27.46895 -19.83572 39.15746 1.000 34.21363 78 VAL B C 1
ATOM 2689 O O . VAL B 1 78 ? -27.05772 -19.19061 38.17841 1.000 27.70127 78 VAL B O 1
ATOM 2693 N N . TYR B 1 79 ? -26.88668 -19.73999 40.34888 1.000 29.36291 79 TYR B N 1
ATOM 2694 C CA . TYR B 1 79 ? -25.69593 -18.93157 40.56120 1.000 32.14564 79 TYR B CA 1
ATOM 2695 C C . TYR B 1 79 ? -24.45645 -19.81019 40.49016 1.000 35.31765 79 TYR B C 1
ATOM 2696 O O . TYR B 1 79 ? -24.41656 -20.89566 41.07668 1.000 31.52737 79 TYR B O 1
ATOM 2705 N N . PHE B 1 80 ? -23.44180 -19.32710 39.78016 1.000 29.97913 80 PHE B N 1
ATOM 2706 C CA . PHE B 1 80 ? -22.19262 -20.05166 39.60325 1.000 28.84562 80 PHE B CA 1
ATOM 2707 C C . PHE B 1 80 ? -21.02794 -19.11355 39.87552 1.000 36.30169 80 PHE B C 1
ATOM 2708 O O . PHE B 1 80 ? -20.93662 -18.03962 39.27365 1.000 31.67663 80 PHE B O 1
ATOM 2716 N N . ASP B 1 81 ? -20.15491 -19.51656 40.79440 1.000 35.61302 81 ASP B N 1
ATOM 2717 C CA . ASP B 1 81 ? -18.94066 -18.78428 41.14041 1.000 37.90161 81 ASP B CA 1
ATOM 2718 C C . ASP B 1 81 ? -17.76551 -19.61494 40.64421 1.000 44.57023 81 ASP B C 1
ATOM 2719 O O . ASP B 1 81 ? -17.50360 -20.70342 41.16705 1.000 41.33998 81 ASP B O 1
ATOM 2724 N N . ARG B 1 82 ? -17.06485 -19.11174 39.63383 1.000 43.97699 82 ARG B N 1
ATOM 2725 C CA . ARG B 1 82 ? -15.97699 -19.85956 39.02102 1.000 46.85681 82 ARG B CA 1
ATOM 2726 C C . ARG B 1 82 ? -14.67818 -19.58345 39.76876 1.000 47.15242 82 ARG B C 1
ATOM 2727 O O . ARG B 1 82 ? -14.25926 -18.42815 39.90164 1.000 48.28375 82 ARG B O 1
ATOM 2735 N N . GLU B 1 83 ? -14.04996 -20.65607 40.25547 1.000 53.91568 83 GLU B N 1
ATOM 2736 C CA . GLU B 1 83 ? -12.89884 -20.52732 41.14401 1.000 59.11332 83 GLU B CA 1
ATOM 2737 C C . GLU B 1 83 ? -11.70583 -19.90129 40.43109 1.000 53.41090 83 GLU B C 1
ATOM 2738 O O . GLU B 1 83 ? -11.04297 -19.00770 40.97028 1.000 49.23441 83 GLU B O 1
ATOM 2744 N N . HIS B 1 84 ? -11.41023 -20.36413 39.21958 1.000 44.56594 84 HIS B N 1
ATOM 2745 C CA . HIS B 1 84 ? -10.17329 -20.01331 38.53668 1.000 51.10244 84 HIS B CA 1
ATOM 2746 C C . HIS B 1 84 ? -10.34530 -18.88941 37.52149 1.000 42.93655 84 HIS B C 1
ATOM 2747 O O . HIS B 1 84 ? -9.44866 -18.67014 36.70056 1.000 34.57252 84 HIS B O 1
ATOM 2754 N N . PHE B 1 85 ? -11.46398 -18.16827 37.55920 1.000 35.22553 85 PHE B N 1
ATOM 2755 C CA . PHE B 1 85 ? -11.72536 -17.10799 36.59694 1.000 31.88661 85 PHE B CA 1
ATOM 2756 C C . PHE B 1 85 ? -12.36595 -15.92492 37.30917 1.000 29.21087 85 PHE B C 1
ATOM 2757 O O . PHE B 1 85 ? -12.82270 -16.02972 38.44920 1.000 32.29999 85 PHE B O 1
ATOM 2765 N N . GLN B 1 86 ? -12.38438 -14.77905 36.62228 1.000 23.10612 86 GLN B N 1
ATOM 2766 C CA . GLN B 1 86 ? -12.97300 -13.57750 37.19941 1.000 23.51034 86 GLN B CA 1
ATOM 2767 C C . GLN B 1 86 ? -14.49298 -13.63994 37.25121 1.000 25.71929 86 GLN B C 1
ATOM 2768 O O . GLN B 1 86 ? -15.10426 -12.90969 38.03768 1.000 25.88004 86 GLN B O 1
ATOM 2774 N N . THR B 1 87 ? -15.11652 -14.48873 36.44232 1.000 25.32163 87 THR B N 1
ATOM 2775 C CA . THR B 1 87 ? -16.55208 -14.40753 36.21953 1.000 26.98099 87 THR B CA 1
ATOM 2776 C C . THR B 1 87 ? -17.33062 -15.15051 37.29948 1.000 30.44886 87 THR B C 1
ATOM 2777 O O . THR B 1 87 ? -16.99126 -16.28160 37.66575 1.000 33.30081 87 THR B O 1
ATOM 2781 N N . GLU B 1 88 ? -18.34368 -14.48018 37.83620 1.000 26.33234 88 GLU B N 1
ATOM 2782 C CA . GLU B 1 88 ? -19.47349 -15.10898 38.49847 1.000 30.24481 88 GLU B CA 1
ATOM 2783 C C . GLU B 1 88 ? -20.70245 -14.83497 37.64364 1.000 31.91305 88 GLU B C 1
ATOM 2784 O O . GLU B 1 88 ? -20.78399 -13.80001 36.97511 1.000 25.51193 88 GLU B O 1
ATOM 2790 N N . HIS B 1 89 ? -21.64977 -15.76907 37.62468 1.000 30.27714 89 HIS B N 1
ATOM 2791 C CA . HIS B 1 89 ? -22.78045 -15.55007 36.73699 1.000 29.11444 89 HIS B CA 1
ATOM 2792 C C . HIS B 1 89 ? -24.03738 -16.24452 37.23228 1.000 29.11559 89 HIS B C 1
ATOM 2793 O O . HIS B 1 89 ? -23.99618 -17.17493 38.04259 1.000 32.95340 89 HIS B O 1
ATOM 2800 N N . VAL B 1 90 ? -25.16497 -15.72933 36.75166 1.000 22.32747 90 VAL B N 1
ATOM 2801 C CA . VAL B 1 90 ? -26.45081 -16.40946 36.80762 1.000 19.82425 90 VAL B CA 1
ATOM 2802 C C . VAL B 1 90 ? -26.65446 -17.09299 35.46555 1.000 27.33077 90 VAL B C 1
ATOM 2803 O O . VAL B 1 90 ? -26.39936 -16.49274 34.41295 1.000 21.92553 90 VAL B O 1
ATOM 2807 N N . LEU B 1 91 ? -27.07434 -18.35528 35.50155 1.000 21.97443 91 LEU B N 1
ATOM 2808 C CA . LEU B 1 91 ? -27.45252 -19.10502 34.31018 1.000 24.25706 91 LEU B CA 1
ATOM 2809 C C . LEU B 1 91 ? -28.81103 -19.72304 34.58731 1.000 24.28371 91 LEU B C 1
ATOM 2810 O O . LEU B 1 91 ? -28.96151 -20.47904 35.55077 1.000 24.27533 91 LEU B O 1
ATOM 2815 N N . ILE B 1 92 ? -29.79961 -19.39303 33.76474 1.000 22.42357 92 ILE B N 1
ATOM 2816 C CA . ILE B 1 92 ? -31.18675 -19.66205 34.12322 1.000 19.68829 92 ILE B CA 1
ATOM 2817 C C . ILE B 1 92 ? -31.96672 -19.96211 32.85252 1.000 26.61916 92 ILE B C 1
ATOM 2818 O O . ILE B 1 92 ? -31.74781 -19.33701 31.81011 1.000 24.14798 92 ILE B O 1
ATOM 2823 N N . ASP B 1 93 ? -32.86052 -20.94366 32.93494 1.000 23.04212 93 ASP B N 1
ATOM 2824 C CA . ASP B 1 93 ? -33.65744 -21.35610 31.79376 1.000 24.58434 93 ASP B CA 1
ATOM 2825 C C . ASP B 1 93 ? -35.01534 -20.64943 31.83469 1.000 22.81380 93 ASP B C 1
ATOM 2826 O O . ASP B 1 93 ? -35.26325 -19.78385 32.67664 1.000 23.78181 93 ASP B O 1
ATOM 2831 N N . GLY B 1 94 ? -35.89809 -21.00723 30.90487 1.000 19.66793 94 GLY B N 1
ATOM 2832 C CA . GLY B 1 94 ? -37.19439 -20.38068 30.77504 1.000 25.06381 94 GLY B CA 1
ATOM 2833 C C . GLY B 1 94 ? -38.05178 -20.46070 32.02433 1.000 25.40740 94 GLY B C 1
ATOM 2834 O O . GLY B 1 94 ? -38.49085 -19.43995 32.56067 1.000 24.61982 94 GLY B O 1
ATOM 2835 N N . PRO B 1 95 ? -38.32708 -21.67913 32.50227 1.000 28.00473 95 PRO B N 1
ATOM 2836 C CA . PRO B 1 95 ? -39.11972 -21.80430 33.74126 1.000 25.43994 95 PRO B CA 1
ATOM 2837 C C . PRO B 1 95 ? -38.49711 -21.08047 34.92414 1.000 29.83911 95 PRO B C 1
ATOM 2838 O O . PRO B 1 95 ? -39.21911 -20.50348 35.74638 1.000 29.60369 95 PRO B O 1
ATOM 2842 N N . GLY B 1 96 ? -37.16718 -21.09262 35.02652 1.000 25.99129 96 GLY B N 1
ATOM 2843 C CA . GLY B 1 96 ? -36.50968 -20.36419 36.09789 1.000 26.09343 96 GLY B CA 1
ATOM 2844 C C . GLY B 1 96 ? -36.76139 -18.86992 36.03748 1.000 23.60331 96 GLY B C 1
ATOM 2845 O O . GLY B 1 96 ? -36.92151 -18.21669 37.07159 1.000 22.22821 96 GLY B O 1
ATOM 2846 N N . ARG B 1 97 ? -36.78566 -18.30252 34.82673 1.000 24.49987 97 ARG B N 1
ATOM 2847 C CA . ARG B 1 97 ? -37.07405 -16.87719 34.69430 1.000 21.70419 97 ARG B CA 1
ATOM 2848 C C . ARG B 1 97 ? -38.51843 -16.56745 35.07132 1.000 27.38141 97 ARG B C 1
ATOM 2849 O O . ARG B 1 97 ? -38.80274 -15.50766 35.64232 1.000 23.58191 97 ARG B O 1
ATOM 2857 N N . GLU B 1 98 ? -39.44282 -17.48099 34.75917 1.000 28.04580 98 GLU B N 1
ATOM 2858 C CA . GLU B 1 98 ? -40.84197 -17.27922 35.12108 1.000 30.14850 98 GLU B CA 1
ATOM 2859 C C . GLU B 1 98 ? -41.01921 -17.12722 36.62629 1.000 30.21636 98 GLU B C 1
ATOM 2860 O O . GLU B 1 98 ? -41.89486 -16.37973 37.07840 1.000 31.05105 98 GLU B O 1
ATOM 2866 N N . ARG B 1 99 ? -40.19704 -17.81177 37.41520 1.000 26.10298 99 ARG B N 1
ATOM 2867 C CA . ARG B 1 99 ? -40.35934 -17.81325 38.86071 1.000 30.56061 99 ARG B CA 1
ATOM 2868 C C . ARG B 1 99 ? -39.41658 -16.86689 39.59202 1.000 34.36875 99 ARG B C 1
ATOM 2869 O O . ARG B 1 99 ? -39.67691 -16.54840 40.75637 1.000 30.48211 99 ARG B O 1
ATOM 2877 N N . HIS B 1 100 ? -38.34119 -16.39956 38.94932 1.000 24.90115 100 HIS B N 1
ATOM 2878 C CA . HIS B 1 100 ? -37.34049 -15.59070 39.63679 1.000 25.61905 100 HIS B CA 1
ATOM 2879 C C . HIS B 1 100 ? -37.02284 -14.25825 38.97006 1.000 27.95746 100 HIS B C 1
ATOM 2880 O O . HIS B 1 100 ? -36.35337 -13.42807 39.59600 1.000 26.63145 100 HIS B O 1
ATOM 2887 N N . PHE B 1 101 ? -37.46590 -14.02464 37.73862 1.000 24.76591 101 PHE B N 1
ATOM 2888 C CA . PHE B 1 101 ? -37.20033 -12.73699 37.10186 1.000 27.63156 101 PHE B CA 1
ATOM 2889 C C . PHE B 1 101 ? -38.41538 -11.82125 37.20785 1.000 25.09835 101 PHE B C 1
ATOM 2890 O O . PHE B 1 101 ? -39.54446 -12.26165 36.97080 1.000 24.38469 101 PHE B O 1
ATOM 2898 N N . PRO B 1 102 ? -38.23153 -10.54775 37.55017 1.000 24.95832 102 PRO B N 1
ATOM 2899 C CA . PRO B 1 102 ? -39.34947 -9.59562 37.50163 1.000 22.75684 102 PRO B CA 1
ATOM 2900 C C . PRO B 1 102 ? -39.81952 -9.40847 36.07054 1.000 24.94300 102 PRO B C 1
ATOM 2901 O O . PRO B 1 102 ? -39.07548 -9.71705 35.12545 1.000 26.47803 102 PRO B O 1
ATOM 2905 N N . PRO B 1 103 ? -41.04431 -8.90677 35.86732 1.000 28.27849 103 PRO B N 1
ATOM 2906 C CA . PRO B 1 103 ? -41.63114 -8.94263 34.51487 1.000 27.75150 103 PRO B CA 1
ATOM 2907 C C . PRO B 1 103 ? -40.83766 -8.17972 33.47131 1.000 26.11601 103 PRO B C 1
ATOM 2908 O O . PRO B 1 103 ? -40.73838 -8.64013 32.32787 1.000 28.36106 103 PRO B O 1
ATOM 2912 N N . GLU B 1 104 ? -40.27632 -7.02093 33.82250 1.000 24.36859 104 GLU B N 1
ATOM 2913 C CA . GLU B 1 104 ? -39.54933 -6.23876 32.82788 1.000 26.66341 104 GLU B CA 1
ATOM 2914 C C . GLU B 1 104 ? -38.27121 -6.94408 32.38021 1.000 21.59939 104 GLU B C 1
ATOM 2915 O O . GLU B 1 104 ? -37.84576 -6.78152 31.23134 1.000 20.09870 104 GLU B O 1
ATOM 2921 N N . LEU B 1 105 ? -37.66104 -7.74259 33.25813 1.000 21.33008 105 LEU B N 1
ATOM 2922 C CA . LEU B 1 105 ? -36.47336 -8.50515 32.88724 1.000 25.05367 105 LEU B CA 1
ATOM 2923 C C . LEU B 1 105 ? -36.84975 -9.75335 32.10033 1.000 24.85791 105 LEU B C 1
ATOM 2924 O O . LEU B 1 105 ? -36.18549 -10.10014 31.11510 1.000 24.89167 105 LEU B O 1
ATOM 2929 N N . ARG B 1 106 ? -37.91248 -10.43618 32.53231 1.000 20.66953 106 ARG B N 1
ATOM 2930 C CA . ARG B 1 106 ? -38.48034 -11.53501 31.76079 1.000 26.29767 106 ARG B CA 1
ATOM 2931 C C . ARG B 1 106 ? -38.77735 -11.10209 30.32815 1.000 27.71285 106 ARG B C 1
ATOM 2932 O O . ARG B 1 106 ? -38.45863 -11.82017 29.37251 1.000 24.10715 106 ARG B O 1
ATOM 2940 N N . ARG B 1 107 ? -39.36243 -9.91168 30.15862 1.000 27.28684 107 ARG B N 1
ATOM 2941 C CA . ARG B 1 107 ? -39.68651 -9.42900 28.81786 1.000 28.72199 107 ARG B CA 1
ATOM 2942 C C . ARG B 1 107 ? -38.43091 -9.14902 27.99973 1.000 24.87284 107 ARG B C 1
ATOM 2943 O O . ARG B 1 107 ? -38.38004 -9.46403 26.80387 1.000 24.24001 107 ARG B O 1
ATOM 2951 N N . MET B 1 108 ? -37.41105 -8.55285 28.61804 1.000 20.30268 108 MET B N 1
ATOM 2952 C CA . MET B 1 108 ? -36.17474 -8.28229 27.89167 1.000 22.79283 108 MET B CA 1
ATOM 2953 C C . MET B 1 108 ? -35.53950 -9.57682 27.40143 1.000 22.59835 108 MET B C 1
ATOM 2954 O O . MET B 1 108 ? -35.10882 -9.67423 26.24557 1.000 22.07259 108 MET B O 1
ATOM 2959 N N . ALA B 1 109 ? -35.47686 -10.58752 28.27119 1.000 16.99599 109 ALA B N 1
ATOM 2960 C CA . ALA B 1 109 ? -34.87873 -11.86240 27.88652 1.000 23.12402 109 ALA B CA 1
ATOM 2961 C C . ALA B 1 109 ? -35.66359 -12.51654 26.75918 1.000 22.29451 109 ALA B C 1
ATOM 2962 O O . ALA B 1 109 ? -35.07790 -13.08216 25.82708 1.000 22.24372 109 ALA B O 1
ATOM 2964 N N . GLU B 1 110 ? -36.99255 -12.42406 26.81695 1.000 20.24445 110 GLU B N 1
ATOM 2965 C CA . GLU B 1 110 ? -37.82883 -12.98292 25.76196 1.000 28.31717 110 GLU B CA 1
ATOM 2966 C C . GLU B 1 110 ? -37.57182 -12.29421 24.42839 1.000 24.78892 110 GLU B C 1
ATOM 2967 O O . GLU B 1 110 ? -37.52751 -12.95393 23.38585 1.000 21.01740 110 GLU B O 1
ATOM 2973 N N . HIS B 1 111 ? -37.39044 -10.97021 24.44100 1.000 23.10720 111 HIS B N 1
ATOM 2974 C CA . HIS B 1 111 ? -37.08873 -10.25921 23.20158 1.000 25.35394 111 HIS B CA 1
ATOM 2975 C C . HIS B 1 111 ? -35.73999 -10.68717 22.63345 1.000 21.90036 111 HIS B C 1
ATOM 2976 O O . HIS B 1 111 ? -35.57423 -10.78282 21.41135 1.000 22.13441 111 HIS B O 1
ATOM 2983 N N . MET B 1 112 ? -34.76366 -10.94945 23.50399 1.000 18.12739 112 MET B N 1
ATOM 2984 C CA . MET B 1 112 ? -33.46150 -11.40676 23.02967 1.000 19.74310 112 MET B CA 1
ATOM 2985 C C . MET B 1 112 ? -33.54543 -12.80739 22.43296 1.000 19.83297 112 MET B C 1
ATOM 2986 O O . MET B 1 112 ? -32.89575 -13.09503 21.42106 1.000 20.46920 112 MET B O 1
ATOM 2991 N N . HIS B 1 113 ? -34.32677 -13.69938 23.04691 1.000 21.03435 113 HIS B N 1
ATOM 2992 C CA . HIS B 1 113 ? -34.49840 -15.02117 22.45301 1.000 19.43407 113 HIS B CA 1
ATOM 2993 C C . HIS B 1 113 ? -35.26633 -14.93511 21.14250 1.000 17.34270 113 HIS B C 1
ATOM 2994 O O . HIS B 1 113 ? -34.96836 -15.67564 20.20096 1.000 20.55460 113 HIS B O 1
ATOM 3001 N N . GLU B 1 114 ? -36.25817 -14.03842 21.06116 1.000 19.01313 114 GLU B N 1
ATOM 3002 C CA . GLU B 1 114 ? -36.96987 -13.83946 19.80047 1.000 23.16502 114 GLU B CA 1
ATOM 3003 C C . GLU B 1 114 ? -36.01354 -13.41940 18.69076 1.000 22.57804 114 GLU B C 1
ATOM 3004 O O . GLU B 1 114 ? -36.11655 -13.90181 17.55591 1.000 22.68926 114 GLU B O 1
ATOM 3010 N N . LEU B 1 115 ? -35.06772 -12.53006 19.00605 1.000 22.69919 115 LEU B N 1
ATOM 3011 C CA . LEU B 1 115 ? -34.06586 -12.12077 18.02608 1.000 21.92772 115 LEU B CA 1
ATOM 3012 C C . LEU B 1 115 ? -33.17844 -13.28692 17.62318 1.000 22.33230 115 LEU B C 1
ATOM 3013 O O . LEU B 1 115 ? -32.81509 -13.42751 16.44955 1.000 20.73496 115 LEU B O 1
ATOM 3018 N N . ALA B 1 116 ? -32.80868 -14.12656 18.58759 1.000 18.13316 116 ALA B N 1
ATOM 3019 C CA . ALA B 1 116 ? -31.94811 -15.26301 18.28578 1.000 17.42521 116 ALA B CA 1
ATOM 3020 C C . ALA B 1 116 ? -32.66348 -16.28721 17.41326 1.000 21.13349 116 ALA B C 1
ATOM 3021 O O . ALA B 1 116 ? -32.06509 -16.84556 16.48808 1.000 18.36167 116 ALA B O 1
ATOM 3023 N N . ARG B 1 117 ? -33.94033 -16.55744 17.69177 1.000 20.49685 117 ARG B N 1
ATOM 3024 C CA . ARG B 1 117 ? -34.68405 -17.46582 16.82778 1.000 20.33443 117 ARG B CA 1
ATOM 3025 C C . ARG B 1 117 ? -34.85037 -16.87891 15.43272 1.000 20.65424 117 ARG B C 1
ATOM 3026 O O . ARG B 1 117 ? -34.82724 -17.61266 14.43980 1.000 20.53409 117 ARG B O 1
ATOM 3034 N N . HIS B 1 118 ? -35.01561 -15.55549 15.34323 1.000 19.52590 118 HIS B N 1
ATOM 3035 C CA . HIS B 1 118 ? -35.10943 -14.89997 14.04295 1.000 22.27243 118 HIS B CA 1
ATOM 3036 C C . HIS B 1 118 ? -33.83040 -15.09727 13.23805 1.000 22.27408 118 HIS B C 1
ATOM 3037 O O . HIS B 1 118 ? -33.88014 -15.36751 12.03043 1.000 22.02972 118 HIS B O 1
ATOM 3044 N N . VAL B 1 119 ? -32.67539 -14.97873 13.89691 1.000 21.46310 119 VAL B N 1
ATOM 3045 C CA . VAL B 1 119 ? -31.39716 -15.22945 13.23276 1.000 20.70612 119 VAL B CA 1
ATOM 3046 C C . VAL B 1 119 ? -31.31660 -16.67851 12.77199 1.000 18.55769 119 VAL B C 1
ATOM 3047 O O . VAL B 1 119 ? -30.90372 -16.96845 11.64196 1.000 18.85449 119 VAL B O 1
ATOM 3051 N N . LEU B 1 120 ? -31.71050 -17.61118 13.64466 1.000 19.12444 120 LEU B N 1
ATOM 3052 C CA . LEU B 1 120 ? -31.69975 -19.02529 13.28373 1.000 19.89088 120 LEU B CA 1
ATOM 3053 C C . LEU B 1 120 ? -32.54695 -19.27289 12.04025 1.000 22.10431 120 LEU B C 1
ATOM 3054 O O . LEU B 1 120 ? -32.09436 -19.91221 11.08266 1.000 20.25472 120 LEU B O 1
ATOM 3059 N N . ARG B 1 121 ? -33.77047 -18.73452 12.02203 1.000 19.31016 121 ARG B N 1
ATOM 3060 C CA . ARG B 1 121 ? -34.63734 -18.90337 10.85807 1.000 24.34662 121 ARG B CA 1
ATOM 3061 C C . ARG B 1 121 ? -34.02442 -18.28569 9.60739 1.000 21.40225 121 ARG B C 1
ATOM 3062 O O . ARG B 1 121 ? -34.11665 -18.85912 8.51418 1.000 25.00321 121 ARG B O 1
ATOM 3070 N N . THR B 1 122 ? -33.41003 -17.10896 9.74502 1.000 20.97688 122 THR B N 1
ATOM 3071 C CA . THR B 1 122 ? -32.78819 -16.45583 8.59821 1.000 25.45783 122 THR B CA 1
ATOM 3072 C C . THR B 1 122 ? -31.64323 -17.29159 8.03930 1.000 21.75627 122 THR B C 1
ATOM 3073 O O . THR B 1 122 ? -31.50113 -17.42672 6.81929 1.000 18.81195 122 THR B O 1
ATOM 3077 N N . VAL B 1 123 ? -30.82094 -17.87197 8.91228 1.000 19.72639 123 VAL B N 1
ATOM 3078 C CA . VAL B 1 123 ? -29.68288 -18.64640 8.42522 1.000 18.68581 123 VAL B CA 1
ATOM 3079 C C . VAL B 1 123 ? -30.15544 -19.94275 7.77827 1.000 21.11483 123 VAL B C 1
ATOM 3080 O O . VAL B 1 123 ? -29.62841 -20.36082 6.73875 1.000 19.80760 123 VAL B O 1
ATOM 3084 N N . LEU B 1 124 ? -31.15994 -20.59592 8.37272 1.000 20.38947 124 LEU B N 1
ATOM 3085 C CA . LEU B 1 124 ? -31.72426 -21.79426 7.75653 1.000 21.73938 124 LEU B CA 1
ATOM 3086 C C . LEU B 1 124 ? -32.29546 -21.48740 6.37892 1.000 23.29011 124 LEU B C 1
ATOM 3087 O O . LEU B 1 124 ? -32.16687 -22.29476 5.45245 1.000 24.62236 124 LEU B O 1
ATOM 3092 N N . THR B 1 125 ? -32.93567 -20.32732 6.22489 1.000 23.54551 125 THR B N 1
ATOM 3093 C CA . THR B 1 125 ? -33.45984 -19.94595 4.91628 1.000 24.21452 125 THR B CA 1
ATOM 3094 C C . THR B 1 125 ? -32.33289 -19.76652 3.91035 1.000 26.35606 125 THR B C 1
ATOM 3095 O O . THR B 1 125 ? -32.38496 -20.29815 2.79472 1.000 27.14379 125 THR B O 1
ATOM 3099 N N . GLU B 1 126 ? -31.29820 -19.01975 4.29613 1.000 24.29838 126 GLU B N 1
ATOM 3100 C CA . GLU B 1 126 ? -30.21095 -18.71501 3.37478 1.000 28.19242 126 GLU B CA 1
ATOM 3101 C C . GLU B 1 126 ? -29.41773 -19.96126 3.00247 1.000 27.21039 126 GLU B C 1
ATOM 3102 O O . GLU B 1 126 ? -28.91110 -20.05713 1.87769 1.000 25.85556 126 GLU B O 1
ATOM 3108 N N . LEU B 1 127 ? -29.30852 -20.92874 3.91160 1.000 22.16368 127 LEU B N 1
ATOM 3109 C CA . LEU B 1 127 ? -28.56914 -22.14728 3.60903 1.000 21.55465 127 LEU B CA 1
ATOM 3110 C C . LEU B 1 127 ? -29.39318 -23.16628 2.83081 1.000 23.80527 127 LEU B C 1
ATOM 3111 O O . LEU B 1 127 ? -28.88291 -24.25060 2.53240 1.000 24.07851 127 LEU B O 1
ATOM 3116 N N . GLY B 1 128 ? -30.64416 -22.85636 2.50225 1.000 24.48412 128 GLY B N 1
ATOM 3117 C CA . GLY B 1 128 ? -31.45268 -23.75548 1.70404 1.000 25.66504 128 GLY B CA 1
ATOM 3118 C C . GLY B 1 128 ? -32.08269 -24.90625 2.45358 1.000 26.95211 128 GLY B C 1
ATOM 3119 O O . GLY B 1 128 ? -32.54648 -25.85697 1.81574 1.000 27.60769 128 GLY B O 1
ATOM 3120 N N . VAL B 1 129 ? -32.11394 -24.85427 3.78442 1.000 27.54116 129 VAL B N 1
ATOM 3121 C CA . VAL B 1 129 ? -32.73760 -25.91199 4.56828 1.000 27.77944 129 VAL B CA 1
ATOM 3122 C C . VAL B 1 129 ? -34.24545 -25.86550 4.36071 1.000 30.66935 129 VAL B C 1
ATOM 3123 O O . VAL B 1 129 ? -34.86981 -24.80142 4.47062 1.000 24.13003 129 VAL B O 1
ATOM 3127 N N . ALA B 1 130 ? -34.83243 -27.02055 4.04213 1.000 27.81780 130 ALA B N 1
ATOM 3128 C CA . ALA B 1 130 ? -36.25055 -27.08840 3.71282 1.000 32.21939 130 ALA B CA 1
ATOM 3129 C C . ALA B 1 130 ? -37.09306 -26.57031 4.86849 1.000 28.51445 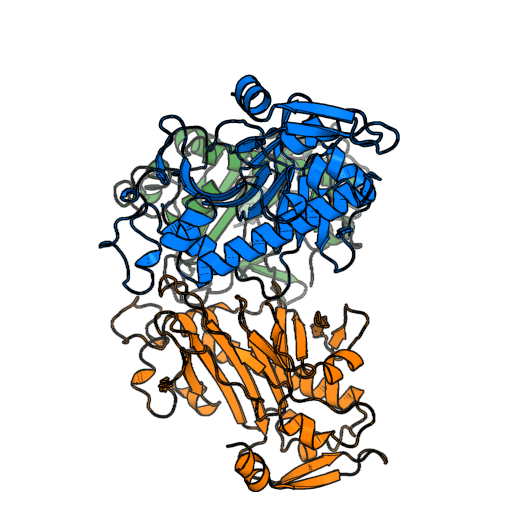130 ALA B C 1
ATOM 3130 O O . ALA B 1 130 ? -36.92486 -26.99725 6.01482 1.000 25.38092 130 ALA B O 1
ATOM 3132 N N . ARG B 1 131 ? -37.99347 -25.63238 4.55500 1.000 25.06082 131 ARG B N 1
ATOM 3133 C CA . ARG B 1 131 ? -38.80985 -24.99032 5.58108 1.000 27.53780 131 ARG B CA 1
ATOM 3134 C C . ARG B 1 131 ? -39.52764 -26.01343 6.45043 1.000 27.43739 131 ARG B C 1
ATOM 3135 O O . ARG B 1 131 ? -39.63004 -25.84381 7.67169 1.000 24.34477 131 ARG B O 1
ATOM 3143 N N . GLU B 1 132 ? -40.01039 -27.09337 5.84101 1.000 28.72681 132 GLU B N 1
ATOM 3144 C CA . GLU B 1 132 ? -40.79316 -28.09531 6.55051 1.000 28.91174 132 GLU B CA 1
ATOM 3145 C C . GLU B 1 132 ? -39.94975 -28.99249 7.44908 1.000 31.31255 132 GLU B C 1
ATOM 3146 O O . GLU B 1 132 ? -40.51709 -29.83063 8.15628 1.000 28.70086 132 GLU B O 1
ATOM 3152 N N . LEU B 1 133 ? -38.62561 -28.84374 7.45373 1.000 26.75243 133 LEU B N 1
ATOM 3153 C CA . LEU B 1 133 ? -37.76480 -29.63763 8.32009 1.000 28.72514 133 LEU B CA 1
ATOM 3154 C C . LEU B 1 133 ? -37.02632 -28.81243 9.37134 1.000 28.19108 133 LEU B C 1
ATOM 3155 O O . LEU B 1 133 ? -36.25245 -29.38570 10.14707 1.000 25.85224 133 LEU B O 1
ATOM 3160 N N . TRP B 1 134 ? -37.25028 -27.49497 9.43107 1.000 23.98390 134 TRP B N 1
ATOM 3161 C CA . TRP B 1 134 ? -36.59116 -26.65710 10.43530 1.000 26.29749 134 TRP B CA 1
ATOM 3162 C C . TRP B 1 134 ? -36.82993 -27.17258 11.85146 1.000 27.37724 134 TRP B C 1
ATOM 3163 O O . TRP B 1 134 ? -35.89800 -27.26068 12.65929 1.000 24.47386 134 TRP B O 1
ATOM 3174 N N . SER B 1 135 ? -38.08775 -27.48360 12.18307 1.000 20.69023 135 SER B N 1
ATOM 3175 C CA . SER B 1 135 ? -38.39950 -27.92301 13.54250 1.000 23.86722 135 SER B CA 1
ATOM 3176 C C . SER B 1 135 ? -37.70409 -29.23589 13.86637 1.000 27.17176 135 SER B C 1
ATOM 3177 O O . SER B 1 135 ? -37.14517 -29.40436 14.95915 1.000 25.15058 135 SER B O 1
ATOM 3180 N N . GLU B 1 136 ? -37.73597 -30.17882 12.92591 1.000 23.04313 136 GLU B N 1
ATOM 3181 C CA . GLU B 1 136 ? -37.08869 -31.46830 13.13026 1.000 26.87411 136 GLU B CA 1
ATOM 3182 C C . GLU B 1 136 ? -35.58548 -31.30817 13.34214 1.000 28.62810 136 GLU B C 1
ATOM 3183 O O . GLU B 1 136 ? -35.01105 -31.88953 14.26866 1.000 25.73522 136 GLU B O 1
ATOM 3189 N N . VAL B 1 137 ? -34.92818 -30.51708 12.49170 1.000 29.77570 137 VAL B N 1
ATOM 3190 C CA . VAL B 1 137 ? -33.46892 -30.47079 12.53753 1.000 30.77655 137 VAL B CA 1
ATOM 3191 C C . VAL B 1 137 ? -32.96975 -29.73989 13.77962 1.000 26.93360 137 VAL B C 1
ATOM 3192 O O . VAL B 1 137 ? -31.85661 -30.00243 14.25042 1.000 31.58127 137 VAL B O 1
ATOM 3196 N N . THR B 1 138 ? -33.76372 -28.82825 14.33723 1.000 22.82156 138 THR B N 1
ATOM 3197 C CA . THR B 1 138 ? -33.36334 -28.08727 15.52725 1.000 23.54128 138 THR B CA 1
ATOM 3198 C C . THR B 1 138 ? -34.02750 -28.60369 16.79792 1.000 26.47541 138 THR B C 1
ATOM 3199 O O . THR B 1 138 ? -33.87759 -27.98259 17.85411 1.000 26.67791 138 THR B O 1
ATOM 3203 N N . GLY B 1 139 ? -34.74520 -29.72297 16.72562 1.000 23.96621 139 GLY B N 1
ATOM 3204 C CA . GLY B 1 139 ? -35.46485 -30.21535 17.88891 1.000 27.40462 139 GLY B CA 1
ATOM 3205 C C . GLY B 1 139 ? -36.48505 -29.24028 18.43146 1.000 23.58887 139 GLY B C 1
ATOM 3206 O O . GLY B 1 139 ? -36.76411 -29.24784 19.63444 1.000 28.49125 139 GLY B O 1
ATOM 3207 N N . GLY B 1 140 ? -37.04162 -28.38553 17.57459 1.000 23.71955 140 GLY B N 1
ATOM 3208 C CA . GLY B 1 140 ? -37.99696 -27.38346 17.99277 1.000 24.57837 140 GLY B CA 1
ATOM 3209 C C . GLY B 1 140 ? -37.39748 -26.08100 18.48043 1.000 25.59854 140 GLY B C 1
ATOM 3210 O O . GLY B 1 140 ? -38.15333 -25.15435 18.79370 1.000 25.00512 140 GLY B O 1
ATOM 3211 N N . ALA B 1 141 ? -36.06529 -25.97639 18.55163 1.000 23.95616 141 ALA B N 1
ATOM 3212 C CA . ALA B 1 141 ? -35.44030 -24.73978 19.01727 1.000 24.37414 141 ALA B CA 1
ATOM 3213 C C . ALA B 1 141 ? -35.79534 -23.56020 18.12431 1.000 23.65739 141 ALA B C 1
ATOM 3214 O O . ALA B 1 141 ? -35.91225 -22.42653 18.60643 1.000 20.44480 141 ALA B O 1
ATOM 3216 N N . VAL B 1 142 ? -35.98348 -23.80948 16.82583 1.000 20.88846 142 VAL B N 1
ATOM 3217 C CA . VAL B 1 142 ? -36.35197 -22.76099 15.88582 1.000 19.49135 142 VAL B CA 1
ATOM 3218 C C . VAL B 1 142 ? -37.70817 -22.15318 16.22971 1.000 26.38640 142 VAL B C 1
ATOM 3219 O O . VAL B 1 142 ? -38.00259 -21.01741 15.83488 1.000 22.10421 142 VAL B O 1
ATOM 3223 N N . ASP B 1 143 ? -38.53308 -22.87403 16.98549 1.000 22.72250 143 ASP B N 1
ATOM 3224 C CA . ASP B 1 143 ? -39.89050 -22.45731 17.30851 1.000 28.18530 143 ASP B CA 1
ATOM 3225 C C . ASP B 1 143 ? -40.03665 -21.92437 18.72875 1.000 30.48392 143 ASP B C 1
ATOM 3226 O O . ASP B 1 143 ? -41.14047 -21.52575 19.11380 1.000 30.23534 143 ASP B O 1
ATOM 3231 N N . GLY B 1 144 ? -38.96441 -21.90472 19.51326 1.000 29.99198 144 GLY B N 1
ATOM 3232 C CA . GLY B 1 144 ? -39.05321 -21.48070 20.89505 1.000 32.43171 144 GLY B CA 1
ATOM 3233 C C . GLY B 1 144 ? -39.24956 -22.59391 21.89541 1.000 30.11106 144 GLY B C 1
ATOM 3234 O O . GLY B 1 144 ? -39.54068 -22.30994 23.06605 1.000 33.18344 144 GLY B O 1
ATOM 3235 N N . ARG B 1 145 ? -39.09765 -23.85139 21.47886 1.000 26.28527 145 ARG B N 1
ATOM 3236 C CA . ARG B 1 145 ? -39.31662 -24.99770 22.35379 1.000 30.29303 145 ARG B CA 1
ATOM 3237 C C . ARG B 1 145 ? -38.04152 -25.80295 22.57083 1.000 26.08571 145 ARG B C 1
ATOM 3238 O O . ARG B 1 145 ? -38.10401 -26.99692 22.88072 1.000 27.35963 145 ARG B O 1
ATOM 3246 N N . GLY B 1 146 ? -36.88175 -25.17311 22.39737 1.000 24.25876 146 GLY B N 1
ATOM 3247 C CA . GLY B 1 146 ? -35.63603 -25.70551 22.89999 1.000 28.42999 146 GLY B CA 1
ATOM 3248 C C . GLY B 1 146 ? -35.40118 -25.23143 24.32064 1.000 26.68610 146 GLY B C 1
ATOM 3249 O O . GLY B 1 146 ? -36.29813 -24.72814 24.99907 1.000 27.69078 146 GLY B O 1
ATOM 3250 N N . THR B 1 147 ? -34.16831 -25.39441 24.77556 1.000 22.69985 147 THR B N 1
ATOM 3251 C CA . THR B 1 147 ? -33.75991 -24.82514 26.05133 1.000 22.68509 147 THR B CA 1
ATOM 3252 C C . THR B 1 147 ? -33.26540 -23.40847 25.79389 1.000 23.40427 147 THR B C 1
ATOM 3253 O O . THR B 1 147 ? -32.30030 -23.20954 25.04872 1.000 23.58894 147 THR B O 1
ATOM 3257 N N . GLU B 1 148 ? -33.92998 -22.42901 26.38653 1.000 21.99160 148 GLU B N 1
ATOM 3258 C CA . GLU B 1 148 ? -33.61054 -21.02765 26.14060 1.000 20.73877 148 GLU B CA 1
ATOM 3259 C C . GLU B 1 148 ? -32.94202 -20.47592 27.39695 1.000 20.49037 148 GLU B C 1
ATOM 3260 O O . GLU B 1 148 ? -33.61196 -20.08469 28.35815 1.000 20.32342 148 GLU B O 1
ATOM 3266 N N . TRP B 1 149 ? -31.61212 -20.47856 27.38328 1.000 19.37001 149 TRP B N 1
ATOM 3267 C CA . TRP B 1 149 ? -30.81083 -20.02301 28.50836 1.000 22.20680 149 TRP B CA 1
ATOM 3268 C C . TRP B 1 149 ? -30.62076 -18.51395 28.47709 1.000 20.58782 149 TRP B C 1
ATOM 3269 O O . TRP B 1 149 ? -30.54157 -17.89448 27.41067 1.000 17.38676 149 TRP B O 1
ATOM 3280 N N . PHE B 1 150 ? -30.50642 -17.93080 29.66811 1.000 18.40329 150 PHE B N 1
ATOM 3281 C CA . PHE B 1 150 ? -30.10003 -16.54238 29.84085 1.000 18.46614 150 PHE B CA 1
ATOM 3282 C C . PHE B 1 150 ? -28.94308 -16.50673 30.82738 1.000 19.42796 150 PHE B C 1
ATOM 3283 O O . PHE B 1 150 ? -28.98903 -17.17797 31.86327 1.000 20.26706 150 PHE B O 1
ATOM 3291 N N . ALA B 1 151 ? -27.90403 -15.74111 30.50375 1.000 19.54843 151 ALA B N 1
ATOM 3292 C CA . ALA B 1 151 ? -26.74139 -15.62418 31.37141 1.000 18.12238 151 ALA B CA 1
ATOM 3293 C C . ALA B 1 151 ? -26.46820 -14.16201 31.68128 1.000 22.02552 151 ALA B C 1
ATOM 3294 O O . ALA B 1 151 ? -26.53396 -13.30667 30.79400 1.000 15.68997 151 ALA B O 1
ATOM 3296 N N . ALA B 1 152 ? -26.17002 -13.88473 32.94900 1.000 20.14453 152 ALA B N 1
ATOM 3297 C CA . ALA B 1 152 ? -25.70794 -12.57615 33.39856 1.000 20.63595 152 ALA B CA 1
ATOM 3298 C C . ALA B 1 152 ? -24.32261 -12.76772 33.99295 1.000 21.78130 152 ALA B C 1
ATOM 3299 O O . ALA B 1 152 ? -24.16331 -13.51779 34.95890 1.000 22.26000 152 ALA B O 1
ATOM 3301 N N . ASN B 1 153 ? -23.32433 -12.11102 33.41273 1.000 19.26169 153 ASN B N 1
ATOM 3302 C CA . ASN B 1 153 ? -21.93041 -12.33119 33.77284 1.000 21.36515 153 ASN B CA 1
ATOM 3303 C C . ASN B 1 153 ? -21.37095 -11.08919 34.45239 1.000 20.57397 153 ASN B C 1
ATOM 3304 O O . ASN B 1 153 ? -21.50337 -9.98163 33.92678 1.000 20.79750 153 ASN B O 1
ATOM 3309 N N . HIS B 1 154 ? -20.75810 -11.27561 35.62099 1.000 20.02917 154 HIS B N 1
ATOM 3310 C CA . HIS B 1 154 ? -20.05306 -10.21294 36.32858 1.000 20.49020 154 HIS B CA 1
ATOM 3311 C C . HIS B 1 154 ? -18.58313 -10.59602 36.43110 1.000 21.53201 154 HIS B C 1
ATOM 3312 O O . HIS B 1 154 ? -18.24741 -11.64179 36.99881 1.000 20.70162 154 HIS B O 1
ATOM 3319 N N . TYR B 1 155 ? -17.71565 -9.75906 35.86723 1.000 19.86670 155 TYR B N 1
ATOM 3320 C CA . TYR B 1 155 ? -16.28162 -10.01492 35.80892 1.000 20.30395 155 TYR B CA 1
ATOM 3321 C C . TYR B 1 155 ? -15.61981 -9.30040 36.97951 1.000 24.06579 155 TYR B C 1
ATOM 3322 O O . TYR B 1 155 ? -15.51048 -8.06902 36.98363 1.000 21.29454 155 TYR B O 1
ATOM 3331 N N . ARG B 1 156 ? -15.19626 -10.07648 37.97497 1.000 20.45548 156 ARG B N 1
ATOM 3332 C CA . ARG B 1 156 ? -14.58001 -9.53802 39.18655 1.000 23.57475 156 ARG B CA 1
ATOM 3333 C C . ARG B 1 156 ? -13.12728 -9.18645 38.88220 1.000 23.05615 156 ARG B C 1
ATOM 3334 O O . ARG B 1 156 ? -12.23933 -10.03853 38.95583 1.000 23.47066 156 ARG B O 1
ATOM 3342 N N . SER B 1 157 ? -12.87602 -7.91905 38.54321 1.000 24.30131 157 SER B N 1
ATOM 3343 C CA . SER B 1 157 ? -11.53029 -7.51143 38.15131 1.000 27.55049 157 SER B CA 1
ATOM 3344 C C . SER B 1 157 ? -10.53526 -7.58550 39.30496 1.000 25.30786 157 SER B C 1
ATOM 3345 O O . SER B 1 157 ? -9.32551 -7.58562 39.05996 1.000 27.20585 157 SER B O 1
ATOM 3348 N N . GLU B 1 158 ? -11.01219 -7.65851 40.54992 1.000 26.20752 158 GLU B N 1
ATOM 3349 C CA . GLU B 1 158 ? -10.11059 -7.83161 41.68385 1.000 30.25497 158 GLU B CA 1
ATOM 3350 C C . GLU B 1 158 ? -9.37731 -9.16419 41.63392 1.000 34.44768 158 GLU B C 1
ATOM 3351 O O . GLU B 1 158 ? -8.35545 -9.32392 42.30921 1.000 31.93351 158 GLU B O 1
ATOM 3357 N N . ARG B 1 159 ? -9.87416 -10.12307 40.85727 1.000 28.24198 159 ARG B N 1
ATOM 3358 C CA . ARG B 1 159 ? -9.26491 -11.44092 40.77578 1.000 30.17045 159 ARG B CA 1
ATOM 3359 C C . ARG B 1 159 ? -8.20469 -11.47132 39.68345 1.000 33.10317 159 ARG B C 1
ATOM 3360 O O . ARG B 1 159 ? -8.45546 -11.05334 38.54812 1.000 31.76839 159 ARG B O 1
ATOM 3368 N N . ASP B 1 160 ? -7.01759 -11.96509 40.03992 1.000 35.47528 160 ASP B N 1
ATOM 3369 C CA . ASP B 1 160 ? -5.88226 -12.06678 39.12283 1.000 34.74444 160 ASP B CA 1
ATOM 3370 C C . ASP B 1 160 ? -6.00567 -13.36391 38.31994 1.000 36.21031 160 ASP B C 1
ATOM 3371 O O . ASP B 1 160 ? -5.21734 -14.30319 38.45047 1.000 36.39925 160 ASP B O 1
ATOM 3376 N N . ARG B 1 161 ? -7.04070 -13.40744 37.47653 1.000 35.98949 161 ARG B N 1
ATOM 3377 C CA A ARG B 1 161 ? -7.35773 -14.59029 36.68820 0.398 32.75011 161 ARG B CA 1
ATOM 3378 C CA B ARG B 1 161 ? -7.36355 -14.59014 36.68988 0.602 32.71380 161 ARG B CA 1
ATOM 3379 C C . ARG B 1 161 ? -7.82020 -14.16873 35.30088 1.000 30.24757 161 ARG B C 1
ATOM 3380 O O . ARG B 1 161 ? -8.15859 -13.00774 35.05834 1.000 24.83993 161 ARG B O 1
ATOM 3395 N N . LEU B 1 162 ? -7.84527 -15.13986 34.39037 1.000 26.47825 162 LEU B N 1
ATOM 3396 C CA . LEU B 1 162 ? -8.47812 -14.94011 33.09506 1.000 26.26448 162 LEU B CA 1
ATOM 3397 C C . LEU B 1 162 ? -9.94502 -14.56905 33.29783 1.000 22.24469 162 LEU B C 1
ATOM 3398 O O . LEU B 1 162 ? -10.58081 -14.97494 34.27502 1.000 23.05059 162 LEU B O 1
ATOM 3403 N N . GLY B 1 163 ? -10.48386 -13.76896 32.37656 1.000 23.88172 163 GLY B N 1
ATOM 3404 C CA . GLY B 1 163 ? -11.87091 -13.34831 32.51641 1.000 21.87901 163 GLY B CA 1
ATOM 3405 C C . GLY B 1 163 ? -12.84387 -14.49780 32.33140 1.000 22.07649 163 GLY B C 1
ATOM 3406 O O . GLY B 1 163 ? -13.72005 -14.73073 33.16912 1.000 25.01846 163 GLY B O 1
ATOM 3407 N N . CYS B 1 164 ? -12.68887 -15.24129 31.24073 1.000 24.86351 164 CYS B N 1
ATOM 3408 C CA . CYS B 1 164 ? -13.59456 -16.32137 30.88435 1.000 27.86093 164 CYS B CA 1
ATOM 3409 C C . CYS B 1 164 ? -12.81418 -17.38621 30.13034 1.000 28.81499 164 CYS B C 1
ATOM 3410 O O . CYS B 1 164 ? -12.01300 -17.06620 29.24816 1.000 28.29646 164 CYS B O 1
ATOM 3413 N N . ALA B 1 165 ? -13.05527 -18.64766 30.47972 1.000 32.13994 165 ALA B N 1
ATOM 3414 C CA . ALA B 1 165 ? -12.36138 -19.75150 29.83581 1.000 31.83931 165 ALA B CA 1
ATOM 3415 C C . ALA B 1 165 ? -12.68071 -19.79222 28.34240 1.000 27.12263 165 ALA B C 1
ATOM 3416 O O . ALA B 1 165 ? -13.76537 -19.38456 27.91962 1.000 27.95221 165 ALA B O 1
ATOM 3418 N N . PRO B 1 166 ? -11.74712 -20.27017 27.52182 1.000 27.07838 166 PRO B N 1
ATOM 3419 C CA . PRO B 1 166 ? -12.04919 -20.46454 26.09967 1.000 26.39882 166 PRO B CA 1
ATOM 3420 C C . PRO B 1 166 ? -13.11712 -21.53135 25.92219 1.000 25.70424 166 PRO B C 1
ATOM 3421 O O . PRO B 1 166 ? -13.09472 -22.57336 26.58136 1.000 25.12286 166 PRO B O 1
ATOM 3425 N N . HIS B 1 167 ? -14.06330 -21.26403 25.02822 1.000 22.32424 167 HIS B N 1
ATOM 3426 C CA . HIS B 1 167 ? -15.14858 -22.21319 24.82756 1.000 22.69471 167 HIS B CA 1
ATOM 3427 C C . HIS B 1 167 ? -15.88249 -21.88562 23.54123 1.000 24.47177 167 HIS B C 1
ATOM 3428 O O . HIS B 1 167 ? -15.78264 -20.77682 23.00545 1.000 22.15912 167 HIS B O 1
ATOM 3435 N N . LYS B 1 168 ? -16.61882 -22.87771 23.05491 1.000 23.61055 168 LYS B N 1
ATOM 3436 C CA . LYS B 1 168 ? -17.70800 -22.65982 22.12052 1.000 24.00215 168 LYS B CA 1
ATOM 3437 C C . LYS B 1 168 ? -19.01992 -22.72512 22.88954 1.000 21.38342 168 LYS B C 1
ATOM 3438 O O . LYS B 1 168 ? -19.15710 -23.51058 23.83342 1.000 22.00706 168 LYS B O 1
ATOM 3444 N N . ASP B 1 169 ? -19.96635 -21.87042 22.51377 1.000 21.07259 169 ASP B N 1
ATOM 3445 C CA . ASP B 1 169 ? -21.32901 -22.02953 22.99672 1.000 21.68525 169 ASP B CA 1
ATOM 3446 C C . ASP B 1 169 ? -21.90168 -23.32860 22.44283 1.000 23.61422 169 ASP B C 1
ATOM 3447 O O . ASP B 1 169 ? -21.55476 -23.76143 21.34125 1.000 22.34495 169 ASP B O 1
ATOM 3452 N N . THR B 1 170 ? -22.76126 -23.97353 23.22843 1.000 21.28818 170 THR B N 1
ATOM 3453 C CA . THR B 1 170 ? -23.21492 -25.31319 22.87056 1.000 23.34499 170 THR B CA 1
ATOM 3454 C C . THR B 1 170 ? -24.41457 -25.32120 21.93126 1.000 24.94944 170 THR B C 1
ATOM 3455 O O . THR B 1 170 ? -24.64192 -26.33173 21.25507 1.000 23.70752 170 THR B O 1
ATOM 3459 N N . GLY B 1 171 ? -25.16765 -24.23086 21.85627 1.000 18.79810 171 GLY B N 1
ATOM 3460 C CA . GLY B 1 171 ? -26.44392 -24.20653 21.16633 1.000 21.66403 171 GLY B CA 1
ATOM 3461 C C . GLY B 1 171 ? -26.35737 -23.77788 19.71896 1.000 20.70584 171 GLY B C 1
ATOM 3462 O O . GLY B 1 171 ? -25.37006 -24.03142 19.02250 1.000 18.60409 171 GLY B O 1
ATOM 3463 N N . PHE B 1 172 ? -27.42042 -23.12639 19.25147 1.000 20.01071 172 PHE B N 1
ATOM 3464 C CA . PHE B 1 172 ? -27.48469 -22.69703 17.85859 1.000 18.74359 172 PHE B CA 1
ATOM 3465 C C . PHE B 1 172 ? -27.02897 -21.24868 17.71237 1.000 16.59677 172 PHE B C 1
ATOM 3466 O O . PHE B 1 172 ? -26.04780 -20.97021 17.01269 1.000 16.56062 172 PHE B O 1
ATOM 3474 N N . VAL B 1 173 ? -27.71449 -20.32536 18.38922 1.000 16.74311 173 VAL B N 1
ATOM 3475 C CA . VAL B 1 173 ? -27.47375 -18.89271 18.24184 1.000 18.86698 173 VAL B CA 1
ATOM 3476 C C . VAL B 1 173 ? -27.42060 -18.24187 19.61959 1.000 17.62248 173 VAL B C 1
ATOM 3477 O O . VAL B 1 173 ? -28.23720 -18.54472 20.49794 1.000 17.81758 173 VAL B O 1
ATOM 3481 N N . THR B 1 174 ? -26.45521 -17.33882 19.79660 1.000 16.70128 174 THR B N 1
ATOM 3482 C CA . THR B 1 174 ? -26.28916 -16.53783 21.00347 1.000 16.97609 174 THR B CA 1
ATOM 3483 C C . THR B 1 174 ? -26.42796 -15.06199 20.65155 1.000 17.69810 174 THR B C 1
ATOM 3484 O O . THR B 1 174 ? -25.78869 -14.58740 19.71096 1.000 16.60008 174 THR B O 1
ATOM 3488 N N . VAL B 1 175 ? -27.23910 -14.33105 21.41159 1.000 19.36729 175 VAL B N 1
ATOM 3489 C CA . VAL B 1 175 ? -27.32519 -12.87737 21.28661 1.000 17.87201 175 VAL B CA 1
ATOM 3490 C C . VAL B 1 175 ? -26.73452 -12.28758 22.55876 1.000 17.78091 175 VAL B C 1
ATOM 3491 O O . VAL B 1 175 ? -27.24673 -12.52760 23.65846 1.000 15.99226 175 VAL B O 1
ATOM 3495 N N . LEU B 1 176 ? -25.64380 -11.54059 22.40973 1.000 18.23662 176 LEU B N 1
ATOM 3496 C CA . LEU B 1 176 ? -24.82767 -11.08812 23.52493 1.000 18.96941 176 LEU B CA 1
ATOM 3497 C C . LEU B 1 176 ? -24.81470 -9.56890 23.58081 1.000 15.35471 176 LEU B C 1
ATOM 3498 O O . LEU B 1 176 ? -24.66972 -8.90074 22.55089 1.000 17.35703 176 LEU B O 1
ATOM 3503 N N . TYR B 1 177 ? -24.96077 -9.02900 24.78730 1.000 17.90641 177 TYR B N 1
ATOM 3504 C CA . TYR B 1 177 ? -24.81343 -7.59986 25.03085 1.000 19.08679 177 TYR B CA 1
ATOM 3505 C C . TYR B 1 177 ? -23.49848 -7.36142 25.76276 1.000 21.06557 177 TYR B C 1
ATOM 3506 O O . TYR B 1 177 ? -23.29362 -7.89030 26.86221 1.000 17.82844 177 TYR B O 1
ATOM 3515 N N . ILE B 1 178 ? -22.60290 -6.58396 25.14546 1.000 19.21959 178 ILE B N 1
ATOM 3516 C CA . ILE B 1 178 ? -21.36412 -6.15148 25.78237 1.000 23.48859 178 ILE B CA 1
ATOM 3517 C C . ILE B 1 178 ? -21.19957 -4.65449 25.57674 1.000 20.88746 178 ILE B C 1
ATOM 3518 O O . ILE B 1 178 ? -21.66260 -4.09321 24.57990 1.000 23.08410 178 ILE B O 1
ATOM 3523 N N . GLU B 1 179 ? -20.51585 -4.00995 26.52600 1.000 19.45444 179 GLU B N 1
ATOM 3524 C CA . GLU B 1 179 ? -20.18532 -2.59358 26.42810 1.000 23.22633 179 GLU B CA 1
ATOM 3525 C C . GLU B 1 179 ? -18.68996 -2.31673 26.45042 1.000 24.03536 179 GLU B C 1
ATOM 3526 O O . GLU B 1 179 ? -18.28404 -1.18175 26.17578 1.000 24.49106 179 GLU B O 1
ATOM 3532 N N . GLU B 1 180 ? -17.86846 -3.30908 26.76939 1.000 24.44834 180 GLU B N 1
ATOM 3533 C CA . GLU B 1 180 ? -16.44804 -3.13057 27.01530 1.000 24.62223 180 GLU B CA 1
ATOM 3534 C C . GLU B 1 180 ? -15.67774 -4.17669 26.22474 1.000 28.50923 180 GLU B C 1
ATOM 3535 O O . GLU B 1 180 ? -16.20617 -5.24698 25.90818 1.000 24.76025 180 GLU B O 1
ATOM 3541 N N . GLY B 1 181 ? -14.43013 -3.85416 25.89365 1.000 24.50973 181 GLY B N 1
ATOM 3542 C CA . GLY B 1 181 ? -13.56375 -4.81292 25.24313 1.000 23.65574 181 GLY B CA 1
ATOM 3543 C C . GLY B 1 181 ? -13.21627 -5.97262 26.15940 1.000 28.51636 181 GLY B C 1
ATOM 3544 O O . GLY B 1 181 ? -13.54347 -5.99506 27.34514 1.000 26.68034 181 GLY B O 1
ATOM 3545 N N . GLY B 1 182 ? -12.54072 -6.96755 25.58954 1.000 21.74778 182 GLY B N 1
ATOM 3546 C CA . GLY B 1 182 ? -12.13465 -8.12075 26.37369 1.000 24.88077 182 GLY B CA 1
ATOM 3547 C C . GLY B 1 182 ? -12.45506 -9.44528 25.71175 1.000 21.84969 182 GLY B C 1
ATOM 3548 O O . GLY B 1 182 ? -11.73070 -10.42647 25.88750 1.000 20.47131 182 GLY B O 1
ATOM 3549 N N . LEU B 1 183 ? -13.54745 -9.48608 24.95737 1.000 20.39243 183 LEU B N 1
ATOM 3550 C CA . LEU B 1 183 ? -13.90151 -10.68356 24.20852 1.000 18.34365 183 LEU B CA 1
ATOM 3551 C C . LEU B 1 183 ? -12.92740 -10.90434 23.05720 1.000 20.04783 183 LEU B C 1
ATOM 3552 O O . LEU B 1 183 ? -12.54788 -9.96459 22.35280 1.000 20.93993 183 LEU B O 1
ATOM 3557 N N . GLU B 1 184 ? -12.50846 -12.15671 22.87631 1.000 21.31670 184 GLU B N 1
ATOM 3558 C CA . GLU B 1 184 ? -11.56944 -12.51567 21.82214 1.000 23.57999 184 GLU B CA 1
ATOM 3559 C C . GLU B 1 184 ? -12.02057 -13.80827 21.16244 1.000 21.28895 184 GLU B C 1
ATOM 3560 O O . GLU B 1 184 ? -12.63270 -14.66237 21.80337 1.000 20.24764 184 GLU B O 1
ATOM 3566 N N . ALA B 1 185 ? -11.69741 -13.95015 19.87654 1.000 21.63386 185 ALA B N 1
ATOM 3567 C CA . ALA B 1 185 ? -12.08356 -15.11498 19.09444 1.000 26.14092 185 ALA B CA 1
ATOM 3568 C C . ALA B 1 185 ? -10.85544 -15.75139 18.45935 1.000 30.92585 185 ALA B C 1
ATOM 3569 O O . ALA B 1 185 ? -9.93987 -15.04974 18.01878 1.000 28.29677 185 ALA B O 1
ATOM 3571 N N . ALA B 1 186 ? -10.84446 -17.08336 18.40301 1.000 27.75878 186 ALA B N 1
ATOM 3572 C CA . ALA B 1 186 ? -9.74361 -17.80791 17.77659 1.000 31.88284 186 ALA B CA 1
ATOM 3573 C C . ALA B 1 186 ? -9.93886 -17.81929 16.26431 1.000 35.22931 186 ALA B C 1
ATOM 3574 O O . ALA B 1 186 ? -10.96075 -18.30800 15.77122 1.000 34.85537 186 ALA B O 1
ATOM 3576 N N . THR B 1 187 ? -8.96403 -17.27770 15.52866 1.000 42.53305 187 THR B N 1
ATOM 3577 C CA . THR B 1 187 ? -9.07546 -17.13409 14.07803 1.000 47.23259 187 THR B CA 1
ATOM 3578 C C . THR B 1 187 ? -8.27552 -18.19920 13.34233 1.000 51.83025 187 THR B C 1
ATOM 3579 O O . THR B 1 187 ? -8.84718 -19.10589 12.72925 1.000 56.34856 187 THR B O 1
ATOM 3583 N N . GLY B 1 188 ? -6.95362 -18.07001 13.36310 1.000 55.05760 188 GLY B N 1
ATOM 3584 C CA . GLY B 1 188 ? -6.08603 -19.11765 12.86912 1.000 57.61553 188 GLY B CA 1
ATOM 3585 C C . GLY B 1 188 ? -5.49064 -19.85828 14.04498 1.000 56.51492 188 GLY B C 1
ATOM 3586 O O . GLY B 1 188 ? -6.12168 -20.75903 14.60562 1.000 60.11260 188 GLY B O 1
ATOM 3587 N N . GLY B 1 189 ? -4.28195 -19.47364 14.43895 1.000 55.44244 189 GLY B N 1
ATOM 3588 C CA . GLY B 1 189 ? -3.71620 -19.94703 15.68441 1.000 55.07277 189 GLY B CA 1
ATOM 3589 C C . GLY B 1 189 ? -3.61945 -18.82146 16.69222 1.000 51.06486 189 GLY B C 1
ATOM 3590 O O . GLY B 1 189 ? -2.84701 -18.89885 17.65236 1.000 48.94524 189 GLY B O 1
ATOM 3591 N N . SER B 1 190 ? -4.40942 -17.76850 16.48469 1.000 46.08936 190 SER B N 1
ATOM 3592 C CA . SER B 1 190 ? -4.30438 -16.54875 17.27044 1.000 46.42657 190 SER B CA 1
ATOM 3593 C C . SER B 1 190 ? -5.66588 -16.13363 17.81422 1.000 39.29324 190 SER B C 1
ATOM 3594 O O . SER B 1 190 ? -6.71721 -16.49678 17.27856 1.000 40.99463 190 SER B O 1
ATOM 3597 N N . TRP B 1 191 ? -5.62556 -15.35709 18.89448 1.000 35.93470 191 TRP B N 1
ATOM 3598 C CA . TRP B 1 191 ? -6.81465 -14.73461 19.45652 1.000 32.92914 191 TRP B CA 1
ATOM 3599 C C . TRP B 1 191 ? -6.98169 -13.34304 18.86004 1.000 36.01436 191 TRP B C 1
ATOM 3600 O O . TRP B 1 191 ? -6.01818 -12.57273 18.78170 1.000 35.76986 191 TRP B O 1
ATOM 3611 N N . THR B 1 192 ? -8.20207 -13.02716 18.43313 1.000 30.19468 192 THR B N 1
ATOM 3612 C CA . THR B 1 192 ? -8.46021 -11.74481 17.80772 1.000 26.38602 192 THR B CA 1
ATOM 3613 C C . THR B 1 192 ? -9.57241 -11.01290 18.55188 1.000 29.88347 192 THR B C 1
ATOM 3614 O O . THR B 1 192 ? -10.53299 -11.64352 19.01247 1.000 25.50699 192 THR B O 1
ATOM 3618 N N . PRO B 1 193 ? -9.46025 -9.69528 18.71334 1.000 27.96336 193 PRO B N 1
ATOM 3619 C CA . PRO B 1 193 ? -10.42628 -8.97547 19.55131 1.000 25.09490 193 PRO B CA 1
ATOM 3620 C C . PRO B 1 193 ? -11.80011 -8.90121 18.90400 1.000 29.44177 193 PRO B C 1
ATOM 3621 O O . PRO B 1 193 ? -11.93042 -8.74285 17.68800 1.000 28.28318 193 PRO B O 1
ATOM 3625 N N . VAL B 1 194 ? -12.82901 -9.01659 19.73714 1.000 24.29892 194 VAL B N 1
ATOM 3626 C CA . VAL B 1 194 ? -14.20982 -8.75013 19.34800 1.000 23.98587 194 VAL B CA 1
ATOM 3627 C C . VAL B 1 194 ? -14.67848 -7.60874 20.24168 1.000 26.57643 194 VAL B C 1
ATOM 3628 O O . VAL B 1 194 ? -15.09333 -7.83005 21.38612 1.000 22.26588 194 VAL B O 1
ATOM 3632 N N . ASP B 1 195 ? -14.59761 -6.38237 19.73192 1.000 24.19255 195 ASP B N 1
ATOM 3633 C CA . ASP B 1 195 ? -14.87675 -5.18969 20.51667 1.000 27.42931 195 ASP B CA 1
ATOM 3634 C C . ASP B 1 195 ? -16.33226 -4.75689 20.36030 1.000 28.36521 195 ASP B C 1
ATOM 3635 O O . ASP B 1 195 ? -16.95149 -4.99950 19.31866 1.000 25.41931 195 ASP B O 1
ATOM 3640 N N . PRO B 1 196 ? -16.89683 -4.11204 21.38114 1.000 27.41863 196 PRO B N 1
ATOM 3641 C CA . PRO B 1 196 ? -18.28959 -3.65991 21.28331 1.000 28.43721 196 PRO B CA 1
ATOM 3642 C C . PRO B 1 196 ? -18.44163 -2.49894 20.31092 1.000 27.02780 196 PRO B C 1
ATOM 3643 O O . PRO B 1 196 ? -17.53374 -1.68743 20.12156 1.000 24.48931 196 PRO B O 1
ATOM 3647 N N . VAL B 1 197 ? -19.61979 -2.41969 19.70201 1.000 23.53759 197 VAL B N 1
ATOM 3648 C CA . VAL B 1 197 ? -19.98149 -1.33806 18.79584 1.000 24.61499 197 VAL B CA 1
ATOM 3649 C C . VAL B 1 197 ? -21.26731 -0.71020 19.31764 1.000 27.25339 197 VAL B C 1
ATOM 3650 O O . VAL B 1 197 ? -22.23322 -1.43138 19.57507 1.000 25.41450 197 VAL B O 1
ATOM 3654 N N . PRO B 1 198 ? -21.32204 0.60925 19.50453 1.000 27.68873 198 PRO B N 1
ATOM 3655 C CA . PRO B 1 198 ? -22.53035 1.21944 20.07034 1.000 30.94521 198 PRO B CA 1
ATOM 3656 C C . PRO B 1 198 ? -23.76301 0.90410 19.23603 1.000 25.11271 198 PRO B C 1
ATOM 3657 O O . PRO B 1 198 ? -23.73243 0.93573 18.00222 1.000 24.62894 198 PRO B O 1
ATOM 3661 N N . GLY B 1 199 ? -24.84678 0.56556 19.93085 1.000 26.46484 199 GLY B N 1
ATOM 3662 C CA . GLY B 1 199 ? -26.10601 0.27178 19.27697 1.000 28.67937 199 GLY B CA 1
ATOM 3663 C C . GLY B 1 199 ? -26.22880 -1.10992 18.67842 1.000 23.15123 199 GLY B C 1
ATOM 3664 O O . GLY B 1 199 ? -27.13460 -1.33608 17.87093 1.000 22.25921 199 GLY B O 1
ATOM 3665 N N . CYS B 1 200 ? -25.35403 -2.04593 19.05506 1.000 23.27636 200 CYS B N 1
ATOM 3666 C CA . CYS B 1 200 ? -25.32734 -3.38568 18.48393 1.000 21.68586 200 CYS B CA 1
ATOM 3667 C C . CYS B 1 200 ? -25.19470 -4.44333 19.57072 1.000 19.66481 200 CYS B C 1
ATOM 3668 O O . CYS B 1 200 ? -24.55180 -4.22406 20.60079 1.000 21.52617 200 CYS B O 1
ATOM 3671 N N . PHE B 1 201 ? -25.81384 -5.59210 19.31770 1.000 19.08051 201 PHE B N 1
ATOM 3672 C CA . PHE B 1 201 ? -25.47191 -6.85244 19.95886 1.000 20.11729 201 PHE B CA 1
ATOM 3673 C C . PHE B 1 201 ? -24.35683 -7.53486 19.18155 1.000 18.22566 201 PHE B C 1
ATOM 3674 O O . PHE B 1 201 ? -24.15106 -7.27886 17.99236 1.000 19.15256 201 PHE B O 1
ATOM 3682 N N . VAL B 1 202 ? -23.66518 -8.44423 19.86061 1.000 18.56946 202 VAL B N 1
ATOM 3683 C CA . VAL B 1 202 ? -22.81461 -9.43462 19.21504 1.000 19.78790 202 VAL B CA 1
ATOM 3684 C C . VAL B 1 202 ? -23.60156 -10.73261 19.11178 1.000 16.85019 202 VAL B C 1
ATOM 3685 O O . VAL B 1 202 ? -24.13209 -11.22717 20.11176 1.000 19.81546 202 VAL B O 1
ATOM 3689 N N . VAL B 1 203 ? -23.66845 -11.29438 17.91206 1.000 17.43730 203 VAL B N 1
ATOM 3690 C CA . VAL B 1 203 ? -24.33076 -12.57090 17.67881 1.000 16.82896 203 VAL B CA 1
ATOM 3691 C C . VAL B 1 203 ? -23.26343 -13.58862 17.31774 1.000 16.52786 203 VAL B C 1
ATOM 3692 O O . VAL B 1 203 ? -22.39454 -13.31139 16.48595 1.000 19.11890 203 VAL B O 1
ATOM 3696 N N . ASN B 1 204 ? -23.31317 -14.76052 17.93841 1.000 17.39143 204 ASN B N 1
ATOM 3697 C CA . ASN B 1 204 ? -22.41198 -15.81780 17.51036 1.000 21.23453 204 ASN B CA 1
ATOM 3698 C C . ASN B 1 204 ? -23.17948 -17.12585 17.42706 1.000 21.07767 204 ASN B C 1
ATOM 3699 O O . ASN B 1 204 ? -24.29627 -17.25885 17.93526 1.000 19.17743 204 ASN B O 1
ATOM 3704 N N . PHE B 1 205 ? -22.57403 -18.07918 16.74125 1.000 14.60920 205 PHE B N 1
ATOM 3705 C CA . PHE B 1 205 ? -23.16582 -19.38558 16.52680 1.000 21.74021 205 PHE B CA 1
ATOM 3706 C C . PHE B 1 205 ? -22.48887 -20.40187 17.43588 1.000 23.75605 205 PHE B C 1
ATOM 3707 O O . PHE B 1 205 ? -21.33018 -20.23466 17.81889 1.000 21.03833 205 PHE B O 1
ATOM 3715 N N . GLY B 1 206 ? -23.22661 -21.45655 17.78653 1.000 21.14018 206 GLY B N 1
ATOM 3716 C CA . GLY B 1 206 ? -22.76194 -22.45393 18.72159 1.000 19.66988 206 GLY B CA 1
ATOM 3717 C C . GLY B 1 206 ? -22.55357 -23.82250 18.08773 1.000 24.08058 206 GLY B C 1
ATOM 3718 O O . GLY B 1 206 ? -22.76259 -24.04014 16.89471 1.000 19.18240 206 GLY B O 1
ATOM 3719 N N . GLY B 1 207 ? -22.13767 -24.76253 18.94066 1.000 20.44025 207 GLY B N 1
ATOM 3720 C CA . GLY B 1 207 ? -21.70124 -26.06090 18.45028 1.000 24.86094 207 GLY B CA 1
ATOM 3721 C C . GLY B 1 207 ? -22.79505 -26.85477 17.76397 1.000 23.34553 207 GLY B C 1
ATOM 3722 O O . GLY B 1 207 ? -22.52353 -27.60560 16.82179 1.000 22.18373 207 GLY B O 1
ATOM 3723 N N . ALA B 1 208 ? -24.04077 -26.70840 18.22141 1.000 23.44062 208 ALA B N 1
ATOM 3724 C CA . ALA B 1 208 ? -25.14019 -27.42807 17.58813 1.000 18.27175 208 ALA B CA 1
ATOM 3725 C C . ALA B 1 208 ? -25.34254 -26.97343 16.14585 1.000 22.48132 208 ALA B C 1
ATOM 3726 O O . ALA B 1 208 ? -25.66675 -27.78677 15.27189 1.000 20.04269 208 ALA B O 1
ATOM 3728 N N . PHE B 1 209 ? -25.15488 -25.67543 15.87618 1.000 17.50012 209 PHE B N 1
ATOM 3729 C CA . PHE B 1 209 ? -25.32458 -25.17138 14.51584 1.000 18.76064 209 PHE B CA 1
ATOM 3730 C C . PHE B 1 209 ? -24.20041 -25.65519 13.60764 1.000 24.29816 209 PHE B C 1
ATOM 3731 O O . PHE B 1 209 ? -24.42642 -25.95631 12.42923 1.000 25.92901 209 PHE B O 1
ATOM 3739 N N . GLU B 1 210 ? -22.98106 -25.72002 14.14167 1.000 21.97488 210 GLU B N 1
ATOM 3740 C CA . GLU B 1 210 ? -21.84301 -26.23582 13.38792 1.000 24.73303 210 GLU B CA 1
ATOM 3741 C C . GLU B 1 210 ? -22.03813 -27.70630 13.03492 1.000 25.16401 210 GLU B C 1
ATOM 3742 O O . GLU B 1 210 ? -21.75065 -28.13160 11.90798 1.000 24.14251 210 GLU B O 1
ATOM 3748 N N . LEU B 1 211 ? -22.53860 -28.49542 13.98633 1.000 24.78231 211 LEU B N 1
ATOM 3749 C CA . LEU B 1 211 ? -22.78683 -29.91092 13.72759 1.000 28.66771 211 LEU B CA 1
ATOM 3750 C C . LEU B 1 211 ? -23.84907 -30.10154 12.65014 1.000 29.63030 211 LEU B C 1
ATOM 3751 O O . LEU B 1 211 ? -23.75814 -31.02550 11.83355 1.000 35.08204 211 LEU B O 1
ATOM 3756 N N . LEU B 1 212 ? -24.85573 -29.22447 12.62892 1.000 27.32570 212 LEU B N 1
ATOM 3757 C CA . LEU B 1 212 ? -25.96875 -29.33934 11.69084 1.000 28.70867 212 LEU B CA 1
ATOM 3758 C C . LEU B 1 212 ? -25.54285 -29.08267 10.25023 1.000 30.16599 212 LEU B C 1
ATOM 3759 O O . LEU B 1 212 ? -26.14380 -29.63438 9.31831 1.000 25.69312 212 LEU B O 1
ATOM 3764 N N . THR B 1 213 ? -24.51382 -28.26195 10.04568 1.000 23.18669 213 THR B N 1
ATOM 3765 C CA . THR B 1 213 ? -24.23892 -27.67532 8.74083 1.000 25.49497 213 THR B CA 1
ATOM 3766 C C . THR B 1 213 ? -22.84697 -27.99759 8.21042 1.000 26.37749 213 THR B C 1
ATOM 3767 O O . THR B 1 213 ? -22.45023 -27.43738 7.18200 1.000 24.43905 213 THR B O 1
ATOM 3771 N N . SER B 1 214 ? -22.10631 -28.89546 8.86648 1.000 21.89253 214 SER B N 1
ATOM 3772 C CA . SER B 1 214 ? -20.72748 -29.17463 8.47345 1.000 30.68684 214 SER B CA 1
ATOM 3773 C C . SER B 1 214 ? -20.60322 -29.65983 7.03229 1.000 29.25328 214 SER B C 1
ATOM 3774 O O . SER B 1 214 ? -19.52777 -29.52935 6.44063 1.000 31.33815 214 SER B O 1
ATOM 3777 N N . GLY B 1 215 ? -21.66549 -30.20753 6.45182 1.000 31.75657 215 GLY B N 1
ATOM 3778 C CA . GLY B 1 215 ? -21.60898 -30.71125 5.09795 1.000 34.68963 215 GLY B CA 1
ATOM 3779 C C . GLY B 1 215 ? -22.08785 -29.77105 4.01499 1.000 34.75403 215 GLY B C 1
ATOM 3780 O O . GLY B 1 215 ? -22.07188 -30.15067 2.84048 1.000 34.76469 215 GLY B O 1
ATOM 3781 N N . LEU B 1 216 ? -22.50376 -28.55649 4.36259 1.000 32.75591 216 LEU B N 1
ATOM 3782 C CA . LEU B 1 216 ? -23.09499 -27.63551 3.40282 1.000 28.24733 216 LEU B CA 1
ATOM 3783 C C . LEU B 1 216 ? -22.02480 -26.78378 2.71726 1.000 27.28782 216 LEU B C 1
ATOM 3784 O O . LEU B 1 216 ? -20.85935 -26.76243 3.11288 1.000 25.80199 216 LEU B O 1
ATOM 3789 N N . ASP B 1 217 ? -22.44745 -26.06809 1.66801 1.000 26.07000 217 ASP B N 1
ATOM 3790 C CA . ASP B 1 217 ? -21.53512 -25.19897 0.92781 1.000 27.55664 217 ASP B CA 1
ATOM 3791 C C . ASP B 1 217 ? -20.99695 -24.07244 1.79645 1.000 27.86300 217 ASP B C 1
ATOM 3792 O O . ASP B 1 217 ? -19.88108 -23.58947 1.56728 1.000 28.21022 217 ASP B O 1
ATOM 3797 N N . ARG B 1 218 ? -21.77572 -23.62770 2.77985 1.000 22.42912 218 ARG B N 1
ATOM 3798 C CA . ARG B 1 218 ? -21.36545 -22.58186 3.71567 1.000 23.52938 218 ARG B CA 1
ATOM 3799 C C . ARG B 1 218 ? -21.63676 -23.09451 5.12221 1.000 20.92210 218 ARG B C 1
ATOM 3800 O O . ARG B 1 218 ? -22.68109 -22.79298 5.71597 1.000 24.23148 218 ARG B O 1
ATOM 3808 N N . PRO B 1 219 ? -20.72509 -23.88733 5.67958 1.000 19.14147 219 PRO B N 1
ATOM 3809 C CA . PRO B 1 219 ? -20.91922 -24.37784 7.04638 1.000 22.83618 219 PRO B CA 1
ATOM 3810 C C . PRO B 1 219 ? -20.95321 -23.23114 8.04223 1.000 22.90279 219 PRO B C 1
ATOM 3811 O O . PRO B 1 219 ? -20.26491 -22.21759 7.88843 1.000 23.65576 219 PRO B O 1
ATOM 3815 N N . VAL B 1 220 ? -21.78007 -23.39390 9.06737 1.000 23.74502 220 VAL B N 1
ATOM 3816 C CA . VAL B 1 220 ? -21.79877 -22.44866 10.17539 1.000 22.88831 220 VAL B CA 1
ATOM 3817 C C . VAL B 1 220 ? -20.66814 -22.80804 11.12576 1.000 26.69165 220 VAL B C 1
ATOM 3818 O O . VAL B 1 220 ? -20.56863 -23.95073 11.58402 1.000 28.08724 220 VAL B O 1
ATOM 3822 N N . ARG B 1 221 ? -19.80069 -21.84649 11.41561 1.000 22.89590 221 ARG B N 1
ATOM 3823 C CA . ARG B 1 221 ? -18.71820 -22.09521 12.35285 1.000 24.23584 221 ARG B CA 1
ATOM 3824 C C . ARG B 1 221 ? -19.13268 -21.66356 13.75137 1.000 20.33003 221 ARG B C 1
ATOM 3825 O O . ARG B 1 221 ? -19.67441 -20.57138 13.93548 1.000 21.29141 221 ARG 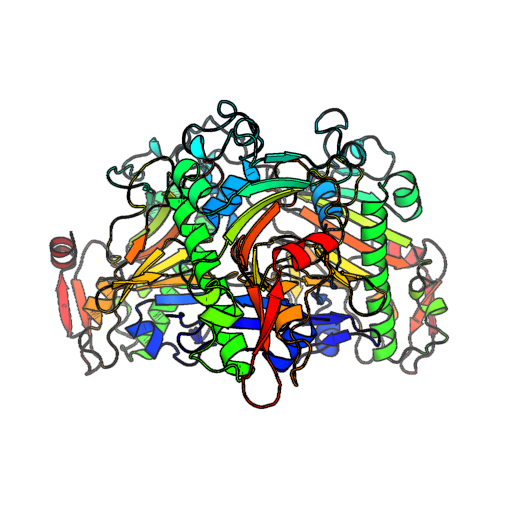B O 1
ATOM 3833 N N . ALA B 1 222 ? -18.87811 -22.52672 14.72842 1.000 19.75423 222 ALA B N 1
ATOM 3834 C CA . ALA B 1 222 ? -19.10295 -22.19430 16.12868 1.000 19.20259 222 ALA B CA 1
ATOM 3835 C C . ALA B 1 222 ? -17.89569 -21.43586 16.66559 1.000 25.12788 222 ALA B C 1
ATOM 3836 O O . ALA B 1 222 ? -16.78677 -21.97741 16.71134 1.000 23.19742 222 ALA B O 1
ATOM 3838 N N . LEU B 1 223 ? -18.11634 -20.19000 17.07595 1.000 23.56259 223 LEU B N 1
ATOM 3839 C CA . LEU B 1 223 ? -17.03054 -19.31256 17.49441 1.000 20.98281 223 LEU B CA 1
ATOM 3840 C C . LEU B 1 223 ? -16.37426 -19.84200 18.76392 1.000 20.26130 223 LEU B C 1
ATOM 3841 O O . LEU B 1 223 ? -17.03818 -20.01153 19.79097 1.000 20.00607 223 LEU B O 1
ATOM 3846 N N . LEU B 1 224 ? -15.07019 -20.09240 18.69592 1.000 21.43866 224 LEU B N 1
ATOM 3847 C CA . LEU B 1 224 ? -14.27199 -20.37073 19.88084 1.000 19.94058 224 LEU B CA 1
ATOM 3848 C C . LEU B 1 224 ? -13.79975 -19.04046 20.45289 1.000 21.66104 224 LEU B C 1
ATOM 3849 O O . LEU B 1 224 ? -13.06347 -18.30206 19.78892 1.000 22.44008 224 LEU B O 1
ATOM 3854 N N . HIS B 1 225 ? -14.22016 -18.72964 21.67470 1.000 20.63177 225 HIS B N 1
ATOM 3855 C CA . HIS B 1 225 ? -13.97036 -17.40685 22.21937 1.000 21.27691 225 HIS B CA 1
ATOM 3856 C C . HIS B 1 225 ? -13.63228 -17.48992 23.69915 1.000 21.73705 225 HIS B C 1
ATOM 3857 O O . HIS B 1 225 ? -13.84644 -18.50888 24.35755 1.000 20.48610 225 HIS B O 1
ATOM 3864 N N . ARG B 1 226 ? -13.09650 -16.38317 24.20742 1.000 23.79470 226 ARG B N 1
ATOM 3865 C CA . ARG B 1 226 ? -12.71916 -16.24390 25.60735 1.000 20.78194 226 ARG B CA 1
ATOM 3866 C C . ARG B 1 226 ? -12.76594 -14.76132 25.94662 1.000 20.02506 226 ARG B C 1
ATOM 3867 O O . ARG B 1 226 ? -12.86942 -13.91019 25.06308 1.000 20.23875 226 ARG B O 1
ATOM 3875 N N . VAL B 1 227 ? -12.67745 -14.44980 27.23623 1.000 19.28449 227 VAL B N 1
ATOM 3876 C CA . VAL B 1 227 ? -12.57792 -13.06845 27.69733 1.000 21.85518 227 VAL B CA 1
ATOM 3877 C C . VAL B 1 227 ? -11.25256 -12.91104 28.42993 1.000 23.91846 227 VAL B C 1
ATOM 3878 O O . VAL B 1 227 ? -10.98323 -13.63641 29.39478 1.000 22.40952 227 VAL B O 1
ATOM 3882 N N . ARG B 1 228 ? -10.42423 -11.97930 27.95659 1.000 23.28059 228 ARG B N 1
ATOM 3883 C CA . ARG B 1 228 ? -9.15584 -11.66536 28.59883 1.000 25.66727 228 ARG B CA 1
ATOM 3884 C C . ARG B 1 228 ? -9.36854 -11.22893 30.03959 1.000 22.41932 228 ARG B C 1
ATOM 3885 O O . ARG B 1 228 ? -10.45270 -10.79330 30.43530 1.000 21.30257 228 ARG B O 1
ATOM 3893 N N . GLN B 1 229 ? -8.29391 -11.31309 30.81883 1.000 24.77262 229 GLN B N 1
ATOM 3894 C CA . GLN B 1 229 ? -8.31022 -10.76041 32.16450 1.000 26.12949 229 GLN B CA 1
ATOM 3895 C C . GLN B 1 229 ? -8.65261 -9.27782 32.10959 1.000 23.99149 229 GLN B C 1
ATOM 3896 O O . GLN B 1 229 ? -8.00189 -8.50728 31.39413 1.000 26.41941 229 GLN B O 1
ATOM 3902 N N . CYS B 1 230 ? -9.68944 -8.88539 32.84876 1.000 21.87589 230 CYS B N 1
ATOM 3903 C CA . CYS B 1 230 ? -10.08809 -7.48904 32.91792 1.000 21.60788 230 CYS B CA 1
ATOM 3904 C C . CYS B 1 230 ? -9.12731 -6.72285 33.81374 1.000 26.92617 230 CYS B C 1
ATOM 3905 O O . CYS B 1 230 ? -8.72185 -7.21030 34.87453 1.000 24.34795 230 CYS B O 1
ATOM 3908 N N . ALA B 1 231 ? -8.76317 -5.52019 33.38302 1.000 24.21069 231 ALA B N 1
ATOM 3909 C CA . ALA B 1 231 ? -7.87758 -4.69383 34.18796 1.000 28.29467 231 ALA B CA 1
ATOM 3910 C C . ALA B 1 231 ? -8.59786 -4.24248 35.45855 1.000 23.96007 231 ALA B C 1
ATOM 3911 O O . ALA B 1 231 ? -9.82188 -4.08062 35.46288 1.000 25.12133 231 ALA B O 1
ATOM 3913 N N . PRO B 1 232 ? -7.86276 -4.04744 36.55475 1.000 30.35206 232 PRO B N 1
ATOM 3914 C CA . PRO B 1 232 ? -8.51253 -3.67185 37.81733 1.000 29.53860 232 PRO B CA 1
ATOM 3915 C C . PRO B 1 232 ? -9.13878 -2.29130 37.73103 1.000 29.31194 232 PRO B C 1
ATOM 3916 O O . PRO B 1 232 ? -8.56085 -1.36004 37.16542 1.000 29.82599 232 PRO B O 1
ATOM 3920 N N . ARG B 1 233 ? -10.32670 -2.16763 38.31085 1.000 28.13687 233 ARG B N 1
ATOM 3921 C CA . ARG B 1 233 ? -11.04876 -0.90366 38.35869 1.000 28.85081 233 ARG B CA 1
ATOM 3922 C C . ARG B 1 233 ? -12.08852 -1.00861 39.46640 1.000 23.67385 233 ARG B C 1
ATOM 3923 O O . ARG B 1 233 ? -12.33573 -2.10582 39.98469 1.000 25.22221 233 ARG B O 1
ATOM 3931 N N . PRO B 1 234 ? -12.69275 0.11231 39.87372 1.000 31.83507 234 PRO B N 1
ATOM 3932 C CA . PRO B 1 234 ? -13.72602 0.05618 40.91944 1.000 33.16255 234 PRO B CA 1
ATOM 3933 C C . PRO B 1 234 ? -14.82402 -0.94469 40.58715 1.000 34.23107 234 PRO B C 1
ATOM 3934 O O . PRO B 1 234 ? -15.25720 -1.06339 39.43828 1.000 28.26973 234 PRO B O 1
ATOM 3938 N N . GLU B 1 235 ? -15.28251 -1.66212 41.61868 1.000 30.62088 235 GLU B N 1
ATOM 3939 C CA . GLU B 1 235 ? -16.23376 -2.74904 41.40465 1.000 32.27800 235 GLU B CA 1
ATOM 3940 C C . GLU B 1 235 ? -17.49348 -2.26970 40.69547 1.000 32.66756 235 GLU B C 1
ATOM 3941 O O . GLU B 1 235 ? -18.05711 -3.00089 39.87140 1.000 27.50101 235 GLU B O 1
ATOM 3947 N N . SER B 1 236 ? -17.93360 -1.03970 40.97872 1.000 33.03513 236 SER B N 1
ATOM 3948 C CA . SER B 1 236 ? -19.12458 -0.49694 40.33370 1.000 34.13391 236 SER B CA 1
ATOM 3949 C C . SER B 1 236 ? -18.97144 -0.38528 38.82332 1.000 31.54228 236 SER B C 1
ATOM 3950 O O . SER B 1 236 ? -19.97898 -0.25939 38.11910 1.000 31.35360 236 SER B O 1
ATOM 3953 N N . ALA B 1 237 ? -17.74015 -0.41693 38.31358 1.000 28.29306 237 ALA B N 1
ATOM 3954 C CA . ALA B 1 237 ? -17.47279 -0.33931 36.88290 1.000 32.40882 237 ALA B CA 1
ATOM 3955 C C . ALA B 1 237 ? -16.87307 -1.63041 36.33401 1.000 26.02392 237 ALA B C 1
ATOM 3956 O O . ALA B 1 237 ? -16.22186 -1.61051 35.28208 1.000 25.44950 237 ALA B O 1
ATOM 3958 N N . ASP B 1 238 ? -17.07052 -2.75092 37.02794 1.000 24.78881 238 ASP B N 1
ATOM 3959 C CA . ASP B 1 238 ? -16.59137 -4.02999 36.52303 1.000 24.13074 238 ASP B CA 1
ATOM 3960 C C . ASP B 1 238 ? -17.23766 -4.34572 35.18094 1.000 21.42432 238 ASP B C 1
ATOM 3961 O O . ASP B 1 238 ? -18.35947 -3.91947 34.89231 1.000 21.34100 238 ASP B O 1
ATOM 3966 N N . ARG B 1 239 ? -16.51919 -5.11228 34.36180 1.000 20.11316 239 ARG B N 1
ATOM 3967 C CA . ARG B 1 239 ? -17.07235 -5.57178 33.09547 1.000 22.80858 239 ARG B CA 1
ATOM 3968 C C . ARG B 1 239 ? -18.25026 -6.50751 33.34334 1.000 20.77916 239 ARG B C 1
ATOM 3969 O O . ARG B 1 239 ? -18.24638 -7.30490 34.28588 1.000 21.31353 239 ARG B O 1
ATOM 3977 N N . PHE B 1 240 ? -19.27594 -6.39220 32.50283 1.000 18.29161 240 PHE B N 1
ATOM 3978 C CA . PHE B 1 240 ? -20.43334 -7.26883 32.58552 1.000 16.60358 240 PHE B CA 1
ATOM 3979 C C . PHE B 1 240 ? -20.85712 -7.66223 31.17867 1.000 18.68043 240 PHE B C 1
ATOM 3980 O O . PHE B 1 240 ? -20.46353 -7.03754 30.19081 1.000 20.77750 240 PHE B O 1
ATOM 3988 N N . SER B 1 241 ? -21.66092 -8.71788 31.09857 1.000 18.10864 241 SER B N 1
ATOM 3989 C CA . SER B 1 241 ? -22.32606 -9.07914 29.85399 1.000 16.53614 241 SER B CA 1
ATOM 3990 C C . SER B 1 241 ? -23.56817 -9.88122 30.19850 1.000 18.26738 241 SER B C 1
ATOM 3991 O O . SER B 1 241 ? -23.66550 -10.47650 31.27535 1.000 20.99281 241 SER B O 1
ATOM 3994 N N . PHE B 1 242 ? -24.53363 -9.87185 29.28400 1.000 18.08014 242 PHE B N 1
ATOM 3995 C CA . PHE B 1 242 ? -25.67142 -10.76363 29.43264 1.000 16.40982 242 PHE B CA 1
ATOM 3996 C C . PHE B 1 242 ? -26.06176 -11.28165 28.05765 1.000 19.96921 242 PHE B C 1
ATOM 3997 O O . PHE B 1 242 ? -25.85449 -10.61327 27.04009 1.000 18.73109 242 PHE B O 1
ATOM 4005 N N . ALA B 1 243 ? -26.58859 -12.50285 28.03074 1.000 17.36208 243 ALA B N 1
ATOM 4006 C CA . ALA B 1 243 ? -26.73773 -13.19458 26.76045 1.000 17.24769 243 ALA B CA 1
ATOM 4007 C C . ALA B 1 243 ? -27.95032 -14.10870 26.78892 1.000 21.39872 243 ALA B C 1
ATOM 4008 O O . ALA B 1 243 ? -28.30026 -14.67694 27.82647 1.000 16.22100 243 ALA B O 1
ATOM 4010 N N . ALA B 1 244 ? -28.57567 -14.25337 25.62374 1.000 17.58676 244 ALA B N 1
ATOM 4011 C CA . ALA B 1 244 ? -29.63932 -15.22186 25.40954 1.000 17.28266 244 ALA B CA 1
ATOM 4012 C C . ALA B 1 244 ? -29.13809 -16.27461 24.43198 1.000 17.71842 244 ALA B C 1
ATOM 4013 O O . ALA B 1 244 ? -28.63266 -15.93349 23.35792 1.000 17.04264 244 ALA B O 1
ATOM 4015 N N . PHE B 1 245 ? -29.25032 -17.54340 24.82166 1.000 17.73668 245 PHE B N 1
ATOM 4016 C CA . PHE B 1 245 ? -28.81630 -18.67859 24.01729 1.000 18.94960 245 PHE B CA 1
ATOM 4017 C C . PHE B 1 245 ? -30.04175 -19.48321 23.60078 1.000 18.08420 245 PHE B C 1
ATOM 4018 O O . PHE B 1 245 ? -30.90665 -19.77292 24.43650 1.000 19.92090 245 PHE B O 1
ATOM 4026 N N . VAL B 1 246 ? -30.11318 -19.84883 22.32273 1.000 20.64722 246 VAL B N 1
ATOM 4027 C CA . VAL B 1 246 ? -31.13213 -20.76764 21.82309 1.000 23.68763 246 VAL B CA 1
ATOM 4028 C C . VAL B 1 246 ? -30.46075 -22.11882 21.60947 1.000 21.60489 246 VAL B C 1
ATOM 4029 O O . VAL B 1 246 ? -29.61677 -22.27055 20.71937 1.000 20.85368 246 VAL B O 1
ATOM 4033 N N . ASN B 1 247 ? -30.83085 -23.09912 22.42634 1.000 20.71914 247 ASN B N 1
ATOM 4034 C CA . ASN B 1 247 ? -30.21701 -24.41565 22.45639 1.000 19.21675 247 ASN B CA 1
ATOM 4035 C C . ASN B 1 247 ? -31.22111 -25.48869 22.05772 1.000 23.09729 247 ASN B C 1
ATOM 4036 O O . ASN B 1 247 ? -32.43690 -25.29651 22.19310 1.000 22.06163 247 ASN B O 1
ATOM 4041 N N . PRO B 1 248 ? -30.75015 -26.63931 21.58094 1.000 21.55001 248 PRO B N 1
ATOM 4042 C CA . PRO B 1 248 ? -31.64726 -27.79013 21.40964 1.000 21.15318 248 PRO B CA 1
ATOM 4043 C C . PRO B 1 248 ? -32.28766 -28.15123 22.73568 1.000 28.64320 248 PRO B C 1
ATOM 4044 O O . PRO B 1 248 ? -31.76834 -27.78608 23.80145 1.000 26.18009 248 PRO B O 1
ATOM 4048 N N . PRO B 1 249 ? -33.41210 -28.85863 22.72120 1.000 30.76350 249 PRO B N 1
ATOM 4049 C CA . PRO B 1 249 ? -33.99636 -29.33069 23.97177 1.000 33.06528 249 PRO B CA 1
ATOM 4050 C C . PRO B 1 249 ? -33.08316 -30.35264 24.62279 1.000 35.46530 249 PRO B C 1
ATOM 4051 O O . PRO B 1 249 ? -32.17053 -30.88374 23.97206 1.000 27.81399 249 PRO B O 1
ATOM 4055 N N . PRO B 1 250 ? -33.27227 -30.64383 25.91202 1.000 38.95332 250 PRO B N 1
ATOM 4056 C CA . PRO B 1 250 ? -32.40402 -31.63945 26.55675 1.000 41.89368 250 PRO B CA 1
ATOM 4057 C C . PRO B 1 250 ? -32.63083 -33.05695 26.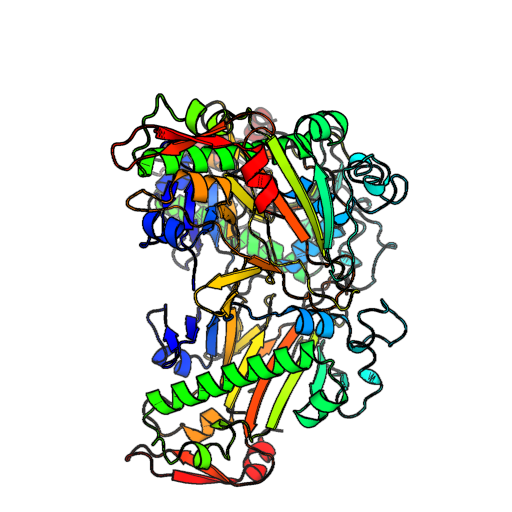05668 1.000 44.33936 250 PRO B C 1
ATOM 4058 O O . PRO B 1 250 ? -31.70434 -33.87397 26.13619 1.000 43.89373 250 PRO B O 1
ATOM 4062 N N . THR B 1 251 ? -33.81181 -33.37137 25.52884 1.000 42.17495 251 THR B N 1
ATOM 4063 C CA . THR B 1 251 ? -34.11731 -34.70245 25.02182 1.000 46.09483 251 THR B CA 1
ATOM 4064 C C . THR B 1 251 ? -34.28642 -34.66847 23.50983 1.000 45.24197 251 THR B C 1
ATOM 4065 O O . THR B 1 251 ? -34.89135 -33.73977 22.96496 1.000 41.55902 251 THR B O 1
ATOM 4069 N N . GLY B 1 252 ? -33.75542 -35.68589 22.83932 1.000 40.90371 252 GLY B N 1
ATOM 4070 C CA . GLY B 1 252 ? -34.08376 -35.95448 21.45712 1.000 42.22735 252 GLY B CA 1
ATOM 4071 C C . GLY B 1 252 ? -32.85560 -36.09086 20.58622 1.000 42.85370 252 GLY B C 1
ATOM 4072 O O . GLY B 1 252 ? -31.71866 -35.91193 21.01979 1.000 46.68657 252 GLY B O 1
ATOM 4073 N N . ASP B 1 253 ? -33.10836 -36.43521 19.32688 1.000 30.81127 253 ASP B N 1
ATOM 4074 C CA . ASP B 1 253 ? -32.07940 -36.44175 18.30089 1.000 35.74543 253 ASP B CA 1
ATOM 4075 C C . ASP B 1 253 ? -32.06387 -35.09888 17.58945 1.000 34.66237 253 ASP B C 1
ATOM 4076 O O . ASP B 1 253 ? -33.11500 -34.50990 17.32348 1.000 37.56355 253 ASP B O 1
ATOM 4081 N N . LEU B 1 254 ? -30.86899 -34.61868 17.28918 1.000 34.89048 254 LEU B N 1
ATOM 4082 C CA . LEU B 1 254 ? -30.70129 -33.56549 16.30516 1.000 41.20296 254 LEU B CA 1
ATOM 4083 C C . LEU B 1 254 ? -30.34589 -34.20228 14.97212 1.000 45.47141 254 LEU B C 1
ATOM 4084 O O . LEU B 1 254 ? -29.83887 -35.32416 14.91241 1.000 44.29286 254 LEU B O 1
ATOM 4089 N N . TYR B 1 255 ? -30.63236 -33.48577 13.89590 1.000 43.19402 255 TYR B N 1
ATOM 4090 C CA . TYR B 1 255 ? -30.33346 -34.00366 12.57477 1.000 43.45300 255 TYR B CA 1
ATOM 4091 C C . TYR B 1 255 ? -29.21032 -33.19935 11.93627 1.000 44.84887 255 TYR B C 1
ATOM 4092 O O . TYR B 1 255 ? -28.82372 -32.13016 12.41261 1.000 49.86609 255 TYR B O 1
ATOM 4101 N N . ARG B 1 256 ? -28.65079 -33.77252 10.88141 1.000 44.09503 256 ARG B N 1
ATOM 4102 C CA . ARG B 1 256 ? -27.59948 -33.16319 10.08538 1.000 38.58948 256 ARG B CA 1
ATOM 4103 C C . ARG B 1 256 ? -28.17820 -32.87534 8.70930 1.000 41.88304 256 ARG B C 1
ATOM 4104 O O . ARG B 1 256 ? -28.91202 -33.70088 8.16196 1.000 43.06462 256 ARG B O 1
ATOM 4112 N N . VAL B 1 257 ? -27.88703 -31.70485 8.15473 1.000 31.00047 257 VAL B N 1
ATOM 4113 C CA . VAL B 1 257 ? -28.45301 -31.33383 6.86251 1.000 32.91180 257 VAL B CA 1
ATOM 4114 C C . VAL B 1 257 ? -27.49895 -31.78406 5.76736 1.000 37.15253 257 VAL B C 1
ATOM 4115 O O . VAL B 1 257 ? -26.31308 -31.43808 5.77966 1.000 38.42559 257 VAL B O 1
ATOM 4119 N N . GLY B 1 258 ? -28.01237 -32.57768 4.83263 1.000 44.16545 258 GLY B N 1
ATOM 4120 C CA . GLY B 1 258 ? -27.22787 -32.95905 3.68433 1.000 42.09332 258 GLY B CA 1
ATOM 4121 C C . GLY B 1 258 ? -27.24907 -31.89945 2.60312 1.000 42.68516 258 GLY B C 1
ATOM 4122 O O . GLY B 1 258 ? -28.10890 -31.01991 2.56760 1.000 43.33121 258 GLY B O 1
ATOM 4123 N N . ALA B 1 259 ? -26.26638 -31.98415 1.70537 1.000 48.11435 259 ALA B N 1
ATOM 4124 C CA . ALA B 1 259 ? -26.22135 -31.05409 0.58246 1.000 48.11497 259 ALA B CA 1
ATOM 4125 C C . ALA B 1 259 ? -27.28188 -31.38553 -0.46064 1.000 51.70590 259 ALA B C 1
ATOM 4126 O O . ALA B 1 259 ? -27.80801 -30.48170 -1.12166 1.000 52.00134 259 ALA B O 1
ATOM 4128 N N . ASP B 1 260 ? -27.61995 -32.66899 -0.60041 1.000 51.53124 260 ASP B N 1
ATOM 4129 C CA . ASP B 1 260 ? -28.51655 -33.16742 -1.64646 1.000 55.42544 260 ASP B CA 1
ATOM 4130 C C . ASP B 1 260 ? -29.96474 -32.80397 -1.31453 1.000 57.90353 260 ASP B C 1
ATOM 4131 O O . ASP B 1 260 ? -30.79077 -33.63662 -0.93428 1.000 59.74537 260 ASP B O 1
ATOM 4136 N N . GLY B 1 261 ? -30.27823 -31.52881 -1.49240 1.000 54.54046 261 GLY B N 1
ATOM 4137 C CA . GLY B 1 261 ? -31.54168 -31.03619 -0.99215 1.000 53.81395 261 GLY B CA 1
ATOM 4138 C C . GLY B 1 261 ? -31.41831 -30.72736 0.48897 1.000 53.38381 261 GLY B C 1
ATOM 4139 O O . GLY B 1 261 ? -30.35790 -30.33884 0.97841 1.000 53.25952 261 GLY B O 1
ATOM 4140 N N . THR B 1 262 ? -32.51586 -30.91629 1.21310 1.000 57.89494 262 THR B N 1
ATOM 4141 C CA . THR B 1 262 ? -32.41650 -30.86941 2.66342 1.000 53.67065 262 THR B CA 1
ATOM 4142 C C . THR B 1 262 ? -32.80599 -32.21837 3.25497 1.000 57.70127 262 THR B C 1
ATOM 4143 O O . THR B 1 262 ? -33.72899 -32.31056 4.07100 1.000 58.10022 262 THR B O 1
ATOM 4147 N N . ALA B 1 263 ? -32.11790 -33.27420 2.82838 1.000 54.63803 263 ALA B N 1
ATOM 4148 C CA . ALA B 1 263 ? -32.19332 -34.54113 3.53438 1.000 55.35359 263 ALA B CA 1
ATOM 4149 C C . ALA B 1 263 ? -31.47877 -34.41892 4.87873 1.000 56.05758 263 ALA B C 1
ATOM 4150 O O . ALA B 1 263 ? -30.66367 -33.51743 5.09441 1.000 54.41966 263 ALA B O 1
ATOM 4152 N N . THR B 1 264 ? -31.80247 -35.32975 5.80005 1.000 57.83311 264 THR B N 1
ATOM 4153 C CA . THR B 1 264 ? -31.37183 -35.18943 7.18623 1.000 56.15451 264 THR B CA 1
ATOM 4154 C C . THR B 1 264 ? -30.93918 -36.52878 7.77227 1.000 55.40637 264 THR B C 1
ATOM 4155 O O . THR B 1 264 ? -31.52337 -37.57122 7.46459 1.000 61.60494 264 THR B O 1
ATOM 4159 N N . VAL B 1 265 ? -29.90980 -36.48127 8.62484 1.000 54.10318 265 VAL B N 1
ATOM 4160 C CA . VAL B 1 265 ? -29.35696 -37.64109 9.31903 1.000 53.09141 265 VAL B CA 1
ATOM 4161 C C . VAL B 1 265 ? -29.08616 -37.23093 10.76385 1.000 51.35234 265 VAL B C 1
ATOM 4162 O O . VAL B 1 265 ? -28.67366 -36.10088 11.03702 1.000 47.05022 265 VAL B O 1
ATOM 4166 N N . ALA B 1 266 ? -29.31065 -38.15965 11.69246 1.000 45.77702 266 ALA B N 1
ATOM 4167 C CA . ALA B 1 266 ? -29.48145 -37.83415 13.10301 1.000 48.18852 266 ALA B CA 1
ATOM 4168 C C . ALA B 1 266 ? -28.19956 -37.99487 13.91882 1.000 54.33039 266 ALA B C 1
ATOM 4169 O O . ALA B 1 266 ? -27.33136 -38.80977 13.59488 1.000 48.67114 266 ALA B O 1
ATOM 4171 N N . ARG B 1 267 ? -28.09949 -37.20048 14.99636 1.000 48.94352 267 ARG B N 1
ATOM 4172 C CA . ARG B 1 267 ? -27.11227 -37.39318 16.05653 1.000 52.86399 267 ARG B CA 1
ATOM 4173 C C . ARG B 1 267 ? -27.74000 -37.09438 17.41429 1.000 47.69357 267 ARG B C 1
ATOM 4174 O O . ARG B 1 267 ? -28.50047 -36.13198 17.56080 1.000 40.77960 267 ARG B O 1
ATOM 4182 N N . SER B 1 268 ? -27.39351 -37.91846 18.40552 1.000 50.68993 268 SER B N 1
ATOM 4183 C CA . SER B 1 268 ? -27.95035 -37.80748 19.75050 1.000 56.14267 268 SER B CA 1
ATOM 4184 C C . SER B 1 268 ? -27.41518 -36.57681 20.47793 1.000 55.88607 268 SER B C 1
ATOM 4185 O O . SER B 1 268 ? -26.20252 -36.34563 20.51853 1.000 55.86705 268 SER B O 1
ATOM 4188 N N . THR B 1 269 ? -28.32318 -35.79681 21.07896 1.000 54.98394 269 THR B N 1
ATOM 4189 C CA . THR B 1 269 ? -27.89131 -34.61577 21.82310 1.000 56.73744 269 THR B CA 1
ATOM 4190 C C . THR B 1 269 ? -27.22812 -34.99828 23.14126 1.000 58.15491 269 THR B C 1
ATOM 4191 O O . THR B 1 269 ? -26.33313 -34.28552 23.61104 1.000 54.61265 269 THR B O 1
ATOM 4195 N N . GLU B 1 270 ? -27.64405 -36.11512 23.74764 1.000 58.68578 270 GLU B N 1
ATOM 4196 C CA . GLU B 1 270 ? -26.92814 -36.62873 24.91051 1.000 58.94735 270 GLU B CA 1
ATOM 4197 C C . GLU B 1 270 ? -25.50312 -37.01222 24.53377 1.000 62.47935 270 GLU B C 1
ATOM 4198 O O . GLU B 1 270 ? -24.55835 -36.77630 25.29693 1.000 61.85266 270 GLU B O 1
ATOM 4204 N N . ASP B 1 271 ? -25.33102 -37.58995 23.34549 1.000 60.91752 271 ASP B N 1
ATOM 4205 C CA . ASP B 1 271 ? -23.99704 -37.91880 22.86008 1.000 65.17366 271 ASP B CA 1
ATOM 4206 C C . ASP B 1 271 ? -23.22926 -36.65809 22.47279 1.000 67.62554 271 ASP B C 1
ATOM 4207 O O . ASP B 1 271 ? -22.00812 -36.58048 22.65777 1.000 66.33547 271 ASP B O 1
ATOM 4212 N N . PHE B 1 272 ? -23.93629 -35.65348 21.95336 1.000 61.95510 272 PHE B N 1
ATOM 4213 C CA . PHE B 1 272 ? -23.29415 -34.41050 21.53651 1.000 62.85701 272 PHE B CA 1
ATOM 4214 C C . PHE B 1 272 ? -22.73197 -33.64690 22.73050 1.000 63.90677 272 PHE B C 1
ATOM 4215 O O . PHE B 1 272 ? -21.54438 -33.30079 22.75684 1.000 65.25149 272 PHE B O 1
ATOM 4223 N N . LEU B 1 273 ? -23.57096 -33.38791 23.73716 1.000 64.26402 273 LEU B N 1
ATOM 4224 C CA . LEU B 1 273 ? -23.12496 -32.62911 24.90130 1.000 67.99773 273 LEU B CA 1
ATOM 4225 C C . LEU B 1 273 ? -22.07579 -33.38145 25.70505 1.000 72.29165 273 LEU B C 1
ATOM 4226 O O . LEU B 1 273 ? -21.29270 -32.75689 26.43020 1.000 72.63691 273 LEU B O 1
ATOM 4231 N N . ARG B 1 274 ? -22.04007 -34.71143 25.58338 1.000 71.51533 274 ARG B N 1
ATOM 4232 C CA . ARG B 1 274 ? -21.14192 -35.52614 26.39274 1.000 75.12721 274 ARG B CA 1
ATOM 4233 C C . ARG B 1 274 ? -19.68934 -35.11524 26.17819 1.000 77.14084 274 ARG B C 1
ATOM 4234 O O . ARG B 1 274 ? -18.98297 -34.76005 27.12823 1.000 79.90506 274 ARG B O 1
ATOM 4242 N N . ASP B 1 275 ? -19.23203 -35.12355 24.92702 1.000 77.66416 275 ASP B N 1
ATOM 4243 C CA . ASP B 1 275 ? -17.85906 -34.71470 24.65222 1.000 79.75066 275 ASP B CA 1
ATOM 4244 C C . ASP B 1 275 ? -17.70510 -33.20500 24.50614 1.000 80.37371 275 ASP B C 1
ATOM 4245 O O . ASP B 1 275 ? -16.67113 -32.74990 24.00557 1.000 82.80040 275 ASP B O 1
ATOM 4250 N N . PHE B 1 276 ? -18.70833 -32.43061 24.90853 1.000 76.56449 276 PHE B N 1
ATOM 4251 C CA . PHE B 1 276 ? -18.61345 -30.98136 24.99192 1.000 74.93464 276 PHE B CA 1
ATOM 4252 C C . PHE B 1 276 ? -18.28860 -30.51306 26.40228 1.000 77.99603 276 PHE B C 1
ATOM 4253 O O . PHE B 1 276 ? -18.13747 -29.30791 26.62742 1.000 76.53232 276 PHE B O 1
ATOM 4261 N N . ASN B 1 277 ? -18.18504 -31.43663 27.35232 1.000 78.60550 277 ASN B N 1
ATOM 4262 C CA . ASN B 1 277 ? -17.98437 -31.08550 28.75010 1.000 80.30091 277 ASN B CA 1
ATOM 4263 C C . ASN B 1 277 ? -16.56407 -31.37594 29.20868 1.000 79.67097 277 ASN B C 1
ATOM 4264 O O . ASN B 1 277 ? -16.36071 -32.02940 30.23106 1.000 80.50146 277 ASN B O 1
ATOM 4269 N N . LEU C 1 6 ? -40.07497 4.89275 10.89208 1.000 54.12320 6 LEU C N 1
ATOM 4270 C CA . LEU C 1 6 ? -39.50000 4.13195 11.99584 1.000 55.47092 6 LEU C CA 1
ATOM 4271 C C . LEU C 1 6 ? -38.17780 4.75243 12.44511 1.000 53.19732 6 LEU C C 1
ATOM 4272 O O . LEU C 1 6 ? -37.96994 4.97088 13.63956 1.000 58.97049 6 LEU C O 1
ATOM 4277 N N . ARG C 1 7 ? -37.28077 5.04010 11.50600 1.000 53.20800 7 ARG C N 1
ATOM 4278 C CA . ARG C 1 7 ? -36.07842 5.78505 11.84675 1.000 47.62711 7 ARG C CA 1
ATOM 4279 C C . ARG C 1 7 ? -36.20450 7.23150 11.38550 1.000 37.58901 7 ARG C C 1
ATOM 4280 O O . ARG C 1 7 ? -36.85138 7.53570 10.37966 1.000 32.81276 7 ARG C O 1
ATOM 4288 N N . LEU C 1 8 ? -35.56552 8.11967 12.13503 1.000 33.15602 8 LEU C N 1
ATOM 4289 C CA . LEU C 1 8 ? -35.77758 9.55046 12.00698 1.000 27.72189 8 LEU C CA 1
ATOM 4290 C C . LEU C 1 8 ? -34.81624 10.16210 11.00200 1.000 29.63720 8 LEU C C 1
ATOM 4291 O O . LEU C 1 8 ? -33.70220 9.67292 10.79673 1.000 29.47387 8 LEU C O 1
ATOM 4296 N N . GLN C 1 9 ? -35.25816 11.24957 10.37961 1.000 24.10349 9 GLN C N 1
ATOM 4297 C CA . GLN C 1 9 ? -34.36116 12.04722 9.56344 1.000 23.88735 9 GLN C CA 1
ATOM 4298 C C . GLN C 1 9 ? -33.32088 12.71011 10.45484 1.000 23.19087 9 GLN C C 1
ATOM 4299 O O . GLN C 1 9 ? -33.57769 13.00489 11.62828 1.000 22.66783 9 GLN C O 1
ATOM 4305 N N . LYS C 1 10 ? -32.13207 12.92566 9.89249 1.000 22.39748 10 LYS C N 1
ATOM 4306 C CA . LYS C 1 10 ? -31.02382 13.50824 10.63632 1.000 26.23314 10 LYS C CA 1
ATOM 4307 C C . LYS C 1 10 ? -30.48520 14.72352 9.89814 1.000 24.71925 10 LYS C C 1
ATOM 4308 O O . LYS C 1 10 ? -30.27893 14.67912 8.68416 1.000 24.92319 10 LYS C O 1
ATOM 4314 N N . ALA C 1 11 ? -30.25809 15.81368 10.61965 1.000 23.29647 11 ALA C N 1
ATOM 4315 C CA . ALA C 1 11 ? -29.72500 17.02602 10.01801 1.000 22.94651 11 ALA C CA 1
ATOM 4316 C C . ALA C 1 11 ? -28.71146 17.66414 10.95791 1.000 24.93588 11 ALA C C 1
ATOM 4317 O O . ALA C 1 11 ? -28.62057 17.33280 12.14366 1.000 22.80408 11 ALA C O 1
ATOM 4319 N N . ARG C 1 12 ? -27.92886 18.57778 10.40144 1.000 24.66593 12 ARG C N 1
ATOM 4320 C CA . ARG C 1 12 ? -27.06962 19.44902 11.18361 1.000 24.48300 12 ARG C CA 1
ATOM 4321 C C . ARG C 1 12 ? -27.38976 20.88963 10.81949 1.000 20.83844 12 ARG C C 1
ATOM 4322 O O . ARG C 1 12 ? -27.76553 21.19143 9.68324 1.000 25.20809 12 ARG C O 1
ATOM 4330 N N . ALA C 1 13 ? -27.26927 21.77428 11.80222 1.000 24.68116 13 ALA C N 1
ATOM 4331 C CA . ALA C 1 13 ? -27.58289 23.17675 11.58416 1.000 23.84757 13 ALA C CA 1
ATOM 4332 C C . ALA C 1 13 ? -26.41253 23.85603 10.88867 1.000 32.35909 13 ALA C C 1
ATOM 4333 O O . ALA C 1 13 ? -25.25401 23.67920 11.28141 1.000 28.40911 13 ALA C O 1
ATOM 4335 N N . THR C 1 14 ? -26.71665 24.60499 9.84019 1.000 28.89402 14 THR C N 1
ATOM 4336 C CA . THR C 1 14 ? -25.74412 25.39396 9.10184 1.000 31.45038 14 THR C CA 1
ATOM 4337 C C . THR C 1 14 ? -26.12587 26.86164 9.21776 1.000 31.14977 14 THR C C 1
ATOM 4338 O O . THR C 1 14 ? -27.15397 27.21272 9.80290 1.000 30.23974 14 THR C O 1
ATOM 4342 N N . GLU C 1 15 ? -25.29139 27.73278 8.65031 1.000 35.12693 15 GLU C N 1
ATOM 4343 C CA . GLU C 1 15 ? -25.67200 29.13863 8.58970 1.000 41.41480 15 GLU C CA 1
ATOM 4344 C C . GLU C 1 15 ? -26.91879 29.32742 7.73099 1.000 33.09987 15 GLU C C 1
ATOM 4345 O O . GLU C 1 15 ? -27.78727 30.14447 8.05604 1.000 34.58915 15 GLU C O 1
ATOM 4351 N N . GLU C 1 16 ? -27.04547 28.55250 6.65147 1.000 38.41507 16 GLU C N 1
ATOM 4352 C CA . GLU C 1 16 ? -28.18024 28.71894 5.74819 1.000 38.63241 16 GLU C CA 1
ATOM 4353 C C . GLU C 1 16 ? -29.45542 28.06694 6.27553 1.000 39.60203 16 GLU C C 1
ATOM 4354 O O . GLU C 1 16 ? -30.55715 28.49625 5.91248 1.000 35.64612 16 GLU C O 1
ATOM 4360 N N . GLY C 1 17 ? -29.33874 27.04794 7.12350 1.000 29.94209 17 GLY C N 1
ATOM 4361 C CA . GLY C 1 17 ? -30.51605 26.36700 7.62613 1.000 29.11194 17 GLY C CA 1
ATOM 4362 C C . GLY C 1 17 ? -30.21963 24.98931 8.18030 1.000 28.54455 17 GLY C C 1
ATOM 4363 O O . GLY C 1 17 ? -29.49811 24.85494 9.17244 1.000 23.89130 17 GLY C O 1
ATOM 4364 N N . LEU C 1 18 ? -30.76886 23.95530 7.54604 1.000 27.92128 18 LEU C N 1
ATOM 4365 C CA . LEU C 1 18 ? -30.59297 22.57479 7.98475 1.000 21.78350 18 LEU C CA 1
ATOM 4366 C C . LEU C 1 18 ? -30.11297 21.75088 6.80334 1.000 24.26971 18 LEU C C 1
ATOM 4367 O O . LEU C 1 18 ? -30.78619 21.69731 5.76913 1.000 24.38377 18 LEU C O 1
ATOM 4372 N N . ALA C 1 19 ? -28.94885 21.12445 6.94986 1.000 26.13214 19 ALA C N 1
ATOM 4373 C CA . ALA C 1 19 ? -28.42702 20.20002 5.95171 1.000 26.33148 19 ALA C CA 1
ATOM 4374 C C . ALA C 1 19 ? -28.74671 18.78651 6.42090 1.000 22.50634 19 ALA C C 1
ATOM 4375 O O . ALA C 1 19 ? -28.16542 18.30088 7.39680 1.000 20.95941 19 ALA C O 1
ATOM 4377 N N . PHE C 1 20 ? -29.67733 18.13490 5.73285 1.000 26.17415 20 PHE C N 1
ATOM 4378 C CA . PHE C 1 20 ? -30.11347 16.79428 6.09425 1.000 25.15431 20 PHE C CA 1
ATOM 4379 C C . PHE C 1 20 ? -29.19912 15.75423 5.46031 1.000 28.96041 20 PHE C C 1
ATOM 4380 O O . PHE C 1 20 ? -28.87497 15.84147 4.27044 1.000 29.43159 20 PHE C O 1
ATOM 4388 N N . GLU C 1 21 ? -28.77817 14.78105 6.26464 1.000 25.90776 21 GLU C N 1
ATOM 4389 C CA . GLU C 1 21 ? -27.89855 13.70467 5.83030 1.000 29.76768 21 GLU C CA 1
ATOM 4390 C C . GLU C 1 21 ? -28.66536 12.45711 5.42590 1.000 31.17060 21 GLU C C 1
ATOM 4391 O O . GLU C 1 21 ? -28.05380 11.48181 4.97994 1.000 31.56034 21 GLU C O 1
ATOM 4397 N N . THR C 1 22 ? -29.98561 12.47142 5.57151 1.000 27.10765 22 THR C N 1
ATOM 4398 C CA . THR C 1 22 ? -30.88756 11.38997 5.23216 1.000 27.10122 22 THR C CA 1
ATOM 4399 C C . THR C 1 22 ? -31.81508 11.82935 4.10237 1.000 26.37806 22 THR C C 1
ATOM 4400 O O . THR C 1 22 ? -32.08590 13.02420 3.94399 1.000 27.36179 22 THR C O 1
ATOM 4404 N N . PRO C 1 23 ? -32.30780 10.89112 3.29793 1.000 26.84784 23 PRO C N 1
ATOM 4405 C CA . PRO C 1 23 ? -32.96898 11.26373 2.03790 1.000 27.68484 23 PRO C CA 1
ATOM 4406 C C . PRO C 1 23 ? -34.35709 11.85972 2.19514 1.000 26.28234 23 PRO C C 1
ATOM 4407 O O . PRO C 1 23 ? -34.79850 12.63326 1.33910 1.000 30.26229 23 PRO C O 1
ATOM 4411 N N . GLY C 1 24 ? -35.06586 11.49452 3.26158 1.000 22.59819 24 GLY C N 1
ATOM 4412 C CA . GLY C 1 24 ? -36.38096 12.06949 3.47944 1.000 26.68741 24 GLY C CA 1
ATOM 4413 C C . GLY C 1 24 ? -36.34539 13.57895 3.59784 1.000 23.35508 24 GLY C C 1
ATOM 4414 O O . GLY C 1 24 ? -37.29399 14.26043 3.19973 1.000 21.33055 24 GLY C O 1
ATOM 4415 N N . GLY C 1 25 ? -35.25190 14.12154 4.13119 1.000 22.94820 25 GLY C N 1
ATOM 4416 C CA . GLY C 1 25 ? -35.07937 15.54896 4.25578 1.000 20.43185 25 GLY C CA 1
ATOM 4417 C C . GLY C 1 25 ? -36.12342 16.18077 5.16801 1.000 25.10888 25 GLY C C 1
ATOM 4418 O O . GLY C 1 25 ? -36.80842 15.51831 5.95382 1.000 21.80893 25 GLY C O 1
ATOM 4419 N N . LEU C 1 26 ? -36.23295 17.50426 5.04191 1.000 24.17721 26 LEU C N 1
ATOM 4420 C CA . LEU C 1 26 ? -37.17688 18.24988 5.86536 1.000 22.61847 26 LEU C CA 1
ATOM 4421 C C . LEU C 1 26 ? -38.61343 17.86267 5.55457 1.000 23.76413 26 LEU C C 1
ATOM 4422 O O . LEU C 1 26 ? -39.46283 17.86577 6.45186 1.000 22.45625 26 LEU C O 1
ATOM 4427 N N . THR C 1 27 ? -38.90316 17.51385 4.29684 1.000 25.93554 27 THR C N 1
ATOM 4428 C CA . THR C 1 27 ? -40.25797 17.11343 3.93111 1.000 20.96329 27 THR C CA 1
ATOM 4429 C C . THR C 1 27 ? -40.73481 15.94580 4.78629 1.000 23.66362 27 THR C C 1
ATOM 4430 O O . THR C 1 27 ? -41.84673 15.96823 5.32797 1.000 23.23676 27 THR C O 1
ATOM 4434 N N . ARG C 1 28 ? -39.89678 14.91847 4.92866 1.000 20.37320 28 ARG C N 1
ATOM 4435 C CA . ARG C 1 28 ? -40.27104 13.76008 5.73440 1.000 23.42421 28 ARG C CA 1
ATOM 4436 C C . ARG C 1 28 ? -40.31966 14.10296 7.21940 1.000 22.34831 28 ARG C C 1
ATOM 4437 O O . ARG C 1 28 ? -41.18836 13.60345 7.94722 1.000 21.62420 28 ARG C O 1
ATOM 4445 N N . ALA C 1 29 ? -39.39823 14.95135 7.68895 1.000 20.49118 29 ALA C N 1
ATOM 4446 C CA . ALA C 1 29 ? -39.40505 15.34471 9.09819 1.000 19.32676 29 ALA C CA 1
ATOM 4447 C C . ALA C 1 29 ? -40.69733 16.06476 9.46621 1.000 22.32428 29 ALA C C 1
ATOM 4448 O O . ALA C 1 29 ? -41.21269 15.90384 10.58006 1.000 21.39605 29 ALA C O 1
ATOM 4450 N N . LEU C 1 30 ? -41.23638 16.86449 8.54252 1.000 21.08551 30 LEU C N 1
ATOM 4451 C CA . LEU C 1 30 ? -42.47583 17.58490 8.82013 1.000 23.71011 30 LEU C CA 1
ATOM 4452 C C . LEU C 1 30 ? -43.65231 16.62819 8.98631 1.000 24.10174 30 LEU C C 1
ATOM 4453 O O . LEU C 1 30 ? -44.51867 16.84310 9.84237 1.000 23.16061 30 LEU C O 1
ATOM 4458 N N . ARG C 1 31 ? -43.70993 15.56827 8.18052 1.000 22.99585 31 ARG C N 1
ATOM 4459 C CA . ARG C 1 31 ? -44.79300 14.61145 8.36434 1.000 26.71202 31 ARG C CA 1
ATOM 4460 C C . ARG C 1 31 ? -44.54220 13.69954 9.56134 1.000 28.81275 31 ARG C C 1
ATOM 4461 O O . ARG C 1 31 ? -45.50156 13.25461 10.20177 1.000 26.20737 31 ARG C O 1
ATOM 4469 N N . ASP C 1 32 ? -43.27160 13.42856 9.88739 1.000 21.08061 32 ASP C N 1
ATOM 4470 C CA . ASP C 1 32 ? -42.95230 12.65594 11.08558 1.000 24.67289 32 ASP C CA 1
ATOM 4471 C C . ASP C 1 32 ? -43.25270 13.43822 12.35534 1.000 24.66098 32 ASP C C 1
ATOM 4472 O O . ASP C 1 32 ? -43.50275 12.83988 13.40799 1.000 26.75848 32 ASP C O 1
ATOM 4477 N N . GLY C 1 33 ? -43.21387 14.76536 12.28257 1.000 21.02657 33 GLY C N 1
ATOM 4478 C CA . GLY C 1 33 ? -43.32300 15.59055 13.46472 1.000 22.66598 33 GLY C CA 1
ATOM 4479 C C . GLY C 1 33 ? -42.06643 15.67679 14.30467 1.000 23.72079 33 GLY C C 1
ATOM 4480 O O . GLY C 1 33 ? -42.11451 16.25232 15.39721 1.000 19.96308 33 GLY C O 1
ATOM 4481 N N . CYS C 1 34 ? -40.94156 15.14016 13.83240 1.000 18.65433 34 CYS C N 1
ATOM 4482 C CA . CYS C 1 34 ? -39.71135 15.17207 14.61711 1.000 23.57498 34 CYS C CA 1
ATOM 4483 C C . CYS C 1 34 ? -38.53431 14.79209 13.72894 1.000 22.40505 34 CYS C C 1
ATOM 4484 O O . CYS C 1 34 ? -38.71279 14.24079 12.63937 1.000 22.01152 34 CYS C O 1
ATOM 4487 N N . PHE C 1 35 ? -37.32758 15.09923 14.20902 1.000 21.50801 35 PHE C N 1
ATOM 4488 C CA . PHE C 1 35 ? -36.10451 14.65508 13.54566 1.000 19.74638 35 PHE C CA 1
ATOM 4489 C C . PHE C 1 35 ? -34.94247 14.75569 14.52356 1.000 21.27755 35 PHE C C 1
ATOM 4490 O O . PHE C 1 35 ? -35.08134 15.25095 15.64655 1.000 17.97160 35 PHE C O 1
ATOM 4498 N N . LEU C 1 36 ? -33.79129 14.26138 14.07829 1.000 20.29382 36 LEU C N 1
ATOM 4499 C CA . LEU C 1 36 ? -32.55915 14.27960 14.85203 1.000 20.93983 36 LEU C CA 1
ATOM 4500 C C . LEU C 1 36 ? -31.69099 15.44301 14.39245 1.000 20.71932 36 LEU C C 1
ATOM 4501 O O . LEU C 1 36 ? -31.50993 15.64888 13.18899 1.000 18.63775 36 LEU C O 1
ATOM 4506 N N . LEU C 1 37 ? -31.15073 16.19316 15.35040 1.000 18.92537 37 LEU C N 1
ATOM 4507 C CA . LEU C 1 37 ? -30.33036 17.36640 15.07261 1.000 20.60954 37 LEU C CA 1
ATOM 4508 C C . LEU C 1 37 ? -28.98120 17.19654 15.75379 1.000 17.57063 37 LEU C C 1
ATOM 4509 O O . LEU C 1 37 ? -28.92067 17.02388 16.97506 1.000 20.43535 37 LEU C O 1
ATOM 4514 N N . ALA C 1 38 ? -27.90500 17.25975 14.97131 1.000 19.66393 38 ALA C N 1
ATOM 4515 C CA . ALA C 1 38 ? -26.57127 17.11452 15.53686 1.000 18.40985 38 ALA C CA 1
ATOM 4516 C C . ALA C 1 38 ? -26.31001 18.18561 16.58930 1.000 20.40010 38 ALA C C 1
ATOM 4517 O O . ALA C 1 38 ? -26.63053 19.36320 16.39729 1.000 19.18327 38 ALA C O 1
ATOM 4519 N N . VAL C 1 39 ? -25.74653 17.76482 17.71477 1.000 17.58188 39 VAL C N 1
ATOM 4520 C CA . VAL C 1 39 ? -25.31834 18.72206 18.73973 1.000 20.21034 39 VAL C CA 1
ATOM 4521 C C . VAL C 1 39 ? -24.18143 19.56772 18.17401 1.000 23.50861 39 VAL C C 1
ATOM 4522 O O . VAL C 1 39 ? -23.19095 19.00836 17.67150 1.000 21.48527 39 VAL C O 1
ATOM 4526 N N . PRO C 1 40 ? -24.28021 20.89827 18.19846 1.000 18.71662 40 PRO C N 1
ATOM 4527 C CA . PRO C 1 40 ? -23.26965 21.71532 17.52240 1.000 21.47873 40 PRO C CA 1
ATOM 4528 C C . PRO C 1 40 ? -21.90933 21.56592 18.17866 1.000 19.74862 40 PRO C C 1
ATOM 4529 O O . PRO C 1 40 ? -21.81183 21.25933 19.37886 1.000 21.57599 40 PRO C O 1
ATOM 4533 N N . PRO C 1 41 ? -20.82748 21.76364 17.42709 1.000 27.09896 41 PRO C N 1
ATOM 4534 C CA . PRO C 1 41 ? -19.48578 21.69376 18.02236 1.000 24.42991 41 PRO C CA 1
ATOM 4535 C C . PRO C 1 41 ? -19.34704 22.66188 19.18998 1.000 23.80021 41 PRO C C 1
ATOM 4536 O O . PRO C 1 41 ? -19.76069 23.82028 19.11197 1.000 21.45145 41 PRO C O 1
ATOM 4540 N N . GLY C 1 42 ? -18.78959 22.16721 20.29356 1.000 25.81678 42 GLY C N 1
ATOM 4541 C CA . GLY C 1 42 ? -18.54990 22.99791 21.45642 1.000 28.27647 42 GLY C CA 1
ATOM 4542 C C . GLY C 1 42 ? -19.70870 23.13900 22.41894 1.000 25.41333 42 GLY C C 1
ATOM 4543 O O . GLY C 1 42 ? -19.55135 23.79028 23.45991 1.000 28.03975 42 GLY C O 1
ATOM 4544 N N . PHE C 1 43 ? -20.86642 22.56901 22.10796 1.000 25.95529 43 PHE C N 1
ATOM 4545 C CA . PHE C 1 43 ? -21.99401 22.61575 23.02720 1.000 23.66433 43 PHE C CA 1
ATOM 4546 C C . PHE C 1 43 ? -21.69183 21.75285 24.24486 1.000 23.62767 43 PHE C C 1
ATOM 4547 O O . PHE C 1 43 ? -21.23180 20.61688 24.10904 1.000 24.98581 43 PHE C O 1
ATOM 4555 N N . ASP C 1 44 ? -21.94879 22.28899 25.43693 1.000 20.34988 44 ASP C N 1
ATOM 4556 C CA . ASP C 1 44 ? -21.69822 21.58153 26.69006 1.000 24.65859 44 ASP C CA 1
ATOM 4557 C C . ASP C 1 44 ? -23.03156 21.15487 27.29652 1.000 22.03784 44 ASP C C 1
ATOM 4558 O O . ASP C 1 44 ? -23.80820 21.99926 27.75526 1.000 25.96648 44 ASP C O 1
ATOM 4563 N N . THR C 1 45 ? -23.28484 19.84504 27.31446 1.000 19.79013 45 THR C N 1
ATOM 4564 C CA . THR C 1 45 ? -24.49325 19.29819 27.92461 1.000 23.58144 45 THR C CA 1
ATOM 4565 C C . THR C 1 45 ? -24.37881 19.12544 29.43436 1.000 22.10161 45 THR C C 1
ATOM 4566 O O . THR C 1 45 ? -25.39130 18.83890 30.08175 1.000 21.76743 45 THR C O 1
ATOM 4570 N N . THR C 1 46 ? -23.18429 19.27237 30.00483 1.000 20.72395 46 THR C N 1
ATOM 4571 C CA . THR C 1 46 ? -22.99594 18.99975 31.43143 1.000 20.85943 46 THR C CA 1
ATOM 4572 C C . THR C 1 46 ? -23.94392 19.77189 32.34577 1.000 21.19110 46 THR C C 1
ATOM 4573 O O . THR C 1 46 ? -24.49264 19.15760 33.27430 1.000 20.50092 46 THR C O 1
ATOM 4577 N N . PRO C 1 47 ? -24.17283 21.08061 32.17263 1.000 20.20910 47 PRO C N 1
ATOM 4578 C CA . PRO C 1 47 ? -25.09255 21.77204 33.09470 1.000 17.80066 47 PRO C CA 1
ATOM 4579 C C . PRO C 1 47 ? -26.49386 21.18725 33.10912 1.000 18.07084 47 PRO C C 1
ATOM 4580 O O . PRO C 1 47 ? -27.14098 21.18443 34.16365 1.000 18.15724 47 PRO C O 1
ATOM 4584 N N . GLY C 1 48 ? -26.98232 20.69007 31.97020 1.000 20.30797 48 GLY C N 1
ATOM 4585 C CA . GLY C 1 48 ? -28.29971 20.07642 31.95309 1.000 19.44097 48 GLY C CA 1
ATOM 4586 C C . GLY C 1 48 ? -28.32271 18.74063 32.66613 1.000 18.91548 48 GLY C C 1
ATOM 4587 O O . GLY C 1 48 ? -29.26091 18.44136 33.40850 1.000 18.05296 48 GLY C O 1
ATOM 4588 N N . VAL C 1 49 ? -27.29573 17.91762 32.44508 1.000 18.21872 49 VAL C N 1
ATOM 4589 C CA . VAL C 1 49 ? -27.21295 16.64194 33.14579 1.000 19.31533 49 VAL C CA 1
ATOM 4590 C C . VAL C 1 49 ? -27.11115 16.87676 34.64509 1.000 20.55564 49 VAL C C 1
ATOM 4591 O O . VAL C 1 49 ? -27.80169 16.22658 35.43857 1.000 18.93978 49 VAL C O 1
ATOM 4595 N N . THR C 1 50 ? -26.26299 17.82460 35.05490 1.000 19.56882 50 THR C N 1
ATOM 4596 C CA . THR C 1 50 ? -26.12370 18.12451 36.47728 1.000 19.76212 50 THR C CA 1
ATOM 4597 C C . THR C 1 50 ? -27.44193 18.61243 37.07171 1.000 19.91080 50 THR C C 1
ATOM 4598 O O . THR C 1 50 ? -27.84384 18.17174 38.15478 1.000 19.31466 50 THR C O 1
ATOM 4602 N N . LEU C 1 51 ? -28.14337 19.50511 36.36727 1.000 18.43544 51 LEU C N 1
ATOM 4603 C CA . LEU C 1 51 ? -29.42418 19.98832 36.87223 1.000 21.16336 51 LEU C CA 1
ATOM 4604 C C . LEU C 1 51 ? -30.40737 18.83970 37.06987 1.000 23.15424 51 LEU C C 1
ATOM 4605 O O . LEU C 1 51 ? -31.09199 18.76742 38.09931 1.000 19.84491 51 LEU C O 1
ATOM 4610 N N . CYS C 1 52 ? -30.47094 17.91583 36.10531 1.000 18.19395 52 CYS C N 1
ATOM 4611 C CA . CYS C 1 52 ? -31.41307 16.80732 36.19678 1.000 18.27536 52 CYS C CA 1
ATOM 4612 C C . CYS C 1 52 ? -31.07656 15.84739 37.32691 1.000 21.63234 52 CYS C C 1
ATOM 4613 O O . CYS C 1 52 ? -31.97255 15.14865 37.80991 1.000 24.05496 52 CYS C O 1
ATOM 4616 N N . ARG C 1 53 ? -29.81057 15.78189 37.73959 1.000 21.67613 53 ARG C N 1
ATOM 4617 C CA . ARG C 1 53 ? -29.40466 14.94161 38.85799 1.000 23.12615 53 ARG C CA 1
ATOM 4618 C C . ARG C 1 53 ? -29.58995 15.61197 40.21425 1.000 25.41419 53 ARG C C 1
ATOM 4619 O O . ARG C 1 53 ? -29.57883 14.91497 41.23690 1.000 26.70473 53 ARG C O 1
ATOM 4627 N N . GLU C 1 54 ? -29.75812 16.93928 40.25609 1.000 20.35831 54 GLU C N 1
ATOM 4628 C CA . GLU C 1 54 ? -29.67578 17.67611 41.51108 1.000 24.51360 54 GLU C CA 1
ATOM 4629 C C . GLU C 1 54 ? -30.89348 18.51971 41.86626 1.000 23.48836 54 GLU C C 1
ATOM 4630 O O . GLU C 1 54 ? -31.04318 18.86129 43.04503 1.000 22.64984 54 GLU C O 1
ATOM 4636 N N . PHE C 1 55 ? -31.75072 18.88153 40.90346 1.000 21.83528 55 PHE C N 1
ATOM 4637 C CA . PHE C 1 55 ? -32.72117 19.94887 41.16055 1.000 21.62668 55 PHE C CA 1
ATOM 4638 C C . PHE C 1 55 ? -33.70038 19.58434 42.26693 1.000 23.62392 55 PHE C C 1
ATOM 4639 O O . PHE C 1 55 ? -34.19235 20.47182 42.96939 1.000 22.47843 55 PHE C O 1
ATOM 4647 N N . PHE C 1 56 ? -33.98912 18.30005 42.44248 1.000 21.85575 56 PHE C N 1
ATOM 4648 C CA . PHE C 1 56 ? -34.99145 17.86319 43.40336 1.000 24.93941 56 PHE C CA 1
ATOM 4649 C C . PHE C 1 56 ? -34.43045 17.69532 44.81103 1.000 26.61988 56 PHE C C 1
ATOM 4650 O O . PHE C 1 56 ? -35.16629 17.27531 45.70933 1.000 29.81919 56 PHE C O 1
ATOM 4658 N N . ARG C 1 57 ? -33.14770 18.02958 45.03071 1.000 24.69168 57 ARG C N 1
ATOM 4659 C CA . ARG C 1 57 ? -32.52776 17.86817 46.33839 1.000 27.47348 57 ARG C CA 1
ATOM 4660 C C . ARG C 1 57 ? -32.39335 19.21217 47.04672 1.000 25.32012 57 ARG C C 1
ATOM 4661 O O . ARG C 1 57 ? -32.30507 20.25943 46.39876 1.000 27.00482 57 ARG C O 1
ATOM 4669 N N . PRO C 1 58 ? -32.36936 19.22586 48.37745 1.000 28.13943 58 PRO C N 1
ATOM 4670 C CA . PRO C 1 58 ? -32.21463 20.49474 49.09269 1.000 27.02755 58 PRO C CA 1
ATOM 4671 C C . PRO C 1 58 ? -30.82215 21.07690 48.90384 1.000 26.22655 58 PRO C C 1
ATOM 4672 O O . PRO C 1 58 ? -29.84764 20.37166 48.63972 1.000 26.69568 58 PRO C O 1
ATOM 4676 N N . VAL C 1 59 ? -30.74828 22.39996 49.06346 1.000 26.08129 59 VAL C N 1
ATOM 4677 C CA . VAL C 1 59 ? -29.52990 23.14355 48.75136 1.000 27.17857 59 VAL C CA 1
ATOM 4678 C C . VAL C 1 59 ? -28.34057 22.60900 49.54322 1.000 33.26706 59 VAL C C 1
ATOM 4679 O O . VAL C 1 59 ? -27.22717 22.49310 49.01478 1.000 29.61266 59 VAL C O 1
ATOM 4683 N N . GLU C 1 60 ? -28.55405 22.25904 50.81327 1.000 32.08159 60 GLU C N 1
ATOM 4684 C CA . GLU C 1 60 ? -27.44531 21.83860 51.66053 1.000 34.64571 60 GLU C CA 1
ATOM 4685 C C . GLU C 1 60 ? -27.01608 20.39568 51.42742 1.000 32.66849 60 GLU C C 1
ATOM 4686 O O . GLU C 1 60 ? -26.00067 19.97490 51.99270 1.000 33.60763 60 GLU C O 1
ATOM 4692 N N . GLN C 1 61 ? -27.73702 19.63750 50.60505 1.000 32.12881 61 GLN C N 1
ATOM 4693 C CA . GLN C 1 61 ? -27.49529 18.20056 50.46943 1.000 30.40822 61 GLN C CA 1
ATOM 4694 C C . GLN C 1 61 ? -26.70067 17.91191 49.19585 1.000 36.00706 61 GLN C C 1
ATOM 4695 O O . GLN C 1 61 ? -27.20362 17.37730 48.20486 1.000 38.47736 61 GLN C O 1
ATOM 4701 N N . GLY C 1 62 ? -25.42671 18.27080 49.24095 1.000 31.96073 62 GLY C N 1
ATOM 4702 C CA . GLY C 1 62 ? -24.54276 17.94219 48.14372 1.000 35.46089 62 GLY C CA 1
ATOM 4703 C C . GLY C 1 62 ? -23.25131 18.72122 48.23109 1.000 33.65579 62 GLY C C 1
ATOM 4704 O O . GLY C 1 62 ? -23.01943 19.49965 49.16379 1.000 35.38805 62 GLY C O 1
ATOM 4705 N N . GLY C 1 63 ? -22.40651 18.48555 47.23067 1.000 34.16269 63 GLY C N 1
ATOM 4706 C CA . GLY C 1 63 ? -21.15826 19.21600 47.14203 1.000 37.74578 63 GLY C CA 1
ATOM 4707 C C . GLY C 1 63 ? -21.38690 20.69917 46.92701 1.000 37.40968 63 GLY C C 1
ATOM 4708 O O . GLY C 1 63 ? -22.36406 21.12295 46.30339 1.000 35.95293 63 GLY C O 1
ATOM 4709 N N . GLU C 1 64 ? -20.45239 21.49417 47.45009 1.000 34.49273 64 GLU C N 1
ATOM 4710 C CA . GLU C 1 64 ? -20.59095 22.94603 47.42520 1.000 36.68164 64 GLU C CA 1
ATOM 4711 C C . GLU C 1 64 ? -20.56787 23.50578 46.00637 1.000 39.48899 64 GLU C C 1
ATOM 4712 O O . GLU C 1 64 ? -21.26086 24.48905 45.71717 1.000 39.27280 64 GLU C O 1
ATOM 4718 N N . SER C 1 65 ? -19.79025 22.89867 45.10758 1.000 37.62944 65 SER C N 1
ATOM 4719 C CA . SER C 1 65 ? -19.64359 23.45277 43.76469 1.000 43.26498 65 SER C CA 1
ATOM 4720 C C . SER C 1 65 ? -20.92870 23.37601 42.94591 1.000 34.54914 65 SER C C 1
ATOM 4721 O O . SER C 1 65 ? -21.05280 24.09180 41.94551 1.000 36.83904 65 SER C O 1
ATOM 4724 N N . THR C 1 66 ? -21.88632 22.53906 43.34479 1.000 31.43937 66 THR C N 1
ATOM 4725 C CA . THR C 1 66 ? -23.12417 22.35243 42.59741 1.000 31.18289 66 THR C CA 1
ATOM 4726 C C . THR C 1 66 ? -24.34378 22.87463 43.35197 1.000 28.45798 66 THR C C 1
ATOM 4727 O O . THR C 1 66 ? -25.47695 22.51641 43.01687 1.000 24.31899 66 THR C O 1
ATOM 4731 N N . ARG C 1 67 ? -24.12559 23.72451 44.36076 1.000 28.76099 67 ARG C N 1
ATOM 4732 C CA . ARG C 1 67 ? -25.22051 24.26009 45.16716 1.000 30.84821 67 ARG C CA 1
ATOM 4733 C C . ARG C 1 67 ? -26.24503 25.01622 44.32491 1.000 26.05986 67 ARG C C 1
ATOM 4734 O O . ARG C 1 67 ? -27.44041 25.01601 44.64689 1.000 24.43209 67 ARG C O 1
ATOM 4742 N N . ALA C 1 68 ? -25.81155 25.65236 43.23990 1.000 25.78597 68 ALA C N 1
ATOM 4743 C CA . ALA C 1 68 ? -26.74648 26.42066 42.42733 1.000 25.72938 68 ALA C CA 1
ATOM 4744 C C . ALA C 1 68 ? -27.69770 25.54095 41.62669 1.000 25.44595 68 ALA C C 1
ATOM 4745 O O . ALA C 1 68 ? -28.64628 26.06652 41.03516 1.000 27.07775 68 ALA C O 1
ATOM 4747 N N . TYR C 1 69 ? -27.47053 24.22927 41.58986 1.000 22.50611 69 TYR C N 1
ATOM 4748 C CA . TYR C 1 69 ? -28.31982 23.30488 40.85214 1.000 19.16100 69 TYR C CA 1
ATOM 4749 C C . TYR C 1 69 ? -29.34484 22.60959 41.73069 1.000 23.91771 69 TYR C C 1
ATOM 4750 O O . TYR C 1 69 ? -30.09157 21.76972 41.22942 1.000 22.44574 69 TYR C O 1
ATOM 4759 N N . ARG C 1 70 ? -29.38367 22.91917 43.02101 1.000 22.83331 70 ARG C N 1
ATOM 4760 C CA . ARG C 1 70 ? -30.27434 22.27090 43.97083 1.000 20.73352 70 ARG C CA 1
ATOM 4761 C C . ARG C 1 70 ? -31.29380 23.26771 44.50763 1.000 22.20345 70 ARG C C 1
ATOM 4762 O O . ARG C 1 70 ? -31.18566 24.47982 44.30135 1.000 25.80707 70 ARG C O 1
ATOM 4770 N N . GLY C 1 71 ? -32.30240 22.73169 45.19287 1.000 23.44550 71 GLY C N 1
ATOM 4771 C CA . GLY C 1 71 ? -33.26722 23.54080 45.91217 1.000 24.93564 71 GLY C CA 1
ATOM 4772 C C . GLY C 1 71 ? -34.44565 24.04805 45.11243 1.000 33.03942 71 GLY C C 1
ATOM 4773 O O . GLY C 1 71 ? -35.14549 24.95401 45.58341 1.000 30.09909 71 GLY C O 1
ATOM 4774 N N . PHE C 1 72 ? -34.70425 23.49353 43.92677 1.000 23.30184 72 PHE C N 1
ATOM 4775 C CA . PHE C 1 72 ? -35.78421 24.02774 43.10592 1.000 29.23876 72 PHE C CA 1
ATOM 4776 C C . PHE C 1 72 ? -37.16714 23.67030 43.64198 1.000 30.04162 72 PHE C C 1
ATOM 4777 O O . PHE C 1 72 ? -38.14731 24.31763 43.25814 1.000 32.37550 72 PHE C O 1
ATOM 4785 N N . ARG C 1 73 ? -37.27200 22.67443 44.52675 1.000 28.96569 73 ARG C N 1
ATOM 4786 C CA . ARG C 1 73 ? -38.54323 22.41500 45.19552 1.000 34.46682 73 ARG C CA 1
ATOM 4787 C C . ARG C 1 73 ? -38.98426 23.58659 46.05972 1.000 40.03175 73 ARG C C 1
ATOM 4788 O O . ARG C 1 73 ? -40.17853 23.71631 46.34796 1.000 42.62711 73 ARG C O 1
ATOM 4796 N N . ASP C 1 74 ? -38.05334 24.44032 46.47751 1.000 41.36545 74 ASP C N 1
ATOM 4797 C CA . ASP C 1 74 ? -38.35242 25.53213 47.39100 1.000 45.93676 74 ASP C CA 1
ATOM 4798 C C . ASP C 1 74 ? -38.59671 26.85552 46.68041 1.000 49.70522 74 ASP C C 1
ATOM 4799 O O . ASP C 1 74 ? -38.79949 27.87305 47.35040 1.000 52.12610 74 ASP C O 1
ATOM 4804 N N . LEU C 1 75 ? -38.58096 26.87117 45.34945 1.000 46.59184 75 LEU C N 1
ATOM 4805 C CA . LEU C 1 75 ? -38.95011 28.06337 44.59976 1.000 47.52744 75 LEU C CA 1
ATOM 4806 C C . LEU C 1 75 ? -40.47027 28.10640 44.46403 1.000 52.27414 75 LEU C C 1
ATOM 4807 O O . LEU C 1 75 ? -41.19158 27.28044 45.02914 1.000 56.74692 75 LEU C O 1
ATOM 4812 N N . ASP C 1 76 ? -40.97817 29.07080 43.70406 1.000 54.77994 76 ASP C N 1
ATOM 4813 C CA . ASP C 1 76 ? -42.41177 29.26763 43.53004 1.000 54.41228 76 ASP C CA 1
ATOM 4814 C C . ASP C 1 76 ? -42.80317 28.92895 42.09815 1.000 45.21807 76 ASP C C 1
ATOM 4815 O O . ASP C 1 76 ? -42.31650 29.55939 41.15408 1.000 51.24931 76 ASP C O 1
ATOM 4820 N N . GLY C 1 77 ? -43.66954 27.92945 41.94181 1.000 37.14885 77 GLY C N 1
ATOM 4821 C CA . GLY C 1 77 ? -44.29282 27.66074 40.65993 1.000 41.82740 77 GLY C CA 1
ATOM 4822 C C . GLY C 1 77 ? -43.38813 27.14263 39.56257 1.000 40.91056 77 GLY C C 1
ATOM 4823 O O . GLY C 1 77 ? -43.76101 27.21793 38.38692 1.000 34.69670 77 GLY C O 1
ATOM 4824 N N . VAL C 1 78 ? -42.21190 26.61733 39.90086 1.000 36.89287 78 VAL C N 1
ATOM 4825 C CA . VAL C 1 78 ? -41.32162 26.04303 38.89948 1.000 35.57345 78 VAL C CA 1
ATOM 4826 C C . VAL C 1 78 ? -41.11379 24.54424 39.07080 1.000 34.12234 78 VAL C C 1
ATOM 4827 O O . VAL C 1 78 ? -40.70386 23.87920 38.10379 1.000 29.45887 78 VAL C O 1
ATOM 4831 N N . TYR C 1 79 ? -41.36874 23.97883 40.24684 1.000 29.60734 79 TYR C N 1
ATOM 4832 C CA . TYR C 1 79 ? -41.21721 22.54823 40.47682 1.000 31.20013 79 TYR C CA 1
ATOM 4833 C C . TYR C 1 79 ? -42.57522 21.86374 40.42152 1.000 31.55045 79 TYR C C 1
ATOM 4834 O O . TYR C 1 79 ? -43.55347 22.35468 40.99027 1.000 30.57409 79 TYR C O 1
ATOM 4843 N N . PHE C 1 80 ? -42.62894 20.71697 39.74887 1.000 27.38498 80 PHE C N 1
ATOM 4844 C CA . PHE C 1 80 ? -43.87742 19.99146 39.56057 1.000 30.28975 80 PHE C CA 1
ATOM 4845 C C . PHE C 1 80 ? -43.64684 18.51825 39.85522 1.000 36.26499 80 PHE C C 1
ATOM 4846 O O . PHE C 1 80 ? -42.87566 17.85357 39.15552 1.000 29.11024 80 PHE C O 1
ATOM 4854 N N . ASP C 1 81 ? -44.29582 18.02086 40.90309 1.000 33.87138 81 ASP C N 1
ATOM 4855 C CA . ASP C 1 81 ? -44.32797 16.59995 41.22585 1.000 36.96486 81 ASP C CA 1
ATOM 4856 C C . ASP C 1 81 ? -45.75539 16.12495 40.99920 1.000 49.77662 81 ASP C C 1
ATOM 4857 O O . ASP C 1 81 ? -46.65692 16.45107 41.77827 1.000 49.77886 81 ASP C O 1
ATOM 4862 N N . ARG C 1 82 ? -45.95660 15.36403 39.93348 1.000 49.60469 82 ARG C N 1
ATOM 4863 C CA . ARG C 1 82 ? -47.25017 14.78940 39.61672 1.000 57.94109 82 ARG C CA 1
ATOM 4864 C C . ARG C 1 82 ? -47.20797 13.29917 39.90739 1.000 50.62214 82 ARG C C 1
ATOM 4865 O O . ARG C 1 82 ? -46.17007 12.65051 39.72959 1.000 47.33853 82 ARG C O 1
ATOM 4873 N N . GLU C 1 83 ? -48.32427 12.75520 40.36067 1.000 56.75665 83 GLU C N 1
ATOM 4874 C CA . GLU C 1 83 ? -48.36523 11.31405 40.44825 1.000 57.04143 83 GLU C CA 1
ATOM 4875 C C . GLU C 1 83 ? -49.27680 10.78152 39.35460 1.000 50.57310 83 GLU C C 1
ATOM 4876 O O . GLU C 1 83 ? -49.74391 11.53173 38.49117 1.000 56.48671 83 GLU C O 1
ATOM 4882 N N . HIS C 1 84 ? -49.51554 9.47362 39.38531 1.000 53.48287 84 HIS C N 1
ATOM 4883 C CA . HIS C 1 84 ? -49.89242 8.66407 38.23512 1.000 52.65382 84 HIS C CA 1
ATOM 4884 C C . HIS C 1 84 ? -48.74135 8.56218 37.23819 1.000 35.71539 84 HIS C C 1
ATOM 4885 O O . HIS C 1 84 ? -48.87448 7.84206 36.24660 1.000 37.80492 84 HIS C O 1
ATOM 4892 N N . PHE C 1 85 ? -47.61010 9.23615 37.47739 1.000 42.79513 85 PHE C N 1
ATOM 4893 C CA . PHE C 1 85 ? -46.48470 9.21163 36.55001 1.000 33.47220 85 PHE C CA 1
ATOM 4894 C C . PHE C 1 85 ? -45.15979 9.28080 37.30282 1.000 30.51749 85 PHE C C 1
ATOM 4895 O O . PHE C 1 85 ? -45.08264 9.73373 38.45004 1.000 29.46260 85 PHE C O 1
ATOM 4903 N N . GLN C 1 86 ? -44.10502 8.82696 36.62192 1.000 24.34163 86 GLN C N 1
ATOM 4904 C CA . GLN C 1 86 ? -42.77132 8.76980 37.20607 1.000 21.89749 86 GLN C CA 1
ATOM 4905 C C . GLN C 1 86 ? -42.08206 10.12726 37.26056 1.000 27.69333 86 GLN C C 1
ATOM 4906 O O . GLN C 1 86 ? -41.18224 10.31972 38.08526 1.000 25.42937 86 GLN C O 1
ATOM 4912 N N . THR C 1 87 ? -42.47464 11.06562 36.40819 1.000 24.41618 87 THR C N 1
ATOM 4913 C CA . THR C 1 87 ? -41.70013 12.28185 36.22367 1.000 25.00759 87 THR C CA 1
ATOM 4914 C C . THR C 1 87 ? -41.95071 13.30080 37.33289 1.000 26.45614 87 THR C C 1
ATOM 4915 O O . THR C 1 87 ? -43.08455 13.50662 37.77638 1.000 29.15544 87 THR C O 1
ATOM 4919 N N . GLU C 1 88 ? -40.86342 13.89776 37.81290 1.000 26.01829 88 GLU C N 1
ATOM 4920 C CA . GLU C 1 88 ? -40.87434 15.17557 38.51133 1.000 28.36140 88 GLU C CA 1
ATOM 4921 C C . GLU C 1 88 ? -40.01228 16.12776 37.69577 1.000 28.10458 88 GLU C C 1
ATOM 4922 O O . GLU C 1 88 ? -39.06548 15.69542 37.03132 1.000 24.49432 88 GLU C O 1
ATOM 4928 N N . HIS C 1 89 ? -40.34319 17.41763 37.69965 1.000 24.98022 89 HIS C N 1
ATOM 4929 C CA . HIS C 1 89 ? -39.59166 18.26854 36.78805 1.000 24.42154 89 HIS C CA 1
ATOM 4930 C C . HIS C 1 89 ? -39.56773 19.72260 37.23053 1.000 26.94211 89 HIS C C 1
ATOM 4931 O O . HIS C 1 89 ? -40.37105 20.17062 38.05346 1.000 30.50151 89 HIS C O 1
ATOM 4938 N N . VAL C 1 90 ? -38.58749 20.43688 36.68071 1.000 21.85534 90 VAL C N 1
ATOM 4939 C CA . VAL C 1 90 ? -38.51899 21.89218 36.71377 1.000 23.23980 90 VAL C CA 1
ATOM 4940 C C . VAL C 1 90 ? -39.05064 22.40159 35.38482 1.000 26.23518 90 VAL C C 1
ATOM 4941 O O . VAL C 1 90 ? -38.67852 21.88076 34.32846 1.000 20.82507 90 VAL C O 1
ATOM 4945 N N . LEU C 1 91 ? -39.92622 23.40342 35.43265 1.000 21.90719 91 LEU C N 1
ATOM 4946 C CA . LEU C 1 91 ? -40.37700 24.11752 34.24243 1.000 22.87137 91 LEU C CA 1
ATOM 4947 C C . LEU C 1 91 ? -40.26109 25.60653 34.52612 1.000 22.85184 91 LEU C C 1
ATOM 4948 O O . LEU C 1 91 ? -40.92502 26.11864 35.43242 1.000 28.53202 91 LEU C O 1
ATOM 4953 N N . ILE C 1 92 ? -39.42802 26.30040 33.75693 1.000 20.44791 92 ILE C N 1
ATOM 4954 C CA . ILE C 1 92 ? -39.02030 27.65710 34.09957 1.000 22.39361 92 ILE C CA 1
ATOM 4955 C C . ILE C 1 92 ? -38.89190 28.48198 32.82484 1.000 21.58182 92 ILE C C 1
ATOM 4956 O O . ILE C 1 92 ? -38.44762 27.97976 31.78531 1.000 23.14500 92 ILE C O 1
ATOM 4961 N N . ASP C 1 93 ? -39.30395 29.74818 32.89802 1.000 20.76397 93 ASP C N 1
ATOM 4962 C CA . ASP C 1 93 ? -39.26636 30.61967 31.73525 1.000 24.71316 93 ASP C CA 1
ATOM 4963 C C . ASP C 1 93 ? -37.97361 31.43568 31.73138 1.000 21.81331 93 ASP C C 1
ATOM 4964 O O . ASP C 1 93 ? -37.09761 31.26423 32.57974 1.000 22.67486 93 ASP C O 1
ATOM 4969 N N . GLY C 1 94 ? -37.85222 32.33122 30.75586 1.000 19.79814 94 GLY C N 1
ATOM 4970 C CA . GLY C 1 94 ? -36.67679 33.15548 30.59853 1.000 24.35654 94 GLY C CA 1
ATOM 4971 C C . GLY C 1 94 ? -36.31599 33.97059 31.82657 1.000 24.34387 94 GLY C C 1
ATOM 4972 O O . GLY C 1 94 ? -35.20670 33.86268 32.35635 1.000 20.96085 94 GLY C O 1
ATOM 4973 N N . PRO C 1 95 ? -37.23632 34.82233 32.29337 1.000 27.19075 95 PRO C N 1
ATOM 4974 C CA . PRO C 1 95 ? -36.94658 35.59307 33.51744 1.000 25.34836 95 PRO C CA 1
ATOM 4975 C C . PRO C 1 95 ? -36.58925 34.71711 34.70724 1.000 28.32941 95 PRO C C 1
ATOM 4976 O O . PRO C 1 95 ? -35.71756 35.08631 35.50608 1.000 29.10586 95 PRO C O 1
ATOM 4980 N N . GLY C 1 96 ? -37.24031 33.55940 34.84130 1.000 26.66767 96 GLY C N 1
ATOM 4981 C CA . GLY C 1 96 ? -36.90209 32.64556 35.92197 1.000 23.51963 96 GLY C CA 1
ATOM 4982 C C . GLY C 1 96 ? -35.47323 32.13869 35.84662 1.000 23.08654 96 GLY C C 1
ATOM 4983 O O . GLY C 1 96 ? -34.78985 32.03071 36.86637 1.000 23.38197 96 GLY C O 1
ATOM 4984 N N . ARG C 1 97 ? -35.00349 31.80832 34.64109 1.000 22.08500 97 ARG C N 1
ATOM 4985 C CA . ARG C 1 97 ? -33.62482 31.34823 34.50237 1.000 23.17657 97 ARG C CA 1
ATOM 4986 C C . ARG C 1 97 ? -32.63875 32.46031 34.83523 1.000 26.37703 97 ARG C C 1
ATOM 4987 O O . ARG C 1 97 ? -31.57054 32.20238 35.40163 1.000 23.83684 97 ARG C O 1
ATOM 4995 N N . GLU C 1 98 ? -32.98627 33.70381 34.49881 1.000 24.81722 98 GLU C N 1
ATOM 4996 C CA . GLU C 1 98 ? -32.10919 34.83206 34.79261 1.000 27.55507 98 GLU C CA 1
ATOM 4997 C C . GLU C 1 98 ? -31.83556 34.95660 36.28588 1.000 28.22579 98 GLU C C 1
ATOM 4998 O O . GLU C 1 98 ? -30.72898 35.32732 36.69362 1.000 29.14954 98 GLU C O 1
ATOM 5004 N N . ARG C 1 99 ? -32.82424 34.65165 37.11933 1.000 30.06429 99 ARG C N 1
ATOM 5005 C CA . ARG C 1 99 ? -32.66447 34.83343 38.55274 1.000 33.42716 99 ARG C CA 1
ATOM 5006 C C . ARG C 1 99 ? -32.34643 33.54535 39.30598 1.000 36.43623 99 ARG C C 1
ATOM 5007 O O . ARG C 1 99 ? -31.89892 33.62258 40.45489 1.000 32.00839 99 ARG C O 1
ATOM 5015 N N . HIS C 1 100 ? -32.53943 32.36912 38.69828 1.000 30.26262 100 HIS C N 1
ATOM 5016 C CA . HIS C 1 100 ? -32.34692 31.11616 39.42036 1.000 27.66954 100 HIS C CA 1
ATOM 5017 C C . HIS C 1 100 ? -31.36785 30.13692 38.77935 1.000 28.09738 100 HIS C C 1
ATOM 5018 O O . HIS C 1 100 ? -30.98484 29.16949 39.44554 1.000 28.18265 100 HIS C O 1
ATOM 5025 N N . PHE C 1 101 ? -30.95568 30.34047 37.52725 1.000 26.05634 101 PHE C N 1
ATOM 5026 C CA . PHE C 1 101 ? -29.96548 29.42973 36.95525 1.000 26.26945 101 PHE C CA 1
ATOM 5027 C C . PHE C 1 101 ? -28.55980 30.00228 37.09002 1.000 24.97149 101 PHE C C 1
ATOM 5028 O O . PHE C 1 101 ? -28.36791 31.21098 36.93472 1.000 24.46116 101 PHE C O 1
ATOM 5036 N N . PRO C 1 102 ? -27.55362 29.17589 37.37033 1.000 23.32461 102 PRO C N 1
ATOM 5037 C CA . PRO C 1 102 ? -26.16790 29.65488 37.33194 1.000 25.58170 102 PRO C CA 1
ATOM 5038 C C . PRO C 1 102 ? -25.76484 29.98107 35.90506 1.000 26.33081 102 PRO C C 1
ATOM 5039 O O . PRO C 1 102 ? -26.40535 29.50567 34.95318 1.000 23.28382 102 PRO C O 1
ATOM 5043 N N . PRO C 1 103 ? -24.71041 30.78161 35.71202 1.000 26.13442 103 PRO C N 1
ATOM 5044 C CA . PRO C 1 103 ? -24.43064 31.29850 34.35728 1.000 25.44497 103 PRO C CA 1
ATOM 5045 C C . PRO C 1 103 ? -24.18041 30.21942 33.31615 1.000 24.76804 103 PRO C C 1
ATOM 5046 O O . PRO C 1 103 ? -24.62592 30.36534 32.17134 1.000 25.64415 103 PRO C O 1
ATOM 5050 N N . GLU C 1 104 ? -23.46985 29.14556 33.66843 1.000 25.86030 104 GLU C N 1
ATOM 5051 C CA . GLU C 1 104 ? -23.15466 28.12704 32.66974 1.000 25.81487 104 GLU C CA 1
ATOM 5052 C C . GLU C 1 104 ? -24.40145 27.35718 32.23868 1.000 23.71761 104 GLU C C 1
ATOM 5053 O O . GLU C 1 104 ? -24.48987 26.91570 31.08492 1.000 21.64444 104 GLU C O 1
ATOM 5059 N N . LEU C 1 105 ? -25.37643 27.20569 33.13712 1.000 21.56083 105 LEU C N 1
ATOM 5060 C CA . LEU C 1 105 ? -26.64631 26.57495 32.78806 1.000 23.17106 105 LEU C CA 1
ATOM 5061 C C . LEU C 1 105 ? -27.53469 27.52066 31.98702 1.000 24.23170 105 LEU C C 1
ATOM 5062 O O . LEU C 1 105 ? -28.20252 27.09840 31.03535 1.000 22.79301 105 LEU C O 1
ATOM 5067 N N . ARG C 1 106 ? -27.55755 28.80123 32.35842 1.000 21.47409 106 ARG C N 1
ATOM 5068 C CA . ARG C 1 106 ? -28.28386 29.78522 31.56134 1.000 24.31739 106 ARG C CA 1
ATOM 5069 C C . ARG C 1 106 ? -27.76726 29.81436 30.12613 1.000 27.04215 106 ARG C C 1
ATOM 5070 O O . ARG C 1 106 ? -28.55662 29.87678 29.17378 1.000 25.25727 106 ARG C O 1
ATOM 5078 N N . ARG C 1 107 ? -26.44030 29.74982 29.95520 1.000 23.16215 107 ARG C N 1
ATOM 5079 C CA . ARG C 1 107 ? -25.83908 29.79987 28.62349 1.000 29.85775 107 ARG C CA 1
ATOM 5080 C C . ARG C 1 107 ? -26.24709 28.60195 27.78177 1.000 26.80844 107 ARG C C 1
ATOM 5081 O O . ARG C 1 107 ? -26.60809 28.74584 26.60570 1.000 27.08158 107 ARG C O 1
ATOM 5089 N N . MET C 1 108 ? -26.18187 27.40876 28.36137 1.000 21.24106 108 MET C N 1
ATOM 5090 C CA . MET C 1 108 ? -26.59360 26.21822 27.63498 1.000 22.85511 108 MET C CA 1
ATOM 5091 C C . MET C 1 108 ? -28.06503 26.29046 27.22967 1.000 20.29704 108 MET C C 1
ATOM 5092 O O . MET C 1 108 ? -28.41416 25.94093 26.09682 1.000 19.48631 108 MET C O 1
ATOM 5097 N N . ALA C 1 109 ? -28.93824 26.79214 28.11688 1.000 18.09940 109 ALA C N 1
ATOM 5098 C CA . ALA C 1 109 ? -30.35568 26.91931 27.74769 1.000 22.78846 109 ALA C CA 1
ATOM 5099 C C . ALA C 1 109 ? -30.55571 27.93980 26.63972 1.000 22.69783 109 ALA C C 1
ATOM 5100 O O . ALA C 1 109 ? -31.33990 27.69696 25.71851 1.000 22.69029 109 ALA C O 1
ATOM 5102 N N . GLU C 1 110 ? -29.82003 29.06041 26.68944 1.000 22.73876 110 GLU C N 1
ATOM 5103 C CA . GLU C 1 110 ? -29.84066 30.04379 25.60494 1.000 26.83894 110 GLU C CA 1
ATOM 5104 C C . GLU C 1 110 ? -29.41647 29.41981 24.27921 1.000 26.06182 110 GLU C C 1
ATOM 5105 O O . GLU C 1 110 ? -30.02185 29.68412 23.23321 1.000 24.59610 110 GLU C O 1
ATOM 5111 N N . HIS C 1 111 ? -28.37146 28.58947 24.30768 1.000 25.13388 111 HIS C N 1
ATOM 5112 C CA . HIS C 1 111 ? -27.90403 27.94329 23.08846 1.000 22.33411 111 HIS C CA 1
ATOM 5113 C C . HIS C 1 111 ? -28.95815 26.99973 22.52094 1.000 22.50864 111 HIS C C 1
ATOM 5114 O O . HIS C 1 111 ? -29.15627 26.94921 21.30213 1.000 20.32397 111 HIS C O 1
ATOM 5121 N N . MET C 1 112 ? -29.64607 26.24432 23.38417 1.000 20.60192 112 MET C N 1
ATOM 5122 C CA . MET C 1 112 ? -30.70345 25.36001 22.89870 1.000 20.40667 112 MET C CA 1
ATOM 5123 C C . MET C 1 112 ? -31.87258 26.15808 22.32899 1.000 21.42571 112 MET C C 1
ATOM 5124 O O . MET C 1 112 ? -32.45457 25.77059 21.30552 1.000 19.28496 112 MET C O 1
ATOM 5129 N N . HIS C 1 113 ? -32.22866 27.27988 22.96495 1.000 17.95007 113 HIS C N 1
ATOM 5130 C CA . HIS C 1 113 ? -33.29479 28.10936 22.40817 1.000 20.07782 113 HIS C CA 1
ATOM 5131 C C . HIS C 1 113 ? -32.86162 28.73900 21.09096 1.000 18.90826 113 HIS C C 1
ATOM 5132 O O . HIS C 1 113 ? -33.67577 28.88166 20.17462 1.000 17.59563 113 HIS C O 1
ATOM 5139 N N . GLU C 1 114 ? -31.58365 29.11368 20.97168 1.000 21.34725 114 GLU C N 1
ATOM 5140 C CA . GLU C 1 114 ? -31.09066 29.63026 19.69738 1.000 20.76240 114 GLU C CA 1
ATOM 5141 C C . GLU C 1 114 ? -31.23174 28.59126 18.59073 1.000 19.57110 114 GLU C C 1
ATOM 5142 O O . GLU C 1 114 ? -31.64780 28.91561 17.47123 1.000 20.67825 114 GLU C O 1
ATOM 5148 N N . LEU C 1 115 ? -30.90245 27.33301 18.88649 1.000 19.19412 115 LEU C N 1
ATOM 5149 C CA . LEU C 1 115 ? -31.09888 26.27410 17.90218 1.000 21.94371 115 LEU C CA 1
ATOM 5150 C C . LEU C 1 115 ? -32.57122 26.10608 17.56307 1.000 22.26215 115 LEU C C 1
ATOM 5151 O O . LEU C 1 115 ? -32.93570 25.96903 16.38944 1.000 21.12678 115 LEU C O 1
ATOM 5156 N N . ALA C 1 116 ? -33.43430 26.10588 18.57760 1.000 18.25172 116 ALA C N 1
ATOM 5157 C CA . ALA C 1 116 ? -34.85771 25.94089 18.31143 1.000 18.58903 116 ALA C CA 1
ATOM 5158 C C . ALA C 1 116 ? -35.38020 27.05678 17.41600 1.000 21.68006 116 ALA C C 1
ATOM 5159 O O . ALA C 1 116 ? -36.15891 26.80066 16.49226 1.000 20.29825 116 ALA C O 1
ATOM 5161 N N . ARG C 1 117 ? -34.94721 28.30053 17.65525 1.000 20.14083 117 ARG C N 1
ATOM 5162 C CA . ARG C 1 117 ? -35.37793 29.39096 16.78421 1.000 18.30751 117 ARG C CA 1
ATOM 5163 C C . ARG C 1 117 ? -34.81212 29.22972 15.37996 1.000 20.71556 117 ARG C C 1
ATOM 5164 O O . ARG C 1 117 ? -35.49261 29.53196 14.39200 1.000 19.63173 117 ARG C O 1
ATOM 5172 N N . HIS C 1 118 ? -33.57001 28.74836 15.27717 1.000 19.24543 118 HIS C N 1
ATOM 5173 C CA . HIS C 1 118 ? -32.96806 28.48889 13.97375 1.000 20.26640 118 HIS C CA 1
ATOM 5174 C C . HIS C 1 118 ? -33.76740 27.45537 13.18898 1.000 22.28060 118 HIS C C 1
ATOM 5175 O O . HIS C 1 118 ? -33.96631 27.60281 11.97646 1.000 20.74778 118 HIS C O 1
ATOM 5182 N N . VAL C 1 119 ? -34.22453 26.39501 13.86052 1.000 19.16520 119 VAL C N 1
ATOM 5183 C CA . VAL C 1 119 ? -35.09247 25.41534 13.20652 1.000 19.64302 119 VAL C CA 1
ATOM 5184 C C . VAL C 1 119 ? -36.39087 26.06936 12.75407 1.000 17.03845 119 VAL C C 1
ATOM 5185 O O . VAL C 1 119 ? -36.86569 25.83931 11.63383 1.000 20.65946 119 VAL C O 1
ATOM 5189 N N . LEU C 1 120 ? -36.98532 26.88959 13.62241 1.000 15.50700 120 LEU C N 1
ATOM 5190 C CA . LEU C 1 120 ? -38.23040 27.57828 13.29462 1.000 18.81931 120 LEU C CA 1
ATOM 5191 C C . LEU C 1 120 ? -38.06728 28.44578 12.04885 1.000 20.94455 120 LEU C C 1
ATOM 5192 O O . LEU C 1 120 ? -38.91035 28.41790 11.14436 1.000 21.20423 120 LEU C O 1
ATOM 5197 N N . ARG C 1 121 ? -36.97416 29.20984 11.97443 1.000 20.13166 121 ARG C N 1
ATOM 5198 C CA . ARG C 1 121 ? -36.74275 30.04840 10.79901 1.000 24.71969 121 ARG C CA 1
ATOM 5199 C C . ARG C 1 121 ? -36.51389 29.20920 9.54851 1.000 22.27096 121 ARG C C 1
ATOM 5200 O O . ARG C 1 121 ? -36.94377 29.58868 8.45041 1.000 20.34247 121 ARG C O 1
ATOM 5208 N N . THR C 1 122 ? -35.82085 28.07828 9.69046 1.000 22.99803 122 THR C N 1
ATOM 5209 C CA . THR C 1 122 ? -35.54347 27.22860 8.53662 1.000 24.69595 122 THR C CA 1
ATOM 5210 C C . THR C 1 122 ? -36.82730 26.63000 7.97108 1.000 21.74828 122 THR C C 1
ATOM 5211 O O . THR C 1 122 ? -37.02288 26.59854 6.74959 1.000 21.73553 122 THR C O 1
ATOM 5215 N N . VAL C 1 123 ? -37.71319 26.15369 8.84415 1.000 18.88361 123 VAL C N 1
ATOM 5216 C CA . VAL C 1 123 ? -38.97422 25.57636 8.38888 1.000 18.61269 123 VAL C CA 1
ATOM 5217 C C . VAL C 1 123 ? -39.83848 26.64431 7.72679 1.000 20.35897 123 VAL C C 1
ATOM 5218 O O . VAL C 1 123 ? -40.39975 26.42790 6.64570 1.000 21.42370 123 VAL C O 1
ATOM 5222 N N . LEU C 1 124 ? -39.95364 27.81685 8.36298 1.000 18.43448 124 LEU C N 1
ATOM 5223 C CA . LEU C 1 124 ? -40.70662 28.91836 7.76192 1.000 20.19871 124 LEU C CA 1
ATOM 5224 C C . LEU C 1 124 ? -40.16436 29.27595 6.38479 1.000 22.40855 124 LEU C C 1
ATOM 5225 O O . LEU C 1 124 ? -40.93623 29.56141 5.46064 1.000 22.32863 124 LEU C O 1
ATOM 5230 N N . THR C 1 125 ? -38.83827 29.27432 6.22753 1.000 21.70163 125 THR C N 1
ATOM 5231 C CA . THR C 1 125 ? -38.25331 29.55720 4.91919 1.000 24.52560 125 THR C CA 1
ATOM 5232 C C . THR C 1 125 ? -38.63206 28.48181 3.91091 1.000 24.41085 125 THR C C 1
ATOM 5233 O O . THR C 1 125 ? -39.04672 28.78224 2.78471 1.000 23.95908 125 THR C O 1
ATOM 5237 N N . GLU C 1 126 ? -38.47692 27.21453 4.30025 1.000 24.31898 126 GLU C N 1
ATOM 5238 C CA . GLU C 1 126 ? -38.76551 26.10588 3.39658 1.000 25.77151 126 GLU C CA 1
ATOM 5239 C C . GLU C 1 126 ? -40.23750 26.04252 3.01792 1.000 27.73194 126 GLU C C 1
ATOM 5240 O O . GLU C 1 126 ? -40.57584 25.61573 1.90544 1.000 26.54452 126 GLU C O 1
ATOM 5246 N N . LEU C 1 127 ? -41.12430 26.44577 3.92289 1.000 22.26382 127 LEU C N 1
ATOM 5247 C CA . LEU C 1 127 ? -42.55210 26.44287 3.64001 1.000 23.99348 127 LEU C CA 1
ATOM 5248 C C . LEU C 1 127 ? -42.99936 27.65951 2.83973 1.000 24.60997 127 LEU C C 1
ATOM 5249 O O . LEU C 1 127 ? -44.18360 27.75923 2.50968 1.000 24.97149 127 LEU C O 1
ATOM 5254 N N . GLY C 1 128 ? -42.09611 28.58380 2.52637 1.000 23.73409 128 GLY C N 1
ATOM 5255 C CA . GLY C 1 128 ? -42.46086 29.72506 1.71165 1.000 26.70049 128 GLY C CA 1
ATOM 5256 C C . GLY C 1 128 ? -43.18932 30.83137 2.43451 1.000 29.75133 128 GLY C C 1
ATOM 5257 O O . GLY C 1 128 ? -43.84030 31.65439 1.78513 1.000 30.23704 128 GLY C O 1
ATOM 5258 N N . VAL C 1 129 ? -43.11033 30.87847 3.76412 1.000 25.28985 129 VAL C N 1
ATOM 5259 C CA . VAL C 1 129 ? -43.76264 31.94782 4.50602 1.000 26.22977 129 VAL C CA 1
ATOM 5260 C C . VAL C 1 129 ? -42.98670 33.23886 4.29263 1.000 28.74206 129 VAL C C 1
ATOM 5261 O O . VAL C 1 129 ? -41.75525 33.27093 4.42918 1.000 22.42108 129 VAL C O 1
ATOM 5265 N N . ALA C 1 130 ? -43.70366 34.30375 3.93206 1.000 27.41240 130 ALA C N 1
ATOM 5266 C CA . ALA C 1 130 ? -43.07031 35.58296 3.63877 1.000 29.87707 130 ALA C CA 1
ATOM 5267 C C . ALA C 1 130 ? -42.17950 36.01745 4.79306 1.000 28.93611 130 ALA C C 1
ATOM 5268 O O . ALA C 1 130 ? -42.61192 36.05047 5.94800 1.000 23.14477 130 ALA C O 1
ATOM 5270 N N . ARG C 1 131 ? -40.91886 36.32368 4.46931 1.000 27.06004 131 ARG C N 1
ATOM 5271 C CA . ARG C 1 131 ? -39.96068 36.74663 5.48584 1.000 29.63647 131 ARG C CA 1
ATOM 5272 C C . ARG C 1 131 ? -40.50901 37.89280 6.32429 1.000 26.05400 131 ARG C C 1
ATOM 5273 O O . ARG C 1 131 ? -40.33207 37.92255 7.54777 1.000 22.35162 131 ARG C O 1
ATOM 5281 N N . GLU C 1 132 ? -41.19199 38.84033 5.68414 1.000 28.23089 132 GLU C N 1
ATOM 5282 C CA . GLU C 1 132 ? -41.69242 40.01751 6.38227 1.000 27.60414 132 GLU C CA 1
ATOM 5283 C C . GLU C 1 132 ? -42.85575 39.71266 7.32053 1.000 31.04919 132 GLU C C 1
ATOM 5284 O O . GLU C 1 132 ? -43.30897 40.62210 8.02430 1.000 25.49062 132 GLU C O 1
ATOM 5290 N N . LEU C 1 133 ? -43.34434 38.47433 7.35818 1.000 25.60549 133 LEU C N 1
ATOM 5291 C CA . LEU C 1 133 ? -44.46974 38.10130 8.20282 1.000 27.45419 133 LEU C CA 1
ATOM 5292 C C . LEU C 1 133 ? -44.09145 37.12706 9.31298 1.000 25.69344 133 LEU C C 1
ATOM 5293 O O . LEU C 1 133 ? -44.95613 36.76698 10.11620 1.000 22.31142 133 LEU C O 1
ATOM 5298 N N . TRP C 1 134 ? -42.82610 36.70078 9.38452 1.000 23.81161 134 TRP C N 1
ATOM 5299 C CA . TRP C 1 134 ? -42.42079 35.70455 10.37676 1.000 26.89612 134 TRP C CA 1
ATOM 5300 C C . TRP C 1 134 ? -42.73575 36.15962 11.79350 1.000 23.21992 134 TRP C C 1
ATOM 5301 O O . TRP C 1 134 ? -43.24784 35.38239 12.60776 1.000 24.50953 134 TRP C O 1
ATOM 5312 N N . SER C 1 135 ? -42.39328 37.40756 12.12234 1.000 22.30584 135 SER C N 1
ATOM 5313 C CA . SER C 1 135 ? -42.62285 37.89118 13.48034 1.000 23.06811 135 SER C CA 1
ATOM 5314 C C . SER C 1 135 ? -44.10910 37.90854 13.81086 1.000 24.66102 135 SER C C 1
ATOM 5315 O O . SER C 1 135 ? -44.51964 37.50613 14.90892 1.000 23.76207 135 SER C O 1
ATOM 5318 N N . GLU C 1 136 ? -44.92997 38.35696 12.86248 1.000 23.33057 136 GLU C N 1
ATOM 5319 C CA . GLU C 1 136 ? -46.37131 38.42474 13.08005 1.000 24.63264 136 GLU C CA 1
ATOM 5320 C C . GLU C 1 136 ? -46.98638 37.03657 13.23216 1.000 22.90617 136 GLU C C 1
ATOM 5321 O O . GLU C 1 136 ? -47.79410 36.80462 14.14022 1.000 23.97079 136 GLU C O 1
ATOM 5327 N N . VAL C 1 137 ? -46.63063 36.09976 12.34599 1.000 26.78751 137 VAL C N 1
ATOM 5328 C CA . VAL C 1 137 ? -47.27389 34.78649 12.38939 1.000 24.08101 137 VAL C CA 1
ATOM 5329 C C . VAL C 1 137 ? -46.92933 34.04350 13.67520 1.000 27.01839 137 VAL C C 1
ATOM 5330 O O . VAL C 1 137 ? -47.73540 33.24642 14.17114 1.000 28.45303 137 VAL C O 1
ATOM 5334 N N . THR C 1 138 ? -45.74979 34.28597 14.23931 1.000 22.79734 138 THR C N 1
ATOM 5335 C CA . THR C 1 138 ? -45.29263 33.57208 15.42321 1.000 20.19923 138 THR C CA 1
ATOM 5336 C C . THR C 1 138 ? -45.37472 34.41120 16.69093 1.000 24.08024 138 THR C C 1
ATOM 5337 O O . THR C 1 138 ? -44.91391 33.96216 17.74478 1.000 22.11043 138 THR C O 1
ATOM 5341 N N . GLY C 1 139 ? -45.93975 35.61505 16.61683 1.000 23.15271 139 GLY C N 1
ATOM 5342 C CA . GLY C 1 139 ? -46.01181 36.47009 17.79075 1.000 27.59176 139 GLY C CA 1
ATOM 5343 C C . GLY C 1 139 ? -44.66062 36.90410 18.31170 1.000 24.54884 139 GLY C C 1
ATOM 5344 O O . GLY C 1 139 ? -44.52023 37.17780 19.50771 1.000 28.89957 139 GLY C O 1
ATOM 5345 N N . GLY C 1 140 ? -43.65728 36.97493 17.44165 1.000 25.57306 140 GLY C N 1
ATOM 5346 C CA . GLY C 1 140 ? -42.30782 37.30063 17.84847 1.000 25.46993 140 GLY C CA 1
ATOM 5347 C C . GLY C 1 140 ? -41.50189 36.13936 18.38670 1.000 23.11113 140 GLY C C 1
ATOM 5348 O O . GLY C 1 140 ? -40.33621 36.33547 18.75382 1.000 26.21243 140 GLY C O 1
ATOM 5349 N N . ALA C 1 141 ? -42.07813 34.93671 18.45025 1.000 23.27173 141 ALA C N 1
ATOM 5350 C CA . ALA C 1 141 ? -41.31801 33.78372 18.92129 1.000 22.38310 141 ALA C CA 1
ATOM 5351 C C . ALA C 1 141 ? -40.12013 33.50737 18.02533 1.000 23.70348 141 ALA C C 1
ATOM 5352 O O . ALA C 1 141 ? -39.08102 33.04180 18.50145 1.000 22.61048 141 ALA C O 1
ATOM 5354 N N . VAL C 1 142 ? -40.24117 33.81006 16.73130 1.000 22.34666 142 VAL C N 1
ATOM 5355 C CA . VAL C 1 142 ? -39.16000 33.58917 15.78592 1.000 20.42896 142 VAL C CA 1
ATOM 5356 C C . VAL C 1 142 ? -37.96049 34.47662 16.09346 1.000 26.41504 142 VAL C C 1
ATOM 5357 O O . VAL C 1 142 ? -36.83049 34.14270 15.71922 1.000 26.06164 142 VAL C O 1
ATOM 5361 N N . ASP C 1 143 ? -38.17461 35.59180 16.78985 1.000 25.87015 143 ASP C N 1
ATOM 5362 C CA . ASP C 1 143 ? -37.11695 36.53040 17.13061 1.000 28.91048 143 ASP C CA 1
ATOM 5363 C C . ASP C 1 143 ? -36.62015 36.36547 18.55709 1.000 29.89212 143 ASP C C 1
ATOM 5364 O O . ASP C 1 143 ? -35.74860 37.12572 18.98614 1.000 31.21886 143 ASP C O 1
ATOM 5369 N N . GLY C 1 144 ? -37.15170 35.40208 19.30083 1.000 26.92726 144 GLY C N 1
ATOM 5370 C CA . GLY C 1 144 ? -36.76295 35.22833 20.68257 1.000 32.53996 144 GLY C CA 1
ATOM 5371 C C . GLY C 1 144 ? -37.59843 35.98613 21.68195 1.000 31.56137 144 GLY C C 1
ATOM 5372 O O . GLY C 1 144 ? -37.17179 36.13577 22.83331 1.000 34.85350 144 GLY C O 1
ATOM 5373 N N . ARG C 1 145 ? -38.77942 36.46890 21.28823 1.000 27.77356 145 ARG C N 1
ATOM 5374 C CA . ARG C 1 145 ? -39.64822 37.20866 22.19688 1.000 28.43226 145 ARG C CA 1
ATOM 5375 C C . ARG C 1 145 ? -40.95793 36.48052 22.48062 1.000 27.48498 145 ARG C C 1
ATOM 5376 O O . ARG C 1 145 ? -41.90634 37.09456 22.97584 1.000 31.27853 145 ARG C O 1
ATOM 5384 N N . GLY C 1 146 ? -41.03693 35.18894 22.17503 1.000 23.14473 146 GLY C N 1
ATOM 5385 C CA . GLY C 1 146 ? -42.10644 34.35801 22.68324 1.000 27.27025 146 GLY C CA 1
ATOM 5386 C C . GLY C 1 146 ? -41.79416 33.93027 24.10382 1.000 26.03805 146 GLY C C 1
ATOM 5387 O O . GLY C 1 146 ? -40.85183 34.40994 24.73416 1.000 26.09400 146 GLY C O 1
ATOM 5388 N N . THR C 1 147 ? -42.60939 33.01374 24.61982 1.000 23.90094 147 THR C N 1
ATOM 5389 C CA . THR C 1 147 ? -42.29723 32.37786 25.89543 1.000 20.40745 147 THR C CA 1
ATOM 5390 C C . THR C 1 147 ? -41.29625 31.25739 25.63407 1.000 24.19012 147 THR C C 1
ATOM 5391 O O . THR C 1 147 ? -41.56513 30.35191 24.83788 1.000 22.72246 147 THR C O 1
ATOM 5395 N N . GLU C 1 148 ? -40.13642 31.32620 26.26922 1.000 20.77685 148 GLU C N 1
ATOM 5396 C CA . GLU C 1 148 ? -39.07315 30.35568 26.02467 1.000 20.77067 148 GLU C CA 1
ATOM 5397 C C . GLU C 1 148 ? -38.91094 29.50604 27.28098 1.000 20.97806 148 GLU C C 1
ATOM 5398 O O . GLU C 1 148 ? -38.23475 29.90437 28.23298 1.000 22.01555 148 GLU C O 1
ATOM 5404 N N . TRP C 1 149 ? -39.55957 28.34506 27.27662 1.000 18.26391 149 TRP C N 1
ATOM 5405 C CA . TRP C 1 149 ? -39.56185 27.43908 28.41651 1.000 22.31781 149 TRP C CA 1
ATOM 5406 C C . TRP C 1 149 ? -38.34609 26.52384 28.40152 1.000 17.86468 149 TRP C C 1
ATOM 5407 O O . TRP C 1 149 ? -37.86164 26.11294 27.34551 1.000 18.52101 149 TRP C O 1
ATOM 5418 N N . PHE C 1 150 ? -37.89154 26.15687 29.59618 1.000 18.84056 150 PHE C N 1
ATOM 5419 C CA . PHE C 1 150 ? -36.87322 25.13119 29.76939 1.000 16.86944 150 PHE C CA 1
ATOM 5420 C C . PHE C 1 150 ? -37.39341 24.12468 30.78312 1.000 19.75373 150 PHE C C 1
ATOM 5421 O O . PHE C 1 150 ? -37.91368 24.51498 31.83463 1.000 20.98432 150 PHE C O 1
ATOM 5429 N N . ALA C 1 151 ? -37.26767 22.83710 30.46905 1.000 17.71861 151 ALA C N 1
ATOM 5430 C CA . ALA C 1 151 ? -37.72326 21.77964 31.36179 1.000 22.01595 151 ALA C CA 1
ATOM 5431 C C . ALA C 1 151 ? -36.57713 20.84083 31.70194 1.000 20.08843 151 ALA C C 1
ATOM 5432 O O . ALA C 1 151 ? -35.75530 20.51349 30.84272 1.000 20.84602 151 ALA C O 1
ATOM 5434 N N . ALA C 1 152 ? -36.53563 20.40302 32.95906 1.000 21.09570 152 ALA C N 1
ATOM 5435 C CA . ALA C 1 152 ? -35.60724 19.37515 33.41931 1.000 21.74696 152 ALA C CA 1
ATOM 5436 C C . ALA C 1 152 ? -36.43265 18.26924 34.05498 1.000 22.68144 152 ALA C C 1
ATOM 5437 O O . ALA C 1 152 ? -37.13711 18.51415 35.03770 1.000 21.36481 152 ALA C O 1
ATOM 5439 N N . ASN C 1 153 ? -36.34835 17.06420 33.50116 1.000 20.34338 153 ASN C N 1
ATOM 5440 C CA . ASN C 1 153 ? -37.21749 15.96002 33.88176 1.000 22.44663 153 ASN C CA 1
ATOM 5441 C C . ASN C 1 153 ? -36.39903 14.87054 34.55741 1.000 22.36224 153 ASN C C 1
ATOM 5442 O O . ASN C 1 153 ? -35.37737 14.43596 34.01961 1.000 22.98764 153 ASN C O 1
ATOM 5447 N N . HIS C 1 154 ? -36.85008 14.43280 35.73005 1.000 21.48994 154 HIS C N 1
ATOM 5448 C CA . HIS C 1 154 ? -36.27110 13.28624 36.42169 1.000 23.74636 154 HIS C CA 1
ATOM 5449 C C . HIS C 1 154 ? -37.32915 12.19763 36.50271 1.000 24.38283 154 HIS C C 1
ATOM 5450 O O . HIS C 1 154 ? -38.40322 12.41147 37.07642 1.000 22.34860 154 HIS C O 1
ATOM 5457 N N . TYR C 1 155 ? -37.02934 11.04045 35.92218 1.000 20.87376 155 TYR C N 1
ATOM 5458 C CA . TYR C 1 155 ? -37.96223 9.92233 35.88749 1.000 22.32929 155 TYR C CA 1
ATOM 5459 C C . TYR C 1 155 ? -37.66049 9.00593 37.06615 1.000 25.69696 155 TYR C C 1
ATOM 5460 O O . TYR C 1 155 ? -36.65230 8.29242 37.06674 1.000 20.94069 155 TYR C O 1
ATOM 5469 N N . ARG C 1 156 ? -38.53118 9.04109 38.07503 1.000 25.72639 156 ARG C N 1
ATOM 5470 C CA . ARG C 1 156 ? -38.37068 8.23504 39.28384 1.000 28.09064 156 ARG C CA 1
ATOM 5471 C C . ARG C 1 156 ? -38.80505 6.80815 38.97253 1.000 24.64752 156 ARG C C 1
ATOM 5472 O O . ARG C 1 156 ? -39.99233 6.47817 39.03283 1.000 25.20864 156 ARG C O 1
ATOM 5480 N N . SER C 1 157 ? -37.83680 5.94915 38.64120 1.000 24.68154 157 SER C N 1
ATOM 5481 C CA . SER C 1 157 ? -38.16089 4.57627 38.26424 1.000 28.16427 157 SER C CA 1
ATOM 5482 C C . SER C 1 157 ? -38.71698 3.76887 39.43192 1.000 28.28820 157 SER C C 1
ATOM 5483 O O . SER C 1 157 ? -39.30911 2.70764 39.21009 1.000 28.63701 157 SER C O 1
ATOM 5486 N N . GLU C 1 158 ? -38.54758 4.25068 40.66272 1.000 28.26905 158 GLU C N 1
ATOM 5487 C CA . GLU C 1 158 ? -39.13093 3.58406 41.82140 1.000 30.43206 158 GLU C CA 1
ATOM 5488 C C . GLU C 1 158 ? -40.65209 3.55866 41.76828 1.000 33.81671 158 GLU C C 1
ATOM 5489 O O . GLU C 1 158 ? -41.27327 2.71920 42.43043 1.000 29.02880 158 GLU C O 1
ATOM 5495 N N . ARG C 1 159 ? -41.26587 4.45785 41.00587 1.000 28.79808 159 ARG C N 1
ATOM 5496 C CA . ARG C 1 159 ? -42.71685 4.54030 40.92810 1.000 32.32703 159 ARG C CA 1
ATOM 5497 C C . ARG C 1 159 ? -43.23402 3.61452 39.83590 1.000 33.95988 159 ARG C C 1
ATOM 5498 O O . ARG C 1 159 ? -42.74690 3.64732 38.70117 1.000 29.18739 159 ARG C O 1
ATOM 5506 N N . ASP C 1 160 ? -44.22303 2.79099 40.18554 1.000 33.47367 160 ASP C N 1
ATOM 5507 C CA . ASP C 1 160 ? -44.81044 1.82601 39.25450 1.000 36.78663 160 ASP C CA 1
ATOM 5508 C C . ASP C 1 160 ? -45.89696 2.51763 38.42536 1.000 38.18453 160 ASP C C 1
ATOM 5509 O O . ASP C 1 160 ? -47.09496 2.25185 38.54317 1.000 40.77409 160 ASP C O 1
ATOM 5514 N N . ARG C 1 161 ? -45.44594 3.42845 37.56068 1.000 36.41487 161 ARG C N 1
ATOM 5515 C CA . ARG C 1 161 ? -46.33653 4.27660 36.77773 1.000 30.38156 161 ARG C CA 1
ATOM 5516 C C . ARG C 1 161 ? -45.72251 4.52213 35.40717 1.000 30.72591 161 ARG C C 1
ATOM 5517 O O . ARG C 1 161 ? -44.53309 4.28538 35.18358 1.000 27.98744 161 ARG C O 1
ATOM 5525 N N . LEU C 1 162 ? -46.54578 5.03322 34.49504 1.000 31.31519 162 LEU C N 1
ATOM 5526 C CA . LEU C 1 162 ? -46.03772 5.48481 33.20770 1.000 27.14921 162 LEU C CA 1
ATOM 5527 C C . LEU C 1 162 ? -45.02616 6.60747 33.41287 1.000 24.88298 162 LEU C C 1
ATOM 5528 O O . LEU C 1 162 ? -45.09968 7.37376 34.37847 1.000 24.91713 162 LEU C O 1
ATOM 5533 N N . GLY C 1 163 ? -44.05589 6.69369 32.50103 1.000 26.38863 163 GLY C N 1
ATOM 5534 C CA . GLY C 1 163 ? -43.00887 7.69082 32.65871 1.000 22.52188 163 GLY C CA 1
ATOM 5535 C C . GLY C 1 163 ? -43.53686 9.10678 32.52855 1.000 25.90657 163 GLY C C 1
ATOM 5536 O O . GLY C 1 163 ? -43.28747 9.96010 33.38543 1.000 26.76093 163 GLY C O 1
ATOM 5537 N N . CYS C 1 164 ? -44.29022 9.36767 31.46502 1.000 28.93252 164 CYS C N 1
ATOM 5538 C CA . CYS C 1 164 ? -44.78980 10.70125 31.17136 1.000 30.85233 164 CYS C CA 1
ATOM 5539 C C . CYS C 1 164 ? -46.09347 10.57620 30.39654 1.000 30.84501 164 CYS C C 1
ATOM 5540 O O . CYS C 1 164 ? -46.21924 9.71719 29.52059 1.000 30.06313 164 CYS C O 1
ATOM 5543 N N . ALA C 1 165 ? -47.05488 11.43750 30.72492 1.000 34.58649 165 ALA C N 1
ATOM 5544 C CA . ALA C 1 165 ? -48.36804 11.38348 30.09788 1.000 33.59357 165 ALA C CA 1
ATOM 5545 C C . ALA C 1 165 ? -48.26845 11.66405 28.59843 1.000 32.73443 165 ALA C C 1
ATOM 5546 O O . ALA C 1 165 ? -47.42391 12.45213 28.16039 1.000 29.64718 165 ALA C O 1
ATOM 5548 N N . PRO C 1 166 ? -49.12640 11.04053 27.78903 1.000 30.41219 166 PRO C N 1
ATOM 5549 C CA . PRO C 1 166 ? -49.15245 11.37019 26.35925 1.000 28.85259 166 PRO C CA 1
ATOM 5550 C C . PRO C 1 166 ? -49.59129 12.81046 26.16705 1.000 28.12611 166 PRO C C 1
ATOM 5551 O O . PRO C 1 166 ? -50.47874 13.30251 26.86516 1.000 28.45687 166 PRO C O 1
ATOM 5555 N N . HIS C 1 167 ? -48.96501 13.48999 25.21239 1.000 25.12865 167 HIS C N 1
ATOM 5556 C CA . HIS C 1 167 ? -49.26278 14.90239 25.02182 1.000 22.03457 167 HIS C CA 1
ATOM 5557 C C . HIS C 1 167 ? -48.63762 15.37878 23.72389 1.000 25.64147 167 HIS C C 1
ATOM 5558 O O . HIS C 1 167 ? -47.75471 14.72687 23.15662 1.000 21.76536 167 HIS C O 1
ATOM 5565 N N . LYS C 1 168 ? -49.10869 16.53544 23.27116 1.000 23.89305 168 LYS C N 1
ATOM 5566 C CA . LYS C 1 168 ? -48.42745 17.33528 22.26872 1.000 22.51933 168 LYS C CA 1
ATOM 5567 C C . LYS C 1 168 ? -47.83035 18.55332 22.95806 1.000 24.81522 168 LYS C C 1
ATOM 5568 O O . LYS C 1 168 ? -48.45813 19.14175 23.84399 1.000 26.18419 168 LYS C O 1
ATOM 5574 N N . ASP C 1 169 ? -46.59992 18.90203 22.58984 1.000 20.13448 169 ASP C N 1
ATOM 5575 C CA . ASP C 1 169 ? -46.03707 20.16474 23.04924 1.000 19.02913 169 ASP C CA 1
ATOM 5576 C C . ASP C 1 169 ? -46.88281 21.31671 22.51027 1.000 21.32714 169 ASP C C 1
ATOM 5577 O O . ASP C 1 169 ? -47.43138 21.23913 21.40877 1.000 24.52302 169 ASP C O 1
ATOM 5582 N N . THR C 1 170 ? -47.02541 22.37749 23.30708 1.000 22.29054 170 THR C N 1
ATOM 5583 C CA . THR C 1 170 ? -47.95818 23.44333 22.94402 1.000 26.36486 170 THR C CA 1
ATOM 5584 C C . THR C 1 170 ? -47.38500 24.45747 21.96065 1.000 22.37560 170 THR C C 1
ATOM 5585 O O . THR C 1 170 ? -48.16422 25.15884 21.30481 1.000 21.48370 170 THR C O 1
ATOM 5589 N N . GLY C 1 171 ? -46.06636 24.55732 21.83701 1.000 17.88000 171 GLY C N 1
ATOM 5590 C CA . GLY C 1 171 ? -45.42562 25.67766 21.16700 1.000 20.12775 171 GLY C CA 1
ATOM 5591 C C . GLY C 1 171 ? -45.10108 25.41635 19.71231 1.000 20.05514 171 GLY C C 1
ATOM 5592 O O . GLY C 1 171 ? -45.82667 24.71032 19.00502 1.000 19.25044 171 GLY C O 1
ATOM 5593 N N . PHE C 1 172 ? -43.99288 26.00282 19.25088 1.000 16.96852 172 PHE C N 1
ATOM 5594 C CA . PHE C 1 172 ? -43.54510 25.83161 17.87058 1.000 19.97008 172 PHE C CA 1
ATOM 5595 C C . PHE C 1 172 ? -42.50145 24.72606 17.73358 1.000 17.25031 172 PHE C C 1
ATOM 5596 O O . PHE C 1 172 ? -42.72708 23.74543 17.01897 1.000 15.62782 172 PHE C O 1
ATOM 5604 N N . VAL C 1 173 ? -41.35744 24.86604 18.40390 1.000 17.15786 173 VAL C N 1
ATOM 5605 C CA . VAL C 1 173 ? -40.23199 23.95193 18.23872 1.000 15.77119 173 VAL C CA 1
ATOM 5606 C C . VAL C 1 173 ? -39.69453 23.56625 19.60933 1.000 18.79232 173 VAL C C 1
ATOM 5607 O O . VAL C 1 173 ? -39.55004 24.41995 20.49347 1.000 16.18353 173 VAL C O 1
ATOM 5611 N N . THR C 1 174 ? -39.40009 22.27504 19.77953 1.000 15.45751 174 THR C N 1
ATOM 5612 C CA . THR C 1 174 ? -38.79823 21.73715 20.99381 1.000 16.71385 174 THR C CA 1
ATOM 5613 C C . THR C 1 174 ? -37.46028 21.10113 20.64722 1.000 15.36130 174 THR C C 1
ATOM 5614 O O . THR C 1 174 ? -37.37448 20.31972 19.69696 1.000 16.29790 174 THR C O 1
ATOM 5618 N N . VAL C 1 175 ? -36.42690 21.42275 21.42139 1.000 16.55307 175 VAL C N 1
ATOM 5619 C CA . VAL C 1 175 ? -35.11708 20.78259 21.30411 1.000 14.49493 175 VAL C CA 1
ATOM 5620 C C . VAL C 1 175 ? -34.89147 19.99230 22.58447 1.000 18.35338 175 VAL C C 1
ATOM 5621 O O . VAL C 1 175 ? -34.84791 20.56861 23.67801 1.000 17.61733 175 VAL C O 1
ATOM 5625 N N . LEU C 1 176 ? -34.74660 18.67728 22.44663 1.000 16.99342 176 LEU C N 1
ATOM 5626 C CA . LEU C 1 176 ? -34.76724 17.74752 23.56628 1.000 18.64727 176 LEU C CA 1
ATOM 5627 C C . LEU C 1 176 ? -33.45999 16.97208 23.62599 1.000 18.25967 176 LEU C C 1
ATOM 5628 O O . LEU C 1 176 ? -32.99223 16.46214 22.60585 1.000 15.94886 176 LEU C O 1
ATOM 5633 N N . TYR C 1 177 ? -32.88876 16.86021 24.82176 1.000 17.05744 177 TYR C N 1
ATOM 5634 C CA . TYR C 1 177 ? -31.71399 16.03048 25.05053 1.000 21.16159 177 TYR C CA 1
ATOM 5635 C C . TYR C 1 177 ? -32.13753 14.77649 25.80757 1.000 21.60726 177 TYR C C 1
ATOM 5636 O O . TYR C 1 177 ? -32.69692 14.87163 26.90464 1.000 19.55696 177 TYR C O 1
ATOM 5645 N N . ILE C 1 178 ? -31.89775 13.60813 25.20733 1.000 18.59681 178 ILE C N 1
ATOM 5646 C CA . ILE C 1 178 ? -32.10470 12.31915 25.85851 1.000 24.60869 178 ILE C CA 1
ATOM 5647 C C . ILE C 1 178 ? -30.88885 11.44169 25.60362 1.000 20.70088 178 ILE C C 1
ATOM 5648 O O . ILE C 1 178 ? -30.22589 11.55572 24.56886 1.000 24.13864 178 ILE C O 1
ATOM 5653 N N . GLU C 1 179 ? -30.60576 10.55065 26.55910 1.000 22.81350 179 GLU C N 1
ATOM 5654 C CA . GLU C 1 179 ? -29.56601 9.53964 26.42039 1.000 26.13456 179 GLU C CA 1
ATOM 5655 C C . GLU C 1 179 ? -30.08725 8.11187 26.47818 1.000 25.61809 179 GLU C C 1
ATOM 5656 O O . GLU C 1 179 ? -29.29840 7.17865 26.29638 1.000 24.14451 179 GLU C O 1
ATOM 5662 N N . GLU C 1 180 ? -31.37584 7.91361 26.73591 1.000 24.36988 180 GLU C N 1
ATOM 5663 C CA . GLU C 1 180 ? -31.93121 6.60450 27.03401 1.000 25.44503 180 GLU C CA 1
ATOM 5664 C C . GLU C 1 180 ? -33.23793 6.44564 26.27223 1.000 27.82163 180 GLU C C 1
ATOM 5665 O O . GLU C 1 180 ? -33.91675 7.43176 25.97627 1.000 22.92694 180 GLU C O 1
ATOM 5671 N N . GLY C 1 181 ? -33.57768 5.20145 25.93922 1.000 23.93204 181 GLY C N 1
ATOM 5672 C CA . GLY C 1 181 ? -34.86393 4.92288 25.32962 1.000 26.74003 181 GLY C CA 1
ATOM 5673 C C . GLY C 1 181 ? -36.02439 5.21272 26.26771 1.000 23.92552 181 GLY C C 1
ATOM 5674 O O . GLY C 1 181 ? -35.86097 5.52316 27.44828 1.000 25.13884 181 GLY C O 1
ATOM 5675 N N . GLY C 1 182 ? -37.23392 5.10644 25.72397 1.000 22.96941 182 GLY C N 1
ATOM 5676 C CA . GLY C 1 182 ? -38.42448 5.33903 26.52287 1.000 25.13659 182 GLY C CA 1
ATOM 5677 C C . GLY C 1 182 ? -39.42813 6.24816 25.84704 1.000 25.46613 182 GLY C C 1
ATOM 5678 O O . GLY C 1 182 ? -40.64123 6.06510 25.98607 1.000 20.46102 182 GLY C O 1
ATOM 5679 N N . LEU C 1 183 ? -38.92928 7.23926 25.11654 1.000 21.52199 183 LEU C N 1
ATOM 5680 C CA . LEU C 1 183 ? -39.80078 8.11738 24.35014 1.000 19.73765 183 LEU C CA 1
ATOM 5681 C C . LEU C 1 183 ? -40.48748 7.34451 23.23270 1.000 20.14304 183 LEU C C 1
ATOM 5682 O O . LEU C 1 183 ? -39.87166 6.50700 22.56738 1.000 22.49611 183 LEU C O 1
ATOM 5687 N N . GLU C 1 184 ? -41.77504 7.63067 23.03004 1.000 21.91135 184 GLU C N 1
ATOM 5688 C CA . GLU C 1 184 ? -42.57268 6.97485 22.00302 1.000 20.26160 184 GLU C CA 1
ATOM 5689 C C . GLU C 1 184 ? -43.47927 7.99814 21.33728 1.000 20.52401 184 GLU C C 1
ATOM 5690 O O . GLU C 1 184 ? -43.95408 8.93677 21.97869 1.000 22.77450 184 GLU C O 1
ATOM 5696 N N . ALA C 1 185 ? -43.72548 7.80222 20.04502 1.000 22.04813 185 ALA C N 1
ATOM 5697 C CA . ALA C 1 185 ? -44.58002 8.68808 19.26993 1.000 27.62420 185 ALA C CA 1
ATOM 5698 C C . ALA C 1 185 ? -45.76030 7.90562 18.71364 1.000 33.00526 185 ALA C C 1
ATOM 5699 O O . ALA C 1 185 ? -45.62564 6.73039 18.35527 1.000 27.76509 185 ALA C O 1
ATOM 5701 N N . ALA C 1 186 ? -46.91810 8.56000 18.65095 1.000 27.14754 186 ALA C N 1
ATOM 5702 C CA . ALA C 1 186 ? -48.11378 7.95132 18.07867 1.000 31.05541 186 ALA C CA 1
ATOM 5703 C C . ALA C 1 186 ? -48.05713 8.08660 16.56110 1.000 37.26436 186 ALA C C 1
ATOM 5704 O O . ALA C 1 186 ? -48.10451 9.19915 16.02599 1.000 41.09157 186 ALA C O 1
ATOM 5706 N N . THR C 1 187 ? -47.93009 6.95758 15.86669 1.000 41.70962 187 THR C N 1
ATOM 5707 C CA . THR C 1 187 ? -47.90763 6.91889 14.40772 1.000 48.92073 187 THR C CA 1
ATOM 5708 C C . THR C 1 187 ? -48.91110 5.87164 13.95572 1.000 52.86126 187 THR C C 1
ATOM 5709 O O . THR C 1 187 ? -48.82910 4.71052 14.37091 1.000 50.85700 187 THR C O 1
ATOM 5713 N N . GLY C 1 188 ? -49.84827 6.27583 13.10574 1.000 56.20307 188 GLY C N 1
ATOM 5714 C CA . GLY C 1 188 ? -50.96071 5.40914 12.78589 1.000 57.69659 188 GLY C CA 1
ATOM 5715 C C . GLY C 1 188 ? -51.82018 5.17581 14.00649 1.000 59.02353 188 GLY C C 1
ATOM 5716 O O . GLY C 1 188 ? -52.33501 6.13141 14.59358 1.000 63.28615 188 GLY C O 1
ATOM 5717 N N . GLY C 1 189 ? -51.95797 3.91953 14.41818 1.000 57.32708 189 GLY C N 1
ATOM 5718 C CA . GLY C 1 189 ? -52.79357 3.61216 15.55938 1.000 54.02835 189 GLY C CA 1
ATOM 5719 C C . GLY C 1 189 ? -52.04616 3.16893 16.80041 1.000 51.76762 189 GLY C C 1
ATOM 5720 O O . GLY C 1 189 ? -52.66274 2.93263 17.84383 1.000 49.90367 189 GLY C O 1
ATOM 5721 N N . SER C 1 190 ? -50.72308 3.05567 16.71457 1.000 49.39868 190 SER C N 1
ATOM 5722 C CA . SER C 1 190 ? -49.93059 2.53955 17.82173 1.000 48.49370 190 SER C CA 1
ATOM 5723 C C . SER C 1 190 ? -48.76221 3.47562 18.11135 1.000 44.69216 190 SER C C 1
ATOM 5724 O O . SER C 1 190 ? -48.58618 4.51653 17.46991 1.000 42.77432 190 SER C O 1
ATOM 5727 N N . TRP C 1 191 ? -47.95805 3.08474 19.09432 1.000 40.01575 191 TRP C N 1
ATOM 5728 C CA . TRP C 1 191 ? -46.81077 3.85842 19.54098 1.000 33.96228 191 TRP C CA 1
ATOM 5729 C C . TRP C 1 191 ? -45.53793 3.32922 18.89348 1.000 40.69265 191 TRP C C 1
ATOM 5730 O O . TRP C 1 191 ? -45.36714 2.11707 18.72883 1.000 39.13188 191 TRP C O 1
ATOM 5741 N N . THR C 1 192 ? -44.65023 4.24828 18.52307 1.000 32.69802 192 THR C N 1
ATOM 5742 C CA . THR C 1 192 ? -43.40764 3.93365 17.84623 1.000 32.35151 192 THR C CA 1
ATOM 5743 C C . THR C 1 192 ? -42.24694 4.49899 18.65089 1.000 32.44079 192 THR C C 1
ATOM 5744 O O . THR C 1 192 ? -42.31872 5.65188 19.10033 1.000 26.41227 192 THR C O 1
ATOM 5748 N N . PRO C 1 193 ? -41.17947 3.73039 18.86923 1.000 30.11026 193 PRO C N 1
ATOM 5749 C CA . PRO C 1 193 ? -40.08262 4.21884 19.71238 1.000 25.65054 193 PRO C CA 1
ATOM 5750 C C . PRO C 1 193 ? -39.30681 5.34500 19.04615 1.000 27.58871 193 PRO C C 1
ATOM 5751 O O . PRO C 1 193 ? -39.05944 5.33197 17.83823 1.000 28.88095 193 PRO C O 1
ATOM 5755 N N . VAL C 1 194 ? -38.92639 6.32612 19.85488 1.000 25.42818 194 VAL C N 1
ATOM 5756 C CA . VAL C 1 194 ? -38.01901 7.39448 19.45263 1.000 25.37790 194 VAL C CA 1
ATOM 5757 C C . VAL C 1 194 ? -36.78400 7.23399 20.32842 1.000 27.56494 194 VAL C C 1
ATOM 5758 O O . VAL C 1 194 ? -36.76006 7.68782 21.47917 1.000 23.41850 194 VAL C O 1
ATOM 5762 N N . ASP C 1 195 ? -35.75836 6.56453 19.79346 1.000 26.66748 195 ASP C N 1
ATOM 5763 C CA . ASP C 1 195 ? -34.55220 6.20861 20.52393 1.000 26.46729 195 ASP C CA 1
ATOM 5764 C C . ASP C 1 195 ? -33.47312 7.27476 20.35667 1.000 28.93542 195 ASP C C 1
ATOM 5765 O O . ASP C 1 195 ? -33.37236 7.91066 19.30191 1.000 27.25709 195 ASP C O 1
ATOM 5770 N N . PRO C 1 196 ? -32.66198 7.48269 21.39107 1.000 29.25797 196 PRO C N 1
ATOM 5771 C CA . PRO C 1 196 ? -31.58535 8.47211 21.29426 1.000 29.21759 196 PRO C CA 1
ATOM 5772 C C . PRO C 1 196 ? -30.48395 7.99557 20.36147 1.000 26.16675 196 PRO C C 1
ATOM 5773 O O . PRO C 1 196 ? -30.23020 6.79825 20.21740 1.000 25.96231 196 PRO C O 1
ATOM 5777 N N . VAL C 1 197 ? -29.83264 8.95398 19.71249 1.000 26.26432 197 VAL C N 1
ATOM 5778 C CA . VAL C 1 197 ? -28.70572 8.69235 18.82794 1.000 23.12013 197 VAL C CA 1
ATOM 5779 C C . VAL C 1 197 ? -27.51446 9.48295 19.35739 1.000 28.28707 197 VAL C C 1
ATOM 5780 O O . VAL C 1 197 ? -27.64716 10.68242 19.60327 1.000 24.72886 197 VAL C O 1
ATOM 5784 N N . PRO C 1 198 ? -26.35511 8.85571 19.55926 1.000 26.26028 198 PRO C N 1
ATOM 5785 C CA . PRO C 1 198 ? -25.18436 9.59498 20.05012 1.000 26.95315 198 PRO C CA 1
ATOM 5786 C C . PRO C 1 198 ? -24.92519 10.86104 19.24394 1.000 24.63905 198 PRO C C 1
ATOM 5787 O O . PRO C 1 198 ? -25.00370 10.86803 18.01220 1.000 22.52100 198 PRO C O 1
ATOM 5791 N N . GLY C 1 199 ? -24.63664 11.94622 19.95995 1.000 23.58751 199 GLY C N 1
ATOM 5792 C CA . GLY C 1 199 ? -24.27577 13.20179 19.33093 1.000 25.73113 199 GLY C CA 1
ATOM 5793 C C . GLY C 1 199 ? -25.41066 13.98586 18.71143 1.000 21.45867 199 GLY C C 1
ATOM 5794 O O . GLY C 1 199 ? -25.15061 14.85978 17.87854 1.000 20.47551 199 GLY C O 1
ATOM 5795 N N . CYS C 1 200 ? -26.66058 13.71293 19.09602 1.000 21.12508 200 CYS C N 1
ATOM 5796 C CA . CYS C 1 200 ? -27.82358 14.35362 18.49524 1.000 20.92627 200 CYS C CA 1
ATOM 5797 C C . CYS C 1 200 ? -28.81981 14.77495 19.56675 1.000 17.19713 200 CYS C C 1
ATOM 5798 O O . CYS C 1 200 ? -28.95350 14.12091 20.60302 1.000 21.98226 200 CYS C O 1
ATOM 5801 N N . PHE C 1 201 ? -29.51546 15.87600 19.29979 1.000 16.85965 201 PHE C N 1
ATOM 5802 C CA . PHE C 1 201 ? -30.75966 16.20568 19.97930 1.000 16.57975 201 PHE C CA 1
ATOM 5803 C C . PHE C 1 201 ? -31.92683 15.56191 19.24426 1.000 20.97351 201 PHE C C 1
ATOM 5804 O O . PHE C 1 201 ? -31.82402 15.19548 18.07165 1.000 20.48188 201 PHE C O 1
ATOM 5812 N N . VAL C 1 202 ? -33.06152 15.47076 19.93587 1.000 19.70174 202 VAL C N 1
ATOM 5813 C CA . VAL C 1 202 ? -34.34494 15.21246 19.29721 1.000 16.54209 202 VAL C CA 1
ATOM 5814 C C . VAL C 1 202 ? -35.08125 16.53612 19.18229 1.000 15.90553 202 VAL C C 1
ATOM 5815 O O . VAL C 1 202 ? -35.20790 17.27342 20.16680 1.000 21.30291 202 VAL C O 1
ATOM 5819 N N . VAL C 1 203 ? -35.55249 16.84679 17.98142 1.000 13.77715 203 VAL C N 1
ATOM 5820 C CA . VAL C 1 203 ? -36.33842 18.04653 17.72654 1.000 14.56787 203 VAL C CA 1
ATOM 5821 C C . VAL C 1 203 ? -37.75108 17.60304 17.38900 1.000 18.17164 203 VAL C C 1
ATOM 5822 O O . VAL C 1 203 ? -37.93667 16.68987 16.57714 1.000 20.03872 203 VAL C O 1
ATOM 5826 N N . ASN C 1 204 ? -38.74515 18.22016 18.01828 1.000 17.03756 204 ASN C N 1
ATOM 5827 C CA . ASN C 1 204 ? -40.12197 17.97359 17.62106 1.000 19.63688 204 ASN C CA 1
ATOM 5828 C C . ASN C 1 204 ? -40.87279 19.29546 17.53419 1.000 19.68077 204 ASN C C 1
ATOM 5829 O O . ASN C 1 204 ? -40.43261 20.32879 18.04782 1.000 19.31104 204 ASN C O 1
ATOM 5834 N N . PHE C 1 205 ? -41.99859 19.25657 16.84011 1.000 16.93366 205 PHE C N 1
ATOM 5835 C CA . PHE C 1 205 ? -42.81831 20.43854 16.64221 1.000 21.12735 205 PHE C CA 1
ATOM 5836 C C . PHE C 1 205 ? -44.04307 20.36926 17.54490 1.000 21.36984 205 PHE C C 1
ATOM 5837 O O . PHE C 1 205 ? -44.48309 19.28678 17.93824 1.000 21.11021 205 PHE C O 1
ATOM 5845 N N . GLY C 1 206 ? -44.59188 21.54038 17.87419 1.000 22.12801 206 GLY C N 1
ATOM 5846 C CA . GLY C 1 206 ? -45.69979 21.64370 18.79274 1.000 19.23867 206 GLY C CA 1
ATOM 5847 C C . GLY C 1 206 ? -46.99746 22.09169 18.13409 1.000 24.63603 206 GLY C C 1
ATOM 5848 O O . GLY C 1 206 ? -47.07169 22.38105 16.94294 1.000 19.39798 206 GLY C O 1
ATOM 5849 N N . GLY C 1 207 ? -48.03981 22.15533 18.96554 1.000 19.62616 207 GLY C N 1
ATOM 5850 C CA . GLY C 1 207 ? -49.36959 22.45302 18.45678 1.000 20.46733 207 GLY C CA 1
ATOM 5851 C C . GLY C 1 207 ? -49.48524 23.79535 17.75759 1.000 21.01079 207 GLY C C 1
ATOM 5852 O O . GLY C 1 207 ? -50.28049 23.94445 16.82512 1.000 20.95603 207 GLY C O 1
ATOM 5853 N N . ALA C 1 208 ? -48.70827 24.79254 18.19171 1.000 20.60300 208 ALA C N 1
ATOM 5854 C CA . ALA C 1 208 ? -48.81280 26.10459 17.55883 1.000 22.18221 208 ALA C CA 1
ATOM 5855 C C . ALA C 1 208 ? -48.30561 26.06639 16.11997 1.000 23.09636 208 ALA C C 1
ATOM 5856 O O . ALA C 1 208 ? -48.87899 26.71895 15.23718 1.000 24.60115 208 ALA C O 1
ATOM 5858 N N . PHE C 1 209 ? -47.23545 25.30497 15.85844 1.000 19.53314 209 PHE C N 1
ATOM 5859 C CA . PHE C 1 209 ? -46.74068 25.19057 14.48864 1.000 20.00753 209 PHE C CA 1
ATOM 5860 C C . PHE C 1 209 ? -47.74024 24.44278 13.61491 1.000 21.70806 209 PHE C C 1
ATOM 5861 O O . PHE C 1 209 ? -47.93862 24.78985 12.44365 1.000 21.85730 209 PHE C O 1
ATOM 5869 N N . GLU C 1 210 ? -48.37301 23.40973 14.17400 1.000 20.78879 210 GLU C N 1
ATOM 5870 C CA . GLU C 1 210 ? -49.40951 22.67158 13.46076 1.000 23.50051 210 GLU C CA 1
ATOM 5871 C C . GLU C 1 210 ? -50.59439 23.56905 13.12393 1.000 25.63728 210 GLU C C 1
ATOM 5872 O O . GLU C 1 210 ? -51.10507 23.54348 11.99759 1.000 26.36431 210 GLU C O 1
ATOM 5878 N N . LEU C 1 211 ? -51.03773 24.37521 14.08902 1.000 23.39277 211 LEU C N 1
ATOM 5879 C CA . LEU C 1 211 ? -52.13631 25.30449 13.84195 1.000 26.20303 211 LEU C CA 1
ATOM 5880 C C . LEU C 1 211 ? -51.78175 26.30175 12.74439 1.000 27.37321 211 LEU C C 1
ATOM 5881 O O . LEU C 1 211 ? -52.61483 26.61840 11.88804 1.000 34.29031 211 LEU C O 1
ATOM 5886 N N . LEU C 1 212 ? -50.54091 26.79427 12.74843 1.000 26.84800 212 LEU C N 1
ATOM 5887 C CA . LEU C 1 212 ? -50.11737 27.80836 11.78818 1.000 28.87883 212 LEU C CA 1
ATOM 5888 C C . LEU C 1 212 ? -50.13440 27.29307 10.35145 1.000 32.84762 212 LEU C C 1
ATOM 5889 O O . LEU C 1 212 ? -50.37818 28.06913 9.41976 1.000 27.15540 212 LEU C O 1
ATOM 5894 N N . THR C 1 213 ? -49.91006 25.99487 10.14713 1.000 24.04322 213 THR C N 1
ATOM 5895 C CA . THR C 1 213 ? -49.55466 25.47871 8.82883 1.000 26.15100 213 THR C CA 1
ATOM 5896 C C . THR C 1 213 ? -50.52063 24.43476 8.27490 1.000 24.33075 213 THR C C 1
ATOM 5897 O O . THR C 1 213 ? -50.21481 23.82640 7.24330 1.000 24.87081 213 THR C O 1
ATOM 5901 N N . SER C 1 214 ? -51.67024 24.20441 8.91472 1.000 22.95540 214 SER C N 1
ATOM 5902 C CA . SER C 1 214 ? -52.51439 23.07733 8.52299 1.000 29.57928 214 SER C CA 1
ATOM 5903 C C . SER C 1 214 ? -53.03469 23.19235 7.09196 1.000 30.44683 214 SER C C 1
ATOM 5904 O O . SER C 1 214 ? -53.42534 22.17694 6.50574 1.000 29.77139 214 SER C O 1
ATOM 5907 N N . GLY C 1 215 ? -53.03248 24.38781 6.51092 1.000 29.25512 215 GLY C N 1
ATOM 5908 C CA . GLY C 1 215 ? -53.49191 24.59012 5.15310 1.000 33.56302 215 GLY C CA 1
ATOM 5909 C C . GLY C 1 215 ? -52.41752 24.61121 4.08635 1.000 33.85508 215 GLY C C 1
ATOM 5910 O O . GLY C 1 215 ? -52.73298 24.88619 2.92227 1.000 33.19264 215 GLY C O 1
ATOM 5911 N N . LEU C 1 216 ? -51.16583 24.32344 4.43201 1.000 28.00135 216 LEU C N 1
ATOM 5912 C CA . LEU C 1 216 ? -50.07087 24.40330 3.47717 1.000 31.83648 216 LEU C CA 1
ATOM 5913 C C . LEU C 1 216 ? -49.83788 23.05533 2.79528 1.000 29.12128 216 LEU C C 1
ATOM 5914 O O . LEU C 1 216 ? -50.37696 22.02103 3.19690 1.000 27.38090 216 LEU C O 1
ATOM 5919 N N . ASP C 1 217 ? -49.00851 23.08185 1.74483 1.000 27.69547 217 ASP C N 1
ATOM 5920 C CA . ASP C 1 217 ? -48.69972 21.86328 0.99905 1.000 27.50690 217 ASP C CA 1
ATOM 5921 C C . ASP C 1 217 ? -47.99946 20.83238 1.86933 1.000 26.23766 217 ASP C C 1
ATOM 5922 O O . ASP C 1 217 ? -48.10080 19.62916 1.60946 1.000 24.34914 217 ASP C O 1
ATOM 5927 N N . ARG C 1 218 ? -47.27376 21.27865 2.89039 1.000 26.45610 218 ARG C N 1
ATOM 5928 C CA . ARG C 1 218 ? -46.55422 20.39196 3.80266 1.000 27.20368 218 ARG C CA 1
ATOM 5929 C C . ARG C 1 218 ? -46.84282 20.84298 5.22628 1.000 23.66340 218 ARG C C 1
ATOM 5930 O O . ARG C 1 218 ? -46.01067 21.50654 5.86110 1.000 24.25669 218 ARG C O 1
ATOM 5938 N N . PRO C 1 219 ? -48.01672 20.50340 5.75636 1.000 20.68228 219 PRO C N 1
ATOM 5939 C CA . PRO C 1 219 ? -48.34234 20.88567 7.13560 1.000 26.35010 219 PRO C CA 1
ATOM 5940 C C . PRO C 1 219 ? -47.31108 20.35037 8.11607 1.000 26.62263 219 PRO C C 1
ATOM 5941 O O . PRO C 1 219 ? -46.77695 19.25160 7.94743 1.000 24.79610 219 PRO C O 1
ATOM 5945 N N . VAL C 1 220 ? -47.02755 21.14690 9.14269 1.000 23.39303 220 VAL C N 1
ATOM 5946 C CA . VAL C 1 220 ? -46.17289 20.70477 10.23814 1.000 24.18466 220 VAL C CA 1
ATOM 5947 C C . VAL C 1 220 ? -47.02532 19.90863 11.21996 1.000 25.93201 220 VAL C C 1
ATOM 5948 O O . VAL C 1 220 ? -48.04227 20.40192 11.71788 1.000 26.22915 220 VAL C O 1
ATOM 5952 N N . ARG C 1 221 ? -46.62510 18.66886 11.48654 1.000 23.12734 221 ARG C N 1
ATOM 5953 C CA . ARG C 1 221 ? -47.34781 17.81589 12.41945 1.000 25.55383 221 ARG C CA 1
ATOM 5954 C C . ARG C 1 221 ? -46.79165 18.01010 13.82206 1.000 22.60524 221 ARG C C 1
ATOM 5955 O O . ARG C 1 221 ? -45.57528 17.96691 14.02048 1.000 22.30826 221 ARG C O 1
ATOM 5963 N N . ALA C 1 222 ? -47.68303 18.22854 14.78575 1.000 21.54790 222 ALA C N 1
ATOM 5964 C CA . ALA C 1 222 ? -47.30001 18.29184 16.19122 1.000 21.74716 222 ALA C CA 1
ATOM 5965 C C . ALA C 1 222 ? -47.22639 16.88006 16.76508 1.000 26.76835 222 ALA C C 1
ATOM 5966 O O . ALA C 1 222 ? -48.24212 16.17975 16.84153 1.000 25.86920 222 ALA C O 1
ATOM 5968 N N . LEU C 1 223 ? -46.03262 16.47687 17.18855 1.000 22.67778 223 LEU C N 1
ATOM 5969 C CA . LEU C 1 223 ? -45.79014 15.10649 17.62267 1.000 24.51742 223 LEU C CA 1
ATOM 5970 C C . LEU C 1 223 ? -46.57937 14.78928 18.88538 1.000 24.94948 223 LEU C C 1
ATOM 5971 O O . LEU C 1 223 ? -46.43509 15.47183 19.90440 1.000 22.45189 223 LEU C O 1
ATOM 5976 N N . LEU C 1 224 ? -47.40285 13.74666 18.82092 1.000 25.56787 224 LEU C N 1
ATOM 5977 C CA . LEU C 1 224 ? -48.04486 13.18692 20.00171 1.000 24.26645 224 LEU C CA 1
ATOM 5978 C C . LEU C 1 224 ? -47.10844 12.14075 20.59386 1.000 22.17184 224 LEU C C 1
ATOM 5979 O O . LEU C 1 224 ? -46.76429 11.16237 19.92218 1.000 23.37485 224 LEU C O 1
ATOM 5984 N N . HIS C 1 225 ? -46.68270 12.34621 21.83755 1.000 21.12871 225 HIS C N 1
ATOM 5985 C CA . HIS C 1 225 ? -45.63988 11.48898 22.37905 1.000 21.44700 225 HIS C CA 1
ATOM 5986 C C . HIS C 1 225 ? -45.84322 11.25333 23.86604 1.000 23.15652 225 HIS C C 1
ATOM 5987 O O . HIS C 1 225 ? -46.54436 12.00124 24.55218 1.000 23.76361 225 HIS C O 1
ATOM 5994 N N . ARG C 1 226 ? -45.19171 10.19760 24.35029 1.000 24.00024 226 ARG C N 1
ATOM 5995 C CA . ARG C 1 226 ? -45.24037 9.78598 25.74427 1.000 23.15475 226 ARG C CA 1
ATOM 5996 C C . ARG C 1 226 ? -43.91172 9.12207 26.08239 1.000 22.09227 226 ARG C C 1
ATOM 5997 O O . ARG C 1 226 ? -43.13091 8.77315 25.19677 1.000 22.80645 226 ARG C O 1
ATOM 6005 N N . VAL C 1 227 ? -43.65970 8.93987 27.37569 1.000 23.56351 227 VAL C N 1
ATOM 6006 C CA . VAL C 1 227 ? -42.50556 8.18020 27.84910 1.000 23.09070 227 VAL C CA 1
ATOM 6007 C C . VAL C 1 227 ? -43.03480 6.96481 28.59675 1.000 28.57627 227 VAL C C 1
ATOM 6008 O O . VAL C 1 227 ? -43.76436 7.10829 29.58609 1.000 25.30169 227 VAL C O 1
ATOM 6012 N N . ARG C 1 228 ? -42.68763 5.77407 28.11623 1.000 27.38868 228 ARG C N 1
ATOM 6013 C CA . ARG C 1 228 ? -43.16068 4.56220 28.76472 1.000 26.76187 228 ARG C CA 1
ATOM 6014 C C . ARG C 1 228 ? -42.50694 4.40532 30.13381 1.000 26.03440 228 ARG C C 1
ATOM 6015 O O . ARG C 1 228 ? -41.51647 5.06607 30.46073 1.000 23.88171 228 ARG C O 1
ATOM 6023 N N . GLN C 1 229 ? -43.09617 3.53264 30.95156 1.000 25.50579 229 GLN C N 1
ATOM 6024 C CA . GLN C 1 229 ? -42.57257 3.29430 32.29035 1.000 24.23444 229 GLN C CA 1
ATOM 6025 C C . GLN C 1 229 ? -41.11649 2.84516 32.22108 1.000 24.85420 229 GLN C C 1
ATOM 6026 O O . GLN C 1 229 ? -40.77005 1.92065 31.47953 1.000 28.36094 229 GLN C O 1
ATOM 6032 N N . CYS C 1 230 ? -40.25980 3.52070 32.98017 1.000 21.76722 230 CYS C N 1
ATOM 6033 C CA . CYS C 1 230 ? -38.84892 3.16771 33.02890 1.000 25.09679 230 CYS C CA 1
ATOM 6034 C C . CYS C 1 230 ? -38.65108 1.96476 33.94047 1.000 27.88642 230 CYS C C 1
ATOM 6035 O O . CYS C 1 230 ? -39.29268 1.85387 34.98911 1.000 24.80467 230 CYS C O 1
ATOM 6038 N N . ALA C 1 231 ? -37.76010 1.06129 33.53614 1.000 23.54046 231 ALA C N 1
ATOM 6039 C CA . ALA C 1 231 ? -37.44287 -0.08556 34.37413 1.000 26.35532 231 ALA C CA 1
ATOM 6040 C C . ALA C 1 231 ? -36.72219 0.37400 35.64312 1.000 24.49466 231 ALA C C 1
ATOM 6041 O O . ALA C 1 231 ? -36.00111 1.37375 35.62688 1.000 29.14347 231 ALA C O 1
ATOM 6043 N N . PRO C 1 232 ? -36.90438 -0.33587 36.75886 1.000 25.73515 232 PRO C N 1
ATOM 6044 C CA . PRO C 1 232 ? -36.27439 0.09586 38.01440 1.000 28.63148 232 PRO C CA 1
ATOM 6045 C C . PRO C 1 232 ? -34.76058 -0.02412 37.95592 1.000 27.75186 232 PRO C C 1
ATOM 6046 O O . PRO C 1 232 ? -34.21492 -1.00881 37.45261 1.000 30.71251 232 PRO C O 1
ATOM 6050 N N . ARG C 1 233 ? -34.08587 0.98757 38.48935 1.000 28.89639 233 ARG C N 1
ATOM 6051 C CA . ARG C 1 233 ? -32.63233 0.99219 38.58479 1.000 31.45198 233 ARG C CA 1
ATOM 6052 C C . ARG C 1 233 ? -32.24181 1.99221 39.66675 1.000 30.82176 233 ARG C C 1
ATOM 6053 O O . ARG C 1 233 ? -33.09757 2.74509 40.15942 1.000 28.80147 233 ARG C O 1
ATOM 6061 N N . PRO C 1 234 ? -30.97347 1.99798 40.09348 1.000 28.51022 234 PRO C N 1
ATOM 6062 C CA . PRO C 1 234 ? -30.55243 2.94492 41.13432 1.000 33.78768 234 PRO C CA 1
ATOM 6063 C C . PRO C 1 234 ? -30.89053 4.38353 40.76794 1.000 35.68767 234 PRO C C 1
ATOM 6064 O O . PRO C 1 234 ? -30.83310 4.77658 39.60026 1.000 28.37675 234 PRO C O 1
ATOM 6068 N N . GLU C 1 235 ? -31.24191 5.16913 41.79192 1.000 32.45803 235 GLU C N 1
ATOM 6069 C CA . GLU C 1 235 ? -31.67795 6.54543 41.57598 1.000 36.14634 235 GLU C CA 1
ATOM 6070 C C . GLU C 1 235 ? -30.64989 7.34348 40.78782 1.000 34.11766 235 GLU C C 1
ATOM 6071 O O . GLU C 1 235 ? -31.00929 8.15459 39.92762 1.000 29.55919 235 GLU C O 1
ATOM 6077 N N . SER C 1 236 ? -29.36279 7.11660 41.05703 1.000 34.73438 236 SER C N 1
ATOM 6078 C CA . SER C 1 236 ? -28.31566 7.86316 40.37144 1.000 35.42814 236 SER C CA 1
ATOM 6079 C C . SER C 1 236 ? -28.29327 7.58983 38.87236 1.000 32.03548 236 SER C C 1
ATOM 6080 O O . SER C 1 236 ? -27.66918 8.35157 38.12579 1.000 31.85663 236 SER C O 1
ATOM 6083 N N . ALA C 1 237 ? -28.96384 6.52775 38.41773 1.000 31.24202 237 ALA C N 1
ATOM 6084 C CA . ALA C 1 237 ? -29.03145 6.17401 37.00425 1.000 34.57653 237 ALA C CA 1
ATOM 6085 C C . ALA C 1 237 ? -30.45368 6.25706 36.45609 1.000 30.15119 237 ALA C C 1
ATOM 6086 O O . ALA C 1 237 ? -30.76391 5.61553 35.44358 1.000 26.95238 237 ALA C O 1
ATOM 6088 N N . ASP C 1 238 ? -31.32735 7.02428 37.10753 1.000 25.00682 238 ASP C N 1
ATOM 6089 C CA . ASP C 1 238 ? -32.67248 7.22643 36.58636 1.000 27.11557 238 ASP C CA 1
ATOM 6090 C C . ASP C 1 238 ? -32.61709 7.89775 35.21852 1.000 23.15300 238 ASP C C 1
ATOM 6091 O O . ASP C 1 238 ? -31.67114 8.62180 34.89566 1.000 21.97003 238 ASP C O 1
ATOM 6096 N N . ARG C 1 239 ? -33.64995 7.65520 34.41383 1.000 20.90363 239 ARG C N 1
ATOM 6097 C CA . ARG C 1 239 ? -33.77966 8.36348 33.14871 1.000 23.80779 239 ARG C CA 1
ATOM 6098 C C . ARG C 1 239 ? -34.00134 9.84985 33.40825 1.000 23.35681 239 ARG C C 1
ATOM 6099 O O . ARG C 1 239 ? -34.67682 10.23963 34.36570 1.000 20.59632 239 ARG C O 1
ATOM 6107 N N . PHE C 1 240 ? -33.40422 10.68339 32.56218 1.000 21.80584 240 PHE C N 1
ATOM 6108 C CA . PHE C 1 240 ? -33.58313 12.12135 32.65097 1.000 18.10344 240 PHE C CA 1
ATOM 6109 C C . PHE C 1 240 ? -33.70892 12.67840 31.24219 1.000 18.69740 240 PHE C C 1
ATOM 6110 O O . PHE C 1 240 ? -33.38203 12.01251 30.25796 1.000 19.17557 240 PHE C O 1
ATOM 6118 N N . SER C 1 241 ? -34.20881 13.90571 31.15506 1.000 22.31196 241 SER C N 1
ATOM 6119 C CA . SER C 1 241 ? -34.15752 14.65405 29.90785 1.000 19.51696 241 SER C CA 1
ATOM 6120 C C . SER C 1 241 ? -34.27926 16.13049 30.24321 1.000 18.50806 241 SER C C 1
ATOM 6121 O O . SER C 1 241 ? -34.76696 16.50517 31.31462 1.000 20.34687 241 SER C O 1
ATOM 6124 N N . PHE C 1 242 ? -33.80798 16.96705 29.32285 1.000 18.83095 242 PHE C N 1
ATOM 6125 C CA . PHE C 1 242 ? -34.04270 18.39542 29.43202 1.000 16.74057 242 PHE C CA 1
ATOM 6126 C C . PHE C 1 242 ? -34.28591 18.95752 28.03968 1.000 20.15987 242 PHE C C 1
ATOM 6127 O O . PHE C 1 242 ? -33.83634 18.39863 27.03231 1.000 18.12385 242 PHE C O 1
ATOM 6135 N N . ALA C 1 243 ? -35.05019 20.04440 27.98797 1.000 19.53440 243 ALA C N 1
ATOM 6136 C CA . ALA C 1 243 ? -35.56596 20.51080 26.71187 1.000 18.63777 243 ALA C CA 1
ATOM 6137 C C . ALA C 1 243 ? -35.78844 22.01221 26.75405 1.000 22.37063 243 ALA C C 1
ATOM 6138 O O . ALA C 1 243 ? -36.10567 22.58168 27.80168 1.000 19.08803 243 ALA C O 1
ATOM 6140 N N . ALA C 1 244 ? -35.61871 22.64386 25.59564 1.000 18.58523 244 ALA C N 1
ATOM 6141 C CA . ALA C 1 244 ? -35.93384 24.05041 25.40279 1.000 21.04014 244 ALA C CA 1
ATOM 6142 C C . ALA C 1 244 ? -37.08803 24.14668 24.41938 1.000 21.49218 244 ALA C C 1
ATOM 6143 O O . ALA C 1 244 ? -37.03014 23.55194 23.33880 1.000 18.24471 244 ALA C O 1
ATOM 6145 N N . PHE C 1 245 ? -38.13003 24.88262 24.80190 1.000 17.37411 245 PHE C N 1
ATOM 6146 C CA . PHE C 1 245 ? -39.33926 25.04703 24.00545 1.000 18.18925 245 PHE C CA 1
ATOM 6147 C C . PHE C 1 245 ? -39.46382 26.50456 23.58555 1.000 17.05457 245 PHE C C 1
ATOM 6148 O O . PHE C 1 245 ? -39.33825 27.40506 24.42375 1.000 19.75045 245 PHE C O 1
ATOM 6156 N N . VAL C 1 246 ? -39.72702 26.73409 22.30414 1.000 17.95700 246 VAL C N 1
ATOM 6157 C CA . VAL C 1 246 ? -40.01753 28.06737 21.78772 1.000 20.38554 246 VAL C CA 1
ATOM 6158 C C . VAL C 1 246 ? -41.52347 28.14722 21.56703 1.000 20.50558 246 VAL C C 1
ATOM 6159 O O . VAL C 1 246 ? -42.06217 27.51202 20.65531 1.000 19.25321 246 VAL C O 1
ATOM 6163 N N . ASN C 1 247 ? -42.20429 28.91033 22.40958 1.000 19.96815 247 ASN C N 1
ATOM 6164 C CA . ASN C 1 247 ? -43.65138 29.05563 22.38118 1.000 20.35311 247 ASN C CA 1
ATOM 6165 C C . ASN C 1 247 ? -44.05117 30.45990 21.95322 1.000 22.54675 247 ASN C C 1
ATOM 6166 O O . ASN C 1 247 ? -43.25520 31.40022 22.04862 1.000 21.13555 247 ASN C O 1
ATOM 6171 N N . PRO C 1 248 ? -45.28419 30.64300 21.48608 1.000 23.69784 248 PRO C N 1
ATOM 6172 C CA . PRO C 1 248 ? -45.81407 31.99969 21.31273 1.000 21.95762 248 PRO C CA 1
ATOM 6173 C C . PRO C 1 248 ? -45.87243 32.71869 22.64748 1.000 28.89533 248 PRO C C 1
ATOM 6174 O O . PRO C 1 248 ? -45.89534 32.07567 23.70817 1.000 28.50243 248 PRO C O 1
ATOM 6178 N N . PRO C 1 249 ? -45.88439 34.04720 22.64529 1.000 29.40735 249 PRO C N 1
ATOM 6179 C CA . PRO C 1 249 ? -46.09031 34.78377 23.89327 1.000 30.35163 249 PRO C CA 1
ATOM 6180 C C . PRO C 1 249 ? -47.45271 34.45708 24.47491 1.000 30.01348 249 PRO C C 1
ATOM 6181 O O . PRO C 1 249 ? -48.33224 33.95095 23.76387 1.000 30.73052 249 PRO C O 1
ATOM 6185 N N . PRO C 1 250 ? -47.66869 34.70556 25.76848 1.000 37.57543 250 PRO C N 1
ATOM 6186 C CA . PRO C 1 250 ? -48.96990 34.35948 26.35812 1.000 41.31827 250 PRO C CA 1
ATOM 6187 C C . PRO C 1 250 ? -50.09519 35.28171 25.92038 1.000 42.66236 250 PRO C C 1
ATOM 6188 O O . PRO C 1 250 ? -51.26255 34.88171 25.99992 1.000 48.02500 250 PRO C O 1
ATOM 6192 N N . THR C 1 251 ? -49.79056 36.48781 25.44959 1.000 40.31819 251 THR C N 1
ATOM 6193 C CA . THR C 1 251 ? -50.80334 37.43334 25.00162 1.000 45.29199 251 THR C CA 1
ATOM 6194 C C . THR C 1 251 ? -50.70215 37.63396 23.49667 1.000 41.96433 251 THR C C 1
ATOM 6195 O O . THR C 1 251 ? -49.60122 37.76098 22.95349 1.000 42.45363 251 THR C O 1
ATOM 6199 N N . GLY C 1 252 ? -51.84906 37.66477 22.83073 1.000 38.19075 252 GLY C N 1
ATOM 6200 C CA . GLY C 1 252 ? -51.93277 38.08572 21.44810 1.000 40.29081 252 GLY C CA 1
ATOM 6201 C C . GLY C 1 252 ? -52.53850 37.02577 20.54825 1.000 42.88534 252 GLY C C 1
ATOM 6202 O O . GLY C 1 252 ? -52.91644 35.93678 20.97807 1.000 43.34478 252 GLY C O 1
ATOM 6203 N N . ASP C 1 253 ? -52.62821 37.38243 19.26914 1.000 32.80637 253 ASP C N 1
ATOM 6204 C CA . ASP C 1 253 ? -53.13219 36.50912 18.22241 1.000 33.14699 253 ASP C CA 1
ATOM 6205 C C . ASP C 1 253 ? -51.96983 35.83631 17.50110 1.000 30.42625 253 ASP C C 1
ATOM 6206 O O . ASP C 1 253 ? -50.88097 36.40179 17.37623 1.000 37.65237 253 ASP C O 1
ATOM 6211 N N . LEU C 1 254 ? -52.21457 34.62160 17.02770 1.000 37.57237 254 LEU C N 1
ATOM 6212 C CA . LEU C 1 254 ? -51.36158 33.97056 16.04649 1.000 42.93524 254 LEU C CA 1
ATOM 6213 C C . LEU C 1 254 ? -52.07556 33.98320 14.70057 1.000 45.23818 254 LEU C C 1
ATOM 6214 O O . LEU C 1 254 ? -53.30877 33.98607 14.64084 1.000 45.90532 254 LEU C O 1
ATOM 6219 N N . TYR C 1 255 ? -51.30155 34.00712 13.61477 1.000 38.01716 255 TYR C N 1
ATOM 6220 C CA . TYR C 1 255 ? -51.86662 34.11978 12.27195 1.000 38.39345 255 TYR C CA 1
ATOM 6221 C C . TYR C 1 255 ? -51.58349 32.85348 11.47521 1.000 38.04624 255 TYR C C 1
ATOM 6222 O O . TYR C 1 255 ? -50.42715 32.55929 11.15329 1.000 31.89316 255 TYR C O 1
ATOM 6231 N N . ARG C 1 256 ? -52.64931 32.11777 11.16517 1.000 35.10053 256 ARG C N 1
ATOM 6232 C CA . ARG C 1 256 ? -52.60926 31.04063 10.18568 1.000 37.88224 256 ARG C CA 1
ATOM 6233 C C . ARG C 1 256 ? -52.06775 31.55060 8.85480 1.000 40.20563 256 ARG C C 1
ATOM 6234 O O . ARG C 1 256 ? -52.36615 32.67382 8.44100 1.000 37.99864 256 ARG C O 1
ATOM 6242 N N . VAL C 1 257 ? -51.26758 30.72656 8.17461 1.000 32.69779 257 VAL C N 1
ATOM 6243 C CA . VAL C 1 257 ? -50.71665 31.09243 6.87200 1.000 31.87965 257 VAL C CA 1
ATOM 6244 C C . VAL C 1 257 ? -51.48054 30.35005 5.78270 1.000 36.15067 257 VAL C C 1
ATOM 6245 O O . VAL C 1 257 ? -51.71164 29.13800 5.88257 1.000 37.31999 257 VAL C O 1
ATOM 6249 N N . GLY C 1 258 ? -51.89963 31.08425 4.75266 1.000 36.92129 258 GLY C N 1
ATOM 6250 C CA . GLY C 1 258 ? -52.54705 30.46999 3.61852 1.000 42.09750 258 GLY C CA 1
ATOM 6251 C C . GLY C 1 258 ? -51.55026 29.97866 2.59027 1.000 41.51057 258 GLY C C 1
ATOM 6252 O O . GLY C 1 258 ? -50.39786 30.40715 2.56260 1.000 41.71259 258 GLY C O 1
ATOM 6253 N N . ALA C 1 259 ? -52.00775 29.05513 1.74063 1.000 48.51809 259 ALA C N 1
ATOM 6254 C CA . ALA C 1 259 ? -51.15703 28.56426 0.66222 1.000 46.07961 259 ALA C CA 1
ATOM 6255 C C . ALA C 1 259 ? -50.77725 29.67513 -0.30462 1.000 49.12859 259 ALA C C 1
ATOM 6256 O O . ALA C 1 259 ? -49.77387 29.55154 -1.01729 1.000 44.84455 259 ALA C O 1
ATOM 6258 N N . ASP C 1 260 ? -51.55851 30.75683 -0.33886 1.000 48.26971 260 ASP C N 1
ATOM 6259 C CA . ASP C 1 260 ? -51.19803 31.93765 -1.11090 1.000 49.47281 260 ASP C CA 1
ATOM 6260 C C . ASP C 1 260 ? -49.94130 32.61216 -0.57771 1.000 47.87977 260 ASP C C 1
ATOM 6261 O O . ASP C 1 260 ? -49.32919 33.40836 -1.29703 1.000 52.65184 260 ASP C O 1
ATOM 6266 N N . GLY C 1 261 ? -49.56149 32.33570 0.66929 1.000 50.18308 261 GLY C N 1
ATOM 6267 C CA . GLY C 1 261 ? -48.31397 32.80676 1.24390 1.000 46.74498 261 GLY C CA 1
ATOM 6268 C C . GLY C 1 261 ? -48.46241 33.73336 2.43474 1.000 49.36924 261 GLY C C 1
ATOM 6269 O O . GLY C 1 261 ? -47.49163 33.91656 3.18496 1.000 47.49200 261 GLY C O 1
ATOM 6270 N N . THR C 1 262 ? -49.63921 34.31014 2.65313 1.000 50.18434 262 THR C N 1
ATOM 6271 C CA . THR C 1 262 ? -49.79307 35.41287 3.59069 1.000 52.08048 262 THR C CA 1
ATOM 6272 C C . THR C 1 262 ? -50.41247 34.96976 4.91028 1.000 51.10645 262 THR C C 1
ATOM 6273 O O . THR C 1 262 ? -51.21050 34.03075 4.96487 1.000 48.01541 262 THR C O 1
ATOM 6277 N N . ALA C 1 263 ? -50.03211 35.67462 5.97682 1.000 50.79715 263 ALA C N 1
ATOM 6278 C CA . ALA C 1 263 ? -50.67151 35.54990 7.27867 1.000 46.77048 263 ALA C CA 1
ATOM 6279 C C . ALA C 1 263 ? -52.12397 35.98597 7.18361 1.000 47.44026 263 ALA C C 1
ATOM 6280 O O . ALA C 1 263 ? -52.41740 37.18425 7.17939 1.000 49.24267 263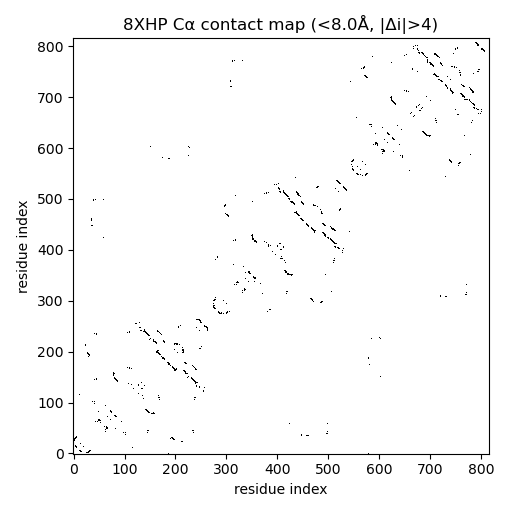 ALA C O 1
ATOM 6282 N N . THR C 1 264 ? -53.04047 35.02950 7.12150 1.000 48.73109 264 THR C N 1
ATOM 6283 C CA . THR C 1 264 ? -54.43130 35.36224 6.86159 1.000 53.00631 264 THR C CA 1
ATOM 6284 C C . THR C 1 264 ? -55.24234 35.51915 8.13781 1.000 48.83638 264 THR C C 1
ATOM 6285 O O . THR C 1 264 ? -55.30511 36.60792 8.71162 1.000 51.45531 264 THR C O 1
ATOM 6289 N N . VAL C 1 265 ? -55.86192 34.44443 8.58162 1.000 47.83436 265 VAL C N 1
ATOM 6290 C CA . VAL C 1 265 ? -56.80562 34.50052 9.68712 1.000 48.25134 265 VAL C CA 1
ATOM 6291 C C . VAL C 1 265 ? -56.04756 34.49661 11.00578 1.000 47.74493 265 VAL C C 1
ATOM 6292 O O . VAL C 1 265 ? -55.05917 33.77102 11.17419 1.000 45.93451 265 VAL C O 1
ATOM 6296 N N . ALA C 1 266 ? -56.50618 35.31552 11.94561 1.000 43.00760 266 ALA C N 1
ATOM 6297 C CA . ALA C 1 266 ? -55.88202 35.41358 13.25590 1.000 43.59215 266 ALA C CA 1
ATOM 6298 C C . ALA C 1 266 ? -56.47439 34.37855 14.20214 1.000 50.30419 266 ALA C C 1
ATOM 6299 O O . ALA C 1 266 ? -57.68617 34.14286 14.20461 1.000 51.01850 266 ALA C O 1
ATOM 6301 N N . ARG C 1 267 ? -55.61281 33.75650 15.00398 1.000 42.25826 267 ARG C N 1
ATOM 6302 C CA . ARG C 1 267 ? -56.02780 32.71666 15.93823 1.000 48.79713 267 ARG C CA 1
ATOM 6303 C C . ARG C 1 267 ? -55.66104 33.13041 17.35673 1.000 46.79243 267 ARG C C 1
ATOM 6304 O O . ARG C 1 267 ? -54.48848 33.39322 17.64991 1.000 37.75222 267 ARG C O 1
ATOM 6312 N N . SER C 1 268 ? -56.66710 33.18013 18.22919 1.000 45.31692 268 SER C N 1
ATOM 6313 C CA . SER C 1 268 ? -56.48125 33.65784 19.59363 1.000 49.53496 268 SER C CA 1
ATOM 6314 C C . SER C 1 268 ? -55.67774 32.65506 20.41222 1.000 51.26227 268 SER C C 1
ATOM 6315 O O . SER C 1 268 ? -56.02988 31.47419 20.48809 1.000 54.83583 268 SER C O 1
ATOM 6318 N N . THR C 1 269 ? -54.59470 33.13210 21.03094 1.000 50.80958 269 THR C N 1
ATOM 6319 C CA . THR C 1 269 ? -53.75807 32.25064 21.83950 1.000 53.46207 269 THR C CA 1
ATOM 6320 C C . THR C 1 269 ? -54.50695 31.75714 23.07196 1.000 57.17739 269 THR C C 1
ATOM 6321 O O . THR C 1 269 ? -54.35032 30.59921 23.47900 1.000 55.34383 269 THR C O 1
ATOM 6325 N N . GLU C 1 270 ? -55.33197 32.61936 23.67256 1.000 58.41339 270 GLU C N 1
ATOM 6326 C CA . GLU C 1 270 ? -56.11001 32.21343 24.83879 1.000 57.82685 270 GLU C CA 1
ATOM 6327 C C . GLU C 1 270 ? -57.08316 31.09303 24.49157 1.000 60.27934 270 GLU C C 1
ATOM 6328 O O . GLU C 1 270 ? -57.23023 30.13076 25.25487 1.000 59.45713 270 GLU C O 1
ATOM 6334 N N . ASP C 1 271 ? -57.76060 31.20242 23.34549 1.000 57.79753 271 ASP C N 1
ATOM 6335 C CA . ASP C 1 271 ? -58.61743 30.11431 22.88351 1.000 60.55295 271 ASP C CA 1
ATOM 6336 C C . ASP C 1 271 ? -57.80335 28.85454 22.61781 1.000 62.36493 271 ASP C C 1
ATOM 6337 O O . ASP C 1 271 ? -58.19429 27.75174 23.01847 1.000 62.10988 271 ASP C O 1
ATOM 6342 N N . PHE C 1 272 ? -56.66002 29.00567 21.94292 1.000 58.00185 272 PHE C N 1
ATOM 6343 C CA . PHE C 1 272 ? -55.86783 27.84954 21.53187 1.000 60.55880 272 PHE C CA 1
ATOM 6344 C C . PHE C 1 272 ? -55.44503 27.00992 22.73084 1.000 58.70600 272 PHE C C 1
ATOM 6345 O O . PHE C 1 272 ? -55.65836 25.79217 22.75694 1.000 61.76842 272 PHE C O 1
ATOM 6353 N N . LEU C 1 273 ? -54.84430 27.64627 23.73752 1.000 60.03665 273 LEU C N 1
ATOM 6354 C CA . LEU C 1 273 ? -54.45233 26.92869 24.94401 1.000 62.61280 273 LEU C CA 1
ATOM 6355 C C . LEU C 1 273 ? -55.65237 26.44598 25.74782 1.000 66.86551 273 LEU C C 1
ATOM 6356 O O . LEU C 1 273 ? -55.52616 25.46940 26.49435 1.000 68.57997 273 LEU C O 1
ATOM 6361 N N . ARG C 1 274 ? -56.80630 27.10635 25.61364 1.000 63.92150 274 ARG C N 1
ATOM 6362 C CA . ARG C 1 274 ? -57.99830 26.67495 26.33654 1.000 65.06382 274 ARG C CA 1
ATOM 6363 C C . ARG C 1 274 ? -58.44358 25.29198 25.88142 1.000 70.50807 274 ARG C C 1
ATOM 6364 O O . ARG C 1 274 ? -58.78211 24.43624 26.70696 1.000 72.76190 274 ARG C O 1
ATOM 6372 N N . ASP C 1 275 ? -58.45203 25.05639 24.56952 1.000 72.17632 275 ASP C N 1
ATOM 6373 C CA . ASP C 1 275 ? -58.80913 23.75730 24.01566 1.000 74.25417 275 ASP C CA 1
ATOM 6374 C C . ASP C 1 275 ? -57.70888 22.71801 24.19455 1.000 74.35332 275 ASP C C 1
ATOM 6375 O O . ASP C 1 275 ? -57.97880 21.51868 24.06093 1.000 74.43000 275 ASP C O 1
ATOM 6380 N N . PHE C 1 276 ? -56.48933 23.14069 24.52889 1.000 72.30630 276 PHE C N 1
ATOM 6381 C CA . PHE C 1 276 ? -55.37445 22.20176 24.57969 1.000 70.75817 276 PHE C CA 1
ATOM 6382 C C . PHE C 1 276 ? -55.50491 21.24348 25.75917 1.000 75.55765 276 PHE C C 1
ATOM 6383 O O . PHE C 1 276 ? -55.42429 20.02100 25.58903 1.000 72.93112 276 PHE C O 1
ATOM 6391 N N . ASN C 1 277 ? -55.70583 21.77526 26.96102 1.000 76.10424 277 ASN C N 1
ATOM 6392 C CA . ASN C 1 277 ? -55.80253 20.93534 28.15147 1.000 77.69102 277 ASN C CA 1
ATOM 6393 C C . ASN C 1 277 ? -56.77256 21.51099 29.17722 1.000 78.00758 277 ASN C C 1
ATOM 6394 O O . ASN C 1 277 ? -56.97801 20.92761 30.24238 1.000 75.66309 277 ASN C O 1
#

Solvent-accessible surface area: 35051 Å² total; per-residue (Å²): 159,149,21,18,44,0,113,39,34,169,158,2,26,30,46,94,31,145,27,15,18,70,110,0,2,151,33,0,4,0,3,0,23,34,38,104,41,31,60,32,17,2,0,39,4,0,1,66,6,0,14,53,51,41,140,92,43,46,131,40,4,130,54,2,11,6,4,119,123,53,140,66,15,42,68,74,94,128,132,50,0,8,0,23,0,54,2,44,20,78,3,12,107,168,65,7,15,71,31,0,54,117,6,0,72,79,0,1,80,18,0,41,39,0,0,77,15,0,0,78,90,24,52,7,32,142,126,46,16,45,87,0,0,23,14,0,1,57,25,180,17,21,24,81,0,7,0,22,2,8,46,4,78,34,126,81,51,0,21,37,66,67,72,13,45,4,0,2,5,0,21,26,8,98,44,22,3,6,19,5,25,50,83,94,68,82,32,26,3,46,38,43,103,55,8,0,3,0,5,0,1,3,1,0,49,38,5,0,68,52,20,144,74,62,1,86,0,3,64,15,61,7,48,82,9,7,25,12,67,82,93,49,2,4,7,2,0,2,0,38,0,14,9,26,105,112,42,74,10,75,95,3,14,95,112,13,60,30,58,72,49,77,38,4,113,61,22,75,138,130,64,174,85,156,11,17,49,0,114,38,38,164,155,5,28,29,44,93,31,144,26,15,20,54,112,0,2,154,20,0,2,0,3,0,24,36,40,75,21,27,46,31,20,2,0,37,6,0,0,71,13,0,14,60,59,52,130,102,47,44,137,42,2,112,54,2,12,12,4,122,120,53,136,62,20,39,84,74,68,138,111,45,0,3,2,25,0,57,2,46,21,73,6,11,102,169,69,7,16,65,38,0,58,130,6,0,66,83,0,1,78,19,0,40,36,0,0,80,19,0,0,86,82,24,54,7,25,140,126,48,17,45,87,1,0,25,13,0,0,51,28,180,17,26,23,81,0,8,0,23,3,8,13,6,107,89,127,111,53,0,12,25,66,65,74,12,41,4,0,2,5,0,18,28,8,97,43,27,21,8,21,4,25,64,69,92,65,82,17,36,0,46,36,44,102,54,9,0,2,0,4,0,0,4,1,0,47,39,2,0,61,34,21,142,62,61,0,87,1,4,61,12,48,6,112,78,9,7,26,11,61,78,87,51,3,4,9,2,0,2,0,39,0,13,13,23,95,102,39,77,9,75,91,2,17,73,117,56,19,53,48,100,54,87,38,3,88,59,14,66,157,110,60,157,151,145,22,19,42,0,121,36,30,177,136,2,21,29,45,98,29,142,26,15,15,72,122,0,2,161,37,0,4,0,3,0,22,34,39,71,21,27,44,31,19,2,0,39,6,0,0,70,16,0,16,66,56,52,134,95,45,48,119,42,4,96,52,1,9,9,4,124,116,55,136,67,17,45,84,73,148,56,116,44,0,12,2,42,0,55,2,46,20,77,3,13,111,161,62,13,14,78,33,0,65,123,6,0,62,78,0,2,78,20,0,40,38,0,0,82,15,0,0,82,88,25,53,8,26,142,128,40,19,43,86,0,0,26,12,0,0,54,27,184,16,26,24,80,0,8,0,23,4,8,12,5,124,77,106,106,52,0,19,37,68,65,71,14,47,4,0,2,6,0,20,27,8,98,45,22,4,6,19,3,26,54,83,91,77,76,30,29,2,47,34,42,100,56,9,0,2,0,4,0,0,5,1,0,50,41,6,0,67,33,22,141,69,63,0,88,3,2,68,14,58,7,46,82,8,7,28,12,65,94,87,50,6,3,9,2,0,3,0,39,0,14,7,25,90,103,42,73,7,74,69,1,8,79,109,19,68,26,63,82,46,103,41,2,87,81,34,77,167,134,56,181

Organism: Streptomyces cinnamoneus (NCBI:txid53446)